Protein AF-0000000065942053 (afdb_homodimer)

Solvent-accessible surface area (backbone atoms only — not comparable to full-atom values): 42257 Å² total; per-residue (Å²): 136,79,79,59,72,51,56,15,20,77,63,32,49,41,48,56,38,55,33,52,47,51,53,52,52,52,45,51,50,53,42,33,27,54,46,30,39,48,44,44,66,42,60,35,28,40,42,72,56,66,18,49,84,64,32,36,57,70,76,40,40,41,34,48,56,60,92,54,95,63,61,39,20,38,34,59,58,59,66,50,55,51,39,39,43,42,53,70,75,45,66,88,56,76,78,59,41,46,35,25,40,72,47,72,27,26,37,44,54,57,90,88,50,83,62,61,62,31,48,46,45,36,38,36,40,39,39,33,62,42,56,63,53,65,46,52,34,49,52,56,53,49,53,51,48,43,43,54,77,70,56,59,89,39,66,37,33,41,38,30,32,44,44,34,34,49,42,70,44,57,83,43,56,71,74,56,31,55,52,48,49,50,23,43,60,66,68,34,60,69,61,52,73,66,51,91,58,93,45,70,66,58,45,51,48,52,55,49,50,69,58,34,51,38,50,53,72,63,36,55,59,56,50,68,75,46,90,60,53,72,66,21,48,53,42,50,53,46,50,52,51,31,54,52,47,48,42,61,33,43,98,52,72,70,55,60,32,30,27,52,45,65,70,69,92,52,68,52,55,50,32,47,32,37,35,35,36,35,50,50,96,91,38,80,41,74,30,27,40,35,34,21,23,42,55,53,35,16,70,47,22,90,82,52,57,56,38,30,26,32,38,38,39,33,32,48,65,47,48,49,61,62,41,64,82,50,85,81,52,69,89,64,54,90,62,36,47,34,41,34,32,41,76,41,82,84,7,41,44,57,28,49,37,51,48,51,49,51,38,68,75,35,77,86,41,17,38,37,67,68,70,74,81,66,53,72,68,56,45,54,51,51,30,60,76,60,58,39,69,31,40,34,42,25,41,73,96,52,76,72,44,78,82,133,78,78,59,72,50,56,16,20,77,62,33,50,41,48,56,37,54,33,52,46,50,53,51,52,52,44,50,48,53,43,33,26,54,46,30,38,48,44,45,67,43,58,33,28,41,41,72,56,65,18,47,83,65,29,36,57,69,74,39,41,41,34,46,56,60,91,54,95,63,59,38,20,37,34,57,57,58,65,50,54,51,41,37,43,43,52,70,74,46,67,89,57,78,76,58,40,46,34,25,41,71,46,72,28,26,37,45,56,58,90,88,50,82,63,59,62,31,50,46,44,36,36,34,40,41,39,34,60,44,55,62,52,65,46,53,35,51,52,53,51,50,55,50,47,44,44,55,76,69,56,58,88,38,66,37,33,41,37,29,31,43,42,33,34,50,42,70,43,58,82,44,56,70,75,56,31,54,53,47,50,50,23,44,61,65,66,34,60,69,60,53,72,66,52,92,58,96,45,70,65,59,45,51,47,52,55,50,50,70,60,33,52,39,51,50,71,63,35,53,61,57,52,69,75,46,91,63,52,72,67,20,48,51,41,50,52,48,51,54,52,31,55,52,48,48,43,63,32,42,97,52,73,69,54,60,32,30,27,51,44,66,70,68,92,52,67,52,54,50,31,47,31,38,35,35,36,35,50,50,98,92,38,80,40,74,31,29,40,35,34,22,23,42,55,54,35,16,69,50,22,91,82,50,55,58,39,31,26,34,35,37,39,32,32,49,65,47,47,48,60,63,41,65,82,48,84,80,52,67,88,64,55,89,63,36,46,34,40,32,32,40,78,42,81,83,7,41,44,58,26,49,35,49,47,53,48,52,40,70,74,36,77,85,41,16,38,37,66,67,69,74,80,66,52,72,68,57,46,52,51,51,31,60,75,61,58,38,71,32,41,36,41,25,42,73,96,53,75,71,44,77,81

Radius of gyration: 30.4 Å; Cα contacts (8 Å, |Δi|>4): 1569; chains: 2; bounding box: 56×98×82 Å

Structure (mmCIF, N/CA/C/O backbone):
data_AF-0000000065942053-model_v1
#
loop_
_entity.id
_entity.type
_entity.pdbx_description
1 polymer 'ATP phosphoribosyltransferase regulatory subunit'
#
loop_
_atom_site.group_PDB
_atom_site.id
_atom_site.type_symbol
_atom_site.label_atom_id
_atom_site.label_alt_id
_atom_site.label_comp_id
_atom_site.label_asym_id
_atom_site.label_entity_id
_atom_site.label_seq_id
_atom_site.pdbx_PDB_ins_code
_atom_site.Cartn_x
_atom_site.Cartn_y
_atom_site.Cartn_z
_atom_site.occupancy
_atom_site.B_iso_or_equiv
_atom_site.auth_seq_id
_atom_site.auth_comp_id
_atom_site.auth_asym_id
_atom_site.auth_atom_id
_atom_site.pdbx_PDB_model_num
ATOM 1 N N . MET A 1 1 ? 12.547 -0.812 -27.938 1 32.62 1 MET A N 1
ATOM 2 C CA . MET A 1 1 ? 12.18 0.479 -27.359 1 32.62 1 MET A CA 1
ATOM 3 C C . MET A 1 1 ? 11.75 0.323 -25.906 1 32.62 1 MET A C 1
ATOM 5 O O . MET A 1 1 ? 11.211 1.258 -25.297 1 32.62 1 MET A O 1
ATOM 9 N N . ILE A 1 2 ? 11.336 -0.907 -25.438 1 41.97 2 ILE A N 1
ATOM 10 C CA . ILE A 1 2 ? 10.508 -1.336 -24.312 1 41.97 2 ILE A CA 1
ATOM 11 C C . ILE A 1 2 ? 11.242 -1.062 -23 1 41.97 2 ILE A C 1
ATOM 13 O O . ILE A 1 2 ? 10.75 -1.402 -21.922 1 41.97 2 ILE A O 1
ATOM 17 N N . HIS A 1 3 ? 12.531 -0.808 -23.047 1 50.03 3 HIS A N 1
ATOM 18 C CA . HIS A 1 3 ? 13.344 -1.018 -21.859 1 50.03 3 HIS A CA 1
ATOM 19 C C . HIS A 1 3 ? 13.188 0.138 -20.875 1 50.03 3 HIS A C 1
ATOM 21 O O . HIS A 1 3 ? 14.023 0.325 -20 1 50.03 3 HIS A O 1
ATOM 27 N N . GLN A 1 4 ? 12.258 0.936 -21.234 1 53.44 4 GLN A N 1
ATOM 28 C CA . GLN A 1 4 ? 12.352 2.17 -20.453 1 53.44 4 GLN A CA 1
ATOM 29 C C . GLN A 1 4 ? 11.727 2.006 -19.078 1 53.44 4 GLN A C 1
ATOM 31 O O . GLN A 1 4 ? 10.805 1.21 -18.906 1 53.44 4 GLN A O 1
ATOM 36 N N . PRO A 1 5 ? 12.445 2.504 -18.156 1 57.78 5 PRO A N 1
ATOM 37 C CA . PRO A 1 5 ? 11.898 2.559 -16.797 1 57.78 5 PRO A CA 1
ATOM 38 C C . PRO A 1 5 ? 10.445 3.025 -16.766 1 57.78 5 PRO A C 1
ATOM 40 O O . PRO A 1 5 ? 10 3.729 -17.672 1 57.78 5 PRO A O 1
ATOM 43 N N . PRO A 1 6 ? 9.727 2.465 -15.883 1 60.28 6 PRO A N 1
ATOM 44 C CA . PRO A 1 6 ? 8.32 2.871 -15.797 1 60.28 6 PRO A CA 1
ATOM 45 C C . PRO A 1 6 ? 8.148 4.387 -15.688 1 60.28 6 PRO A C 1
ATOM 47 O O . PRO A 1 6 ? 9.023 5.074 -15.156 1 60.28 6 PRO A O 1
ATOM 50 N N . ALA A 1 7 ? 7.309 5.031 -16.562 1 57.5 7 ALA A N 1
ATOM 51 C CA . ALA A 1 7 ? 7.02 6.465 -16.531 1 57.5 7 ALA A CA 1
ATOM 52 C C . ALA A 1 7 ? 6.488 6.891 -15.172 1 57.5 7 ALA A C 1
ATOM 54 O O . ALA A 1 7 ? 6.691 8.031 -14.75 1 57.5 7 ALA A O 1
ATOM 55 N N . GLY A 1 8 ? 5.898 6 -14.344 1 61.75 8 GLY A N 1
ATOM 56 C CA . GLY A 1 8 ? 5.277 6.438 -13.102 1 61.75 8 GLY A CA 1
ATOM 57 C C . GLY A 1 8 ? 6.273 6.645 -11.977 1 61.75 8 GLY A C 1
ATOM 58 O O . GLY A 1 8 ? 6.672 7.773 -11.695 1 61.75 8 GLY A O 1
ATOM 59 N N . ALA A 1 9 ? 6.484 5.676 -11.336 1 65.19 9 ALA A N 1
ATOM 60 C CA . ALA A 1 9 ? 7.461 5.699 -10.25 1 65.19 9 ALA A CA 1
ATOM 61 C C . ALA A 1 9 ? 8.531 4.633 -10.453 1 65.19 9 ALA A C 1
ATOM 63 O O . ALA A 1 9 ? 8.367 3.723 -11.266 1 65.19 9 ALA A O 1
ATOM 64 N N . ARG A 1 10 ? 9.641 4.859 -9.883 1 79.56 10 ARG A N 1
ATOM 65 C CA . ARG A 1 10 ? 10.727 3.885 -9.836 1 79.56 10 ARG A CA 1
ATOM 66 C C . ARG A 1 10 ? 10.312 2.639 -9.062 1 79.56 10 ARG A C 1
ATOM 68 O O . ARG A 1 10 ? 9.609 2.732 -8.055 1 79.56 10 ARG A O 1
ATOM 75 N N . ASP A 1 11 ? 10.547 1.527 -9.602 1 90.5 11 ASP A N 1
ATOM 76 C CA . ASP A 1 11 ? 10.375 0.278 -8.867 1 90.5 11 ASP A CA 1
ATOM 77 C C . ASP A 1 11 ? 11.203 0.281 -7.582 1 90.5 11 ASP A C 1
ATOM 79 O O . ASP A 1 11 ? 12.336 0.758 -7.57 1 90.5 11 ASP A O 1
ATOM 83 N N . LEU A 1 12 ? 10.594 -0.21 -6.594 1 93.19 12 LEU A N 1
ATOM 84 C CA . LEU A 1 12 ? 11.352 -0.448 -5.371 1 93.19 12 LEU A CA 1
ATOM 85 C C . LEU A 1 12 ? 11.805 -1.902 -5.285 1 93.19 12 LEU A C 1
ATOM 87 O O . LEU A 1 12 ? 10.977 -2.814 -5.27 1 93.19 12 LEU A O 1
ATOM 91 N N . LEU A 1 13 ? 13.109 -2.068 -5.262 1 93.44 13 LEU A N 1
ATOM 92 C CA . LEU A 1 13 ? 13.688 -3.402 -5.141 1 93.44 13 LEU A CA 1
ATOM 93 C C . LEU A 1 13 ? 13.742 -3.84 -3.68 1 93.44 13 LEU A C 1
ATOM 95 O O . LEU A 1 13 ? 13.477 -3.041 -2.779 1 93.44 13 LEU A O 1
ATOM 99 N N . PRO A 1 14 ? 14.031 -5.055 -3.334 1 93.44 14 PRO A N 1
ATOM 100 C CA . PRO A 1 14 ? 13.828 -5.641 -2.008 1 93.44 14 PRO A CA 1
ATOM 101 C C . PRO A 1 14 ? 14.5 -4.836 -0.897 1 93.44 14 PRO A C 1
ATOM 103 O O . PRO A 1 14 ? 13.891 -4.582 0.143 1 93.44 14 PRO A O 1
ATOM 106 N N . LEU A 1 15 ? 15.742 -4.449 -1.096 1 93.88 15 LEU A N 1
ATOM 107 C CA . LEU A 1 15 ? 16.406 -3.676 -0.054 1 93.88 15 LEU A CA 1
ATOM 108 C C . LEU A 1 15 ? 15.68 -2.359 0.198 1 93.88 15 LEU A C 1
ATOM 110 O O . LEU A 1 15 ? 15.43 -1.995 1.35 1 93.88 15 LEU A O 1
ATOM 114 N N . GLU A 1 16 ? 15.336 -1.646 -0.846 1 94.56 16 GLU A N 1
ATOM 115 C CA . GLU A 1 16 ? 14.609 -0.388 -0.707 1 94.56 16 GLU A CA 1
ATOM 116 C C . GLU A 1 16 ? 13.242 -0.606 -0.066 1 94.56 16 GLU A C 1
ATOM 118 O O . GLU A 1 16 ? 12.758 0.245 0.682 1 94.56 16 GLU A O 1
ATOM 123 N N . VAL A 1 17 ? 12.633 -1.728 -0.413 1 95.81 17 VAL A N 1
ATOM 124 C CA . VAL A 1 17 ? 11.328 -2.041 0.161 1 95.81 17 VAL A CA 1
ATOM 125 C C . VAL A 1 17 ? 11.453 -2.215 1.673 1 95.81 17 VAL A C 1
ATOM 127 O O . VAL A 1 17 ? 10.656 -1.669 2.438 1 95.81 17 VAL A O 1
ATOM 130 N N . VAL A 1 18 ? 12.453 -2.941 2.137 1 96.19 18 VAL A N 1
ATOM 131 C CA . VAL A 1 18 ? 12.641 -3.178 3.562 1 96.19 18 VAL A CA 1
ATOM 132 C C . VAL A 1 18 ? 12.938 -1.857 4.27 1 96.19 18 VAL A C 1
ATOM 134 O O . VAL A 1 18 ? 12.461 -1.622 5.383 1 96.19 18 VAL A O 1
ATOM 137 N N . GLN A 1 19 ? 13.711 -1.013 3.645 1 97.19 19 GLN A N 1
ATOM 138 C CA . GLN A 1 19 ? 14.062 0.28 4.227 1 97.19 19 GLN A CA 1
ATOM 139 C C . GLN A 1 19 ? 12.836 1.182 4.34 1 97.19 19 GLN A C 1
ATOM 141 O O . GLN A 1 19 ? 12.562 1.731 5.41 1 97.19 19 GLN A O 1
ATOM 146 N N . LYS A 1 20 ? 12.078 1.338 3.303 1 96.94 20 LYS A N 1
ATOM 147 C CA . LYS A 1 20 ? 10.906 2.199 3.32 1 96.94 20 LYS A CA 1
ATOM 148 C C . LYS A 1 20 ? 9.805 1.605 4.195 1 96.94 20 LYS A C 1
ATOM 150 O O . LYS A 1 20 ? 9.023 2.34 4.801 1 96.94 20 LYS A O 1
ATOM 155 N N . ALA A 1 21 ? 9.727 0.278 4.223 1 96.25 21 ALA A N 1
ATOM 156 C CA . ALA A 1 21 ? 8.789 -0.366 5.141 1 96.25 21 ALA A CA 1
ATOM 157 C C . ALA A 1 21 ? 9.125 -0.03 6.59 1 96.25 21 ALA A C 1
ATOM 159 O O . ALA A 1 21 ? 8.227 0.198 7.402 1 96.25 21 ALA A O 1
ATOM 160 N N . TRP A 1 22 ? 10.383 -0.026 6.922 1 97.12 22 TRP A N 1
ATOM 161 C CA . TRP A 1 22 ? 10.805 0.336 8.273 1 97.12 22 TRP A CA 1
ATOM 162 C C . TRP A 1 22 ? 10.336 1.745 8.625 1 97.12 22 TRP A C 1
ATOM 164 O O . TRP A 1 22 ? 9.82 1.979 9.719 1 97.12 22 TRP A O 1
ATOM 174 N N . ILE A 1 23 ? 10.516 2.664 7.719 1 98.31 23 ILE A N 1
ATOM 175 C CA . ILE A 1 23 ? 10.102 4.047 7.914 1 98.31 23 ILE A CA 1
ATOM 176 C C . ILE A 1 23 ? 8.594 4.098 8.148 1 98.31 23 ILE A C 1
ATOM 178 O O . ILE A 1 23 ? 8.125 4.684 9.133 1 98.31 23 ILE A O 1
ATOM 182 N N . ASN A 1 24 ? 7.863 3.477 7.25 1 97.56 24 ASN A N 1
ATOM 183 C CA . ASN A 1 24 ? 6.406 3.496 7.328 1 97.56 24 ASN A CA 1
ATOM 184 C C . ASN A 1 24 ? 5.902 2.842 8.609 1 97.56 24 ASN A C 1
ATOM 186 O O . ASN A 1 24 ? 4.965 3.334 9.234 1 97.56 24 ASN A O 1
ATOM 190 N N . ASP A 1 25 ? 6.473 1.743 8.945 1 96.81 25 ASP A N 1
ATOM 191 C CA . ASP A 1 25 ? 6.062 1.036 10.156 1 96.81 25 ASP A CA 1
ATOM 192 C C . ASP A 1 25 ? 6.324 1.883 11.398 1 96.81 25 ASP A C 1
ATOM 194 O O . ASP A 1 25 ? 5.516 1.891 12.336 1 96.81 25 ASP A O 1
ATOM 198 N N . THR A 1 26 ? 7.465 2.547 11.43 1 98 26 THR A N 1
ATOM 199 C CA . THR A 1 26 ? 7.789 3.438 12.539 1 98 26 THR A CA 1
ATOM 200 C C . THR A 1 26 ? 6.754 4.555 12.656 1 98 26 THR A C 1
ATOM 202 O O . THR A 1 26 ? 6.258 4.832 13.742 1 98 26 THR A O 1
ATOM 205 N N . LEU A 1 27 ? 6.402 5.164 11.562 1 98.62 27 LEU A N 1
ATOM 206 C CA . LEU A 1 27 ? 5.418 6.238 11.562 1 98.62 27 LEU A CA 1
ATOM 207 C C . LEU A 1 27 ? 4.059 5.734 12.031 1 98.62 27 LEU A C 1
ATOM 209 O O . LEU A 1 27 ? 3.41 6.371 12.867 1 98.62 27 LEU A O 1
ATOM 213 N N . GLN A 1 28 ? 3.635 4.629 11.5 1 97.69 28 GLN A N 1
ATOM 214 C CA . GLN A 1 28 ? 2.34 4.066 11.875 1 97.69 28 GLN A CA 1
ATOM 215 C C . GLN A 1 28 ? 2.297 3.729 13.367 1 97.69 28 GLN A C 1
ATOM 217 O O . GLN A 1 28 ? 1.25 3.848 14 1 97.69 28 GLN A O 1
ATOM 222 N N . GLN A 1 29 ? 3.408 3.242 13.852 1 97.38 29 GLN A N 1
ATOM 223 C CA . GLN A 1 29 ? 3.486 2.967 15.281 1 97.38 29 GLN A CA 1
ATOM 224 C C . GLN A 1 29 ? 3.275 4.238 16.094 1 97.38 29 GLN A C 1
ATOM 226 O O . GLN A 1 29 ? 2.508 4.242 17.062 1 97.38 29 GLN A O 1
ATOM 231 N N . VAL A 1 30 ? 3.938 5.305 15.719 1 98.38 30 VAL A N 1
ATOM 232 C CA . VAL A 1 30 ? 3.801 6.578 16.422 1 98.38 30 VAL A CA 1
ATOM 233 C C . VAL A 1 30 ? 2.359 7.074 16.312 1 98.38 30 VAL A C 1
ATOM 235 O O . VAL A 1 30 ? 1.761 7.477 17.312 1 98.38 30 VAL A O 1
ATOM 238 N N . PHE A 1 31 ? 1.785 7.043 15.086 1 98.56 31 PHE A N 1
ATOM 239 C CA . PHE A 1 31 ? 0.394 7.441 14.906 1 98.56 31 PHE A CA 1
ATOM 240 C C . PHE A 1 31 ? -0.518 6.668 15.852 1 98.56 31 PHE A C 1
ATOM 242 O O . PHE A 1 31 ? -1.396 7.25 16.484 1 98.56 31 PHE A O 1
ATOM 249 N N . GLY A 1 32 ? -0.279 5.414 15.867 1 97.62 32 GLY A N 1
ATOM 250 C CA . GLY A 1 32 ? -1.081 4.559 16.734 1 97.62 32 GLY A CA 1
ATOM 251 C C . GLY A 1 32 ? -0.981 4.926 18.203 1 97.62 32 GLY A C 1
ATOM 252 O O . GLY A 1 32 ? -1.983 4.914 18.906 1 97.62 32 GLY A O 1
ATOM 253 N N . GLN A 1 33 ? 0.187 5.219 18.641 1 98.06 33 GLN A N 1
ATOM 254 C CA . GLN A 1 33 ? 0.404 5.594 20.031 1 98.06 33 GLN A CA 1
ATOM 255 C C . GLN A 1 33 ? -0.399 6.836 20.406 1 98.06 33 GLN A C 1
ATOM 257 O O . GLN A 1 33 ? -0.76 7.027 21.578 1 98.06 33 GLN A O 1
ATOM 262 N N . TRP A 1 34 ? -0.664 7.672 19.406 1 98.19 34 TRP A N 1
ATOM 263 C CA . TRP A 1 34 ? -1.435 8.891 19.641 1 98.19 34 TRP A CA 1
ATOM 264 C C . TRP A 1 34 ? -2.922 8.641 19.406 1 98.19 34 TRP A C 1
ATOM 266 O O . TRP A 1 34 ? -3.723 9.586 19.406 1 98.19 34 TRP A O 1
ATOM 276 N N . GLY A 1 35 ? -3.291 7.387 19.156 1 96.56 35 GLY A N 1
ATOM 277 C CA . GLY A 1 35 ? -4.691 7.008 19.078 1 96.56 35 GLY A CA 1
ATOM 278 C C . GLY A 1 35 ? -5.25 7.066 17.656 1 96.56 35 GLY A C 1
ATOM 279 O O . GLY A 1 35 ? -6.457 6.938 17.453 1 96.56 35 GLY A O 1
ATOM 280 N N . TYR A 1 36 ? -4.441 7.285 16.688 1 97.69 36 TYR A N 1
ATOM 281 C CA . TYR A 1 36 ? -4.914 7.367 15.312 1 97.69 36 TYR A CA 1
ATOM 282 C C . TYR A 1 36 ? -5.191 5.977 14.75 1 97.69 36 TYR A C 1
ATOM 284 O O . TYR A 1 36 ? -4.453 5.031 15.023 1 97.69 36 TYR A O 1
ATOM 292 N N . GLN A 1 37 ? -6.238 5.906 13.969 1 96.12 37 GLN A N 1
ATOM 293 C CA . GLN A 1 37 ? -6.633 4.672 13.297 1 96.12 37 GLN A CA 1
ATOM 294 C C . GLN A 1 37 ? -6.48 4.797 11.781 1 96.12 37 GLN A C 1
ATOM 296 O O . GLN A 1 37 ? -6.773 5.848 11.203 1 96.12 37 GLN A O 1
ATOM 301 N N . ARG A 1 38 ? -6.086 3.76 11.195 1 96.94 38 ARG A N 1
ATOM 302 C CA . ARG A 1 38 ? -5.762 3.807 9.766 1 96.94 38 ARG A CA 1
ATOM 303 C C . ARG A 1 38 ? -7.027 3.713 8.922 1 96.94 38 ARG A C 1
ATOM 305 O O . ARG A 1 38 ? -7.922 2.922 9.219 1 96.94 38 ARG A O 1
ATOM 312 N N . ILE A 1 39 ? -7.098 4.492 7.898 1 96.56 39 ILE A N 1
ATOM 313 C CA . ILE A 1 39 ? -8.125 4.457 6.867 1 96.56 39 ILE A CA 1
ATOM 314 C C . ILE A 1 39 ? -7.48 4.293 5.496 1 96.56 39 ILE A C 1
ATOM 316 O O . ILE A 1 39 ? -6.332 4.695 5.293 1 96.56 39 ILE A O 1
ATOM 320 N N . VAL A 1 40 ? -8.117 3.613 4.59 1 96.31 40 VAL A N 1
ATOM 321 C CA . VAL A 1 40 ? -7.672 3.488 3.203 1 96.31 40 VAL A CA 1
ATOM 322 C C . VAL A 1 40 ? -8.75 4.023 2.266 1 96.31 40 VAL A C 1
ATOM 324 O O . VAL A 1 40 ? -9.859 3.48 2.211 1 96.31 40 VAL A O 1
ATOM 327 N N . THR A 1 41 ? -8.445 5.09 1.585 1 95.19 41 THR A N 1
ATOM 328 C CA . THR A 1 41 ? -9.398 5.641 0.622 1 95.19 41 THR A CA 1
ATOM 329 C C . THR A 1 41 ? -9.055 5.18 -0.793 1 95.19 41 THR A C 1
ATOM 331 O O . THR A 1 41 ? -7.93 4.762 -1.063 1 95.19 41 THR A O 1
ATOM 334 N N . SER A 1 42 ? -10 5.289 -1.624 1 93.5 42 SER A N 1
ATOM 335 C CA . SER A 1 42 ? -9.836 4.859 -3.008 1 93.5 42 SER A CA 1
ATOM 336 C C . SER A 1 42 ? -8.727 5.645 -3.703 1 93.5 42 SER A C 1
ATOM 338 O O . SER A 1 42 ? -8.578 6.848 -3.477 1 93.5 42 SER A O 1
ATOM 340 N N . THR A 1 43 ? -7.965 4.895 -4.57 1 95.31 43 THR A N 1
ATOM 341 C CA . THR A 1 43 ? -6.93 5.543 -5.367 1 95.31 43 THR A CA 1
ATOM 342 C C . THR A 1 43 ? -7.551 6.363 -6.496 1 95.31 43 THR A C 1
ATOM 344 O O . THR A 1 43 ? -7.02 7.41 -6.871 1 95.31 43 THR A O 1
ATOM 347 N N . ILE A 1 44 ? -8.617 5.848 -7.055 1 93.19 44 ILE A N 1
ATOM 348 C CA . ILE A 1 44 ? -9.375 6.496 -8.125 1 93.19 44 ILE A CA 1
ATOM 349 C C . ILE A 1 44 ? -10.617 7.16 -7.539 1 93.19 44 ILE A C 1
ATOM 351 O O . ILE A 1 44 ? -11.438 6.5 -6.891 1 93.19 44 ILE A O 1
ATOM 355 N N . GLU A 1 45 ? -10.758 8.445 -7.793 1 92.69 45 GLU A N 1
ATOM 356 C CA . GLU A 1 45 ? -11.945 9.164 -7.34 1 92.69 45 GLU A CA 1
ATOM 357 C C . GLU A 1 45 ? -12.414 10.164 -8.391 1 92.69 45 GLU A C 1
ATOM 359 O O . GLU A 1 45 ? -11.742 10.375 -9.398 1 92.69 45 GLU A O 1
ATOM 364 N N . ARG A 1 46 ? -13.594 10.68 -8.125 1 90.94 46 ARG A N 1
ATOM 365 C CA . ARG A 1 46 ? -14.117 11.719 -9.008 1 90.94 46 ARG A CA 1
ATOM 366 C C . ARG A 1 46 ? -13.25 12.969 -8.961 1 90.94 46 ARG A C 1
ATOM 368 O O . ARG A 1 46 ? -12.797 13.375 -7.887 1 90.94 46 ARG A O 1
ATOM 375 N N . LEU A 1 47 ? -13.125 13.602 -10.062 1 89.81 47 LEU A N 1
ATOM 376 C CA . LEU A 1 47 ? -12.289 14.797 -10.164 1 89.81 47 LEU A CA 1
ATOM 377 C C . LEU A 1 47 ? -12.773 15.883 -9.211 1 89.81 47 LEU A C 1
ATOM 379 O O . LEU A 1 47 ? -11.969 16.594 -8.609 1 89.81 47 LEU A O 1
ATOM 383 N N . ASP A 1 48 ? -14.047 16.016 -9.109 1 88.56 48 ASP A N 1
ATOM 384 C CA . ASP A 1 48 ? -14.609 17.031 -8.234 1 88.56 48 ASP A CA 1
ATOM 385 C C . ASP A 1 48 ? -14.164 16.828 -6.789 1 88.56 48 ASP A C 1
ATOM 387 O O . ASP A 1 48 ? -13.953 17.812 -6.059 1 88.56 48 ASP A O 1
ATOM 391 N N . THR A 1 49 ? -14.086 15.625 -6.363 1 90.19 49 THR A N 1
ATOM 392 C CA . THR A 1 49 ? -13.586 15.312 -5.031 1 90.19 49 THR A CA 1
ATOM 393 C C . THR A 1 49 ? -12.117 15.688 -4.902 1 90.19 49 THR A C 1
ATOM 395 O O . THR A 1 49 ? -11.711 16.328 -3.928 1 90.19 49 THR A O 1
ATOM 398 N N . LEU A 1 50 ? -11.414 15.43 -5.906 1 92.75 50 LEU A N 1
ATOM 399 C CA . LEU A 1 50 ? -9.961 15.562 -5.848 1 92.75 50 LEU A CA 1
ATOM 400 C C . LEU A 1 50 ? -9.547 17.031 -5.957 1 92.75 50 LEU A C 1
ATOM 402 O O . LEU A 1 50 ? -8.453 17.406 -5.52 1 92.75 50 LEU A O 1
ATOM 406 N N . LYS A 1 51 ? -10.406 17.844 -6.457 1 92.12 51 LYS A N 1
ATOM 407 C CA . LYS A 1 51 ? -10.102 19.266 -6.621 1 92.12 51 LYS A CA 1
ATOM 408 C C . LYS A 1 51 ? -10.281 20.016 -5.309 1 92.12 51 LYS A C 1
ATOM 410 O O . LYS A 1 51 ? -9.891 21.188 -5.199 1 92.12 51 LYS A O 1
ATOM 415 N N . ALA A 1 52 ? -10.883 19.344 -4.371 1 90.19 52 ALA A N 1
ATOM 416 C CA . ALA A 1 52 ? -11.047 19.906 -3.037 1 90.19 52 ALA A CA 1
ATOM 417 C C . ALA A 1 52 ? -11.648 21.312 -3.107 1 90.19 52 ALA A C 1
ATOM 419 O O . ALA A 1 52 ? -11.086 22.266 -2.576 1 90.19 52 ALA A O 1
ATOM 420 N N . GLY A 1 53 ? -12.789 21.422 -3.682 1 86.06 53 GLY A N 1
ATOM 421 C CA . GLY A 1 53 ? -13.5 22.688 -3.797 1 86.06 53 GLY A CA 1
ATOM 422 C C . GLY A 1 53 ? -12.758 23.719 -4.633 1 86.06 53 GLY A C 1
ATOM 423 O O . GLY A 1 53 ? -12.891 24.922 -4.402 1 86.06 53 GLY A O 1
ATOM 424 N N . GLY A 1 54 ? -11.812 23.328 -5.406 1 87.38 54 GLY A N 1
ATOM 425 C CA . GLY A 1 54 ? -11.062 24.219 -6.273 1 87.38 54 GLY A CA 1
ATOM 426 C C . GLY A 1 54 ? -9.688 24.578 -5.734 1 87.38 54 GLY A C 1
ATOM 427 O O . GLY A 1 54 ? -8.914 25.281 -6.391 1 87.38 54 GLY A O 1
ATOM 428 N N . ALA A 1 55 ? -9.398 24.078 -4.637 1 88.19 55 ALA A N 1
ATOM 429 C CA . ALA A 1 55 ? -8.117 24.375 -4.008 1 88.19 55 ALA A CA 1
ATOM 430 C C . ALA A 1 55 ? -6.973 23.672 -4.742 1 88.19 55 ALA A C 1
ATOM 432 O O . ALA A 1 55 ? -5.812 24.078 -4.625 1 88.19 55 ALA A O 1
ATOM 433 N N . ILE A 1 56 ? -7.285 22.656 -5.434 1 89.31 56 ILE A N 1
ATOM 434 C CA . ILE A 1 56 ? -6.312 21.922 -6.238 1 89.31 56 ILE A CA 1
ATOM 435 C C . ILE A 1 56 ? -6.645 22.094 -7.723 1 89.31 56 ILE A C 1
ATOM 437 O O . ILE A 1 56 ? -7.762 21.797 -8.148 1 89.31 56 ILE A O 1
ATOM 441 N N . GLU A 1 57 ? -5.645 22.469 -8.414 1 87.88 57 GLU A N 1
ATOM 442 C CA . GLU A 1 57 ? -5.848 22.719 -9.836 1 87.88 57 GLU A CA 1
ATOM 443 C C . GLU A 1 57 ? -6.07 21.422 -10.602 1 87.88 57 GLU A C 1
ATOM 445 O O . GLU A 1 57 ? -5.469 20.391 -10.281 1 87.88 57 GLU A O 1
ATOM 450 N N . ASP A 1 58 ? -6.777 21.531 -11.672 1 85.62 58 ASP A N 1
ATOM 451 C CA . ASP A 1 58 ? -7.07 20.375 -12.523 1 85.62 58 ASP A CA 1
ATOM 452 C C . ASP A 1 58 ? -5.789 19.766 -13.086 1 85.62 58 ASP A C 1
ATOM 454 O O . ASP A 1 58 ? -5.672 18.547 -13.18 1 85.62 58 ASP A O 1
ATOM 458 N N . GLU A 1 59 ? -4.918 20.609 -13.398 1 85.75 59 GLU A N 1
ATOM 459 C CA . GLU A 1 59 ? -3.699 20.172 -14.07 1 85.75 59 GLU A CA 1
ATOM 460 C C . GLU A 1 59 ? -2.805 19.359 -13.133 1 85.75 59 GLU A C 1
ATOM 462 O O . GLU A 1 59 ? -1.919 18.641 -13.586 1 85.75 59 GLU A O 1
ATOM 467 N N . THR A 1 60 ? -3.045 19.531 -11.922 1 88.88 60 THR A N 1
ATOM 468 C CA . THR A 1 60 ? -2.26 18.797 -10.938 1 88.88 60 THR A CA 1
ATOM 469 C C . THR A 1 60 ? -2.713 17.344 -10.852 1 88.88 60 THR A C 1
ATOM 471 O O . THR A 1 60 ? -1.905 16.453 -10.594 1 88.88 60 THR A O 1
ATOM 474 N N . VAL A 1 61 ? -3.998 17.125 -11.133 1 92.19 61 VAL A N 1
ATOM 475 C CA . VAL A 1 61 ? -4.602 15.805 -10.977 1 92.19 61 VAL A CA 1
ATOM 476 C C . VAL A 1 61 ? -4.406 14.992 -12.258 1 92.19 61 VAL A C 1
ATOM 478 O O . VAL A 1 61 ? -4.711 15.469 -13.352 1 92.19 61 VAL A O 1
ATOM 481 N N . ILE A 1 62 ? -3.828 13.789 -12.156 1 92.44 62 ILE A N 1
ATOM 482 C CA . ILE A 1 62 ? -3.754 12.875 -13.289 1 92.44 62 ILE A CA 1
ATOM 483 C C . ILE A 1 62 ? -5.137 12.297 -13.57 1 92.44 62 ILE A C 1
ATOM 485 O O . ILE A 1 62 ? -5.711 11.594 -12.734 1 92.44 62 ILE A O 1
ATOM 489 N N . GLN A 1 63 ? -5.637 12.562 -14.711 1 91.5 63 GLN A N 1
ATOM 490 C CA . GLN A 1 63 ? -6.992 12.164 -15.062 1 91.5 63 GLN A CA 1
ATOM 491 C C . GLN A 1 63 ? -6.996 10.859 -15.852 1 91.5 63 GLN A C 1
ATOM 493 O O . GLN A 1 63 ? -6.043 10.562 -16.578 1 91.5 63 GLN A O 1
ATOM 498 N N . LEU A 1 64 ? -8.008 10.125 -15.695 1 90.5 64 LEU A N 1
ATOM 499 C CA . LEU A 1 64 ? -8.156 8.852 -16.391 1 90.5 64 LEU A CA 1
ATOM 500 C C . LEU A 1 64 ? -8.953 9.039 -17.688 1 90.5 64 LEU A C 1
ATOM 502 O O . LEU A 1 64 ? -9.773 9.953 -17.797 1 90.5 64 LEU A O 1
ATOM 506 N N . HIS A 1 65 ? -8.57 8.148 -18.641 1 82.62 65 HIS A N 1
ATOM 507 C CA . HIS A 1 65 ? -9.414 8.023 -19.828 1 82.62 65 HIS A CA 1
ATOM 508 C C . HIS A 1 65 ? -10.602 7.113 -19.562 1 82.62 65 HIS A C 1
ATOM 510 O O . HIS A 1 65 ? -10.43 5.938 -19.234 1 82.62 65 HIS A O 1
ATOM 516 N N . ASN A 1 66 ? -11.727 7.672 -19.406 1 67.56 66 ASN A N 1
ATOM 517 C CA . ASN A 1 66 ? -12.836 6.758 -19.156 1 67.56 66 ASN A CA 1
ATOM 518 C C . ASN A 1 66 ? -14.047 7.105 -20.016 1 67.56 66 ASN A C 1
ATOM 520 O O . ASN A 1 66 ? -14.148 8.219 -20.531 1 67.56 66 ASN A O 1
ATOM 524 N N . ASN A 1 67 ? -14.695 6.055 -20.281 1 62.28 67 ASN A N 1
ATOM 525 C CA . ASN A 1 67 ? -1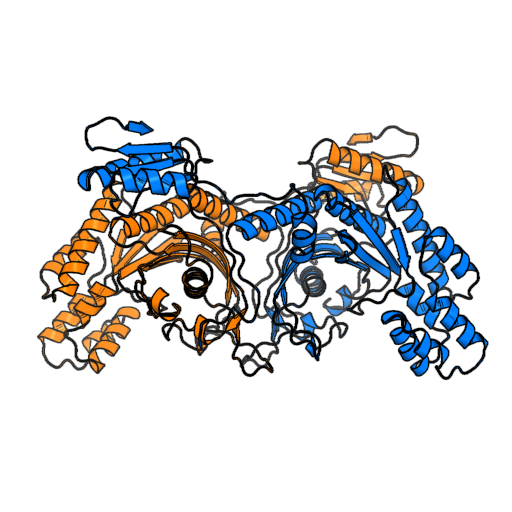5.867 6.172 -21.156 1 62.28 67 ASN A CA 1
ATOM 526 C C . ASN A 1 67 ? -17.078 6.676 -20.391 1 62.28 67 ASN A C 1
ATOM 528 O O . ASN A 1 67 ? -18.156 6.875 -20.969 1 62.28 67 ASN A O 1
ATOM 532 N N . SER A 1 68 ? -16.844 6.75 -19.172 1 63 68 SER A N 1
ATOM 533 C CA . SER A 1 68 ? -18.016 7.137 -18.406 1 63 68 SER A CA 1
ATOM 534 C C . SER A 1 68 ? -18.219 8.648 -18.422 1 63 68 SER A C 1
ATOM 536 O O . SER A 1 68 ? -17.297 9.398 -18.781 1 63 68 SER A O 1
ATOM 538 N N . ARG A 1 69 ? -19.453 9.055 -18.234 1 63.75 69 ARG A N 1
ATOM 539 C CA . ARG A 1 69 ? -19.844 10.453 -18.109 1 63.75 69 ARG A CA 1
ATOM 540 C C . ARG A 1 69 ? -19.141 11.117 -16.922 1 63.75 69 ARG A C 1
ATOM 542 O O . ARG A 1 69 ? -19 12.344 -16.891 1 63.75 69 ARG A O 1
ATOM 549 N N . GLU A 1 70 ? -18.578 10.289 -16.062 1 77.56 70 GLU A N 1
ATOM 550 C CA . GLU A 1 70 ? -17.922 10.883 -14.898 1 77.56 70 GLU A CA 1
ATOM 551 C C . GLU A 1 70 ? -16.422 11.016 -15.117 1 77.56 70 GLU A C 1
ATOM 553 O O . GLU A 1 70 ? -15.789 10.133 -15.703 1 77.56 70 GLU A O 1
ATOM 558 N N . GLN A 1 71 ? -15.883 12.211 -14.742 1 87.25 71 GLN A N 1
ATOM 559 C CA . GLN A 1 71 ? -14.445 12.438 -14.805 1 87.25 71 GLN A CA 1
ATOM 560 C C . GLN A 1 71 ? -13.742 11.867 -13.578 1 87.25 71 GLN A C 1
ATOM 562 O O . GLN A 1 71 ? -14.062 12.234 -12.445 1 87.25 71 GLN A O 1
ATOM 567 N N . LEU A 1 72 ? -12.867 10.891 -13.82 1 90.75 72 LEU A N 1
ATOM 568 C CA . LEU A 1 72 ? -12.133 10.227 -12.75 1 90.75 72 LEU A CA 1
ATOM 569 C C . LEU A 1 72 ? -10.656 10.617 -12.789 1 90.75 72 LEU A C 1
ATOM 571 O O . LEU A 1 72 ? -10.133 11 -13.844 1 90.75 72 LEU A O 1
ATOM 575 N N . GLY A 1 73 ? -10.055 10.609 -11.68 1 93.12 73 GLY A N 1
ATOM 576 C CA . GLY A 1 73 ? -8.633 10.891 -11.562 1 93.12 73 GLY A CA 1
ATOM 577 C C . GLY A 1 73 ? -7.965 10.148 -10.422 1 93.12 73 GLY A C 1
ATOM 578 O O . GLY A 1 73 ? -8.625 9.43 -9.664 1 93.12 73 GLY A O 1
ATOM 579 N N . LEU A 1 74 ? -6.641 10.219 -10.398 1 94.44 74 LEU A N 1
ATOM 580 C CA . LEU A 1 74 ? -5.852 9.648 -9.312 1 94.44 74 LEU A CA 1
ATOM 581 C C . LEU A 1 74 ? -5.629 10.68 -8.203 1 94.44 74 LEU A C 1
ATOM 583 O O . LEU A 1 74 ? -5.391 11.859 -8.484 1 94.44 74 LEU A O 1
ATOM 587 N N . ARG A 1 75 ? -5.699 10.234 -6.953 1 95.5 75 ARG A N 1
ATOM 588 C CA . ARG A 1 75 ? -5.566 11.133 -5.816 1 95.5 75 ARG A CA 1
ATOM 589 C C . ARG A 1 75 ? -4.215 11.844 -5.832 1 95.5 75 ARG A C 1
ATOM 591 O O . ARG A 1 75 ? -3.17 11.188 -5.828 1 95.5 75 ARG A O 1
ATOM 598 N N . PRO A 1 76 ? -4.156 13.172 -5.766 1 95.12 76 PRO A N 1
ATOM 599 C CA . PRO A 1 76 ? -2.883 13.891 -5.688 1 95.12 76 PRO A CA 1
ATOM 600 C C . PRO A 1 76 ? -2.379 14.039 -4.254 1 95.12 76 PRO A C 1
ATOM 602 O O . PRO A 1 76 ? -1.222 14.406 -4.039 1 95.12 76 PRO A O 1
ATOM 605 N N . GLU A 1 77 ? -3.197 13.906 -3.357 1 94.62 77 GLU A N 1
ATOM 606 C CA . GLU A 1 77 ? -3.004 13.93 -1.911 1 94.62 77 GLU A CA 1
ATOM 607 C C . GLU A 1 77 ? -4.145 13.211 -1.192 1 94.62 77 GLU A C 1
ATOM 609 O O . GLU A 1 77 ? -5.094 12.75 -1.829 1 94.62 77 GLU A O 1
ATOM 614 N N . LEU A 1 78 ? -4.051 13.062 0.126 1 96.62 78 LEU A N 1
ATOM 615 C CA . LEU A 1 78 ? -5.02 12.188 0.78 1 96.62 78 LEU A CA 1
ATOM 616 C C . LEU A 1 78 ? -6.008 12.992 1.611 1 96.62 78 LEU A C 1
ATOM 618 O O . LEU A 1 78 ? -7.059 12.484 2.008 1 96.62 78 LEU A O 1
ATOM 622 N N . THR A 1 79 ? -5.719 14.234 1.948 1 96.56 79 THR A N 1
ATOM 623 C CA . THR A 1 79 ? -6.543 15.016 2.865 1 96.56 79 THR A CA 1
ATOM 624 C C . THR A 1 79 ? -7.973 15.133 2.346 1 96.56 79 THR A C 1
ATOM 626 O O . THR A 1 79 ? -8.93 14.906 3.09 1 96.56 79 THR A O 1
ATOM 629 N N . ALA A 1 80 ? -8.133 15.484 1.083 1 95.06 80 ALA A N 1
ATOM 630 C CA . ALA A 1 80 ? -9.461 15.633 0.486 1 95.06 80 ALA A CA 1
ATOM 631 C C . ALA A 1 80 ? -10.25 14.328 0.565 1 95.06 80 ALA A C 1
ATOM 633 O O . ALA A 1 80 ? -11.43 14.336 0.927 1 95.06 80 ALA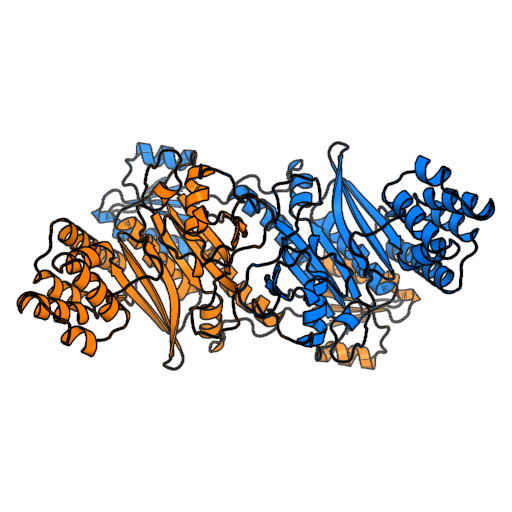 A O 1
ATOM 634 N N . SER A 1 81 ? -9.594 13.258 0.201 1 95.44 81 SER A N 1
ATOM 635 C CA . SER A 1 81 ? -10.242 11.945 0.201 1 95.44 81 SER A CA 1
ATOM 636 C C . SER A 1 81 ? -10.656 11.531 1.61 1 95.44 81 SER A C 1
ATOM 638 O O . SER A 1 81 ? -11.734 10.984 1.811 1 95.44 81 SER A O 1
ATOM 640 N N . VAL A 1 82 ? -9.797 11.75 2.576 1 96.56 82 VAL A N 1
ATOM 641 C CA . VAL A 1 82 ? -10.094 11.398 3.961 1 96.56 82 VAL A CA 1
ATOM 642 C C . VAL A 1 82 ? -11.234 12.273 4.484 1 96.56 82 VAL A C 1
ATOM 644 O O . VAL A 1 82 ? -12.141 11.781 5.16 1 96.56 82 VAL A O 1
ATOM 647 N N . ALA A 1 83 ? -11.164 13.562 4.18 1 95.56 83 ALA A N 1
ATOM 648 C CA . ALA A 1 83 ? -12.234 14.477 4.574 1 95.56 83 ALA A CA 1
ATOM 649 C C . ALA A 1 83 ? -13.578 14.016 4.012 1 95.56 83 ALA A C 1
ATOM 651 O O . ALA A 1 83 ? -14.578 13.977 4.734 1 95.56 83 ALA A O 1
ATOM 652 N N . ARG A 1 84 ? -13.609 13.719 2.729 1 94.44 84 ARG A N 1
ATOM 653 C CA . ARG A 1 84 ? -14.828 13.211 2.1 1 94.44 84 ARG A CA 1
ATOM 654 C C . ARG A 1 84 ? -15.336 11.969 2.82 1 94.44 84 ARG A C 1
ATOM 656 O O . ARG A 1 84 ? -16.531 11.875 3.145 1 94.44 84 ARG A O 1
ATOM 663 N N . ALA A 1 85 ? -14.469 11 3.035 1 94 85 ALA A N 1
ATOM 664 C CA . ALA A 1 85 ? -14.852 9.742 3.682 1 94 85 ALA A CA 1
ATOM 665 C C . ALA A 1 85 ? -15.398 10 5.082 1 94 85 ALA A C 1
ATOM 667 O O . ALA A 1 85 ? -16.375 9.359 5.504 1 94 85 ALA A O 1
ATOM 668 N N . ALA A 1 86 ? -14.797 10.891 5.805 1 93.75 86 ALA A N 1
ATOM 669 C CA . ALA A 1 86 ? -15.18 11.18 7.184 1 93.75 86 ALA A CA 1
ATOM 670 C C . ALA A 1 86 ? -16.625 11.672 7.262 1 93.75 86 ALA A C 1
ATOM 672 O O . ALA A 1 86 ? -17.375 11.242 8.133 1 93.75 86 ALA A O 1
ATOM 673 N N . VAL A 1 87 ? -17.031 12.523 6.367 1 93.19 87 VAL A N 1
ATOM 674 C CA . VAL A 1 87 ? -18.344 13.164 6.5 1 93.19 87 VAL A CA 1
ATOM 675 C C . VAL A 1 87 ? -19.391 12.328 5.789 1 93.19 87 VAL A C 1
ATOM 677 O O . VAL A 1 87 ? -20.594 12.477 6.051 1 93.19 87 VAL A O 1
ATOM 680 N N . THR A 1 88 ? -18.969 11.445 4.859 1 90.06 88 THR A N 1
ATOM 681 C CA . THR A 1 88 ? -19.969 10.703 4.086 1 90.06 88 THR A CA 1
ATOM 682 C C . THR A 1 88 ? -20.109 9.273 4.617 1 90.06 88 THR A C 1
ATOM 684 O O . THR A 1 88 ? -21.172 8.672 4.504 1 90.06 88 THR A O 1
ATOM 687 N N . ARG A 1 89 ? -19.031 8.766 5.191 1 89.19 89 ARG A N 1
ATOM 688 C CA . ARG A 1 89 ? -19.047 7.348 5.523 1 89.19 89 ARG A CA 1
ATOM 689 C C . ARG A 1 89 ? -18.891 7.137 7.027 1 89.19 89 ARG A C 1
ATOM 691 O O . ARG A 1 89 ? -19.172 6.055 7.539 1 89.19 89 ARG A O 1
ATOM 698 N N . MET A 1 90 ? -18.484 8.195 7.703 1 88 90 MET A N 1
ATOM 699 C CA . MET A 1 90 ? -18.203 8.039 9.125 1 88 90 MET A CA 1
ATOM 700 C C . MET A 1 90 ? -18.984 9.055 9.953 1 88 90 MET A C 1
ATOM 702 O O . MET A 1 90 ? -18.531 9.492 11.008 1 88 90 MET A O 1
ATOM 706 N N . ALA A 1 91 ? -20.062 9.562 9.57 1 77.75 91 ALA A N 1
ATOM 707 C CA . ALA A 1 91 ? -20.828 10.641 10.188 1 77.75 91 ALA A CA 1
ATOM 708 C C . ALA A 1 91 ? -21.375 10.211 11.547 1 77.75 91 ALA A C 1
ATOM 710 O O . ALA A 1 91 ? -21.594 11.047 12.43 1 77.75 91 ALA A O 1
ATOM 711 N N . ASN A 1 92 ? -21.391 8.977 11.922 1 73.19 92 ASN A N 1
ATOM 712 C CA . ASN A 1 92 ? -22.047 8.555 13.156 1 73.19 92 ASN A CA 1
ATOM 713 C C . ASN A 1 92 ? -21.031 8.023 14.164 1 73.19 92 ASN A C 1
ATOM 715 O O . ASN A 1 92 ? -21.328 7.094 14.914 1 73.19 92 ASN A O 1
ATOM 719 N N . THR A 1 93 ? -20.016 8.812 14.141 1 77.69 93 THR A N 1
ATOM 720 C CA . THR A 1 93 ? -18.969 8.375 15.07 1 77.69 93 THR A CA 1
ATOM 721 C C . THR A 1 93 ? -18.703 9.438 16.125 1 77.69 93 THR A C 1
ATOM 723 O O . THR A 1 93 ? -19.25 10.547 16.047 1 77.69 93 THR A O 1
ATOM 726 N N . SER A 1 94 ? -18.031 9.008 17.125 1 85.19 94 SER A N 1
ATOM 727 C CA . SER A 1 94 ? -17.609 9.93 18.172 1 85.19 94 SER A CA 1
ATOM 728 C C . SER A 1 94 ? -16.5 10.859 17.672 1 85.19 94 SER A C 1
ATOM 730 O O . SER A 1 94 ? -15.711 10.484 16.812 1 85.19 94 SER A O 1
ATOM 732 N N . TYR A 1 95 ? -16.531 12.109 18.219 1 90.38 95 TYR A N 1
ATOM 733 C CA . TYR A 1 95 ? -15.539 13.117 17.844 1 90.38 95 TYR A CA 1
ATOM 734 C C . TYR A 1 95 ? -14.625 13.438 19.016 1 90.38 95 TYR A C 1
ATOM 736 O O . TYR A 1 95 ? -15.023 13.32 20.172 1 90.38 95 TYR A O 1
ATOM 744 N N . PRO A 1 96 ? -13.383 13.859 18.781 1 94.88 96 PRO A N 1
ATOM 745 C CA . PRO A 1 96 ? -12.734 14.039 17.469 1 94.88 96 PRO A CA 1
ATOM 746 C C . PRO A 1 96 ? -12.375 12.711 16.812 1 94.88 96 PRO A C 1
ATOM 748 O O . PRO A 1 96 ? -12.352 11.672 17.484 1 94.88 96 PRO A O 1
ATOM 751 N N . GLN A 1 97 ? -12.203 12.773 15.508 1 95.12 97 GLN A N 1
ATOM 752 C CA . GLN A 1 97 ? -11.75 11.617 14.742 1 95.12 97 GLN A CA 1
ATOM 753 C C . GLN A 1 97 ? -10.258 11.703 14.445 1 95.12 97 GLN A C 1
ATOM 755 O O . GLN A 1 97 ? -9.781 12.695 13.891 1 95.12 97 GLN A O 1
ATOM 760 N N . ARG A 1 98 ? -9.516 10.734 14.93 1 96.94 98 ARG A N 1
ATOM 761 C CA . ARG A 1 98 ? -8.086 10.602 14.664 1 96.94 98 ARG A CA 1
ATOM 762 C C . ARG A 1 98 ? -7.82 9.523 13.625 1 96.94 98 ARG A C 1
ATOM 764 O O . ARG A 1 98 ? -7.836 8.328 13.938 1 96.94 98 ARG A O 1
ATOM 771 N N . LEU A 1 99 ? -7.496 9.953 12.414 1 97.62 99 LEU A N 1
ATOM 772 C CA . LEU A 1 99 ? -7.277 9.031 11.305 1 97.62 99 LEU A CA 1
ATOM 773 C C . LEU A 1 99 ? -5.859 9.172 10.758 1 97.62 99 LEU A C 1
ATOM 775 O O . LEU A 1 99 ? -5.305 10.273 10.727 1 97.62 99 LEU A O 1
ATOM 779 N N . CYS A 1 100 ? -5.27 8.094 10.391 1 98.44 100 CYS A N 1
ATOM 780 C CA . CYS A 1 100 ? -3.969 8.109 9.734 1 98.44 100 CYS A CA 1
ATOM 781 C C . CYS A 1 100 ? -4 7.277 8.453 1 98.44 100 CYS A C 1
ATOM 783 O O . CYS A 1 100 ? -4.969 6.566 8.195 1 98.44 100 CYS A O 1
ATOM 785 N N . TYR A 1 101 ? -3.045 7.465 7.652 1 98.25 101 TYR A N 1
ATOM 786 C CA . TYR A 1 101 ? -2.963 6.742 6.387 1 98.25 101 TYR A CA 1
ATOM 787 C C . TYR A 1 101 ? -1.512 6.555 5.961 1 98.25 101 TYR A C 1
ATOM 789 O O . TYR A 1 101 ? -0.611 7.211 6.488 1 98.25 101 TYR A O 1
ATOM 797 N N . ARG A 1 102 ? -1.204 5.609 5.18 1 97.38 102 ARG A N 1
ATOM 798 C CA . ARG A 1 102 ? -0.022 5.402 4.348 1 97.38 102 ARG A CA 1
ATOM 799 C C . ARG A 1 102 ? -0.413 4.988 2.934 1 97.38 102 ARG A C 1
ATOM 801 O O . ARG A 1 102 ? -1.173 4.035 2.748 1 97.38 102 ARG A O 1
ATOM 808 N N . ALA A 1 103 ? -0.036 5.699 2.012 1 96.31 103 ALA A N 1
ATOM 809 C CA . ALA A 1 103 ? -0.525 5.438 0.66 1 96.31 103 ALA A CA 1
ATOM 810 C C . ALA A 1 103 ? 0.335 6.148 -0.382 1 96.31 103 ALA A C 1
ATOM 812 O O . ALA A 1 103 ? 1.14 7.02 -0.042 1 96.31 103 ALA A O 1
ATOM 813 N N . ASN A 1 104 ? 0.227 5.727 -1.624 1 95.38 104 ASN A N 1
ATOM 814 C CA . ASN A 1 104 ? 0.818 6.453 -2.742 1 95.38 104 ASN A CA 1
ATOM 815 C C . ASN A 1 104 ? -0.088 7.586 -3.217 1 95.38 104 ASN A C 1
ATOM 817 O O . ASN A 1 104 ? -1.3 7.551 -2.992 1 95.38 104 ASN A O 1
ATOM 821 N N . VAL A 1 105 ? 0.452 8.578 -3.779 1 95.94 105 VAL A N 1
ATOM 822 C CA . VAL A 1 105 ? -0.24 9.703 -4.402 1 95.94 105 VAL A CA 1
ATOM 823 C C . VAL A 1 105 ? 0.364 9.984 -5.777 1 95.94 105 VAL A C 1
ATOM 825 O O . VAL A 1 105 ? 1.475 9.539 -6.074 1 95.94 105 VAL A O 1
ATOM 828 N N . PHE A 1 106 ? -0.375 10.711 -6.59 1 94.31 106 PHE A N 1
ATOM 829 C CA . PHE A 1 106 ? -0.012 10.898 -7.992 1 94.31 106 PHE A CA 1
ATOM 830 C C . PHE A 1 106 ? -0.169 12.352 -8.398 1 94.31 106 PHE A C 1
ATOM 832 O O . PHE A 1 106 ? -1.207 12.969 -8.148 1 94.31 106 PHE A O 1
ATOM 839 N N . ARG A 1 107 ? 0.808 12.898 -9.023 1 91.25 107 ARG A N 1
ATOM 840 C CA . ARG A 1 107 ? 0.734 14.281 -9.477 1 91.25 107 ARG A CA 1
ATOM 841 C C . ARG A 1 107 ? 1.418 14.453 -10.828 1 91.25 107 ARG A C 1
ATOM 843 O O . ARG A 1 107 ? 2.461 13.852 -11.078 1 91.25 107 ARG A O 1
ATOM 850 N N . ASN A 1 108 ? 0.783 15.234 -11.609 1 87.19 108 ASN A N 1
ATOM 851 C CA . ASN A 1 108 ? 1.478 15.719 -12.797 1 87.19 108 ASN A CA 1
ATOM 852 C C . ASN A 1 108 ? 2.611 16.672 -12.438 1 87.19 108 ASN A C 1
ATOM 854 O O . ASN A 1 108 ? 2.479 17.484 -11.516 1 87.19 108 ASN A O 1
ATOM 858 N N . PRO A 1 109 ? 3.707 16.438 -13.156 1 77.44 109 PRO A N 1
ATOM 859 C CA . PRO A 1 109 ? 4.754 17.438 -12.914 1 77.44 109 PRO A CA 1
ATOM 860 C C . PRO A 1 109 ? 4.328 18.844 -13.32 1 77.44 109 PRO A C 1
ATOM 862 O O . PRO A 1 109 ? 3.459 19 -14.18 1 77.44 109 PRO A O 1
ATOM 865 N N . PRO A 1 110 ? 4.895 19.812 -12.508 1 69.06 110 PRO A N 1
ATOM 866 C CA . PRO A 1 110 ? 4.578 21.172 -12.938 1 69.06 110 PRO A CA 1
ATOM 867 C C . PRO A 1 110 ? 4.973 21.438 -14.391 1 69.06 110 PRO A C 1
ATOM 869 O O . PRO A 1 110 ? 5.828 20.734 -14.945 1 69.06 110 PRO A O 1
ATOM 872 N N . SER A 1 111 ? 4.203 22.344 -14.922 1 59.62 111 SER A N 1
ATOM 873 C CA . SER A 1 111 ? 4.473 22.734 -16.312 1 59.62 111 SER A CA 1
ATOM 874 C C . SER A 1 111 ? 5.941 23.094 -16.5 1 59.62 111 SER A C 1
ATOM 876 O O . SER A 1 111 ? 6.523 23.828 -15.695 1 59.62 111 SER A O 1
ATOM 878 N N . GLY A 1 112 ? 6.555 22.5 -17.438 1 55.75 112 GLY A N 1
ATOM 879 C CA . GLY A 1 112 ? 7.949 22.781 -17.75 1 55.75 112 GLY A CA 1
ATOM 880 C C . GLY A 1 112 ? 8.906 21.781 -17.141 1 55.75 112 GLY A C 1
ATOM 881 O O . GLY A 1 112 ? 10.086 21.734 -17.5 1 55.75 112 GLY A O 1
ATOM 882 N N . HIS A 1 113 ? 8.5 21.203 -16.078 1 56.72 113 HIS A N 1
ATOM 883 C CA . HIS A 1 113 ? 9.375 20.219 -15.461 1 56.72 113 HIS A CA 1
ATOM 884 C C . HIS A 1 113 ? 9.227 18.859 -16.125 1 56.72 113 HIS A C 1
ATOM 886 O O . HIS A 1 113 ? 8.109 18.406 -16.375 1 56.72 113 HIS A O 1
ATOM 892 N N . HIS A 1 114 ? 10.234 18.484 -16.75 1 52.34 114 HIS A N 1
ATOM 893 C CA . HIS A 1 114 ? 10.25 17.203 -17.438 1 52.34 114 HIS A CA 1
ATOM 894 C C . HIS A 1 114 ? 10.523 16.062 -16.469 1 52.34 114 HIS A C 1
ATOM 896 O O . HIS A 1 114 ? 11.164 15.078 -16.844 1 52.34 114 HIS A O 1
ATOM 902 N N . GLY A 1 115 ? 10.062 16.328 -15.188 1 59.34 115 GLY A N 1
ATOM 903 C CA . GLY A 1 115 ? 10.328 15.211 -14.297 1 59.34 115 GLY A CA 1
ATOM 904 C C . GLY A 1 115 ? 9.469 14 -14.586 1 59.34 115 GLY A C 1
ATOM 905 O O . GLY A 1 115 ? 8.367 14.125 -15.117 1 59.34 115 GLY A O 1
ATOM 906 N N . ARG A 1 116 ? 10.07 12.812 -14.57 1 67.56 116 ARG A N 1
ATOM 907 C CA . ARG A 1 116 ? 9.445 11.586 -15.055 1 67.56 116 ARG A CA 1
ATOM 908 C C . ARG A 1 116 ? 8.719 10.859 -13.93 1 67.56 116 ARG A C 1
ATOM 910 O O . ARG A 1 116 ? 7.961 9.922 -14.18 1 67.56 116 ARG A O 1
ATOM 917 N N . GLN A 1 117 ? 8.789 11.5 -12.641 1 84.12 117 GLN A N 1
ATOM 918 C CA . GLN A 1 117 ? 8.148 10.727 -11.578 1 84.12 117 GLN A CA 1
ATOM 919 C C . GLN A 1 117 ? 6.742 11.234 -11.297 1 84.12 117 GLN A C 1
ATOM 921 O O . GLN A 1 117 ? 6.551 12.422 -11.016 1 84.12 117 GLN A O 1
ATOM 926 N N . LEU A 1 118 ? 5.746 10.414 -11.344 1 90.44 118 LEU A N 1
ATOM 927 C CA . LEU A 1 118 ? 4.336 10.758 -11.195 1 90.44 118 LEU A CA 1
ATOM 928 C C . LEU A 1 118 ? 3.783 10.227 -9.875 1 90.44 118 LEU A C 1
ATOM 930 O O . LEU A 1 118 ? 2.717 10.656 -9.43 1 90.44 118 LEU A O 1
ATOM 934 N N . GLU A 1 119 ? 4.465 9.312 -9.289 1 93.88 119 GLU A N 1
ATOM 935 C CA . GLU A 1 119 ? 3.971 8.586 -8.125 1 93.88 119 GLU A CA 1
ATOM 936 C C . GLU A 1 119 ? 4.891 8.766 -6.922 1 93.88 119 GLU A C 1
ATOM 938 O O . GLU A 1 119 ? 6.113 8.688 -7.055 1 93.88 119 GLU A O 1
ATOM 943 N N . PHE A 1 120 ? 4.293 9.086 -5.781 1 93.19 120 PHE A N 1
ATOM 944 C CA . PHE A 1 120 ? 4.996 9.273 -4.516 1 93.19 120 PHE A CA 1
ATOM 945 C C . PHE A 1 120 ? 4.297 8.523 -3.391 1 93.19 120 PHE A C 1
ATOM 947 O O . PHE A 1 120 ? 3.141 8.117 -3.535 1 93.19 120 PHE A O 1
ATOM 954 N N . TYR A 1 121 ? 5.031 8.344 -2.303 1 95.19 121 TYR A N 1
ATOM 955 C CA . TYR A 1 121 ? 4.453 7.68 -1.139 1 95.19 121 TYR A CA 1
ATOM 956 C C . TYR A 1 121 ? 4.438 8.609 0.068 1 95.19 121 TYR A C 1
ATOM 958 O O . TYR A 1 121 ? 5.422 9.305 0.338 1 95.19 121 TYR A O 1
ATOM 966 N N . GLN A 1 122 ? 3.291 8.594 0.705 1 96.81 122 GLN A N 1
ATOM 967 C CA . GLN A 1 122 ? 3.109 9.477 1.853 1 96.81 122 GLN A CA 1
ATOM 968 C C . GLN A 1 122 ? 2.502 8.727 3.033 1 96.81 122 GLN A C 1
ATOM 970 O O . GLN A 1 122 ? 1.827 7.711 2.848 1 96.81 122 GLN A O 1
ATOM 975 N N . ALA A 1 123 ? 2.814 9.18 4.172 1 98.5 123 ALA A N 1
ATOM 976 C CA . ALA A 1 123 ? 2.137 8.828 5.418 1 98.5 123 ALA A CA 1
ATOM 977 C C . ALA A 1 123 ? 1.696 10.078 6.176 1 98.5 123 ALA A C 1
ATOM 979 O O . ALA A 1 123 ? 2.424 11.07 6.219 1 98.5 123 ALA A O 1
ATOM 980 N N . GLY A 1 124 ? 0.496 10.016 6.695 1 98.56 124 GLY A N 1
ATOM 981 C CA . GLY A 1 124 ? 0.02 11.219 7.363 1 98.56 124 GLY A CA 1
ATOM 982 C C . GLY A 1 124 ? -1.144 10.961 8.305 1 98.56 124 GLY A C 1
ATOM 983 O O . GLY A 1 124 ? -1.517 9.812 8.531 1 98.56 124 GLY A O 1
ATOM 984 N N . VAL A 1 125 ? -1.631 12.039 8.93 1 98.75 125 VAL A N 1
ATOM 985 C CA . VAL A 1 125 ? -2.732 11.969 9.883 1 98.75 125 VAL A CA 1
ATOM 986 C C . VAL A 1 125 ? -3.727 13.094 9.602 1 98.75 125 VAL A C 1
ATOM 988 O O . VAL A 1 125 ? -3.373 14.109 9 1 98.75 125 VAL A O 1
ATOM 991 N N . GLU A 1 126 ? -4.906 12.867 9.93 1 98.69 126 GLU A N 1
ATOM 992 C CA . GLU A 1 126 ? -5.977 13.859 9.938 1 98.69 126 GLU A CA 1
ATOM 993 C C . GLU A 1 126 ? -6.727 13.852 11.266 1 98.69 126 GLU A C 1
ATOM 995 O O . GLU A 1 126 ? -7.305 12.836 11.648 1 98.69 126 GLU A O 1
ATOM 1000 N N . LEU A 1 127 ? -6.625 14.93 11.938 1 98.56 127 LEU A N 1
ATOM 1001 C CA . LEU A 1 127 ? -7.445 15.172 13.117 1 98.56 127 LEU A CA 1
ATOM 1002 C C . LEU A 1 127 ? -8.688 15.984 12.766 1 98.56 127 LEU A C 1
ATOM 1004 O O . LEU A 1 127 ? -8.594 17.188 12.516 1 98.56 127 LEU A O 1
ATOM 1008 N N . LEU A 1 128 ? -9.836 15.328 12.797 1 97.75 128 LEU A N 1
ATOM 1009 C CA . LEU A 1 128 ? -11.055 15.938 12.281 1 97.75 128 LEU A CA 1
ATOM 1010 C C . LEU A 1 128 ? -12.039 16.234 13.414 1 97.75 128 LEU A C 1
ATOM 1012 O O . LEU A 1 128 ? -12.055 15.523 14.43 1 97.75 128 LEU A O 1
ATOM 1016 N N . PHE A 1 129 ? -12.852 17.297 13.281 1 96.44 129 PHE A N 1
ATOM 1017 C CA . PHE A 1 129 ? -13.945 17.703 14.156 1 96.44 129 PHE A CA 1
ATOM 1018 C C . PHE A 1 129 ? -13.406 18.219 15.492 1 96.44 129 PHE A C 1
ATOM 1020 O O . PHE A 1 129 ? -14.055 18.062 16.531 1 96.44 129 PHE A O 1
ATOM 1027 N N . SER A 1 130 ? -12.219 18.641 15.5 1 94.94 130 SER A N 1
ATOM 1028 C CA . SER A 1 130 ? -11.625 19.281 16.672 1 94.94 130 SER A CA 1
ATOM 1029 C C . SER A 1 130 ? -10.844 20.531 16.266 1 94.94 130 SER A C 1
ATOM 1031 O O . SER A 1 130 ? -10.008 20.484 15.359 1 94.94 130 SER A O 1
ATOM 1033 N N . GLY A 1 131 ? -11.141 21.609 16.969 1 93.06 131 GLY A N 1
ATOM 1034 C CA . GLY A 1 131 ? -10.438 22.875 16.734 1 93.06 131 GLY A CA 1
ATOM 1035 C C . GLY A 1 131 ? -9.648 23.344 17.938 1 93.06 131 GLY A C 1
ATOM 1036 O O . GLY A 1 131 ? -9.453 22.594 18.891 1 93.06 131 GLY A O 1
ATOM 1037 N N . GLY A 1 132 ? -9.008 24.469 17.703 1 92.38 132 GLY A N 1
ATOM 1038 C CA . GLY A 1 132 ? -8.359 25.141 18.828 1 92.38 132 GLY A CA 1
ATOM 1039 C C . GLY A 1 132 ? -6.867 24.891 18.891 1 92.38 132 GLY A C 1
ATOM 1040 O O . GLY A 1 132 ? -6.328 24.109 18.109 1 92.38 132 GLY A O 1
ATOM 1041 N N . THR A 1 133 ? -6.242 25.5 19.828 1 94.75 133 THR A N 1
ATOM 1042 C CA . THR A 1 133 ? -4.789 25.516 19.969 1 94.75 133 THR A CA 1
ATOM 1043 C C . THR A 1 133 ? -4.273 24.156 20.422 1 94.75 133 THR A C 1
ATOM 1045 O O . THR A 1 133 ? -3.184 23.734 20.031 1 94.75 133 THR A O 1
ATOM 1048 N N . LEU A 1 134 ? -5.047 23.453 21.25 1 95.94 134 LEU A N 1
ATOM 1049 C CA . LEU A 1 134 ? -4.625 22.156 21.75 1 95.94 134 LEU A CA 1
ATOM 1050 C C . LEU A 1 134 ? -4.539 21.141 20.609 1 95.94 134 LEU A C 1
ATOM 1052 O O . LEU A 1 134 ? -3.625 20.312 20.578 1 95.94 134 LEU A O 1
ATOM 1056 N N . ALA A 1 135 ? -5.52 21.172 19.703 1 97.62 135 ALA A N 1
ATOM 1057 C CA . ALA A 1 135 ? -5.484 20.312 18.516 1 97.62 135 ALA A CA 1
ATOM 1058 C C . ALA A 1 135 ? -4.27 20.625 17.656 1 97.62 135 ALA A C 1
ATOM 1060 O O . ALA A 1 135 ? -3.613 19.719 17.141 1 97.62 135 ALA A O 1
ATOM 1061 N N . ASP A 1 136 ? -3.996 21.922 17.5 1 98.31 136 ASP A N 1
ATOM 1062 C CA . ASP A 1 136 ? -2.816 22.344 16.734 1 98.31 136 ASP A CA 1
ATOM 1063 C C . ASP A 1 136 ? -1.536 21.828 17.391 1 98.31 136 ASP A C 1
ATOM 1065 O O . ASP A 1 136 ? -0.624 21.359 16.703 1 98.31 136 ASP A O 1
ATOM 1069 N N . ALA A 1 137 ? -1.508 21.922 18.703 1 97.5 137 ALA A N 1
ATOM 1070 C CA . ALA A 1 137 ? -0.341 21.469 19.438 1 97.5 137 ALA A CA 1
ATOM 1071 C C . ALA A 1 137 ? -0.143 19.953 19.266 1 97.5 137 ALA A C 1
ATOM 1073 O O . ALA A 1 137 ? 0.986 19.484 19.109 1 97.5 137 ALA A O 1
ATOM 1074 N N . GLU A 1 138 ? -1.23 19.219 19.344 1 97.94 138 GLU A N 1
ATOM 1075 C CA . GLU A 1 138 ? -1.15 17.766 19.141 1 97.94 138 GLU A CA 1
ATOM 1076 C C . GLU A 1 138 ? -0.459 17.438 17.812 1 97.94 138 GLU A C 1
ATOM 1078 O O . GLU A 1 138 ? 0.433 16.594 17.781 1 97.94 138 GLU A O 1
ATOM 1083 N N . ILE A 1 139 ? -0.826 18.125 16.797 1 98.56 139 ILE A N 1
ATOM 1084 C CA . ILE A 1 139 ? -0.325 17.828 15.453 1 98.56 139 ILE A CA 1
ATOM 1085 C C . ILE A 1 139 ? 1.154 18.203 15.359 1 98.56 139 ILE A C 1
ATOM 1087 O O . ILE A 1 139 ? 1.958 17.438 14.812 1 98.56 139 ILE A O 1
ATOM 1091 N N . LEU A 1 140 ? 1.535 19.312 15.898 1 98.25 140 LEU A N 1
ATOM 1092 C CA . LEU A 1 140 ? 2.934 19.734 15.859 1 98.25 140 LEU A CA 1
ATOM 1093 C C . LEU A 1 140 ? 3.803 18.797 16.688 1 98.25 140 LEU A C 1
ATOM 1095 O O . LEU A 1 140 ? 4.902 18.422 16.25 1 98.25 140 LEU A O 1
ATOM 1099 N N . LEU A 1 141 ? 3.299 18.422 17.844 1 97.88 141 LEU A N 1
ATOM 1100 C CA . LEU A 1 141 ? 4.055 17.5 18.703 1 97.88 141 LEU A CA 1
ATOM 1101 C C . LEU A 1 141 ? 4.148 16.125 18.062 1 97.88 141 LEU A C 1
ATOM 1103 O O . LEU A 1 141 ? 5.18 15.453 18.172 1 97.88 141 LEU A O 1
ATOM 1107 N N . LEU A 1 142 ? 3.094 15.719 17.453 1 98.25 142 LEU A N 1
ATOM 1108 C CA . LEU A 1 142 ? 3.064 14.422 16.781 1 98.25 142 LEU A CA 1
ATOM 1109 C C . LEU A 1 142 ? 4.082 14.375 15.656 1 98.25 142 LEU A C 1
ATOM 1111 O O . LEU A 1 142 ? 4.828 13.398 15.523 1 98.25 142 LEU A O 1
ATOM 1115 N N . VAL A 1 143 ? 4.109 15.391 14.789 1 98.38 143 VAL A N 1
ATOM 1116 C CA . VAL A 1 143 ? 5.066 15.398 13.688 1 98.38 143 VAL A CA 1
ATOM 1117 C C . VAL A 1 143 ? 6.488 15.43 14.234 1 98.38 143 VAL A C 1
ATOM 1119 O O . VAL A 1 143 ? 7.383 14.766 13.703 1 98.38 143 VAL A O 1
ATOM 1122 N N . ALA A 1 144 ? 6.727 16.188 15.289 1 97.25 144 ALA A N 1
ATOM 1123 C CA . ALA A 1 144 ? 8.039 16.219 15.922 1 97.25 144 ALA A CA 1
ATOM 1124 C C . ALA A 1 144 ? 8.445 14.844 16.422 1 97.25 144 ALA A C 1
ATOM 1126 O O . ALA A 1 144 ? 9.586 14.414 16.234 1 97.25 144 ALA A O 1
ATOM 1127 N N . GLU A 1 145 ? 7.527 14.172 17.062 1 97.06 145 GLU A N 1
ATOM 1128 C CA . GLU A 1 145 ? 7.816 12.836 17.578 1 97.06 145 GLU A CA 1
ATOM 1129 C C . GLU A 1 145 ? 8.148 11.867 16.453 1 97.06 145 GLU A C 1
ATOM 1131 O O . GLU A 1 145 ? 9.016 11 16.609 1 97.06 145 GLU A O 1
ATOM 1136 N N . CYS A 1 146 ? 7.426 11.977 15.32 1 98.38 146 CYS A N 1
ATOM 1137 C CA . CYS A 1 146 ? 7.73 11.141 14.164 1 98.38 146 CYS A CA 1
ATOM 1138 C C . CYS A 1 146 ? 9.188 11.312 13.742 1 98.38 146 CYS A C 1
ATOM 1140 O O . CYS A 1 146 ? 9.898 10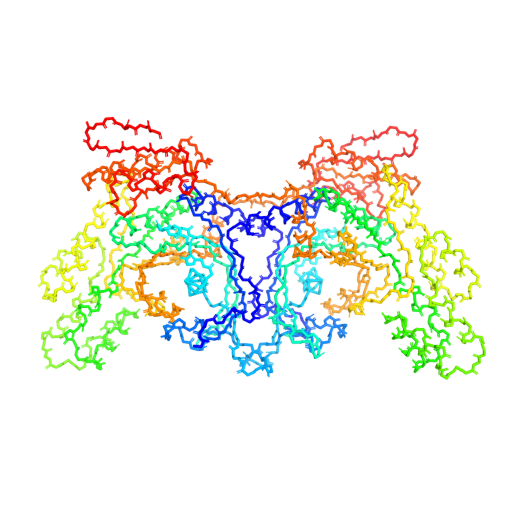.32 13.555 1 98.38 146 CYS A O 1
ATOM 1142 N N . LEU A 1 147 ? 9.625 12.531 13.625 1 98 147 LEU A N 1
ATOM 1143 C CA . LEU A 1 147 ? 10.977 12.828 13.148 1 98 147 LEU A CA 1
ATOM 1144 C C . LEU A 1 147 ? 12.016 12.359 14.164 1 98 147 LEU A C 1
ATOM 1146 O O . LEU A 1 147 ? 13.086 11.883 13.781 1 98 147 LEU A O 1
ATOM 1150 N N . GLN A 1 148 ? 11.68 12.484 15.414 1 96.06 148 GLN A N 1
ATOM 1151 C CA . GLN A 1 148 ? 12.578 12.023 16.469 1 96.06 148 GLN A CA 1
ATOM 1152 C C . GLN A 1 148 ? 12.703 10.5 16.469 1 96.06 148 GLN A C 1
ATOM 1154 O O . GLN A 1 148 ? 13.805 9.961 16.562 1 96.06 148 GLN A O 1
ATOM 1159 N N . LYS A 1 149 ? 11.562 9.812 16.406 1 97.12 149 LYS A N 1
ATOM 1160 C CA . LYS A 1 149 ? 11.555 8.352 16.422 1 97.12 149 LYS A CA 1
ATOM 1161 C C . LYS A 1 149 ? 12.289 7.793 15.203 1 97.12 149 LYS A C 1
ATOM 1163 O O . LYS A 1 149 ? 12.922 6.738 15.289 1 97.12 149 LYS A O 1
ATOM 1168 N N . LEU A 1 150 ? 12.227 8.484 14.094 1 97.81 150 LEU A N 1
ATOM 1169 C CA . LEU A 1 150 ? 12.938 8.094 12.883 1 97.81 150 LEU A CA 1
ATOM 1170 C C . LEU A 1 150 ? 14.422 8.43 13 1 97.81 150 LEU A C 1
ATOM 1172 O O . LEU A 1 150 ? 15.227 8 12.164 1 97.81 150 LEU A O 1
ATOM 1176 N N . GLN A 1 151 ? 14.75 9.227 14 1 96.69 151 GLN A N 1
ATOM 1177 C CA . GLN A 1 151 ? 16.125 9.656 14.25 1 96.69 151 GLN A CA 1
ATOM 1178 C C . GLN A 1 151 ? 16.656 10.484 13.086 1 96.69 151 GLN A C 1
ATOM 1180 O O . GLN A 1 151 ? 17.797 10.266 12.633 1 96.69 151 GLN A O 1
ATOM 1185 N N . ILE A 1 152 ? 15.844 11.289 12.531 1 96.25 152 ILE A N 1
ATOM 1186 C CA . ILE A 1 152 ? 16.312 12.234 11.531 1 96.25 152 ILE A CA 1
ATOM 1187 C C . ILE A 1 152 ? 17.422 13.109 12.125 1 96.25 152 ILE A C 1
ATOM 1189 O O . ILE A 1 152 ? 17.234 13.734 13.172 1 96.25 152 ILE A O 1
ATOM 1193 N N . PRO A 1 153 ? 18.547 13.188 11.523 1 92.56 153 PRO A N 1
ATOM 1194 C CA . PRO A 1 153 ? 19.703 13.828 12.156 1 92.56 153 PRO A CA 1
ATOM 1195 C C . PRO A 1 153 ? 19.469 15.305 12.461 1 92.56 153 PRO A C 1
ATOM 1197 O O . PRO A 1 153 ? 19.828 15.773 13.539 1 92.56 153 PRO A O 1
ATOM 1200 N N . SER A 1 154 ? 19.047 16.094 11.523 1 94.5 154 SER A N 1
ATOM 1201 C CA . SER A 1 154 ? 18.797 17.516 11.68 1 94.5 154 SER A CA 1
ATOM 1202 C C . SER A 1 154 ? 17.5 17.922 10.992 1 94.5 154 SER A C 1
ATOM 1204 O O . SER A 1 154 ? 17.328 17.688 9.797 1 94.5 154 SER A O 1
ATOM 1206 N N . TRP A 1 155 ? 16.656 18.531 11.797 1 96.62 155 TRP A N 1
ATOM 1207 C CA . TRP A 1 155 ? 15.375 18.953 11.234 1 96.62 155 TRP A CA 1
ATOM 1208 C C . TRP A 1 155 ? 14.82 20.156 11.992 1 96.62 155 TRP A C 1
ATOM 1210 O O . TRP A 1 155 ? 15.266 20.453 13.102 1 96.62 155 TRP A O 1
ATOM 1220 N N . TYR A 1 156 ? 13.992 20.938 11.406 1 97 156 TYR A N 1
ATOM 1221 C CA . TYR A 1 156 ? 13.227 22 12.031 1 97 156 TYR A CA 1
ATOM 1222 C C . TYR A 1 156 ? 11.867 22.172 11.367 1 97 156 TYR A C 1
ATOM 1224 O O . TYR A 1 156 ? 11.625 21.625 10.289 1 97 156 TYR A O 1
ATOM 1232 N N . LEU A 1 157 ? 10.938 22.844 12 1 97.62 157 LEU A N 1
ATOM 1233 C CA . LEU A 1 157 ? 9.609 23.125 11.461 1 97.62 157 LEU A CA 1
ATOM 1234 C C . LEU A 1 157 ? 9.492 24.609 11.078 1 97.62 157 LEU A C 1
ATOM 1236 O O . LEU A 1 157 ? 9.852 25.484 11.867 1 97.62 157 LEU A O 1
ATOM 1240 N N . ILE A 1 158 ? 9.117 24.844 9.867 1 96.75 158 ILE A N 1
ATOM 1241 C CA . ILE A 1 158 ? 8.695 26.188 9.469 1 96.75 158 ILE A CA 1
ATOM 1242 C C . ILE A 1 158 ? 7.195 26.359 9.727 1 96.75 158 ILE A C 1
ATOM 1244 O O . ILE A 1 158 ? 6.379 25.594 9.188 1 96.75 158 ILE A O 1
ATOM 1248 N N . LEU A 1 159 ? 6.895 27.281 10.57 1 97.31 159 LEU A N 1
ATOM 1249 C CA . LEU A 1 159 ? 5.508 27.484 10.984 1 97.31 159 LEU A CA 1
ATOM 1250 C C . LEU A 1 159 ? 4.965 28.797 10.461 1 97.31 159 LEU A C 1
ATOM 1252 O O . LEU A 1 159 ? 5.637 29.828 10.539 1 97.31 159 LEU A O 1
ATOM 1256 N N . GLY A 1 160 ? 3.824 28.797 9.805 1 95.25 160 GLY A N 1
ATOM 1257 C CA . GLY A 1 160 ? 3.066 29.969 9.391 1 95.25 160 GLY A CA 1
ATOM 1258 C C . GLY A 1 160 ? 1.604 29.906 9.789 1 95.25 160 GLY A C 1
ATOM 1259 O O . GLY A 1 160 ? 1.225 29.109 10.648 1 95.25 160 GLY A O 1
ATOM 1260 N N . ASP A 1 161 ? 0.874 30.828 9.344 1 94.94 161 ASP A N 1
ATOM 1261 C CA . ASP A 1 161 ? -0.567 30.875 9.57 1 94.94 161 ASP A CA 1
ATOM 1262 C C . ASP A 1 161 ? -1.296 31.516 8.391 1 94.94 161 ASP A C 1
ATOM 1264 O O . ASP A 1 161 ? -1.152 32.719 8.141 1 94.94 161 ASP A O 1
ATOM 1268 N N . ALA A 1 162 ? -2.107 30.688 7.77 1 92.75 162 ALA A N 1
ATOM 1269 C CA . ALA A 1 162 ? -2.805 31.156 6.57 1 92.75 162 ALA A CA 1
ATOM 1270 C C . ALA A 1 162 ? -3.764 32.281 6.895 1 92.75 162 ALA A C 1
ATOM 1272 O O . ALA A 1 162 ? -3.918 33.219 6.105 1 92.75 162 ALA A O 1
ATOM 1273 N N . GLY A 1 163 ? -4.508 32.188 7.996 1 91.75 163 GLY A N 1
ATOM 1274 C CA . GLY A 1 163 ? -5.418 33.25 8.391 1 91.75 163 GLY A CA 1
ATOM 1275 C C . GLY A 1 163 ? -4.711 34.562 8.68 1 91.75 163 GLY A C 1
ATOM 1276 O O . GLY A 1 163 ? -5.152 35.625 8.227 1 91.75 163 GLY A O 1
ATOM 1277 N N . LEU A 1 164 ? -3.623 34.531 9.367 1 92.75 164 LEU A N 1
ATOM 1278 C CA . LEU A 1 164 ? -2.844 35.719 9.688 1 92.75 164 LEU A CA 1
ATOM 1279 C C . LEU A 1 164 ? -2.27 36.344 8.414 1 92.75 164 LEU A C 1
ATOM 1281 O O . LEU A 1 164 ? -2.293 37.562 8.258 1 92.75 164 LEU A O 1
ATOM 1285 N N . THR A 1 165 ? -1.742 35.5 7.555 1 91 165 THR A N 1
ATOM 1286 C CA . THR A 1 165 ? -1.183 35.969 6.297 1 91 165 THR A CA 1
ATOM 1287 C C . THR A 1 165 ? -2.248 36.688 5.469 1 91 165 THR A C 1
ATOM 1289 O O . THR A 1 165 ? -1.986 37.75 4.887 1 91 165 THR A O 1
ATOM 1292 N N . ARG A 1 166 ? -3.357 36.125 5.41 1 89.69 166 ARG A N 1
ATOM 1293 C CA . ARG A 1 166 ? -4.457 36.75 4.691 1 89.69 166 ARG A CA 1
ATOM 1294 C C . ARG A 1 166 ? -4.777 38.125 5.285 1 89.69 166 ARG A C 1
ATOM 1296 O O . ARG A 1 166 ? -5.012 39.094 4.547 1 89.69 166 ARG A O 1
ATOM 1303 N N . SER A 1 167 ? -4.844 38.188 6.535 1 91.31 167 SER A N 1
ATOM 1304 C CA . SER A 1 167 ? -5.109 39.469 7.215 1 91.31 167 SER A CA 1
ATOM 1305 C C . SER A 1 167 ? -4.016 40.469 6.93 1 91.31 167 SER A C 1
ATOM 1307 O O . SER A 1 167 ? -4.297 41.656 6.746 1 91.31 167 SER A O 1
ATOM 1309 N N . LEU A 1 168 ? -2.805 40.031 6.934 1 90.62 168 LEU A N 1
ATOM 1310 C CA . LEU A 1 168 ? -1.66 40.906 6.691 1 90.62 168 LEU A CA 1
ATOM 1311 C C . LEU A 1 168 ? -1.687 41.438 5.266 1 90.62 168 LEU A C 1
ATOM 1313 O O . LEU A 1 168 ? -1.232 42.562 5.02 1 90.62 168 LEU A O 1
ATOM 1317 N N . LEU A 1 169 ? -2.273 40.688 4.352 1 91 169 LEU A N 1
ATOM 1318 C CA . LEU A 1 169 ? -2.301 41.062 2.939 1 91 169 LEU A CA 1
ATOM 1319 C C . LEU A 1 169 ? -3.576 41.844 2.602 1 91 169 LEU A C 1
ATOM 1321 O O . LEU A 1 169 ? -3.668 42.469 1.547 1 91 169 LEU A O 1
ATOM 1325 N N . SER A 1 170 ? -4.508 41.844 3.504 1 90.88 170 SER A N 1
ATOM 1326 C CA . SER A 1 170 ? -5.855 42.344 3.242 1 90.88 170 SER A CA 1
ATOM 1327 C C . SER A 1 170 ? -5.832 43.812 2.863 1 90.88 170 SER A C 1
ATOM 1329 O O . SER A 1 170 ? -6.688 44.281 2.105 1 90.88 170 SER A O 1
ATOM 1331 N N . PRO A 1 171 ? -4.863 44.625 3.346 1 90.62 171 PRO A N 1
ATOM 1332 C CA . PRO A 1 171 ? -4.867 46.031 2.99 1 90.62 171 PRO A CA 1
ATOM 1333 C C . PRO A 1 171 ? -4.531 46.281 1.521 1 90.62 171 PRO A C 1
ATOM 1335 O O . PRO A 1 171 ? -4.82 47.344 0.986 1 90.62 171 PRO A O 1
ATOM 1338 N N . PHE A 1 172 ? -3.889 45.375 0.896 1 93.5 172 PHE A N 1
ATOM 1339 C CA . PHE A 1 172 ? -3.537 45.5 -0.511 1 93.5 172 PHE A CA 1
ATOM 1340 C C . PHE A 1 172 ? -4.762 45.312 -1.397 1 93.5 172 PHE A C 1
ATOM 1342 O O . PHE A 1 172 ? -5.598 44.469 -1.135 1 93.5 172 PHE A O 1
ATOM 1349 N N . PRO A 1 173 ? -4.891 46.219 -2.439 1 93.19 173 PRO A N 1
ATOM 1350 C CA . PRO A 1 173 ? -5.934 45.938 -3.434 1 93.19 173 PRO A CA 1
ATOM 1351 C C . PRO A 1 173 ? -5.785 44.562 -4.074 1 93.19 173 PRO A C 1
ATOM 1353 O O . PRO A 1 173 ? -4.672 44.062 -4.18 1 93.19 173 PRO A O 1
ATOM 1356 N N . GLU A 1 174 ? -6.844 44.031 -4.508 1 90 174 GLU A N 1
ATOM 1357 C CA . GLU A 1 174 ? -6.941 42.625 -4.934 1 90 174 GLU A CA 1
ATOM 1358 C C . GLU A 1 174 ? -5.848 42.281 -5.941 1 90 174 GLU A C 1
ATOM 1360 O O . GLU A 1 174 ? -5.117 41.312 -5.762 1 90 174 GLU A O 1
ATOM 1365 N N . ALA A 1 175 ? -5.73 43.062 -7.004 1 89 175 ALA A N 1
ATOM 1366 C CA . ALA A 1 175 ? -4.746 42.781 -8.047 1 89 175 ALA A CA 1
ATOM 1367 C C . ALA A 1 175 ? -3.326 42.812 -7.48 1 89 175 ALA A C 1
ATOM 1369 O O . ALA A 1 175 ? -2.502 41.938 -7.797 1 89 175 ALA A O 1
ATOM 1370 N N . LEU A 1 176 ? -3.094 43.844 -6.68 1 92.06 176 LEU A N 1
ATOM 1371 C CA . LEU A 1 176 ? -1.771 43.969 -6.078 1 92.06 176 LEU A CA 1
ATOM 1372 C C . LEU A 1 176 ? -1.513 42.875 -5.059 1 92.06 176 LEU A C 1
ATOM 1374 O O . LEU A 1 176 ? -0.38 42.406 -4.918 1 92.06 176 LEU A O 1
ATOM 1378 N N . ARG A 1 177 ? -2.543 42.469 -4.398 1 90.56 177 ARG A N 1
ATOM 1379 C CA . ARG A 1 177 ? -2.447 41.406 -3.383 1 90.56 177 ARG A CA 1
ATOM 1380 C C . ARG A 1 177 ? -1.911 40.125 -3.98 1 90.56 177 ARG A C 1
ATOM 1382 O O . ARG A 1 177 ? -1.044 39.469 -3.393 1 90.56 177 ARG A O 1
ATOM 1389 N N . GLN A 1 178 ? -2.395 39.75 -5.086 1 87.75 178 GLN A N 1
ATOM 1390 C CA . GLN A 1 178 ? -1.954 38.531 -5.762 1 87.75 178 GLN A CA 1
ATOM 1391 C C . GLN A 1 178 ? -0.488 38.625 -6.172 1 87.75 178 GLN A C 1
ATOM 1393 O O . GLN A 1 178 ? 0.262 37.656 -6.055 1 87.75 178 GLN A O 1
ATOM 1398 N N . GLU A 1 179 ? -0.147 39.75 -6.645 1 90.81 179 GLU A N 1
ATOM 1399 C CA . GLU A 1 179 ? 1.238 39.969 -7.047 1 90.81 179 GLU A CA 1
ATOM 1400 C C . GLU A 1 179 ? 2.18 39.906 -5.848 1 90.81 179 GLU A C 1
ATOM 1402 O O . GLU A 1 179 ? 3.24 39.281 -5.91 1 90.81 179 GLU A O 1
ATOM 1407 N N . VAL A 1 180 ? 1.749 40.562 -4.812 1 91.06 180 VAL A N 1
ATOM 1408 C CA . VAL A 1 180 ? 2.549 40.562 -3.592 1 91.06 180 VAL A CA 1
ATOM 1409 C C . VAL A 1 180 ? 2.699 39.156 -3.061 1 91.06 180 VAL A C 1
ATOM 1411 O O . VAL A 1 180 ? 3.805 38.719 -2.723 1 91.06 180 VAL A O 1
ATOM 1414 N N . ARG A 1 181 ? 1.607 38.469 -3.014 1 86.75 181 ARG A N 1
ATOM 1415 C CA . ARG A 1 181 ? 1.616 37.094 -2.551 1 86.75 181 ARG A CA 1
ATOM 1416 C C . ARG A 1 181 ? 2.578 36.25 -3.377 1 86.75 181 ARG A C 1
ATOM 1418 O O . ARG A 1 181 ? 3.322 35.438 -2.828 1 86.75 181 ARG A O 1
ATOM 1425 N N . HIS A 1 182 ? 2.494 36.375 -4.566 1 84.25 182 HIS A N 1
ATOM 1426 C CA . HIS A 1 182 ? 3.373 35.625 -5.461 1 84.25 182 HIS A CA 1
ATOM 1427 C C . HIS A 1 182 ? 4.84 35.938 -5.184 1 84.25 182 HIS A C 1
ATOM 1429 O O . HIS A 1 182 ? 5.68 35.062 -5.156 1 84.25 182 HIS A O 1
ATOM 1435 N N . CYS A 1 183 ? 5.133 37.188 -5.039 1 87.25 183 CYS A N 1
ATOM 1436 C CA . CYS A 1 183 ? 6.5 37.594 -4.75 1 87.25 183 CYS A CA 1
ATOM 1437 C C . CYS A 1 183 ? 6.984 37 -3.432 1 87.25 183 CYS A C 1
ATOM 1439 O O . CYS A 1 183 ? 8.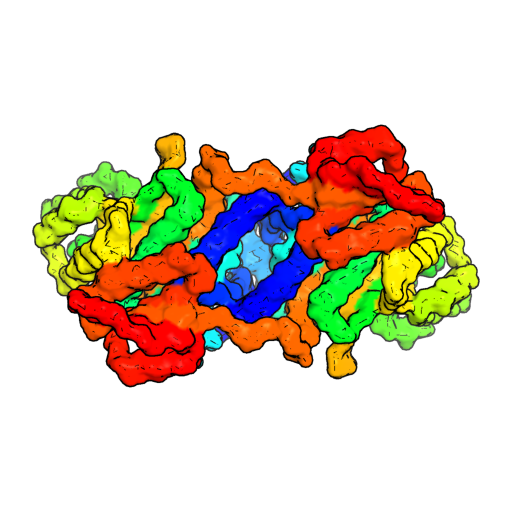141 36.625 -3.316 1 87.25 183 CYS A O 1
ATOM 1441 N N . LEU A 1 184 ? 6.117 36.969 -2.498 1 85 184 LEU A N 1
ATOM 1442 C CA . LEU A 1 184 ? 6.457 36.375 -1.204 1 85 184 LEU A CA 1
ATOM 1443 C C . LEU A 1 184 ? 6.711 34.875 -1.331 1 85 184 LEU A C 1
ATOM 1445 O O . LEU A 1 184 ? 7.688 34.375 -0.782 1 85 184 LEU A O 1
ATOM 1449 N N . ALA A 1 185 ? 5.879 34.219 -2.076 1 76.62 185 ALA A N 1
ATOM 1450 C CA . ALA A 1 185 ? 5.965 32.781 -2.26 1 76.62 185 ALA A CA 1
ATOM 1451 C C . ALA A 1 185 ? 7.258 32.406 -2.971 1 76.62 185 ALA A C 1
ATOM 1453 O O . ALA A 1 185 ? 7.844 31.344 -2.688 1 76.62 185 ALA A O 1
ATOM 1454 N N . THR A 1 186 ? 7.688 33.25 -3.814 1 78.06 186 THR A N 1
ATOM 1455 C CA . THR A 1 186 ? 8.859 32.938 -4.625 1 78.06 186 THR A CA 1
ATOM 1456 C C . THR A 1 186 ? 10.094 33.656 -4.07 1 78.06 186 THR A C 1
ATOM 1458 O O . THR A 1 186 ? 11.172 33.594 -4.664 1 78.06 186 THR A O 1
ATOM 1461 N N . LEU A 1 187 ? 9.945 34.375 -3.061 1 81.88 187 LEU A N 1
ATOM 1462 C CA . LEU A 1 187 ? 11.008 35.156 -2.422 1 81.88 187 LEU A CA 1
ATOM 1463 C C . LEU A 1 187 ? 11.664 36.094 -3.418 1 81.88 187 LEU A C 1
ATOM 1465 O O . LEU A 1 187 ? 12.891 36.188 -3.465 1 81.88 187 LEU A O 1
ATOM 1469 N N . ASP A 1 188 ? 10.844 36.688 -4.188 1 88.75 188 ASP A N 1
ATOM 1470 C CA . ASP A 1 188 ? 11.305 37.656 -5.184 1 88.75 188 ASP A CA 1
ATOM 1471 C C . ASP A 1 188 ? 11.203 39.094 -4.66 1 88.75 188 ASP A C 1
ATOM 1473 O O . ASP A 1 188 ? 10.289 39.812 -5.027 1 88.75 188 ASP A O 1
ATOM 1477 N N . TYR A 1 189 ? 12.258 39.531 -4.066 1 89.38 189 TYR A N 1
ATOM 1478 C CA . TYR A 1 189 ? 12.234 40.875 -3.453 1 89.38 189 TYR A CA 1
ATOM 1479 C C . TYR A 1 189 ? 12.312 41.969 -4.512 1 89.38 189 TYR A C 1
ATOM 1481 O O . TYR A 1 189 ? 11.703 43.031 -4.359 1 89.38 189 TYR A O 1
ATOM 1489 N N . VAL A 1 190 ? 13.086 41.688 -5.527 1 91.25 190 VAL A N 1
ATOM 1490 C CA . VAL A 1 190 ? 13.273 42.688 -6.578 1 91.25 190 VAL A CA 1
ATOM 1491 C C . VAL A 1 190 ? 11.93 43.031 -7.227 1 91.25 190 VAL A C 1
ATOM 1493 O O . VAL A 1 190 ? 11.578 44.188 -7.391 1 91.25 190 VAL A O 1
ATOM 1496 N N . LYS A 1 191 ? 11.258 42.031 -7.559 1 91.69 191 LYS A N 1
ATOM 1497 C CA . LYS A 1 191 ? 9.938 42.25 -8.141 1 91.69 191 LYS A CA 1
ATOM 1498 C C . LYS A 1 191 ? 9 42.906 -7.137 1 91.69 191 LYS A C 1
ATOM 1500 O O . LYS A 1 191 ? 8.219 43.781 -7.496 1 91.69 191 LYS A O 1
ATOM 1505 N N . LEU A 1 192 ? 9.109 42.469 -5.938 1 93.12 192 LEU A N 1
ATOM 1506 C CA . LEU A 1 192 ? 8.258 43.031 -4.883 1 93.12 192 LEU A CA 1
ATOM 1507 C C . LEU A 1 192 ? 8.477 44.531 -4.73 1 93.12 192 LEU A C 1
ATOM 1509 O O . LEU A 1 192 ? 7.516 45.281 -4.605 1 93.12 192 LEU A O 1
ATOM 1513 N N . ASP A 1 193 ? 9.695 44.938 -4.789 1 93.19 193 ASP A N 1
ATOM 1514 C CA . ASP A 1 193 ? 10.078 46.344 -4.586 1 93.19 193 ASP A CA 1
ATOM 1515 C C . ASP A 1 193 ? 9.648 47.188 -5.77 1 93.19 193 ASP A C 1
ATOM 1517 O O . ASP A 1 193 ? 9.469 48.406 -5.625 1 93.19 193 ASP A O 1
ATOM 1521 N N . ASN A 1 194 ? 9.461 46.594 -6.895 1 93.75 194 ASN A N 1
ATOM 1522 C CA . ASN A 1 194 ? 9.188 47.344 -8.117 1 93.75 194 ASN A CA 1
ATOM 1523 C C . ASN A 1 194 ? 7.715 47.281 -8.5 1 93.75 194 ASN A C 1
ATOM 1525 O O . ASN A 1 194 ? 7.32 47.781 -9.555 1 93.75 194 ASN A O 1
ATOM 1529 N N . LEU A 1 195 ? 6.973 46.656 -7.633 1 94.75 195 LEU A N 1
ATOM 1530 C CA . LEU A 1 195 ? 5.539 46.656 -7.906 1 94.75 195 LEU A CA 1
ATOM 1531 C C . LEU A 1 195 ? 4.957 48.062 -7.809 1 94.75 195 LEU A C 1
ATOM 1533 O O . LEU A 1 195 ? 5.562 48.938 -7.191 1 94.75 195 LEU A O 1
ATOM 1537 N N . SER A 1 196 ? 3.812 48.281 -8.555 1 93.12 196 SER A N 1
ATOM 1538 C CA . SER A 1 196 ? 3.131 49.594 -8.5 1 93.12 196 SER A CA 1
ATOM 1539 C C . SER A 1 196 ? 2.248 49.688 -7.258 1 93.12 196 SER A C 1
ATOM 1541 O O . SER A 1 196 ? 1.094 49.25 -7.273 1 93.12 196 SER A O 1
ATOM 1543 N N . TYR A 1 197 ? 2.77 50.375 -6.242 1 95.12 197 TYR A N 1
ATOM 1544 C CA . TYR A 1 197 ? 2.029 50.531 -5 1 95.12 197 TYR A CA 1
ATOM 1545 C C . TYR A 1 197 ? 1.22 51.844 -5.016 1 95.12 197 TYR A C 1
ATOM 1547 O O . TYR A 1 197 ? 1.689 52.875 -5.512 1 95.12 197 TYR A O 1
ATOM 1555 N N . PRO A 1 198 ? 0.011 51.812 -4.566 1 93.88 198 PRO A N 1
ATOM 1556 C CA . PRO A 1 198 ? -0.814 53 -4.496 1 93.88 198 PRO A CA 1
ATOM 1557 C C . PRO A 1 198 ? -0.233 54.062 -3.557 1 93.88 198 PRO A C 1
ATOM 1559 O O . PRO A 1 198 ? -0.54 55.25 -3.693 1 93.88 198 PRO A O 1
ATOM 1562 N N . ASN A 1 199 ? 0.427 53.719 -2.498 1 93.25 199 ASN A N 1
ATOM 1563 C CA . ASN A 1 199 ? 1.07 54.625 -1.557 1 93.25 199 ASN A CA 1
ATOM 1564 C C . ASN A 1 199 ? 2.301 54 -0.915 1 93.25 199 ASN A C 1
ATOM 1566 O O . ASN A 1 199 ? 2.527 52.812 -1.053 1 93.25 199 ASN A O 1
ATOM 1570 N N . GLU A 1 200 ? 3.076 54.844 -0.225 1 93 200 GLU A N 1
ATOM 1571 C CA . GLU A 1 200 ? 4.34 54.406 0.373 1 93 200 GLU A CA 1
ATOM 1572 C C . GLU A 1 200 ? 4.105 53.469 1.547 1 93 200 GLU A C 1
ATOM 1574 O O . GLU A 1 200 ? 4.949 52.625 1.845 1 93 200 GLU A O 1
ATOM 1579 N N . GLU A 1 201 ? 3.006 53.656 2.117 1 91.19 201 GLU A N 1
ATOM 1580 C CA . GLU A 1 201 ? 2.672 52.812 3.258 1 91.19 201 GLU A CA 1
ATOM 1581 C C . GLU A 1 201 ? 2.555 51.344 2.842 1 91.19 201 GLU A C 1
ATOM 1583 O O . GLU A 1 201 ? 3.059 50.438 3.531 1 91.19 201 GLU A O 1
ATOM 1588 N N . LEU A 1 202 ? 1.886 51.125 1.769 1 93.12 202 LEU A N 1
ATOM 1589 C CA . LEU A 1 202 ? 1.701 49.781 1.271 1 93.12 202 LEU A CA 1
ATOM 1590 C C . LEU A 1 202 ? 3.02 49.188 0.767 1 93.12 202 LEU A C 1
ATOM 1592 O O . LEU A 1 202 ? 3.262 48 0.889 1 93.12 202 LEU A O 1
ATOM 1596 N N . LYS A 1 203 ? 3.82 50.031 0.227 1 93.94 203 LYS A N 1
ATOM 1597 C CA . LYS A 1 203 ? 5.145 49.562 -0.188 1 93.94 203 LYS A CA 1
ATOM 1598 C C . LYS A 1 203 ? 5.973 49.125 1.012 1 93.94 203 LYS A C 1
ATOM 1600 O O . LYS A 1 203 ? 6.617 48.062 0.969 1 93.94 203 LYS A O 1
ATOM 1605 N N . HIS A 1 204 ? 5.934 49.969 1.985 1 91.31 204 HIS A N 1
ATOM 1606 C CA . HIS A 1 204 ? 6.645 49.625 3.213 1 91.31 204 HIS A CA 1
ATOM 1607 C C . HIS A 1 204 ? 6.105 48.344 3.828 1 91.31 204 HIS A C 1
ATOM 1609 O O . HIS A 1 204 ? 6.871 47.531 4.336 1 91.31 204 HIS A O 1
ATOM 1615 N N . ARG A 1 205 ? 4.824 48.188 3.824 1 90.06 205 ARG A N 1
ATOM 1616 C CA . ARG A 1 205 ? 4.176 47 4.352 1 90.06 205 ARG A CA 1
ATOM 1617 C C . ARG A 1 205 ? 4.617 45.75 3.59 1 90.06 205 ARG A C 1
ATOM 1619 O O . ARG A 1 205 ? 4.906 44.719 4.191 1 90.06 205 ARG A O 1
ATOM 1626 N N . ALA A 1 206 ? 4.672 45.875 2.336 1 91.31 206 ALA A N 1
ATOM 1627 C CA . ALA A 1 206 ? 5.117 44.75 1.514 1 91.31 206 ALA A CA 1
ATOM 1628 C C . ALA A 1 206 ? 6.547 44.344 1.87 1 91.31 206 ALA A C 1
ATOM 1630 O O . ALA A 1 206 ? 6.855 43.156 1.955 1 91.31 206 ALA A O 1
ATOM 1631 N N . SER A 1 207 ? 7.336 45.312 2.059 1 89.81 207 SER A N 1
ATOM 1632 C CA . SER A 1 207 ? 8.719 45.062 2.445 1 89.81 207 SER A CA 1
ATOM 1633 C C . SER A 1 207 ? 8.797 44.375 3.805 1 89.81 207 SER A C 1
ATOM 1635 O O . SER A 1 207 ? 9.648 43.5 4.016 1 89.81 207 SER A O 1
ATOM 1637 N N . LEU A 1 208 ? 8.016 44.812 4.68 1 87.81 208 LEU A N 1
ATOM 1638 C CA . LEU A 1 208 ? 7.98 44.219 6.012 1 87.81 208 LEU A CA 1
ATOM 1639 C C . LEU A 1 208 ? 7.535 42.75 5.941 1 87.81 208 LEU A C 1
ATOM 1641 O O . LEU A 1 208 ? 8.102 41.906 6.625 1 87.81 208 LEU A O 1
ATOM 1645 N N . LEU A 1 209 ? 6.504 42.562 5.145 1 88.31 209 LEU A N 1
ATOM 1646 C CA . LEU A 1 209 ? 5.973 41.188 5.004 1 88.31 209 LEU A CA 1
ATOM 1647 C C . LEU A 1 209 ? 7.047 40.25 4.484 1 88.31 209 LEU A C 1
ATOM 1649 O O . LEU A 1 209 ? 7.086 39.094 4.875 1 88.31 209 LEU A O 1
ATOM 1653 N N . PHE A 1 210 ? 7.867 40.688 3.691 1 87.56 210 PHE A N 1
ATOM 1654 C CA . PHE A 1 210 ? 8.953 39.906 3.111 1 87.56 210 PHE A CA 1
ATOM 1655 C C . PHE A 1 210 ? 9.922 39.469 4.191 1 87.56 210 PHE A C 1
ATOM 1657 O O . PHE A 1 210 ? 10.555 38.406 4.059 1 87.56 210 PHE A O 1
ATOM 1664 N N . ASN A 1 211 ? 9.938 40.188 5.289 1 86.38 211 ASN A N 1
ATOM 1665 C CA . ASN A 1 211 ? 10.938 39.938 6.316 1 86.38 211 ASN A CA 1
ATOM 1666 C C . ASN A 1 211 ? 10.32 39.312 7.555 1 86.38 211 ASN A C 1
ATOM 1668 O O . ASN A 1 211 ? 10.953 39.25 8.617 1 86.38 211 ASN A O 1
ATOM 1672 N N . LEU A 1 212 ? 9.141 38.906 7.461 1 90.19 212 LEU A N 1
ATOM 1673 C CA . LEU A 1 212 ? 8.492 38.281 8.609 1 90.19 212 LEU A CA 1
ATOM 1674 C C . LEU A 1 212 ? 8.82 36.781 8.672 1 90.19 212 LEU A C 1
ATOM 1676 O O . LEU A 1 212 ? 7.914 35.969 8.703 1 90.19 212 LEU A O 1
ATOM 1680 N N . ARG A 1 213 ? 10.07 36.531 8.742 1 91.88 213 ARG A N 1
ATOM 1681 C CA . ARG A 1 213 ? 10.609 35.156 8.859 1 91.88 213 ARG A CA 1
ATOM 1682 C C . ARG A 1 213 ? 11.781 35.125 9.844 1 91.88 213 ARG A C 1
ATOM 1684 O O . ARG A 1 213 ? 12.602 36.062 9.875 1 91.88 213 ARG A O 1
ATOM 1691 N N . GLY A 1 214 ? 11.828 34.094 10.641 1 94 214 GLY A N 1
ATOM 1692 C CA . GLY A 1 214 ? 12.906 33.938 11.609 1 94 214 GLY A CA 1
ATOM 1693 C C . GLY A 1 214 ? 12.453 33.312 12.922 1 94 214 GLY A C 1
ATOM 1694 O O . GLY A 1 214 ? 11.523 32.5 12.938 1 94 214 GLY A O 1
ATOM 1695 N N . LYS A 1 215 ? 13.172 33.656 13.961 1 94.75 215 LYS A N 1
ATOM 1696 C CA . LYS A 1 215 ? 12.797 33.156 15.289 1 94.75 215 LYS A CA 1
ATOM 1697 C C . LYS A 1 215 ? 11.422 33.688 15.695 1 94.75 215 LYS A C 1
ATOM 1699 O O . LYS A 1 215 ? 11.078 34.844 15.43 1 94.75 215 LYS A O 1
ATOM 1704 N N . PRO A 1 216 ? 10.656 32.75 16.312 1 94.38 216 PRO A N 1
ATOM 1705 C CA . PRO A 1 216 ? 9.289 33.125 16.672 1 94.38 216 PRO A CA 1
ATOM 1706 C C . PRO A 1 216 ? 9.211 34.438 17.453 1 94.38 216 PRO A C 1
ATOM 1708 O O . PRO A 1 216 ? 8.406 35.312 17.141 1 94.38 216 PRO A O 1
ATOM 1711 N N . GLU A 1 217 ? 10.07 34.625 18.438 1 91.94 217 GLU A N 1
ATOM 1712 C CA . GLU A 1 217 ? 10.047 35.812 19.281 1 91.94 217 GLU A CA 1
ATOM 1713 C C . GLU A 1 217 ? 10.297 37.094 18.453 1 91.94 217 GLU A C 1
ATOM 1715 O O . GLU A 1 217 ? 9.648 38.094 18.656 1 91.94 217 GLU A O 1
ATOM 1720 N N . ASP A 1 218 ? 11.203 37 17.531 1 93.56 218 ASP A N 1
ATOM 1721 C CA . ASP A 1 218 ? 11.562 38.156 16.688 1 93.56 218 ASP A CA 1
ATOM 1722 C C . ASP A 1 218 ? 10.422 38.5 15.742 1 93.56 218 ASP A C 1
ATOM 1724 O O . ASP A 1 218 ? 10.086 39.688 15.594 1 93.56 218 ASP A O 1
ATOM 1728 N N . VAL A 1 219 ? 9.836 37.562 15.102 1 94.31 219 VAL A N 1
ATOM 1729 C CA . VAL A 1 219 ? 8.789 37.781 14.117 1 94.31 219 VAL A CA 1
ATOM 1730 C C . VAL A 1 219 ? 7.531 38.281 14.805 1 94.31 219 VAL A C 1
ATOM 1732 O O . VAL A 1 219 ? 6.902 39.25 14.336 1 94.31 219 VAL A O 1
ATOM 1735 N N . LEU A 1 220 ? 7.156 37.719 15.93 1 92.56 220 LEU A N 1
ATOM 1736 C CA . LEU A 1 220 ? 5.949 38.094 16.656 1 92.56 220 LEU A CA 1
ATOM 1737 C C . LEU A 1 220 ? 6.055 39.531 17.156 1 92.56 220 LEU A C 1
ATOM 1739 O O . LEU A 1 220 ? 5.066 40.281 17.156 1 92.56 220 LEU A O 1
ATOM 1743 N N . SER A 1 221 ? 7.25 39.969 17.531 1 90.56 221 SER A N 1
ATOM 1744 C CA . SER A 1 221 ? 7.465 41.312 17.984 1 90.56 221 SER A CA 1
ATOM 1745 C C . SER A 1 221 ? 7.246 42.312 16.844 1 90.56 221 SER A C 1
ATOM 1747 O O . SER A 1 221 ? 6.777 43.438 17.078 1 90.56 221 SER A O 1
ATOM 1749 N N . LYS A 1 222 ? 7.594 41.938 15.672 1 89.56 222 LYS A N 1
ATOM 1750 C CA . LYS A 1 222 ? 7.426 42.781 14.5 1 89.56 222 LYS A CA 1
ATOM 1751 C C . LYS A 1 222 ? 5.957 42.875 14.102 1 89.56 222 LYS A C 1
ATOM 1753 O O . LYS A 1 222 ? 5.5 43.938 13.672 1 89.56 222 LYS A O 1
ATOM 1758 N N . VAL A 1 223 ? 5.246 41.875 14.258 1 90.62 223 VAL A N 1
ATOM 1759 C CA . VAL A 1 223 ? 3.861 41.812 13.797 1 90.62 223 VAL A CA 1
ATOM 1760 C C . VAL A 1 223 ? 2.979 42.656 14.711 1 90.62 223 VAL A C 1
ATOM 1762 O O . VAL A 1 223 ? 1.998 43.25 14.258 1 90.62 223 VAL A O 1
ATOM 1765 N N . VAL A 1 224 ? 3.369 42.688 15.961 1 83.38 224 VAL A N 1
ATOM 1766 C CA . VAL A 1 224 ? 2.584 43.438 16.938 1 83.38 224 VAL A CA 1
ATOM 1767 C C . VAL A 1 224 ? 2.516 44.906 16.547 1 83.38 224 VAL A C 1
ATOM 1769 O O . VAL A 1 224 ? 1.523 45.594 16.812 1 83.38 224 VAL A O 1
ATOM 1772 N N . ASP A 1 225 ? 3.49 45.312 15.812 1 80.88 225 ASP A N 1
ATOM 1773 C CA . ASP A 1 225 ? 3.582 46.719 15.43 1 80.88 225 ASP A CA 1
ATOM 1774 C C . ASP A 1 225 ? 2.764 47 14.172 1 80.88 225 ASP A C 1
ATOM 1776 O O . ASP A 1 225 ? 2.604 48.156 13.773 1 80.88 225 ASP A O 1
ATOM 1780 N N . LEU A 1 226 ? 2.24 46 13.625 1 84.94 226 LEU A N 1
ATOM 1781 C CA . LEU A 1 226 ? 1.465 46.156 12.398 1 84.94 226 LEU A CA 1
ATOM 1782 C C . LEU A 1 226 ? -0.026 46.25 12.703 1 84.94 226 LEU A C 1
ATOM 1784 O O . LEU A 1 226 ? -0.496 45.688 13.695 1 84.94 226 LEU A O 1
ATOM 1788 N N . THR A 1 227 ? -0.696 47.094 11.898 1 85 227 THR A N 1
ATOM 1789 C CA . THR A 1 227 ? -2.146 47.156 12.039 1 85 227 THR A CA 1
ATOM 1790 C C . THR A 1 227 ? -2.809 45.875 11.547 1 85 227 THR A C 1
ATOM 1792 O O . THR A 1 227 ? -2.627 45.5 10.391 1 85 227 THR A O 1
ATOM 1795 N N . LEU A 1 228 ? -3.537 45.219 12.461 1 90.19 228 LEU A N 1
ATOM 1796 C CA . LEU A 1 228 ? -4.258 44 12.141 1 90.19 228 LEU A CA 1
ATOM 1797 C C . LEU A 1 228 ? -5.754 44.156 12.383 1 90.19 228 LEU A C 1
ATOM 1799 O O . LEU A 1 228 ? -6.16 44.875 13.289 1 90.19 228 LEU A O 1
ATOM 1803 N N . ASP A 1 229 ? -6.566 43.594 11.562 1 90.81 229 ASP A N 1
ATOM 1804 C CA . ASP A 1 229 ? -8 43.5 11.836 1 90.81 229 ASP A CA 1
ATOM 1805 C C . ASP A 1 229 ? -8.289 42.5 12.945 1 90.81 229 ASP A C 1
ATOM 1807 O O . ASP A 1 229 ? -7.367 41.938 13.523 1 90.81 229 ASP A O 1
ATOM 1811 N N . GLN A 1 230 ? -9.531 42.375 13.289 1 92.25 230 GLN A N 1
ATOM 1812 C CA . GLN A 1 230 ? -9.93 41.5 14.398 1 92.25 230 GLN A CA 1
ATOM 1813 C C . GLN A 1 230 ? -9.516 40.062 14.148 1 92.25 230 GLN A C 1
ATOM 1815 O O . GLN A 1 230 ? -9.047 39.375 15.062 1 92.25 230 GLN A O 1
ATOM 1820 N N . THR A 1 231 ? -9.688 39.625 12.969 1 91.19 231 THR A N 1
ATOM 1821 C CA . THR A 1 231 ? -9.297 38.281 12.602 1 91.19 231 THR A CA 1
ATOM 1822 C C . THR A 1 231 ? -7.789 38.094 12.758 1 91.19 231 THR A C 1
ATOM 1824 O O . THR A 1 231 ? -7.34 37.062 13.281 1 91.19 231 THR A O 1
ATOM 1827 N N . GLY A 1 232 ? -7.07 39 12.281 1 92.75 232 GLY A N 1
ATOM 1828 C CA . GLY A 1 232 ? -5.625 38.938 12.398 1 92.75 232 GLY A CA 1
ATOM 1829 C C . GLY A 1 232 ? -5.145 38.906 13.836 1 92.75 232 GLY A C 1
ATOM 1830 O O . GLY A 1 232 ? -4.211 38.156 14.164 1 92.75 232 GLY A O 1
ATOM 1831 N N . LYS A 1 233 ? -5.773 39.688 14.672 1 94.12 233 LYS A N 1
ATOM 1832 C CA . LYS A 1 233 ? -5.41 39.688 16.094 1 94.12 233 LYS A CA 1
ATOM 1833 C C . LYS A 1 233 ? -5.688 38.344 16.734 1 94.12 233 LYS A C 1
ATOM 1835 O O . LYS A 1 233 ? -4.891 37.844 17.547 1 94.12 233 LYS A O 1
ATOM 1840 N N . HIS A 1 234 ? -6.812 37.844 16.375 1 94.38 234 HIS A N 1
ATOM 1841 C CA . HIS A 1 234 ? -7.168 36.531 16.891 1 94.38 234 HIS A CA 1
ATOM 1842 C C . HIS A 1 234 ? -6.148 35.469 16.453 1 94.38 234 HIS A C 1
ATOM 1844 O O . HIS A 1 234 ? -5.715 34.656 17.266 1 94.38 234 HIS A O 1
ATOM 1850 N N . CYS A 1 235 ? -5.773 35.469 15.195 1 94.5 235 CYS A N 1
ATOM 1851 C CA . CYS A 1 235 ? -4.793 34.531 14.664 1 94.5 235 CYS A CA 1
ATOM 1852 C C . CYS A 1 235 ? -3.443 34.719 15.352 1 94.5 235 CYS A C 1
ATOM 1854 O O . CYS A 1 235 ? -2.775 33.719 15.664 1 94.5 235 CYS A O 1
ATOM 1856 N N . LEU A 1 236 ? -3.07 35.938 15.547 1 94.62 236 LEU A N 1
ATOM 1857 C CA . LEU A 1 236 ? -1.798 36.25 16.203 1 94.62 236 LEU A CA 1
ATOM 1858 C C . LEU A 1 236 ? -1.775 35.688 17.625 1 94.62 236 LEU A C 1
ATOM 1860 O O . LEU A 1 236 ? -0.787 35.094 18.047 1 94.62 236 LEU A O 1
ATOM 1864 N N . ASN A 1 237 ? -2.814 35.938 18.375 1 94.88 237 ASN A N 1
ATOM 1865 C CA . ASN A 1 237 ? -2.902 35.469 19.75 1 94.88 237 ASN A CA 1
ATOM 1866 C C . ASN A 1 237 ? -2.873 33.938 19.797 1 94.88 237 ASN A C 1
ATOM 1868 O O . ASN A 1 237 ? -2.23 33.344 20.688 1 94.88 237 ASN A O 1
ATOM 1872 N N . ASN A 1 238 ? -3.613 33.344 18.906 1 95.44 238 ASN A N 1
ATOM 1873 C CA . ASN A 1 238 ? -3.611 31.875 18.844 1 95.44 238 ASN A CA 1
ATOM 1874 C C . ASN A 1 238 ? -2.219 31.328 18.547 1 95.44 238 ASN A C 1
ATOM 1876 O O . ASN A 1 238 ? -1.802 30.328 19.125 1 95.44 238 ASN A O 1
ATOM 1880 N N . LEU A 1 239 ? -1.545 31.969 17.625 1 96.12 239 LEU A N 1
ATOM 1881 C CA . LEU A 1 239 ? -0.204 31.547 17.234 1 96.12 239 LEU A CA 1
ATOM 1882 C C . LEU A 1 239 ? 0.76 31.656 18.406 1 96.12 239 LEU A C 1
ATOM 1884 O O . LEU A 1 239 ? 1.562 30.75 18.641 1 96.12 239 LEU A O 1
ATOM 1888 N N . LYS A 1 240 ? 0.673 32.75 19.156 1 95.19 240 LYS A N 1
ATOM 1889 C CA . LYS A 1 240 ? 1.493 32.938 20.344 1 95.19 240 LYS A CA 1
ATOM 1890 C C . LYS A 1 240 ? 1.22 31.859 21.375 1 95.19 240 LYS A C 1
ATOM 1892 O O . LYS A 1 240 ? 2.152 31.266 21.922 1 95.19 240 LYS A O 1
ATOM 1897 N N . SER A 1 241 ? -0.033 31.656 21.625 1 95.19 241 SER A N 1
ATOM 1898 C CA . SER A 1 241 ? -0.446 30.641 22.594 1 95.19 241 SER A CA 1
ATOM 1899 C C . SER A 1 241 ? 0.034 29.25 22.188 1 95.19 241 SER A C 1
ATOM 1901 O O . SER A 1 241 ? 0.459 28.469 23.031 1 95.19 241 SER A O 1
ATOM 1903 N N . LEU A 1 242 ? -0.066 28.953 20.922 1 96.75 242 LEU A N 1
ATOM 1904 C CA . LEU A 1 242 ? 0.362 27.656 20.391 1 96.75 242 LEU A CA 1
ATOM 1905 C C . LEU A 1 242 ? 1.856 27.453 20.625 1 96.75 242 LEU A C 1
ATOM 1907 O O . LEU A 1 242 ? 2.275 26.391 21.094 1 96.75 242 LEU A O 1
ATOM 1911 N N . ILE A 1 243 ? 2.65 28.438 20.266 1 95.69 243 ILE A N 1
ATOM 1912 C CA . ILE A 1 243 ? 4.102 28.344 20.391 1 95.69 243 ILE A CA 1
ATOM 1913 C C . ILE A 1 243 ? 4.477 28.141 21.859 1 95.69 243 ILE A C 1
ATOM 1915 O O . ILE A 1 243 ? 5.332 27.312 22.172 1 95.69 243 ILE A O 1
ATOM 1919 N N . GLU A 1 244 ? 3.805 28.844 22.734 1 93.62 244 GLU A N 1
ATOM 1920 C CA . GLU A 1 244 ? 4.047 28.688 24.172 1 93.62 244 GLU A CA 1
ATOM 1921 C C . GLU A 1 244 ? 3.688 27.297 24.641 1 93.62 244 GLU A C 1
ATOM 1923 O O . GLU A 1 244 ? 4.457 26.656 25.375 1 93.62 244 GLU A O 1
ATOM 1928 N N . LEU A 1 245 ? 2.535 26.875 24.25 1 94.5 245 LEU A N 1
ATOM 1929 C CA . LEU A 1 245 ? 2.047 25.547 24.641 1 94.5 245 LEU A CA 1
ATOM 1930 C C . LEU A 1 245 ? 3.018 24.453 24.203 1 94.5 245 LEU A C 1
ATOM 1932 O O . LEU A 1 245 ? 3.387 23.594 25.016 1 94.5 245 LEU A O 1
ATOM 1936 N N . VAL A 1 246 ? 3.463 24.453 22.969 1 95.06 246 VAL A N 1
ATOM 1937 C CA . VAL A 1 246 ? 4.32 23.406 22.406 1 95.06 246 VAL A CA 1
ATOM 1938 C C . VAL A 1 246 ? 5.699 23.469 23.062 1 95.06 246 VAL A C 1
ATOM 1940 O O . VAL A 1 246 ? 6.281 22.422 23.375 1 95.06 246 VAL A O 1
ATOM 1943 N N . ASN A 1 247 ? 6.223 24.656 23.312 1 92.06 247 ASN A N 1
ATOM 1944 C CA . ASN A 1 247 ? 7.547 24.828 23.891 1 92.06 247 ASN A CA 1
ATOM 1945 C C . ASN A 1 247 ? 7.594 24.328 25.328 1 92.06 247 ASN A C 1
ATOM 1947 O O . ASN A 1 247 ? 8.641 23.875 25.797 1 92.06 247 ASN A O 1
ATOM 1951 N N . HIS A 1 248 ? 6.496 24.344 25.984 1 92.56 248 HIS A N 1
ATOM 1952 C CA . HIS A 1 248 ? 6.48 23.969 27.391 1 92.56 248 HIS A CA 1
ATOM 1953 C C . HIS A 1 248 ? 6.016 22.516 27.578 1 92.56 248 HIS A C 1
ATOM 1955 O O . HIS A 1 248 ? 6.012 22 28.688 1 92.56 248 HIS A O 1
ATOM 1961 N N . SER A 1 249 ? 5.57 21.922 26.562 1 91.19 249 SER A N 1
ATOM 1962 C CA . SER A 1 249 ? 5.008 20.578 26.672 1 91.19 249 SER A CA 1
ATOM 1963 C C . SER A 1 249 ? 6.062 19.516 26.375 1 91.19 249 SER A C 1
ATOM 1965 O O . SER A 1 249 ? 5.797 18.312 26.516 1 91.19 249 SER A O 1
ATOM 1967 N N . THR A 1 250 ? 7.18 19.875 25.953 1 86.38 250 THR A N 1
ATOM 1968 C CA . THR A 1 250 ? 8.25 18.938 25.641 1 86.38 250 THR A CA 1
ATOM 1969 C C . THR A 1 250 ? 9.477 19.203 26.516 1 86.38 250 THR A C 1
ATOM 1971 O O . THR A 1 250 ? 9.578 20.266 27.141 1 86.38 250 THR A O 1
ATOM 1974 N N . SER A 1 251 ? 10.297 18.172 26.594 1 81.75 251 SER A N 1
ATOM 1975 C CA . SER A 1 251 ? 11.523 18.297 27.359 1 81.75 251 SER A CA 1
ATOM 1976 C C . SER A 1 251 ? 12.562 19.141 26.625 1 81.75 251 SER A C 1
ATOM 1978 O O . SER A 1 251 ? 13.586 19.516 27.188 1 81.75 251 SER A O 1
ATOM 1980 N N . TYR A 1 252 ? 12.336 19.391 25.422 1 81.44 252 TYR A N 1
ATOM 1981 C CA . TYR A 1 252 ? 13.227 20.219 24.609 1 81.44 252 TYR A CA 1
ATOM 1982 C C . TYR A 1 252 ? 12.43 21.234 23.797 1 81.44 252 TYR A C 1
ATOM 1984 O O . TYR A 1 252 ? 11.242 21.031 23.531 1 81.44 252 TYR A O 1
ATOM 1992 N N . LYS A 1 253 ? 13.133 22.297 23.5 1 87.25 253 LYS A N 1
ATOM 1993 C CA . LYS A 1 253 ? 12.492 23.297 22.656 1 87.25 253 LYS A CA 1
ATOM 1994 C C . LYS A 1 253 ? 12.383 22.812 21.219 1 87.25 253 LYS A C 1
ATOM 1996 O O . LYS A 1 253 ? 13.383 22.422 20.609 1 87.25 253 LYS A O 1
ATOM 2001 N N . LEU A 1 254 ? 11.18 22.828 20.703 1 91.75 254 LEU A N 1
ATOM 2002 C CA . LEU A 1 254 ? 10.984 22.438 19.312 1 91.75 254 LEU A CA 1
ATOM 2003 C C . LEU A 1 254 ? 11.695 23.406 18.375 1 91.75 254 LEU A C 1
ATOM 2005 O O . LEU A 1 254 ? 11.656 24.625 18.578 1 91.75 254 LEU A O 1
ATOM 2009 N N . PRO A 1 255 ? 12.492 22.875 17.484 1 94.81 255 PRO A N 1
ATOM 2010 C CA . PRO A 1 255 ? 13.125 23.766 16.5 1 94.81 255 PRO A CA 1
ATOM 2011 C C . PRO A 1 255 ? 12.125 24.375 15.531 1 94.81 255 PRO A C 1
ATOM 2013 O O . PRO A 1 255 ? 11.836 23.797 14.484 1 94.81 255 PRO A O 1
ATOM 2016 N N . LEU A 1 256 ? 11.688 25.562 15.859 1 96 256 LEU A N 1
ATOM 2017 C CA . LEU A 1 256 ? 10.648 26.25 15.094 1 96 256 LEU A CA 1
ATOM 2018 C C . LEU A 1 256 ? 11.203 27.516 14.43 1 96 256 LEU A C 1
ATOM 2020 O O . LEU A 1 256 ? 11.953 28.266 15.055 1 96 256 LEU A O 1
ATOM 2024 N N . THR A 1 257 ? 10.969 27.672 13.211 1 95.94 257 THR A N 1
ATOM 2025 C CA . THR A 1 257 ? 11.133 28.922 12.484 1 95.94 257 THR A CA 1
ATOM 2026 C C . THR A 1 257 ? 9.781 29.469 12.023 1 95.94 257 THR A C 1
ATOM 2028 O O . THR A 1 257 ? 8.977 28.734 11.453 1 95.94 257 THR A O 1
ATOM 2031 N N . LEU A 1 258 ? 9.508 30.688 12.383 1 96.19 258 LEU A N 1
ATOM 2032 C CA . LEU A 1 258 ? 8.266 31.312 11.945 1 96.19 258 LEU A CA 1
ATOM 2033 C C . LEU A 1 258 ? 8.43 31.969 10.586 1 96.19 258 LEU A C 1
ATOM 2035 O O . LEU A 1 258 ? 9.438 32.625 10.336 1 96.19 258 LEU A O 1
ATOM 2039 N N . ASP A 1 259 ? 7.504 31.719 9.656 1 94.12 259 ASP A N 1
ATOM 2040 C CA . ASP A 1 259 ? 7.457 32.344 8.336 1 94.12 259 ASP A CA 1
ATOM 2041 C C . ASP A 1 259 ? 6.027 32.719 7.961 1 94.12 259 ASP A C 1
ATOM 2043 O O . ASP A 1 259 ? 5.289 31.891 7.41 1 94.12 259 ASP A O 1
ATOM 2047 N N . LEU A 1 260 ? 5.68 33.969 8.148 1 91.62 260 LEU A N 1
ATOM 2048 C CA . LEU A 1 260 ? 4.312 34.406 7.914 1 91.62 260 LEU A CA 1
ATOM 2049 C C . LEU A 1 260 ? 4.094 34.719 6.441 1 91.62 260 LEU A C 1
ATOM 2051 O O . LEU A 1 260 ? 3.012 35.188 6.055 1 91.62 260 LEU A O 1
ATOM 2055 N N . SER A 1 261 ? 5.082 34.469 5.621 1 84.75 261 SER A N 1
ATOM 2056 C CA . SER A 1 261 ? 4.941 34.594 4.176 1 84.75 261 SER A CA 1
ATOM 2057 C C . SER A 1 261 ? 4.777 33.219 3.529 1 84.75 261 SER A C 1
ATOM 2059 O O . SER A 1 261 ? 4.695 33.094 2.305 1 84.75 261 SER A O 1
ATOM 2061 N N . LEU A 1 262 ? 4.699 32.25 4.367 1 82.44 262 LEU A N 1
ATOM 2062 C CA . LEU A 1 262 ? 4.625 30.859 3.896 1 82.44 262 LEU A CA 1
ATOM 2063 C C . LEU A 1 262 ? 3.322 30.609 3.139 1 82.44 262 LEU A C 1
ATOM 2065 O O . LEU A 1 262 ? 2.242 30.953 3.623 1 82.44 262 LEU A O 1
ATOM 2069 N N . ILE A 1 263 ? 3.438 30.172 1.942 1 76.5 263 ILE A N 1
ATOM 2070 C CA . ILE A 1 263 ? 2.279 29.797 1.14 1 76.5 263 ILE A CA 1
ATOM 2071 C C . ILE A 1 263 ? 2.312 28.297 0.859 1 76.5 263 ILE A C 1
ATOM 2073 O O . ILE A 1 263 ? 3.383 27.719 0.64 1 76.5 263 ILE A O 1
ATOM 2077 N N . GLN A 1 264 ? 1.062 27.734 0.9 1 75.75 264 GLN A N 1
ATOM 2078 C CA . GLN A 1 264 ? 0.962 26.297 0.615 1 75.75 264 GLN A CA 1
ATOM 2079 C C . GLN A 1 264 ? 0.527 26.062 -0.827 1 75.75 264 GLN A C 1
ATOM 2081 O O . GLN A 1 264 ? -0.058 26.938 -1.462 1 75.75 264 GLN A O 1
ATOM 2086 N N . THR A 1 265 ? 0.879 24.828 -1.201 1 69.44 265 THR A N 1
ATOM 2087 C CA . THR A 1 265 ? 0.544 24.406 -2.557 1 69.44 265 THR A CA 1
ATOM 2088 C C . THR A 1 265 ? -0.968 24.359 -2.752 1 69.44 265 THR A C 1
ATOM 2090 O O . THR A 1 265 ? -1.478 24.781 -3.793 1 69.44 265 THR A O 1
ATOM 2093 N N . PHE A 1 266 ? -1.604 23.922 -1.764 1 77.31 266 PHE A N 1
ATOM 2094 C CA . PHE A 1 266 ? -3.057 23.812 -1.851 1 77.31 266 PHE A CA 1
ATOM 2095 C C . PHE A 1 266 ? -3.721 24.875 -0.972 1 77.31 266 PHE A C 1
ATOM 2097 O O . PHE A 1 266 ? -3.34 25.047 0.187 1 77.31 266 PHE A O 1
ATOM 2104 N N . ASP A 1 267 ? -4.73 25.469 -1.463 1 81.31 267 ASP A N 1
ATOM 2105 C CA . ASP A 1 267 ? -5.273 26.688 -0.853 1 81.31 267 ASP A CA 1
ATOM 2106 C C . ASP A 1 267 ? -6.531 26.375 -0.042 1 81.31 267 ASP A C 1
ATOM 2108 O O . ASP A 1 267 ? -7.508 27.125 -0.094 1 81.31 267 ASP A O 1
ATOM 2112 N N . TYR A 1 268 ? -6.5 25.281 0.711 1 90.44 268 TYR A N 1
ATOM 2113 C CA . TYR A 1 268 ? -7.676 25.031 1.538 1 90.44 268 TYR A CA 1
ATOM 2114 C C . TYR A 1 268 ? -7.363 25.25 3.014 1 90.44 268 TYR A C 1
ATOM 2116 O O . TYR A 1 268 ? -8.219 25.031 3.875 1 90.44 268 TYR A O 1
ATOM 2124 N N . TYR A 1 269 ? -6.199 25.75 3.279 1 93.25 269 TYR A N 1
ATOM 2125 C CA . TYR A 1 269 ? -5.801 25.938 4.668 1 93.25 269 TYR A CA 1
ATOM 2126 C C . TYR A 1 269 ? -6.414 27.219 5.246 1 93.25 269 TYR A C 1
ATOM 2128 O O . TYR A 1 269 ? -6.5 28.234 4.559 1 93.25 269 TYR A O 1
ATOM 2136 N N . THR A 1 270 ? -6.785 27.203 6.523 1 94.06 270 THR A N 1
ATOM 2137 C CA . THR A 1 270 ? -7.5 28.312 7.148 1 94.06 270 THR A CA 1
ATOM 2138 C C . THR A 1 270 ? -6.777 28.781 8.406 1 94.06 270 THR A C 1
ATOM 2140 O O . THR A 1 270 ? -7.07 29.859 8.93 1 94.06 270 THR A O 1
ATOM 2143 N N . GLY A 1 271 ? -5.859 28.031 8.938 1 95.62 271 GLY A N 1
ATOM 2144 C CA . GLY A 1 271 ? -5.113 28.359 10.148 1 95.62 271 GLY A CA 1
ATOM 2145 C C . GLY A 1 271 ? -3.619 28.141 10 1 95.62 271 GLY A C 1
ATOM 2146 O O . GLY A 1 271 ? -3.014 28.609 9.031 1 95.62 271 GLY A O 1
ATOM 2147 N N . ILE A 1 272 ? -3.035 27.5 11.039 1 96.81 272 ILE A N 1
ATOM 2148 C CA . ILE A 1 272 ? -1.593 27.297 10.969 1 96.81 272 ILE A CA 1
ATOM 2149 C C . ILE A 1 272 ? -1.257 26.391 9.781 1 96.81 272 ILE A C 1
ATOM 2151 O O . ILE A 1 272 ? -2.057 25.547 9.398 1 96.81 272 ILE A O 1
ATOM 2155 N N . ILE A 1 273 ? -0.148 26.609 9.219 1 96.69 273 ILE A N 1
ATOM 2156 C CA . ILE A 1 273 ? 0.492 25.781 8.203 1 96.69 273 ILE A CA 1
ATOM 2157 C C . ILE A 1 273 ? 1.952 25.547 8.586 1 96.69 273 ILE A C 1
ATOM 2159 O O . ILE A 1 273 ? 2.559 26.359 9.289 1 96.69 273 ILE A O 1
ATOM 2163 N N . PHE A 1 274 ? 2.469 24.438 8.156 1 97.25 274 PHE A N 1
ATOM 2164 C CA . PHE A 1 274 ? 3.863 24.203 8.508 1 97.25 274 PHE A CA 1
ATOM 2165 C C . PHE A 1 274 ? 4.516 23.234 7.523 1 97.25 274 PHE A C 1
ATOM 2167 O O . PHE A 1 274 ? 3.824 22.516 6.809 1 97.25 274 PHE A O 1
ATOM 2174 N N . LYS A 1 275 ? 5.801 23.281 7.469 1 97.12 275 LYS A N 1
ATOM 2175 C CA . LYS A 1 275 ? 6.668 22.359 6.738 1 97.12 275 LYS A CA 1
ATOM 2176 C C . LYS A 1 275 ? 7.73 21.766 7.656 1 97.12 275 LYS A C 1
ATOM 2178 O O . LYS A 1 275 ? 8.266 22.453 8.531 1 97.12 275 LYS A O 1
ATOM 2183 N N . ALA A 1 276 ? 7.914 20.516 7.551 1 97.94 276 ALA A N 1
ATOM 2184 C CA . ALA A 1 276 ? 9.047 19.859 8.195 1 97.94 276 ALA A CA 1
ATOM 2185 C C . ALA A 1 276 ? 10.25 19.797 7.262 1 97.94 276 ALA A C 1
ATOM 2187 O O . ALA A 1 276 ? 10.188 19.172 6.203 1 97.94 276 ALA A O 1
ATOM 2188 N N . ILE A 1 277 ? 11.352 20.406 7.703 1 97.19 277 ILE A N 1
ATOM 2189 C CA . ILE A 1 277 ? 12.539 20.516 6.855 1 97.19 277 ILE A CA 1
ATOM 2190 C C . ILE A 1 277 ? 13.672 19.688 7.457 1 97.19 277 ILE A C 1
ATOM 2192 O O . ILE A 1 277 ? 13.969 19.812 8.648 1 97.19 277 ILE A O 1
ATOM 2196 N N . GLY A 1 278 ? 14.18 18.766 6.629 1 96 278 GLY A N 1
ATOM 2197 C CA . GLY A 1 278 ? 15.391 18.047 7 1 96 278 GLY A CA 1
ATOM 2198 C C . GLY A 1 278 ? 16.641 18.641 6.383 1 96 278 GLY A C 1
ATOM 2199 O O . GLY A 1 278 ? 16.609 19.156 5.266 1 96 278 GLY A O 1
ATOM 2200 N N . GLN A 1 279 ? 17.688 18.609 7.184 1 91.69 279 GLN A N 1
ATOM 2201 C CA . GLN A 1 279 ? 18.984 19.094 6.695 1 91.69 279 GLN A CA 1
ATOM 2202 C C . GLN A 1 279 ? 20.016 17.969 6.672 1 91.69 279 GLN A C 1
ATOM 2204 O O . GLN A 1 279 ? 20.312 17.359 7.703 1 91.69 279 GLN A O 1
ATOM 2209 N N . THR A 1 280 ? 20.422 17.594 5.531 1 87.38 280 THR A N 1
ATOM 2210 C CA . THR A 1 280 ? 21.484 16.609 5.355 1 87.38 280 THR A CA 1
ATOM 2211 C C . THR A 1 280 ? 22.578 17.156 4.438 1 87.38 280 THR A C 1
ATOM 2213 O O . THR A 1 280 ? 22.281 17.594 3.32 1 87.38 280 THR A O 1
ATOM 2216 N N . ASN A 1 281 ? 23.875 17.047 4.816 1 84.69 281 ASN A N 1
ATOM 2217 C CA . ASN A 1 281 ? 25.016 17.5 4.035 1 84.69 281 ASN A CA 1
ATOM 2218 C C . ASN A 1 281 ? 24.781 18.891 3.449 1 84.69 281 ASN A C 1
ATOM 2220 O O . ASN A 1 281 ? 24.953 19.109 2.248 1 84.69 281 ASN A O 1
ATOM 2224 N N . HIS A 1 282 ? 24.188 19.828 4.121 1 82.12 282 HIS A N 1
ATOM 2225 C CA . HIS A 1 282 ? 23.922 21.234 3.803 1 82.12 282 HIS A CA 1
ATOM 2226 C C . HIS A 1 282 ? 22.812 21.359 2.77 1 82.12 282 HIS A C 1
ATOM 2228 O O . HIS A 1 282 ? 22.672 22.422 2.139 1 82.12 282 HIS A O 1
ATOM 2234 N N . LYS A 1 283 ? 22.234 20.281 2.549 1 89.12 283 LYS A N 1
ATOM 2235 C CA . LYS A 1 283 ? 21.078 20.344 1.655 1 89.12 283 LYS A CA 1
ATOM 2236 C C . LYS A 1 283 ? 19.766 20.266 2.439 1 89.12 283 LYS A C 1
ATOM 2238 O O . LYS A 1 283 ? 19.656 19.469 3.371 1 89.12 283 LYS A O 1
ATOM 2243 N N . LEU A 1 284 ? 18.859 21.188 2.092 1 92.69 284 LEU A N 1
ATOM 2244 C CA . LEU A 1 284 ? 17.547 21.219 2.721 1 92.69 284 LEU A CA 1
ATOM 2245 C C . LEU A 1 284 ? 16.547 20.391 1.922 1 92.69 284 LEU A C 1
ATOM 2247 O O . LEU A 1 284 ? 16.578 20.406 0.689 1 92.69 284 LEU A O 1
ATOM 2251 N N . GLN A 1 285 ? 15.789 19.688 2.637 1 93.5 285 GLN A N 1
ATOM 2252 C CA . GLN A 1 285 ? 14.75 18.875 1.997 1 93.5 285 GLN A CA 1
ATOM 2253 C C . GLN A 1 285 ? 13.422 19 2.74 1 93.5 285 GLN A C 1
ATOM 2255 O O . GLN A 1 285 ? 13.391 18.969 3.973 1 93.5 285 GLN A O 1
ATOM 2260 N N . ASN A 1 286 ? 12.359 19.172 1.967 1 95.12 286 ASN A N 1
ATOM 2261 C CA . ASN A 1 286 ? 11.016 19.125 2.549 1 95.12 286 ASN A CA 1
ATOM 2262 C C . ASN A 1 286 ? 10.602 17.688 2.869 1 95.12 286 ASN A C 1
ATOM 2264 O O . ASN A 1 286 ? 10.422 16.875 1.963 1 95.12 286 ASN A O 1
ATOM 2268 N N . LEU A 1 287 ? 10.438 17.375 4.113 1 97.88 287 LEU A N 1
ATOM 2269 C CA . LEU A 1 287 ? 10.109 16.031 4.551 1 97.88 287 LEU A CA 1
ATOM 2270 C C . LEU A 1 287 ? 8.602 15.844 4.664 1 97.88 287 LEU A C 1
ATOM 2272 O O . LEU A 1 287 ? 8.109 14.719 4.711 1 97.88 287 LEU A O 1
ATOM 2276 N N . GLY A 1 288 ? 7.91 16.891 4.793 1 97 288 GLY A N 1
ATOM 2277 C CA . GLY A 1 288 ? 6.465 16.859 4.961 1 97 288 GLY A CA 1
ATOM 2278 C C . GLY A 1 288 ? 5.859 18.219 5.211 1 97 288 GLY A C 1
ATOM 2279 O O . GLY A 1 288 ? 6.582 19.219 5.328 1 97 288 GLY A O 1
ATOM 2280 N N . GLN A 1 289 ? 4.531 18.297 5.238 1 97.19 289 GLN A N 1
ATOM 2281 C CA . GLN A 1 289 ? 3.805 19.547 5.461 1 97.19 289 GLN A CA 1
ATOM 2282 C C . GLN A 1 289 ? 2.4 19.281 5.992 1 97.19 289 GLN A C 1
ATOM 2284 O O . GLN A 1 289 ? 1.901 18.156 5.906 1 97.19 289 GLN A O 1
ATOM 2289 N N . GLY A 1 290 ? 1.819 20.266 6.539 1 97.25 290 GLY A N 1
ATOM 2290 C CA . GLY A 1 290 ? 0.481 20.156 7.098 1 97.25 290 GLY A CA 1
ATOM 2291 C C . GLY A 1 290 ? -0.117 21.5 7.469 1 97.25 290 GLY A C 1
ATOM 2292 O O . GLY A 1 290 ? 0.468 22.547 7.184 1 97.25 290 GLY A O 1
ATOM 2293 N N . GLY A 1 291 ? -1.309 21.422 7.996 1 97.38 291 GLY A N 1
ATOM 2294 C CA . GLY A 1 291 ? -1.987 22.641 8.406 1 97.38 291 GLY A CA 1
ATOM 2295 C C . GLY A 1 291 ? -3.457 22.422 8.711 1 97.38 291 GLY A C 1
ATOM 2296 O O . GLY A 1 291 ? -3.961 21.297 8.633 1 97.38 291 GLY A O 1
ATOM 2297 N N . ARG A 1 292 ? -4.016 23.516 9.164 1 97.62 292 ARG A N 1
ATOM 2298 C CA . ARG A 1 292 ? -5.422 23.516 9.547 1 97.62 292 ARG A CA 1
ATOM 2299 C C . ARG A 1 292 ? -6.309 23.938 8.375 1 97.62 292 ARG A C 1
ATOM 2301 O O . ARG A 1 292 ? -5.988 24.891 7.652 1 97.62 292 ARG A O 1
ATOM 2308 N N . TYR A 1 293 ? -7.449 23.203 8.156 1 96.81 293 TYR A N 1
ATOM 2309 C CA . TYR A 1 293 ? -8.375 23.453 7.055 1 96.81 293 TYR A CA 1
ATOM 2310 C C . TYR A 1 293 ? -9.82 23.328 7.527 1 96.81 293 TYR A C 1
ATOM 2312 O O . TYR A 1 293 ? -10.516 22.375 7.191 1 96.81 293 TYR A O 1
ATOM 2320 N N . ASP A 1 294 ? -10.367 24.359 8.062 1 96.69 294 ASP A N 1
ATOM 2321 C CA . ASP A 1 294 ? -11.633 24.312 8.797 1 96.69 294 ASP A CA 1
ATOM 2322 C C . ASP A 1 294 ? -12.82 24.391 7.844 1 96.69 294 ASP A C 1
ATOM 2324 O O . ASP A 1 294 ? -13.977 24.25 8.266 1 96.69 294 ASP A O 1
ATOM 2328 N N . GLN A 1 295 ? -12.578 24.531 6.59 1 95.62 295 GLN A N 1
ATOM 2329 C CA . GLN A 1 295 ? -13.703 24.688 5.672 1 95.62 295 GLN A CA 1
ATOM 2330 C C . GLN A 1 295 ? -13.797 23.5 4.711 1 95.62 295 GLN A C 1
ATOM 2332 O O . GLN A 1 295 ? -14.789 23.344 3.994 1 95.62 295 GLN A O 1
ATOM 2337 N N . LEU A 1 296 ? -12.82 22.656 4.707 1 95.62 296 LEU A N 1
ATOM 2338 C CA . LEU A 1 296 ? -12.719 21.609 3.701 1 95.62 296 LEU A CA 1
ATOM 2339 C C . LEU A 1 296 ? -13.836 20.578 3.877 1 95.62 296 LEU A C 1
ATOM 2341 O O . LEU A 1 296 ? -14.398 20.109 2.893 1 95.62 296 LEU A O 1
ATOM 2345 N N . LEU A 1 297 ? -14.133 20.172 5.086 1 95.31 297 LEU A N 1
ATOM 2346 C CA . LEU A 1 297 ? -15.164 19.172 5.344 1 95.31 297 LEU A CA 1
ATOM 2347 C C . LEU A 1 297 ? -16.5 19.625 4.777 1 95.31 297 LEU A C 1
ATOM 2349 O O . LEU A 1 297 ? -17.297 18.797 4.328 1 95.31 297 LEU A O 1
ATOM 2353 N N . GLY A 1 298 ? -16.766 20.906 4.805 1 95.38 298 GLY A N 1
ATOM 2354 C CA . GLY A 1 298 ? -18.016 21.453 4.293 1 95.38 298 GLY A CA 1
ATOM 2355 C C . GLY A 1 298 ? -18.172 21.25 2.799 1 95.38 298 GLY A C 1
ATOM 2356 O O . GLY A 1 298 ? -19.297 21.188 2.301 1 95.38 298 GLY A O 1
ATOM 2357 N N . VAL A 1 299 ? -17.062 21.188 2.131 1 93.62 299 VAL A N 1
ATOM 2358 C CA . VAL A 1 299 ? -17.078 20.984 0.687 1 93.62 299 VAL A CA 1
ATOM 2359 C C . VAL A 1 299 ? -17.719 19.641 0.362 1 93.62 299 VAL A C 1
ATOM 2361 O O . VAL A 1 299 ? -18.391 19.484 -0.667 1 93.62 299 VAL A O 1
ATOM 2364 N N . TYR A 1 300 ? -17.609 18.688 1.242 1 93.19 300 TYR A N 1
ATOM 2365 C CA . TYR A 1 300 ? -18.031 17.312 0.948 1 93.19 300 TYR A CA 1
ATOM 2366 C C . TYR A 1 300 ? -19.281 16.953 1.729 1 93.19 300 TYR A C 1
ATOM 2368 O O . TYR A 1 300 ? -19.969 15.969 1.405 1 93.19 300 TYR A O 1
ATOM 2376 N N . HIS A 1 301 ? -19.531 17.656 2.727 1 92.44 301 HIS A N 1
ATOM 2377 C CA . HIS A 1 301 ? -20.672 17.344 3.584 1 92.44 301 HIS A CA 1
ATOM 2378 C C . HIS A 1 301 ? -21.984 17.5 2.828 1 92.44 301 HIS A C 1
ATOM 2380 O O . HIS A 1 301 ? -22.188 18.484 2.119 1 92.44 301 HIS A O 1
ATOM 2386 N N . PRO A 1 302 ? -22.906 16.578 3.045 1 88.31 302 PRO A N 1
ATOM 2387 C CA . PRO A 1 302 ? -24.172 16.625 2.32 1 88.31 302 PRO A CA 1
ATOM 2388 C C . PRO A 1 302 ? -24.969 17.891 2.594 1 88.31 302 PRO A C 1
ATOM 2390 O O . PRO A 1 302 ? -25.641 18.406 1.698 1 88.31 302 PRO A O 1
ATOM 2393 N N . GLN A 1 303 ? -24.906 18.422 3.764 1 91.81 303 GLN A N 1
ATOM 2394 C CA . GLN A 1 303 ? -25.625 19.641 4.133 1 91.81 303 GLN A CA 1
ATOM 2395 C C . GLN A 1 303 ? -24.688 20.844 4.168 1 91.81 303 GLN A C 1
ATOM 2397 O O . GLN A 1 303 ? -25.016 21.875 4.742 1 91.81 303 GLN A O 1
ATOM 2402 N N . LYS A 1 304 ? -23.438 20.656 3.736 1 92.5 304 LYS A N 1
ATOM 2403 C CA . LYS A 1 304 ? -22.438 21.703 3.623 1 92.5 304 LYS A CA 1
ATOM 2404 C C . LYS A 1 304 ? -22.062 22.25 4.996 1 92.5 304 LYS A C 1
ATOM 2406 O O . LYS A 1 304 ? -21.844 23.469 5.148 1 92.5 304 LYS A O 1
ATOM 2411 N N . LYS A 1 305 ? -22.172 21.391 5.98 1 93.06 305 LYS A N 1
ATOM 2412 C CA . LYS A 1 305 ? -21.734 21.766 7.316 1 93.06 305 LYS A CA 1
ATOM 2413 C C . LYS A 1 305 ? -20.219 21.609 7.461 1 93.06 305 LYS A C 1
ATOM 2415 O O . LYS A 1 305 ? -19.688 20.516 7.23 1 93.06 305 LYS A O 1
ATOM 2420 N N . SER A 1 306 ? -19.609 22.688 7.855 1 93.81 306 SER A N 1
ATOM 2421 C CA . SER A 1 306 ? -18.156 22.625 8.016 1 93.81 306 SER A CA 1
ATOM 2422 C C . SER A 1 306 ? -17.781 22.219 9.438 1 93.81 306 SER A C 1
ATOM 2424 O O . SER A 1 306 ? -18.578 22.359 10.359 1 93.81 306 SER A O 1
ATOM 2426 N N . ALA A 1 307 ? -16.656 21.672 9.594 1 95.62 307 ALA A N 1
ATOM 2427 C CA . ALA A 1 307 ? -16.047 21.297 10.859 1 95.62 307 ALA A CA 1
ATOM 2428 C C . ALA A 1 307 ? -14.523 21.438 10.789 1 95.62 307 ALA A C 1
ATOM 2430 O O . ALA A 1 307 ? -13.938 21.375 9.711 1 95.62 307 ALA A O 1
ATOM 2431 N N . PRO A 1 308 ? -13.93 21.688 11.906 1 97.19 308 PRO A N 1
ATOM 2432 C CA . PRO A 1 308 ? -12.477 21.891 11.898 1 97.19 308 PRO A CA 1
ATOM 2433 C C . PRO A 1 308 ? -11.711 20.609 11.547 1 97.19 308 PRO A C 1
ATOM 2435 O O . PRO A 1 308 ? -12.18 19.5 11.844 1 97.19 308 PRO A O 1
ATOM 2438 N N . GLY A 1 309 ? -10.594 20.766 10.875 1 97.88 309 GLY A N 1
ATOM 2439 C CA . GLY A 1 309 ? -9.648 19.719 10.555 1 97.88 309 GLY A CA 1
ATOM 2440 C C . GLY A 1 309 ? -8.211 20.203 10.508 1 97.88 309 GLY A C 1
ATOM 2441 O O . GLY A 1 309 ? -7.949 21.344 10.117 1 97.88 309 GLY A O 1
ATOM 2442 N N . ILE A 1 310 ? -7.312 19.406 10.922 1 98.5 310 ILE A N 1
ATOM 2443 C CA . ILE A 1 310 ? -5.883 19.672 10.844 1 98.5 310 ILE A CA 1
ATOM 2444 C C . ILE A 1 310 ? -5.113 18.375 10.641 1 98.5 310 ILE A C 1
ATOM 2446 O O . ILE A 1 310 ? -5.555 17.312 11.094 1 98.5 310 ILE A O 1
ATOM 2450 N N . GLY A 1 311 ? -4.055 18.406 9.938 1 98.44 311 GLY A N 1
ATOM 2451 C CA . GLY A 1 311 ? -3.256 17.203 9.695 1 98.44 311 GLY A CA 1
ATOM 2452 C C . GLY A 1 311 ? -1.931 17.5 9.023 1 98.44 311 GLY A C 1
ATOM 2453 O O . GLY A 1 311 ? -1.53 18.656 8.906 1 98.44 311 GLY A O 1
ATOM 2454 N N . PHE A 1 312 ? -1.234 16.438 8.773 1 98.5 312 PHE A N 1
ATOM 2455 C CA . PHE A 1 312 ? 0.013 16.578 8.023 1 98.5 312 PHE A CA 1
ATOM 2456 C C . PHE A 1 312 ? 0.307 15.305 7.238 1 98.5 312 PHE A C 1
ATOM 2458 O O . PHE A 1 312 ? -0.329 14.266 7.457 1 98.5 312 PHE A O 1
ATOM 2465 N N . SER A 1 313 ? 1.128 15.391 6.281 1 98.19 313 SER A N 1
ATOM 2466 C CA . SER A 1 313 ? 1.666 14.266 5.523 1 98.19 313 SER A CA 1
ATOM 2467 C C . SER A 1 313 ? 3.188 14.328 5.449 1 98.19 313 SER A C 1
ATOM 2469 O O . SER A 1 313 ? 3.766 15.406 5.32 1 98.19 313 SER A O 1
ATOM 2471 N N . LEU A 1 314 ? 3.799 13.234 5.594 1 98.69 314 LEU A N 1
ATOM 2472 C CA . LEU A 1 314 ? 5.242 13.086 5.418 1 98.69 314 LEU A CA 1
ATOM 2473 C C . LEU A 1 314 ? 5.555 12.336 4.129 1 98.69 314 LEU A C 1
ATOM 2475 O O . LEU A 1 314 ? 4.855 11.383 3.771 1 98.69 314 LEU A O 1
ATOM 2479 N N . ASN A 1 315 ? 6.578 12.797 3.488 1 97.56 315 ASN A N 1
ATOM 2480 C CA . ASN A 1 315 ? 7.043 12.172 2.256 1 97.56 315 ASN A CA 1
ATOM 2481 C C . ASN A 1 315 ? 8.031 11.039 2.541 1 97.56 315 ASN A C 1
ATOM 2483 O O . ASN A 1 315 ? 9.18 11.297 2.918 1 97.56 315 ASN A O 1
ATOM 2487 N N . VAL A 1 316 ? 7.66 9.844 2.215 1 97.38 316 VAL A N 1
ATOM 2488 C CA . VAL A 1 316 ? 8.461 8.672 2.568 1 97.38 316 VAL A CA 1
ATOM 2489 C C . VAL A 1 316 ? 9.766 8.68 1.772 1 97.38 316 VAL A C 1
ATOM 2491 O O . VAL A 1 316 ? 10.812 8.297 2.289 1 97.38 316 VAL A O 1
ATOM 2494 N N . GLY A 1 317 ? 9.695 9.031 0.517 1 95.25 317 GLY A N 1
ATOM 2495 C CA . GLY A 1 317 ? 10.898 9.133 -0.292 1 95.25 317 GLY A CA 1
ATOM 2496 C C . GLY A 1 317 ? 11.906 10.117 0.266 1 95.25 317 GLY A C 1
ATOM 2497 O O . GLY A 1 317 ? 13.109 9.836 0.298 1 95.25 317 GLY A O 1
ATOM 2498 N N . ALA A 1 318 ? 11.414 11.266 0.65 1 95.81 318 ALA A N 1
ATOM 2499 C CA . ALA A 1 318 ? 12.289 12.289 1.224 1 95.81 318 ALA A CA 1
ATOM 2500 C C . ALA A 1 318 ? 12.906 11.805 2.533 1 95.81 318 ALA A C 1
ATOM 2502 O O . ALA A 1 318 ? 14.102 12.008 2.775 1 95.81 318 ALA A O 1
ATOM 2503 N N . LEU A 1 319 ? 12.094 11.203 3.381 1 97.69 319 LEU A N 1
ATOM 2504 C CA . LEU A 1 319 ? 12.602 10.648 4.633 1 97.69 319 LEU A CA 1
ATOM 2505 C C . LEU A 1 319 ? 13.68 9.602 4.371 1 97.69 319 LEU A C 1
ATOM 2507 O O . LEU A 1 319 ? 14.711 9.586 5.043 1 97.69 319 LEU A O 1
ATOM 2511 N N . HIS A 1 320 ? 13.438 8.742 3.41 1 96.88 320 HIS A N 1
ATOM 2512 C CA . HIS A 1 320 ? 14.398 7.707 3.029 1 96.88 320 HIS A CA 1
ATOM 2513 C C . HIS A 1 320 ? 15.734 8.312 2.633 1 96.88 320 HIS A C 1
ATOM 2515 O O . HIS A 1 320 ? 16.781 7.867 3.105 1 96.88 320 HIS A O 1
ATOM 2521 N N . ARG A 1 321 ? 15.703 9.328 1.804 1 94.5 321 ARG A N 1
ATOM 2522 C CA . ARG A 1 321 ? 16.922 9.992 1.345 1 94.5 321 ARG A CA 1
ATOM 2523 C C . ARG A 1 321 ? 17.688 10.586 2.516 1 94.5 321 ARG A C 1
ATOM 2525 O O . ARG A 1 321 ? 18.922 10.492 2.57 1 94.5 321 ARG A O 1
ATOM 2532 N N . CYS A 1 322 ? 16.953 11.148 3.42 1 94.69 322 CYS A N 1
ATOM 2533 C CA . CYS A 1 322 ? 17.578 11.758 4.59 1 94.69 322 CYS A CA 1
ATOM 2534 C C . CYS A 1 322 ? 18.281 10.703 5.445 1 94.69 322 CYS A C 1
ATOM 2536 O O . CYS A 1 322 ? 19.328 10.977 6.035 1 94.69 322 CYS A O 1
ATOM 2538 N N . LEU A 1 323 ? 17.719 9.547 5.48 1 96.12 323 LEU A N 1
ATOM 2539 C CA . LEU A 1 323 ? 18.203 8.523 6.398 1 96.12 323 LEU A CA 1
ATOM 2540 C C . LEU A 1 323 ? 19.281 7.672 5.75 1 96.12 323 LEU A C 1
ATOM 2542 O O . LEU A 1 323 ? 19.984 6.93 6.434 1 96.12 323 LEU A O 1
ATOM 2546 N N . LEU A 1 324 ? 19.422 7.758 4.422 1 92.25 324 LEU A N 1
ATOM 2547 C CA . LEU A 1 324 ? 20.422 6.973 3.711 1 92.25 324 LEU A CA 1
ATOM 2548 C C . LEU A 1 324 ? 21.812 7.277 4.234 1 92.25 324 LEU A C 1
ATOM 2550 O O . LEU A 1 324 ? 22.703 6.426 4.164 1 92.25 324 LEU A O 1
ATOM 2554 N N . SER A 1 325 ? 22 8.469 4.777 1 86.62 325 SER A N 1
ATOM 2555 C CA . SER A 1 325 ? 23.312 8.891 5.266 1 86.62 325 SER A CA 1
ATOM 2556 C C . SER A 1 325 ? 23.562 8.367 6.676 1 86.62 325 SER A C 1
ATOM 2558 O O . SER A 1 325 ? 24.656 8.547 7.223 1 86.62 325 SER A O 1
ATOM 2560 N N . THR A 1 326 ? 22.594 7.754 7.223 1 91 326 THR A N 1
ATOM 2561 C CA . THR A 1 326 ? 22.703 7.227 8.578 1 91 326 THR A CA 1
ATOM 2562 C C . THR A 1 326 ? 22.766 5.699 8.562 1 91 326 THR A C 1
ATOM 2564 O O . THR A 1 326 ? 22.641 5.082 7.504 1 91 326 THR A O 1
ATOM 2567 N N . ASP A 1 327 ? 23 5.074 9.75 1 91.88 327 ASP A N 1
ATOM 2568 C CA . ASP A 1 327 ? 23.062 3.621 9.852 1 91.88 327 ASP A CA 1
ATOM 2569 C C . ASP A 1 327 ? 21.797 3.061 10.484 1 91.88 327 ASP A C 1
ATOM 2571 O O . ASP A 1 327 ? 21.797 1.941 11 1 91.88 327 ASP A O 1
ATOM 2575 N N . ILE A 1 328 ? 20.781 3.85 10.398 1 93.69 328 ILE A N 1
ATOM 2576 C CA . ILE A 1 328 ? 19.562 3.486 11.094 1 93.69 328 ILE A CA 1
ATOM 2577 C C . ILE A 1 328 ? 18.75 2.518 10.234 1 93.69 328 ILE A C 1
ATOM 2579 O O . ILE A 1 328 ? 18.078 1.62 10.758 1 93.69 328 ILE A O 1
ATOM 2583 N N . LEU A 1 329 ? 18.812 2.619 8.93 1 95.12 329 LEU A N 1
ATOM 2584 C CA . LEU A 1 329 ? 18.016 1.793 8.016 1 95.12 329 LEU A CA 1
ATOM 2585 C C . LEU A 1 329 ? 18.641 0.41 7.863 1 95.12 329 LEU A C 1
ATOM 2587 O O . LEU A 1 329 ? 19.859 0.26 7.957 1 95.12 329 LEU A O 1
ATOM 2591 N N . PRO A 1 330 ? 17.75 -0.585 7.609 1 93.56 330 PRO A N 1
ATOM 2592 C CA . PRO A 1 330 ? 18.297 -1.91 7.293 1 93.56 330 PRO A CA 1
ATOM 2593 C C . PRO A 1 330 ? 19.297 -1.879 6.145 1 93.56 330 PRO A C 1
ATOM 2595 O O . PRO A 1 330 ? 19.094 -1.178 5.152 1 93.56 330 PRO A O 1
ATOM 2598 N N . GLN A 1 331 ? 20.406 -2.631 6.293 1 91.94 331 GLN A N 1
ATOM 2599 C CA . GLN A 1 331 ? 21.484 -2.566 5.309 1 91.94 331 GLN A CA 1
ATOM 2600 C C . GLN A 1 331 ? 21.391 -3.723 4.32 1 91.94 331 GLN A C 1
ATOM 2602 O O . GLN A 1 331 ? 22.031 -3.701 3.271 1 91.94 331 GLN A O 1
ATOM 2607 N N . LYS A 1 332 ? 20.688 -4.785 4.695 1 88.88 332 LYS A N 1
ATOM 2608 C CA . LYS A 1 332 ? 20.484 -5.941 3.828 1 88.88 332 LYS A CA 1
ATOM 2609 C C . LYS A 1 332 ? 19.031 -6.371 3.811 1 88.88 332 LYS A C 1
ATOM 2611 O O . LYS A 1 332 ? 18.281 -6.113 4.766 1 88.88 332 LYS A O 1
ATOM 2616 N N . PRO A 1 333 ? 18.656 -6.969 2.641 1 87.19 333 PRO A N 1
ATOM 2617 C CA . PRO A 1 333 ? 17.344 -7.594 2.68 1 87.19 333 PRO A CA 1
ATOM 2618 C C . PRO A 1 333 ? 17.266 -8.766 3.658 1 87.19 333 PRO A C 1
ATOM 2620 O O . PRO A 1 333 ? 18.281 -9.141 4.25 1 87.19 333 PRO A O 1
ATOM 2623 N N . LEU A 1 334 ? 16.094 -9.266 3.816 1 85.38 334 LEU A N 1
ATOM 2624 C CA . LEU A 1 334 ? 15.922 -10.383 4.734 1 85.38 334 LEU A CA 1
ATOM 2625 C C . LEU A 1 334 ? 16.641 -11.625 4.223 1 85.38 334 LEU A C 1
ATOM 2627 O O . LEU A 1 334 ? 16.438 -12.047 3.08 1 85.38 334 LEU A O 1
ATOM 2631 N N . LEU A 1 335 ? 17.422 -12.195 5.039 1 87.75 335 LEU A N 1
ATOM 2632 C CA . LEU A 1 335 ? 18.266 -13.305 4.633 1 87.75 335 LEU A CA 1
ATOM 2633 C C . LEU A 1 335 ? 17.547 -14.641 4.809 1 87.75 335 LEU A C 1
ATOM 2635 O O . LEU A 1 335 ? 16.594 -14.734 5.586 1 87.75 335 LEU A O 1
ATOM 2639 N N . ILE A 1 336 ? 18 -15.602 4.055 1 95.06 336 ILE A N 1
ATOM 2640 C CA . ILE A 1 336 ? 17.516 -16.969 4.16 1 95.06 336 ILE A CA 1
ATOM 2641 C C . ILE A 1 336 ? 18.281 -17.719 5.258 1 95.06 336 ILE A C 1
ATOM 2643 O O . ILE A 1 336 ? 19.516 -17.672 5.305 1 95.06 336 ILE A O 1
ATOM 2647 N N . ASP A 1 337 ? 17.578 -18.406 6.133 1 96.94 337 ASP A N 1
ATOM 2648 C CA . ASP A 1 337 ? 18.203 -19.109 7.254 1 96.94 337 ASP A CA 1
ATOM 2649 C C . ASP A 1 337 ? 18.688 -20.484 6.84 1 96.94 337 ASP A C 1
ATOM 2651 O O . ASP A 1 337 ? 19.766 -20.922 7.238 1 96.94 337 ASP A O 1
ATOM 2655 N N . TYR A 1 338 ? 17.844 -21.203 6.066 1 97.62 338 TYR A N 1
ATOM 2656 C CA . TYR A 1 338 ? 18.156 -22.578 5.699 1 97.62 338 TYR A CA 1
ATOM 2657 C C . TYR A 1 338 ? 17.938 -22.812 4.207 1 97.62 338 TYR A C 1
ATOM 2659 O O . TYR A 1 338 ? 16.906 -22.422 3.656 1 97.62 338 TYR A O 1
ATOM 2667 N N . LEU A 1 339 ? 18.922 -23.375 3.586 1 97.81 339 LEU A N 1
ATOM 2668 C CA . LEU A 1 339 ? 18.781 -23.953 2.252 1 97.81 339 LEU A CA 1
ATOM 2669 C C . LEU A 1 339 ? 18.734 -25.469 2.322 1 97.81 339 LEU A C 1
ATOM 2671 O O . LEU A 1 339 ? 19.719 -26.125 2.67 1 97.81 339 LEU A O 1
ATOM 2675 N N . VAL A 1 340 ? 17.578 -26.031 2.016 1 98 340 VAL A N 1
ATOM 2676 C CA . VAL A 1 340 ? 17.406 -27.484 2.02 1 98 340 VAL A CA 1
ATOM 2677 C C . VAL A 1 340 ? 17.703 -28.047 0.627 1 98 340 VAL A C 1
ATOM 2679 O O . VAL A 1 340 ? 17.141 -27.562 -0.365 1 98 340 VAL A O 1
ATOM 2682 N N . VAL A 1 341 ? 18.531 -29.062 0.566 1 97.75 341 VAL A N 1
ATOM 2683 C CA . VAL A 1 341 ? 19 -29.609 -0.704 1 97.75 341 VAL A CA 1
ATOM 2684 C C . VAL A 1 341 ? 18.719 -31.109 -0.749 1 97.75 341 VAL A C 1
ATOM 2686 O O . VAL A 1 341 ? 19.156 -31.859 0.126 1 97.75 341 VAL A O 1
ATOM 2689 N N . ALA A 1 342 ? 17.922 -31.516 -1.748 1 96.56 342 ALA A N 1
ATOM 2690 C CA . ALA A 1 342 ? 17.797 -32.938 -2.031 1 96.56 342 ALA A CA 1
ATOM 2691 C C . ALA A 1 342 ? 19.031 -33.438 -2.779 1 96.56 342 ALA A C 1
ATOM 2693 O O . ALA A 1 342 ? 19.297 -33.031 -3.91 1 96.56 342 ALA A O 1
ATOM 2694 N N . LYS A 1 343 ? 19.688 -34.344 -2.24 1 94.12 343 LYS A N 1
ATOM 2695 C CA . LYS A 1 343 ? 20.891 -34.875 -2.875 1 94.12 343 LYS A CA 1
ATOM 2696 C C . LYS A 1 343 ? 20.578 -35.594 -4.176 1 94.12 343 LYS A C 1
ATOM 2698 O O . LYS A 1 343 ? 21.391 -35.625 -5.094 1 94.12 343 LYS A O 1
ATOM 2703 N N . THR A 1 344 ? 19.359 -36.219 -4.191 1 91.88 344 THR A N 1
ATOM 2704 C CA . THR A 1 344 ? 18.891 -36.875 -5.391 1 91.88 344 THR A CA 1
ATOM 2705 C C . THR A 1 344 ? 17.422 -36.562 -5.648 1 91.88 344 THR A C 1
ATOM 2707 O O . THR A 1 344 ? 16.734 -36.031 -4.762 1 91.88 344 THR A O 1
ATOM 2710 N N . SER A 1 345 ? 16.969 -36.844 -6.824 1 90.06 345 SER A N 1
ATOM 2711 C CA . SER A 1 345 ? 15.578 -36.594 -7.184 1 90.06 345 SER A CA 1
ATOM 2712 C C . SER A 1 345 ? 14.633 -37.406 -6.301 1 90.06 345 SER A C 1
ATOM 2714 O O . SER A 1 345 ? 13.523 -36.969 -6 1 90.06 345 SER A O 1
ATOM 2716 N N . GLU A 1 346 ? 15.125 -38.531 -5.859 1 91.06 346 GLU A N 1
ATOM 2717 C CA . GLU A 1 346 ? 14.312 -39.406 -5.027 1 91.06 346 GLU A CA 1
ATOM 2718 C C . GLU A 1 346 ? 14.125 -38.844 -3.631 1 91.06 346 GLU A C 1
ATOM 2720 O O . GLU A 1 346 ? 13.219 -39.25 -2.9 1 91.06 346 GLU A O 1
ATOM 2725 N N . SER A 1 347 ? 14.953 -37.844 -3.301 1 95.25 347 SER A N 1
ATOM 2726 C CA . SER A 1 347 ? 14.93 -37.281 -1.951 1 95.25 347 SER A CA 1
ATOM 2727 C C . SER A 1 347 ? 14.109 -36 -1.898 1 95.25 347 SER A C 1
ATOM 2729 O O . SER A 1 347 ? 14.062 -35.312 -0.863 1 95.25 347 SER A O 1
ATOM 2731 N N . GLN A 1 348 ? 13.484 -35.688 -3.002 1 95 348 GLN A N 1
ATOM 2732 C CA . GLN A 1 348 ? 12.789 -34.406 -3.098 1 95 348 GLN A CA 1
ATOM 2733 C C . GLN A 1 348 ? 11.609 -34.344 -2.133 1 95 348 GLN A C 1
ATOM 2735 O O . GLN A 1 348 ? 11.375 -33.312 -1.495 1 95 348 GLN A O 1
ATOM 2740 N N . ILE A 1 349 ? 10.891 -35.438 -2.02 1 95.44 349 ILE A N 1
ATOM 2741 C CA . ILE A 1 349 ? 9.742 -35.5 -1.118 1 95.44 349 ILE A CA 1
ATOM 2742 C C . ILE A 1 349 ? 10.203 -35.281 0.32 1 95.44 349 ILE A C 1
ATOM 2744 O O . ILE A 1 349 ? 9.625 -34.469 1.043 1 95.44 349 ILE A O 1
ATOM 2748 N N . GLU A 1 350 ? 11.305 -35.906 0.694 1 95.62 350 GLU A N 1
ATOM 2749 C CA . GLU A 1 350 ? 11.852 -35.75 2.039 1 95.62 350 GLU A CA 1
ATOM 2750 C C . GLU A 1 350 ? 12.359 -34.344 2.271 1 95.62 350 GLU A C 1
ATOM 2752 O O . GLU A 1 350 ? 12.234 -33.812 3.377 1 95.62 350 GLU A O 1
ATOM 2757 N N . ALA A 1 351 ? 12.953 -33.781 1.273 1 96.56 351 ALA A N 1
ATOM 2758 C CA . ALA A 1 351 ? 13.445 -32.406 1.379 1 96.56 351 ALA A CA 1
ATOM 2759 C C . ALA A 1 351 ? 12.289 -31.438 1.606 1 96.56 351 ALA A C 1
ATOM 2761 O O . ALA A 1 351 ? 12.383 -30.547 2.459 1 96.56 351 ALA A O 1
ATOM 2762 N N . LEU A 1 352 ? 11.172 -31.594 0.834 1 96.44 352 LEU A N 1
ATOM 2763 C CA . LEU A 1 352 ? 10 -30.734 0.983 1 96.44 352 LEU A CA 1
ATOM 2764 C C . LEU A 1 352 ? 9.391 -30.891 2.375 1 96.44 352 LEU A C 1
ATOM 2766 O O . LEU A 1 352 ? 9.039 -29.891 3.014 1 96.44 352 LEU A O 1
ATOM 2770 N N . LYS A 1 353 ? 9.352 -32.125 2.859 1 95.38 353 LYS A N 1
ATOM 2771 C CA . LYS A 1 353 ? 8.812 -32.375 4.191 1 95.38 353 LYS A CA 1
ATOM 2772 C C . LYS A 1 353 ? 9.688 -31.75 5.273 1 95.38 353 LYS A C 1
ATOM 2774 O O . LYS A 1 353 ? 9.172 -31.172 6.238 1 95.38 353 LYS A O 1
ATOM 2779 N N . TYR A 1 354 ? 11.008 -31.875 5.105 1 96.31 354 TYR A N 1
ATOM 2780 C CA . TYR A 1 354 ? 11.938 -31.312 6.078 1 96.31 354 TYR A CA 1
ATOM 2781 C C . TYR A 1 354 ? 11.812 -29.797 6.145 1 96.31 354 TYR A C 1
ATOM 2783 O O . TYR A 1 354 ? 11.805 -29.219 7.23 1 96.31 354 TYR A O 1
ATOM 2791 N N . ALA A 1 355 ? 11.781 -29.188 4.98 1 97 355 ALA A N 1
ATOM 2792 C CA . ALA A 1 355 ? 11.625 -27.734 4.926 1 97 355 ALA A CA 1
ATOM 2793 C C . ALA A 1 355 ? 10.336 -27.281 5.617 1 97 355 ALA A C 1
ATOM 2795 O O . ALA A 1 355 ? 10.328 -26.297 6.359 1 97 355 ALA A O 1
ATOM 2796 N N . GLN A 1 356 ? 9.242 -27.984 5.363 1 95.44 356 GLN A N 1
ATOM 2797 C CA . GLN A 1 356 ? 7.965 -27.688 5.992 1 95.44 356 GLN A CA 1
ATOM 2798 C C . GLN A 1 356 ? 8.055 -27.812 7.512 1 95.44 356 GLN A C 1
ATOM 2800 O O . GLN A 1 356 ? 7.504 -26.984 8.242 1 95.44 356 GLN A O 1
ATOM 2805 N N . GLN A 1 357 ? 8.711 -28.812 7.977 1 95.38 357 GLN A N 1
ATOM 2806 C CA . GLN A 1 357 ? 8.883 -29.031 9.406 1 95.38 357 GLN A CA 1
ATOM 2807 C C . GLN A 1 357 ? 9.656 -27.891 10.055 1 95.38 357 GLN A C 1
ATOM 2809 O O . GLN A 1 357 ? 9.312 -27.438 11.148 1 95.38 357 GLN A O 1
ATOM 2814 N N . LEU A 1 358 ? 10.727 -27.438 9.383 1 96.38 358 LEU A N 1
ATOM 2815 C CA . LEU A 1 358 ? 11.508 -26.312 9.891 1 96.38 358 LEU A CA 1
ATOM 2816 C C . LEU A 1 358 ? 10.633 -25.078 10.062 1 96.38 358 LEU A C 1
ATOM 2818 O O . LEU A 1 358 ? 10.703 -24.406 11.086 1 96.38 358 LEU A O 1
ATOM 2822 N N . ARG A 1 359 ? 9.781 -24.828 9.086 1 95.94 359 ARG A N 1
ATOM 2823 C CA . ARG A 1 359 ? 8.906 -23.656 9.109 1 95.94 359 ARG A CA 1
ATOM 2824 C C . ARG A 1 359 ? 7.867 -23.766 10.219 1 95.94 359 ARG A C 1
ATOM 2826 O O . ARG A 1 359 ? 7.484 -22.766 10.82 1 95.94 359 ARG A O 1
ATOM 2833 N N . LYS A 1 360 ? 7.402 -24.969 10.445 1 93.75 360 LYS A N 1
ATOM 2834 C CA . LYS A 1 360 ? 6.402 -25.203 11.484 1 93.75 360 LYS A CA 1
ATOM 2835 C C . LYS A 1 360 ? 7.012 -25.062 12.875 1 93.75 360 LYS A C 1
ATOM 2837 O O . LYS A 1 360 ? 6.363 -24.547 13.789 1 93.75 360 LYS A O 1
ATOM 2842 N N . ASP A 1 361 ? 8.211 -25.469 13 1 94.81 361 ASP A N 1
ATOM 2843 C CA . ASP A 1 361 ? 8.891 -25.453 14.289 1 94.81 361 ASP A CA 1
ATOM 2844 C C . ASP A 1 361 ? 9.172 -24.016 14.742 1 94.81 361 ASP A C 1
ATOM 2846 O O . ASP A 1 361 ? 9.109 -23.719 15.938 1 94.81 361 ASP A O 1
ATOM 2850 N N . ASP A 1 362 ? 9.539 -23.188 13.867 1 95.62 362 ASP A N 1
ATOM 2851 C CA . ASP A 1 362 ? 9.82 -21.781 14.156 1 95.62 362 ASP A CA 1
ATOM 2852 C C . ASP A 1 362 ? 9.328 -20.875 13.031 1 95.62 362 ASP A C 1
ATOM 2854 O O . ASP A 1 362 ? 9.938 -20.812 11.961 1 95.62 362 ASP A O 1
ATOM 2858 N N . ASN A 1 363 ? 8.336 -20.125 13.352 1 92 363 ASN A N 1
ATOM 2859 C CA . ASN A 1 363 ? 7.66 -19.297 12.352 1 92 363 ASN A CA 1
ATOM 2860 C C . ASN A 1 363 ? 8.539 -18.141 11.891 1 92 363 ASN A C 1
ATOM 2862 O O . ASN A 1 363 ? 8.227 -17.469 10.906 1 92 363 ASN A O 1
ATOM 2866 N N . SER A 1 364 ? 9.578 -17.906 12.508 1 93.31 364 SER A N 1
ATOM 2867 C CA . SER A 1 364 ? 10.445 -16.781 12.148 1 93.31 364 SER A CA 1
ATOM 2868 C C . SER A 1 364 ? 11.508 -17.219 11.133 1 93.31 364 SER A C 1
ATOM 2870 O O . SER A 1 364 ? 12.18 -16.375 10.531 1 93.31 364 SER A O 1
ATOM 2872 N N . LEU A 1 365 ? 11.578 -18.5 10.883 1 95.88 365 LEU A N 1
ATOM 2873 C CA . LEU A 1 365 ? 12.625 -19.016 10.016 1 95.88 365 LEU A CA 1
ATOM 2874 C C . LEU A 1 365 ? 12.25 -18.844 8.547 1 95.88 365 LEU A C 1
ATOM 2876 O O . LEU A 1 365 ? 11.094 -19.031 8.172 1 95.88 365 LEU A O 1
ATOM 2880 N N . ARG A 1 366 ? 13.195 -18.484 7.77 1 97.31 366 ARG A N 1
ATOM 2881 C CA . ARG A 1 366 ? 13.102 -18.453 6.312 1 97.31 366 ARG A CA 1
ATOM 2882 C C . ARG A 1 366 ? 13.836 -19.641 5.691 1 97.31 366 ARG A C 1
ATOM 2884 O O . ARG A 1 366 ? 15.062 -19.75 5.801 1 97.31 366 ARG A O 1
ATOM 2891 N N . VAL A 1 367 ? 13.062 -20.531 5.031 1 98.06 367 VAL A N 1
ATOM 2892 C CA . VAL A 1 367 ? 13.586 -21.812 4.551 1 98.06 367 VAL A CA 1
ATOM 2893 C C . VAL A 1 367 ? 13.297 -21.953 3.059 1 98.06 367 VAL A C 1
ATOM 2895 O O . VAL A 1 367 ? 12.148 -21.875 2.631 1 98.06 367 VAL A O 1
ATOM 2898 N N . THR A 1 368 ? 14.352 -22.141 2.244 1 97 368 THR A N 1
ATOM 2899 C CA . THR A 1 368 ? 14.18 -22.391 0.816 1 97 368 THR A CA 1
ATOM 2900 C C . THR A 1 368 ? 14.711 -23.766 0.434 1 97 368 THR A C 1
ATOM 2902 O O . THR A 1 368 ? 15.469 -24.375 1.187 1 97 368 THR A O 1
ATOM 2905 N N . ILE A 1 369 ? 14.234 -24.266 -0.661 1 96.62 369 ILE A N 1
ATOM 2906 C CA . ILE A 1 369 ? 14.695 -25.516 -1.244 1 96.62 369 ILE A CA 1
ATOM 2907 C C . ILE A 1 369 ? 15.438 -25.234 -2.547 1 96.62 369 ILE A C 1
ATOM 2909 O O . ILE A 1 369 ? 15.039 -24.375 -3.322 1 96.62 369 ILE A O 1
ATOM 2913 N N . ASP A 1 370 ? 16.531 -25.938 -2.77 1 96.19 370 ASP A N 1
ATOM 2914 C CA . ASP A 1 370 ? 17.203 -25.828 -4.059 1 96.19 370 ASP A CA 1
ATOM 2915 C C . ASP A 1 370 ? 16.344 -26.422 -5.18 1 96.19 370 ASP A C 1
ATOM 2917 O O . ASP A 1 370 ? 15.906 -27.562 -5.098 1 96.19 370 ASP A O 1
ATOM 2921 N N . LEU A 1 371 ? 16.188 -25.641 -6.207 1 95.38 371 LEU A N 1
ATOM 2922 C CA . LEU A 1 371 ? 15.297 -26.047 -7.289 1 95.38 371 LEU A CA 1
ATOM 2923 C C . LEU A 1 371 ? 16.078 -26.391 -8.547 1 95.38 371 LEU A C 1
ATOM 2925 O O . LEU A 1 371 ? 15.508 -26.844 -9.539 1 95.38 371 LEU A O 1
ATOM 2929 N N . GLU A 1 372 ? 17.406 -26.203 -8.57 1 89.56 372 GLU A N 1
ATOM 2930 C CA . GLU A 1 372 ? 18.188 -26.266 -9.805 1 89.56 372 GLU A CA 1
ATOM 2931 C C . GLU A 1 372 ? 19.016 -27.547 -9.867 1 89.56 372 GLU A C 1
ATOM 2933 O O . GLU A 1 372 ? 19.797 -27.734 -10.805 1 89.56 372 GLU A O 1
ATOM 2938 N N . ASN A 1 373 ? 18.797 -28.469 -8.977 1 85.38 373 ASN A N 1
ATOM 2939 C CA . ASN A 1 373 ? 19.578 -29.703 -8.945 1 85.38 373 ASN A CA 1
ATOM 2940 C C . ASN A 1 373 ? 21.078 -29.406 -9.102 1 85.38 373 ASN A C 1
ATOM 2942 O O . ASN A 1 373 ? 21.75 -30 -9.945 1 85.38 373 ASN A O 1
ATOM 2946 N N . ARG A 1 374 ? 21.609 -28.469 -8.375 1 89.12 374 ARG A N 1
ATOM 2947 C CA . ARG A 1 374 ? 23 -28.047 -8.375 1 89.12 374 ARG A CA 1
ATOM 2948 C C . ARG A 1 374 ? 23.891 -29.109 -7.715 1 89.12 374 ARG A C 1
ATOM 2950 O O . ARG A 1 374 ? 23.406 -29.891 -6.898 1 89.12 374 ARG A O 1
ATOM 2957 N N . ASN A 1 375 ? 25.125 -29.062 -8.172 1 93 375 ASN A N 1
ATOM 2958 C CA . ASN A 1 375 ? 26.062 -29.906 -7.441 1 93 375 ASN A CA 1
ATOM 2959 C C . ASN A 1 375 ? 26.516 -29.25 -6.141 1 93 375 ASN A C 1
ATOM 2961 O O . ASN A 1 375 ? 26.156 -28.109 -5.863 1 93 375 ASN A O 1
ATOM 2965 N N . GLU A 1 376 ? 27.297 -30 -5.379 1 94.19 376 GLU A N 1
ATOM 2966 C CA . GLU A 1 376 ? 27.656 -29.562 -4.031 1 94.19 376 GLU A CA 1
ATOM 2967 C C . GLU A 1 376 ? 28.438 -28.25 -4.066 1 94.19 376 GLU A C 1
ATOM 2969 O O . GLU A 1 376 ? 28.172 -27.344 -3.262 1 94.19 376 GLU A O 1
ATOM 2974 N N . GLU A 1 377 ? 29.328 -28.156 -4.973 1 95.19 377 GLU A N 1
ATOM 2975 C CA . GLU A 1 377 ? 30.141 -26.953 -5.074 1 95.19 377 GLU A CA 1
ATOM 2976 C C . GLU A 1 377 ? 29.297 -25.75 -5.445 1 95.19 377 GLU A C 1
ATOM 2978 O O . GLU A 1 377 ? 29.469 -24.656 -4.891 1 95.19 377 GLU A O 1
ATOM 2983 N N . GLU A 1 378 ? 28.469 -25.969 -6.383 1 95.06 378 GLU A N 1
ATOM 2984 C CA . GLU A 1 378 ? 27.578 -24.906 -6.82 1 95.06 378 GLU A CA 1
ATOM 2985 C C . GLU A 1 378 ? 26.656 -24.453 -5.691 1 95.06 378 GLU A C 1
ATOM 2987 O O . GLU A 1 378 ? 26.344 -23.281 -5.562 1 95.06 378 GLU A O 1
ATOM 2992 N N . ILE A 1 379 ? 26.219 -25.391 -4.898 1 95.94 379 ILE A N 1
ATOM 2993 C CA . ILE A 1 379 ? 25.328 -25.109 -3.775 1 95.94 379 ILE A CA 1
ATOM 2994 C C . ILE A 1 379 ? 26.062 -24.25 -2.746 1 95.94 379 ILE A C 1
ATOM 2996 O O . ILE A 1 379 ? 25.5 -23.266 -2.26 1 95.94 379 ILE A O 1
ATOM 3000 N N . LYS A 1 380 ? 27.25 -24.594 -2.412 1 95.44 380 LYS A N 1
ATOM 3001 C CA . LYS A 1 380 ? 28.031 -23.844 -1.437 1 95.44 380 LYS A CA 1
ATOM 3002 C C . LYS A 1 380 ? 28.297 -22.422 -1.923 1 95.44 380 LYS A C 1
ATOM 3004 O O . LYS A 1 380 ? 28.203 -21.469 -1.146 1 95.44 380 LYS A O 1
ATOM 3009 N N . LYS A 1 381 ? 28.609 -22.328 -3.199 1 94.62 381 LYS A N 1
ATOM 3010 C CA . LYS A 1 381 ? 28.828 -21.016 -3.791 1 94.62 381 LYS A CA 1
ATOM 3011 C C . LYS A 1 381 ? 27.562 -20.156 -3.744 1 94.62 381 LYS A C 1
ATOM 3013 O O . LYS A 1 381 ? 27.625 -18.984 -3.391 1 94.62 381 LYS A O 1
ATOM 3018 N N . TYR A 1 382 ? 26.469 -20.797 -4.113 1 94.19 382 TYR A N 1
ATOM 3019 C CA . TYR A 1 382 ? 25.172 -20.109 -4.078 1 94.19 382 TYR A CA 1
ATOM 3020 C C . TYR A 1 382 ? 24.844 -19.625 -2.67 1 94.19 382 TYR A C 1
ATOM 3022 O O . TYR A 1 382 ? 24.422 -18.484 -2.484 1 94.19 382 TYR A O 1
ATOM 3030 N N . ALA A 1 383 ? 24.984 -20.469 -1.741 1 94.5 383 ALA A N 1
ATOM 3031 C CA . ALA A 1 383 ? 24.719 -20.125 -0.347 1 94.5 383 ALA A CA 1
ATOM 3032 C C . ALA A 1 383 ? 25.594 -18.969 0.123 1 94.5 383 ALA A C 1
ATOM 3034 O O . ALA A 1 383 ? 25.109 -18.062 0.796 1 94.5 383 ALA A O 1
ATOM 3035 N N . GLN A 1 384 ? 26.844 -19 -0.202 1 93 384 GLN A N 1
ATOM 3036 C CA . GLN A 1 384 ? 27.781 -17.953 0.188 1 93 384 GLN A CA 1
ATOM 3037 C C . GLN A 1 384 ? 27.406 -16.625 -0.452 1 93 384 GLN A C 1
ATOM 3039 O O . GLN A 1 384 ? 27.359 -15.594 0.226 1 93 384 GLN A O 1
ATOM 3044 N N . GLU A 1 385 ? 27.078 -16.672 -1.683 1 89.62 385 GLU A N 1
ATOM 3045 C CA . GLU A 1 385 ? 26.766 -15.469 -2.441 1 89.62 385 GLU A CA 1
ATOM 3046 C C . GLU A 1 385 ? 25.484 -14.82 -1.937 1 89.62 385 GLU A C 1
ATOM 3048 O O . GLU A 1 385 ? 25.328 -13.602 -2.01 1 89.62 385 GLU A O 1
ATOM 3053 N N . ASN A 1 386 ? 24.594 -15.602 -1.396 1 90.62 386 ASN A N 1
ATOM 3054 C CA . ASN A 1 386 ? 23.281 -15.086 -0.979 1 90.62 386 ASN A CA 1
ATOM 3055 C C . ASN A 1 386 ? 23.188 -14.953 0.539 1 90.62 386 ASN A C 1
ATOM 3057 O O . ASN A 1 386 ? 22.125 -14.672 1.078 1 90.62 386 ASN A O 1
ATOM 3061 N N . GLY A 1 387 ? 24.281 -15.203 1.173 1 90.19 387 GLY A N 1
ATOM 3062 C CA . GLY A 1 387 ? 24.344 -15.016 2.613 1 90.19 387 GLY A CA 1
ATOM 3063 C C . GLY A 1 387 ? 23.484 -16 3.383 1 90.19 387 GLY A C 1
ATOM 3064 O O . GLY A 1 387 ? 22.906 -15.664 4.414 1 90.19 387 GLY A O 1
ATOM 3065 N N . ILE A 1 388 ? 23.297 -17.219 2.814 1 93.94 388 ILE A N 1
ATOM 3066 C CA . ILE A 1 388 ? 22.5 -18.25 3.484 1 93.94 388 ILE A CA 1
ATOM 3067 C C . ILE A 1 388 ? 23.312 -18.859 4.637 1 93.94 388 ILE A C 1
ATOM 3069 O O . ILE A 1 388 ? 24.453 -19.281 4.449 1 93.94 388 ILE A O 1
ATOM 3073 N N . LYS A 1 389 ? 22.734 -19 5.723 1 90.19 389 LYS A N 1
ATOM 3074 C CA . LYS A 1 389 ? 23.422 -19.328 6.965 1 90.19 389 LYS A CA 1
ATOM 3075 C C . LYS A 1 389 ? 23.719 -20.828 7.039 1 90.19 389 LYS A C 1
ATOM 3077 O O . LYS A 1 389 ? 24.797 -21.234 7.465 1 90.19 389 LYS A O 1
ATOM 3082 N N . THR A 1 390 ? 22.734 -21.688 6.738 1 96.94 390 THR A N 1
ATOM 3083 C CA . THR A 1 390 ? 22.812 -23.125 6.961 1 96.94 390 THR A CA 1
ATOM 3084 C C . THR A 1 390 ? 22.328 -23.891 5.734 1 96.94 390 THR A C 1
ATOM 3086 O O . THR A 1 390 ? 21.297 -23.562 5.152 1 96.94 390 THR A O 1
ATOM 3089 N N . ILE A 1 391 ? 23.094 -24.891 5.355 1 97.81 391 ILE A N 1
ATOM 3090 C CA . ILE A 1 391 ? 22.672 -25.812 4.297 1 97.81 391 ILE A CA 1
ATOM 3091 C C . ILE A 1 391 ? 22.281 -27.156 4.902 1 97.81 391 ILE A C 1
ATOM 3093 O O . ILE A 1 391 ? 23 -27.703 5.746 1 97.81 391 ILE A O 1
ATOM 3097 N N . VAL A 1 392 ? 21.172 -27.672 4.562 1 98.12 392 VAL A N 1
ATOM 3098 C CA . VAL A 1 392 ? 20.719 -28.984 5.012 1 98.12 392 VAL A CA 1
ATOM 3099 C C . VAL A 1 392 ? 20.656 -29.938 3.828 1 98.12 392 VAL A C 1
ATOM 3101 O O . VAL A 1 392 ? 19.891 -29.734 2.885 1 98.12 392 VAL A O 1
ATOM 3104 N N . TRP A 1 393 ? 21.422 -31 3.922 1 97.5 393 TRP A N 1
ATOM 3105 C CA . TRP A 1 393 ? 21.453 -32.031 2.875 1 97.5 393 TRP A CA 1
ATOM 3106 C C . TRP A 1 393 ? 20.547 -33.188 3.234 1 97.5 393 TRP A C 1
ATOM 3108 O O . TRP A 1 393 ? 20.719 -33.812 4.289 1 97.5 393 TRP A O 1
ATOM 3118 N N . ILE A 1 394 ? 19.641 -33.5 2.314 1 97.5 394 ILE A N 1
ATOM 3119 C CA . ILE A 1 394 ? 18.656 -34.562 2.561 1 97.5 394 ILE A CA 1
ATOM 3120 C C . ILE A 1 394 ? 18.906 -35.719 1.595 1 97.5 394 ILE A C 1
ATOM 3122 O O . ILE A 1 394 ? 18.984 -35.5 0.381 1 97.5 394 ILE A O 1
ATOM 3126 N N . GLU A 1 395 ? 19.062 -36.844 2.109 1 94.88 395 GLU A N 1
ATOM 3127 C CA . GLU A 1 395 ? 19.109 -38.094 1.36 1 94.88 395 GLU A CA 1
ATOM 3128 C C . GLU A 1 395 ? 18.109 -39.125 1.902 1 94.88 395 GLU A C 1
ATOM 3130 O O . GLU A 1 395 ? 18.062 -39.375 3.105 1 94.88 395 GLU A O 1
ATOM 3135 N N . LYS A 1 396 ? 17.328 -39.625 0.938 1 93.38 396 LYS A N 1
ATOM 3136 C CA . LYS A 1 396 ? 16.297 -40.562 1.337 1 93.38 396 LYS A CA 1
ATOM 3137 C C . LYS A 1 396 ? 16.875 -41.688 2.178 1 93.38 396 LYS A C 1
ATOM 3139 O O . LYS A 1 396 ? 17.875 -42.312 1.79 1 93.38 396 LYS A O 1
ATOM 3144 N N . GLY A 1 397 ? 16.312 -42 3.246 1 91.69 397 GLY A N 1
ATOM 3145 C CA . GLY A 1 397 ? 16.703 -43.094 4.102 1 91.69 397 GLY A CA 1
ATOM 3146 C C . GLY A 1 397 ? 17.875 -42.75 5.004 1 91.69 397 GLY A C 1
ATOM 3147 O O . GLY A 1 397 ? 18.344 -43.625 5.762 1 91.69 397 GLY A O 1
ATOM 3148 N N . LYS A 1 398 ? 18.438 -41.531 5.004 1 93.75 398 LYS A N 1
ATOM 3149 C CA . LYS A 1 398 ? 19.562 -41.125 5.828 1 93.75 398 LYS A CA 1
ATOM 3150 C C . LYS A 1 398 ? 19.203 -39.906 6.676 1 93.75 398 LYS A C 1
ATOM 3152 O O . LYS A 1 398 ? 18.203 -39.25 6.414 1 93.75 398 LYS A O 1
ATOM 3157 N N . GLU A 1 399 ? 19.922 -39.719 7.691 1 93.44 399 GLU A N 1
ATOM 3158 C CA . GLU A 1 399 ? 19.734 -38.531 8.508 1 93.44 399 GLU A CA 1
ATOM 3159 C C . GLU A 1 399 ? 20.203 -37.281 7.766 1 93.44 399 GLU A C 1
ATOM 3161 O O . GLU A 1 399 ? 21.141 -37.344 6.969 1 93.44 399 GLU A O 1
ATOM 3166 N N . ALA A 1 400 ? 19.5 -36.219 8.086 1 95.31 400 ALA A N 1
ATOM 3167 C CA . ALA A 1 400 ? 19.859 -34.938 7.453 1 95.31 400 ALA A CA 1
ATOM 3168 C C . ALA A 1 400 ? 21.25 -34.5 7.855 1 95.31 400 ALA A C 1
ATOM 3170 O O . ALA A 1 400 ? 21.656 -34.656 9.016 1 95.31 400 ALA A O 1
ATOM 3171 N N . ILE A 1 401 ? 22.031 -33.969 6.98 1 95.12 401 ILE A N 1
ATOM 3172 C CA . ILE A 1 401 ? 23.359 -33.406 7.246 1 95.12 401 ILE A CA 1
ATOM 3173 C C . ILE A 1 401 ? 23.266 -31.891 7.234 1 95.12 401 ILE A C 1
ATOM 3175 O O . ILE A 1 401 ? 22.828 -31.297 6.25 1 95.12 401 ILE A O 1
ATOM 3179 N N . ILE A 1 402 ? 23.719 -31.312 8.258 1 94.75 402 ILE A N 1
ATOM 3180 C CA . ILE A 1 402 ? 23.594 -29.875 8.438 1 94.75 402 ILE A CA 1
ATOM 3181 C C . ILE A 1 402 ? 24.969 -29.234 8.406 1 94.75 402 ILE A C 1
ATOM 3183 O O . ILE A 1 402 ? 25.875 -29.656 9.125 1 94.75 402 ILE A O 1
ATOM 3187 N N . ASN A 1 403 ? 25.094 -28.359 7.504 1 89.38 403 ASN A N 1
ATOM 3188 C CA . ASN A 1 403 ? 26.344 -27.609 7.387 1 89.38 403 ASN A CA 1
ATOM 3189 C C . ASN A 1 403 ? 26.109 -26.109 7.547 1 89.38 403 ASN A C 1
ATOM 3191 O O . ASN A 1 403 ? 25.188 -25.547 6.961 1 89.38 403 ASN A O 1
ATOM 3195 N N . MET B 1 1 ? -24.578 16.734 -5.539 1 33.28 1 MET B N 1
ATOM 3196 C CA . MET B 1 1 ? -24.312 15.578 -6.391 1 33.28 1 MET B CA 1
ATOM 3197 C C . MET B 1 1 ? -23.125 14.789 -5.875 1 33.28 1 MET B C 1
ATOM 3199 O O . MET B 1 1 ? -22.625 13.898 -6.566 1 33.28 1 MET B O 1
ATOM 3203 N N . ILE B 1 2 ? -22.266 15.383 -5 1 42.78 2 ILE B N 1
ATOM 3204 C CA . ILE B 1 2 ? -20.891 15.055 -4.586 1 42.78 2 ILE B CA 1
ATOM 3205 C C . ILE B 1 2 ? -20.906 13.766 -3.764 1 42.78 2 ILE B C 1
ATOM 3207 O O . ILE B 1 2 ? -19.859 13.352 -3.244 1 42.78 2 ILE B O 1
ATOM 3211 N N . HIS B 1 3 ? -22.078 13.312 -3.416 1 50.03 3 HIS B N 1
ATOM 3212 C CA . HIS B 1 3 ? -22.125 12.359 -2.314 1 50.03 3 HIS B CA 1
ATOM 3213 C C . HIS B 1 3 ? -21.766 10.953 -2.783 1 50.03 3 HIS B C 1
ATOM 3215 O O . HIS B 1 3 ? -22.016 9.969 -2.084 1 50.03 3 HIS B O 1
ATOM 3221 N N . GLN B 1 4 ? -21.375 10.938 -3.984 1 53.56 4 GLN B N 1
ATOM 3222 C CA . GLN B 1 4 ? -21.344 9.562 -4.469 1 53.56 4 GLN B CA 1
ATOM 3223 C C . GLN B 1 4 ? -20.062 8.859 -4.062 1 53.56 4 GLN B C 1
ATOM 3225 O O . GLN B 1 4 ? -19.016 9.508 -3.914 1 53.56 4 GLN B O 1
ATOM 3230 N N . PRO B 1 5 ? -20.281 7.691 -3.607 1 57.59 5 PRO B N 1
ATOM 3231 C CA . PRO B 1 5 ? -19.109 6.844 -3.328 1 57.59 5 PRO B CA 1
ATOM 3232 C C . PRO B 1 5 ? -18.062 6.895 -4.438 1 57.59 5 PRO B C 1
ATOM 3234 O O . PRO B 1 5 ? -18.391 7.18 -5.59 1 57.59 5 PRO B O 1
ATOM 3237 N N . PRO B 1 6 ? -16.859 6.855 -4.027 1 59.88 6 PRO B N 1
ATOM 3238 C CA . PRO B 1 6 ? -15.812 6.906 -5.051 1 59.88 6 PRO B CA 1
ATOM 3239 C C . PRO B 1 6 ? -16 5.859 -6.145 1 59.88 6 PRO B C 1
ATOM 3241 O O . PRO B 1 6 ? -16.578 4.793 -5.891 1 59.88 6 PRO B O 1
ATOM 3244 N N . ALA B 1 7 ? -16.031 6.266 -7.477 1 57.09 7 ALA B N 1
ATOM 3245 C CA . ALA B 1 7 ? -16.141 5.359 -8.617 1 57.09 7 ALA B CA 1
ATOM 3246 C C . ALA B 1 7 ? -15.078 4.27 -8.562 1 57.09 7 ALA B C 1
ATOM 3248 O O . ALA B 1 7 ? -15.289 3.156 -9.047 1 57.09 7 ALA B O 1
ATOM 3249 N N . GLY B 1 8 ? -13.938 4.453 -7.852 1 61.47 8 GLY B N 1
ATOM 3250 C CA . GLY B 1 8 ? -12.883 3.459 -7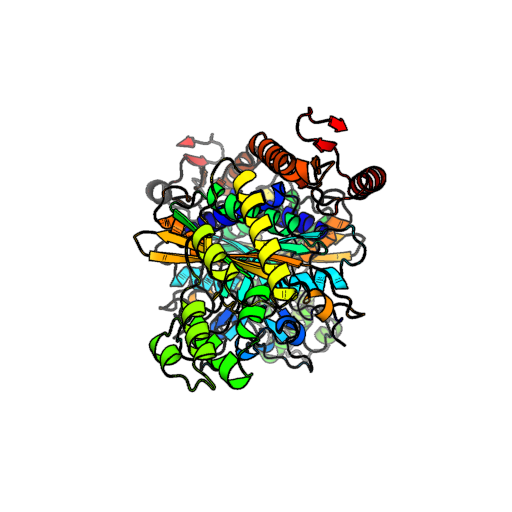.902 1 61.47 8 GLY B CA 1
ATOM 3251 C C . GLY B 1 8 ? -13.125 2.277 -6.988 1 61.47 8 GLY B C 1
ATOM 3252 O O . GLY B 1 8 ? -13.562 1.213 -7.438 1 61.47 8 GLY B O 1
ATOM 3253 N N . ALA B 1 9 ? -12.672 2.377 -5.883 1 65.06 9 ALA B N 1
ATOM 3254 C CA . ALA B 1 9 ? -12.883 1.344 -4.871 1 65.06 9 ALA B CA 1
ATOM 3255 C C . ALA B 1 9 ? -13.57 1.918 -3.637 1 65.06 9 ALA B C 1
ATOM 3257 O O . ALA B 1 9 ? -13.664 3.139 -3.48 1 65.06 9 ALA B O 1
ATOM 3258 N N . ARG B 1 10 ? -14.211 1.081 -2.92 1 79.56 10 ARG B N 1
ATOM 3259 C CA . ARG B 1 10 ? -14.797 1.413 -1.627 1 79.56 10 ARG B CA 1
ATOM 3260 C C . ARG B 1 10 ? -13.719 1.8 -0.619 1 79.56 10 ARG B C 1
ATOM 3262 O O . ARG B 1 10 ? -12.641 1.214 -0.605 1 79.56 10 ARG B O 1
ATOM 3269 N N . ASP B 1 11 ? -13.914 2.854 0.033 1 90.56 11 ASP B N 1
ATOM 3270 C CA . ASP B 1 11 ? -13.062 3.201 1.163 1 90.56 11 ASP B CA 1
ATOM 3271 C C . ASP B 1 11 ? -13.031 2.078 2.197 1 90.56 11 ASP B C 1
ATOM 3273 O O . ASP B 1 11 ? -14.062 1.461 2.479 1 90.56 11 ASP B O 1
ATOM 3277 N N . LEU B 1 12 ? -11.883 1.867 2.68 1 93.12 12 LEU B N 1
ATOM 3278 C CA . LEU B 1 12 ? -11.773 0.966 3.822 1 93.12 12 LEU B CA 1
ATOM 3279 C C . LEU B 1 12 ? -11.719 1.75 5.129 1 93.12 12 LEU B C 1
ATOM 3281 O O . LEU B 1 12 ? -10.805 2.553 5.336 1 93.12 12 LEU B O 1
ATOM 3285 N N . LEU B 1 13 ? -12.703 1.52 5.961 1 93.38 13 LEU B N 1
ATOM 3286 C CA . LEU B 1 13 ? -12.758 2.164 7.27 1 93.38 13 LEU B CA 1
ATOM 3287 C C . LEU B 1 13 ? -11.898 1.412 8.281 1 93.38 13 LEU B C 1
ATOM 3289 O O . LEU B 1 13 ? -11.406 0.318 7.988 1 93.38 13 LEU B O 1
ATOM 3293 N N . PRO B 1 14 ? -11.633 1.89 9.445 1 93.44 14 PRO B N 1
ATOM 3294 C CA . PRO B 1 14 ? -10.602 1.392 10.359 1 93.44 14 PRO B CA 1
ATOM 3295 C C . PRO B 1 14 ? -10.75 -0.096 10.672 1 93.44 14 PRO B C 1
ATOM 3297 O O . PRO B 1 14 ? -9.773 -0.841 10.641 1 93.44 14 PRO B O 1
ATOM 3300 N N . LEU B 1 15 ? -11.961 -0.538 10.969 1 93.88 15 LEU B N 1
ATOM 3301 C CA . LEU B 1 15 ? -12.133 -1.956 11.266 1 93.88 15 LEU B CA 1
ATOM 3302 C C . LEU B 1 15 ? -11.758 -2.812 10.062 1 93.88 15 LEU B C 1
ATOM 3304 O O . LEU B 1 15 ? -11.031 -3.801 10.203 1 93.88 15 LEU B O 1
ATOM 3308 N N . GLU B 1 16 ? -12.219 -2.465 8.898 1 94.56 16 GLU B N 1
ATOM 3309 C CA . GLU B 1 16 ? -11.891 -3.205 7.684 1 94.56 16 GLU B CA 1
ATOM 3310 C C . GLU B 1 16 ? -10.391 -3.158 7.398 1 94.56 16 GLU B C 1
ATOM 3312 O O . GLU B 1 16 ? -9.82 -4.121 6.883 1 94.56 16 GLU B O 1
ATOM 3317 N N . VAL B 1 17 ? -9.797 -2.012 7.699 1 95.75 17 VAL B N 1
ATOM 3318 C CA . VAL B 1 17 ? -8.359 -1.872 7.484 1 95.75 17 VAL B CA 1
ATOM 3319 C C . VAL B 1 17 ? -7.605 -2.857 8.375 1 95.75 17 VAL B C 1
ATOM 3321 O O . VAL B 1 17 ? -6.699 -3.553 7.91 1 95.75 17 VAL B O 1
ATOM 3324 N N . VAL B 1 18 ? -7.969 -2.963 9.633 1 96.19 18 VAL B N 1
ATOM 3325 C CA . VAL B 1 18 ? -7.293 -3.863 10.562 1 96.19 18 VAL B CA 1
ATOM 3326 C C . VAL B 1 18 ? -7.492 -5.312 10.117 1 96.19 18 VAL B C 1
ATOM 3328 O O . VAL B 1 18 ? -6.574 -6.129 10.211 1 96.19 18 VAL B O 1
ATOM 3331 N N . GLN B 1 19 ? -8.664 -5.625 9.648 1 97.19 19 GLN B N 1
ATOM 3332 C CA . GLN B 1 19 ? -8.969 -6.977 9.195 1 97.19 19 GLN B CA 1
ATOM 3333 C C . GLN B 1 19 ? -8.164 -7.336 7.953 1 97.19 19 GLN B C 1
ATOM 3335 O O . GLN B 1 19 ? -7.512 -8.383 7.91 1 97.19 19 GLN B O 1
ATOM 3340 N N . LYS B 1 20 ? -8.156 -6.508 6.957 1 96.94 20 LYS B N 1
ATOM 3341 C CA . LYS B 1 20 ? -7.426 -6.785 5.723 1 96.94 20 LYS B CA 1
ATOM 3342 C C . LYS B 1 20 ? -5.918 -6.723 5.953 1 96.94 20 LYS B C 1
ATOM 3344 O O . LYS B 1 20 ? -5.156 -7.434 5.297 1 96.94 20 LYS B O 1
ATOM 3349 N N . ALA B 1 21 ? -5.496 -5.855 6.859 1 96.25 21 ALA B N 1
ATOM 3350 C CA . ALA B 1 21 ? -4.082 -5.832 7.234 1 96.25 21 ALA B CA 1
ATOM 3351 C C . ALA B 1 21 ? -3.656 -7.164 7.844 1 96.25 21 ALA B C 1
ATOM 3353 O O . ALA B 1 21 ? -2.559 -7.656 7.574 1 96.25 21 ALA B O 1
ATOM 3354 N N . TRP B 1 22 ? -4.488 -7.723 8.672 1 97.19 22 TRP B N 1
ATOM 3355 C CA . TRP B 1 22 ? -4.195 -9.023 9.266 1 97.19 22 TRP B CA 1
ATOM 3356 C C . TRP B 1 22 ? -4 -10.086 8.188 1 97.19 22 TRP B C 1
ATOM 3358 O O . TRP B 1 22 ? -3.059 -10.875 8.25 1 97.19 22 TRP B O 1
ATOM 3368 N N . ILE B 1 23 ? -4.875 -10.094 7.219 1 98.31 23 ILE B N 1
ATOM 3369 C CA . ILE B 1 23 ? -4.793 -11.039 6.105 1 98.31 23 ILE B CA 1
ATOM 3370 C C . ILE B 1 23 ? -3.471 -10.844 5.363 1 98.31 23 ILE B C 1
ATOM 3372 O O . ILE B 1 23 ? -2.723 -11.805 5.16 1 98.31 23 ILE B O 1
ATOM 3376 N N . ASN B 1 24 ? -3.207 -9.609 4.996 1 97.56 24 ASN B N 1
ATOM 3377 C CA . ASN B 1 24 ? -2.002 -9.297 4.234 1 97.56 24 ASN B CA 1
ATOM 3378 C C . ASN B 1 24 ? -0.739 -9.641 5.02 1 97.56 24 ASN B C 1
ATOM 3380 O O . ASN B 1 24 ? 0.223 -10.172 4.453 1 97.56 24 ASN B O 1
ATOM 3384 N N . ASP B 1 25 ? -0.732 -9.305 6.25 1 96.88 25 ASP B N 1
ATOM 3385 C CA . ASP B 1 25 ? 0.43 -9.586 7.086 1 96.88 25 ASP B CA 1
ATOM 3386 C C . ASP B 1 25 ? 0.669 -11.094 7.207 1 96.88 25 ASP B C 1
ATOM 3388 O O . ASP B 1 25 ? 1.815 -11.547 7.203 1 96.88 25 ASP B O 1
ATOM 3392 N N . THR B 1 26 ? -0.402 -11.844 7.367 1 98.06 26 THR B N 1
ATOM 3393 C CA . THR B 1 26 ? -0.294 -13.297 7.426 1 98.06 26 THR B CA 1
ATOM 3394 C C . THR B 1 26 ? 0.307 -13.852 6.137 1 98.06 26 THR B C 1
ATOM 3396 O O . THR B 1 26 ? 1.223 -14.672 6.176 1 98.06 26 THR B O 1
ATOM 3399 N N . LEU B 1 27 ? -0.148 -13.391 5.016 1 98.62 27 LEU B N 1
ATOM 3400 C CA . LEU B 1 27 ? 0.36 -13.836 3.725 1 98.62 27 LEU B CA 1
ATOM 3401 C C . LEU B 1 27 ? 1.836 -13.484 3.568 1 98.62 27 LEU B C 1
ATOM 3403 O O . LEU B 1 27 ? 2.639 -14.328 3.158 1 98.62 27 LEU B O 1
ATOM 3407 N N . GLN B 1 28 ? 2.172 -12.273 3.879 1 97.75 28 GLN B N 1
ATOM 3408 C CA . GLN B 1 28 ? 3.557 -11.828 3.752 1 97.75 28 GLN B CA 1
ATOM 3409 C C . GLN B 1 28 ? 4.48 -12.648 4.652 1 97.75 28 GLN B C 1
ATOM 3411 O O . GLN B 1 28 ? 5.633 -12.898 4.301 1 97.75 28 GLN B O 1
ATOM 3416 N N . GLN B 1 29 ? 3.975 -12.961 5.816 1 97.44 29 GLN B N 1
ATOM 3417 C CA . GLN B 1 29 ? 4.75 -13.805 6.715 1 97.44 29 GLN B CA 1
ATOM 3418 C C . GLN B 1 29 ? 5.031 -15.164 6.082 1 97.44 29 GLN B C 1
ATOM 3420 O O . GLN B 1 29 ? 6.164 -15.648 6.109 1 97.44 29 GLN B O 1
ATOM 3425 N N . VAL B 1 30 ? 4.02 -15.773 5.512 1 98.38 30 VAL B N 1
ATOM 3426 C CA . VAL B 1 30 ? 4.172 -17.078 4.863 1 98.38 30 VAL B CA 1
ATOM 3427 C C . VAL B 1 30 ? 5.145 -16.953 3.688 1 98.38 30 VAL B C 1
ATOM 3429 O O . VAL B 1 30 ? 6.059 -17.766 3.545 1 98.38 30 VAL B O 1
ATOM 3432 N N . PHE B 1 31 ? 4.957 -15.914 2.834 1 98.56 31 PHE B N 1
ATOM 3433 C CA . PHE B 1 31 ? 5.871 -15.688 1.722 1 98.56 31 PHE B CA 1
ATOM 3434 C C . PHE B 1 31 ? 7.312 -15.609 2.213 1 98.56 31 PHE B C 1
ATOM 3436 O O . PHE B 1 31 ? 8.211 -16.219 1.629 1 98.56 31 PHE B O 1
ATOM 3443 N N . GLY B 1 32 ? 7.457 -14.852 3.236 1 97.62 32 GLY B N 1
ATOM 3444 C CA . GLY B 1 32 ? 8.781 -14.688 3.805 1 97.62 32 GLY B CA 1
ATOM 3445 C C . GLY B 1 32 ? 9.398 -15.992 4.277 1 97.62 32 GLY B C 1
ATOM 3446 O O . GLY B 1 32 ? 10.586 -16.234 4.074 1 97.62 32 GLY B O 1
ATOM 3447 N N . GLN B 1 33 ? 8.625 -16.812 4.902 1 98.06 33 GLN B N 1
ATOM 3448 C CA . GLN B 1 33 ? 9.102 -18.094 5.398 1 98.06 33 GLN B CA 1
ATOM 3449 C C . GLN B 1 33 ? 9.625 -18.969 4.258 1 98.06 33 GLN B C 1
ATOM 3451 O O . GLN B 1 33 ? 10.484 -19.812 4.469 1 98.06 33 GLN B O 1
ATOM 3456 N N . TRP B 1 34 ? 9.086 -18.75 3.072 1 98.19 34 TRP B N 1
ATOM 3457 C CA . TRP B 1 34 ? 9.508 -19.516 1.902 1 98.19 34 TRP B CA 1
ATOM 3458 C C . TRP B 1 34 ? 10.641 -18.797 1.172 1 98.19 34 TRP B C 1
ATOM 3460 O O . TRP B 1 34 ? 11.039 -19.219 0.079 1 98.19 34 TRP B O 1
ATOM 3470 N N . GLY B 1 35 ? 11.133 -17.688 1.737 1 96.56 35 GLY B N 1
ATOM 3471 C CA . GLY B 1 35 ? 12.312 -17.016 1.216 1 96.56 35 GLY B CA 1
ATOM 3472 C C . GLY B 1 35 ? 11.984 -15.922 0.228 1 96.56 35 GLY B C 1
ATOM 3473 O O . GLY B 1 35 ? 12.883 -15.375 -0.419 1 96.56 35 GLY B O 1
ATOM 3474 N N . TYR B 1 36 ? 10.75 -15.594 0.056 1 97.69 36 TYR B N 1
ATOM 3475 C CA . TYR B 1 36 ? 10.367 -14.555 -0.891 1 97.69 36 TYR B CA 1
ATOM 3476 C C . TYR B 1 36 ? 10.648 -13.164 -0.32 1 97.69 36 TYR B C 1
ATOM 3478 O O . TYR B 1 36 ? 10.453 -12.93 0.874 1 97.69 36 TYR B O 1
ATOM 3486 N N . GLN B 1 37 ? 11.094 -12.297 -1.195 1 96.12 37 GLN B N 1
ATOM 3487 C CA . GLN B 1 37 ? 11.367 -10.898 -0.851 1 96.12 37 GLN B CA 1
ATOM 3488 C C . GLN B 1 37 ? 10.398 -9.961 -1.554 1 96.12 37 GLN B C 1
ATOM 3490 O O . GLN B 1 37 ? 10.047 -10.172 -2.719 1 96.12 37 GLN B O 1
ATOM 3495 N N . ARG B 1 38 ? 10.023 -8.969 -0.881 1 96.94 38 ARG B N 1
ATOM 3496 C CA . ARG B 1 38 ? 8.984 -8.078 -1.399 1 96.94 38 ARG B CA 1
ATOM 3497 C C . ARG B 1 38 ? 9.57 -7.09 -2.404 1 96.94 38 ARG B C 1
ATOM 3499 O O . ARG B 1 38 ? 10.656 -6.547 -2.193 1 96.94 38 ARG B O 1
ATOM 3506 N N . ILE B 1 39 ? 8.875 -6.859 -3.463 1 96.62 39 ILE B N 1
ATOM 3507 C CA . ILE B 1 39 ? 9.156 -5.84 -4.465 1 96.62 39 ILE B CA 1
ATOM 3508 C C . ILE B 1 39 ? 7.945 -4.934 -4.637 1 96.62 39 ILE B C 1
ATOM 3510 O O . ILE B 1 39 ? 6.809 -5.352 -4.398 1 96.62 39 ILE B O 1
ATOM 3514 N N . VAL B 1 40 ? 8.148 -3.686 -4.906 1 96.31 40 VAL B N 1
ATOM 3515 C CA . VAL B 1 40 ? 7.078 -2.74 -5.223 1 96.31 40 VAL B CA 1
ATOM 3516 C C . VAL B 1 40 ? 7.301 -2.154 -6.613 1 96.31 40 VAL B C 1
ATOM 3518 O O . VAL B 1 40 ? 8.305 -1.478 -6.855 1 96.31 40 VAL B O 1
ATOM 3521 N N . THR B 1 41 ? 6.414 -2.445 -7.516 1 95.25 41 THR B N 1
ATOM 3522 C CA . THR B 1 41 ? 6.512 -1.888 -8.859 1 95.25 41 THR B CA 1
ATOM 3523 C C . THR B 1 41 ? 5.598 -0.675 -9.008 1 95.25 41 THR B C 1
ATOM 3525 O O . THR B 1 41 ? 4.652 -0.501 -8.234 1 95.25 41 THR B O 1
ATOM 3528 N N . SER B 1 42 ? 5.875 0.081 -9.984 1 93.56 42 SER B N 1
ATOM 3529 C CA . SER B 1 42 ? 5.109 1.299 -10.227 1 93.56 42 SER B CA 1
ATOM 3530 C C . SER B 1 42 ? 3.645 0.982 -10.508 1 93.56 42 SER B C 1
ATOM 3532 O O . SER B 1 42 ? 3.336 -0.008 -11.172 1 93.56 42 SER B O 1
ATOM 3534 N N . THR B 1 43 ? 2.758 1.881 -9.977 1 95.38 43 THR B N 1
ATOM 3535 C CA . THR B 1 43 ? 1.33 1.75 -10.25 1 95.38 43 THR B CA 1
ATOM 3536 C C . THR B 1 43 ? 1.012 2.162 -11.68 1 95.38 43 THR B C 1
ATOM 3538 O O . THR B 1 43 ? 0.117 1.596 -12.312 1 95.38 43 THR B O 1
ATOM 3541 N N . ILE B 1 44 ? 1.705 3.174 -12.156 1 93.19 44 ILE B N 1
ATOM 3542 C CA . ILE B 1 44 ? 1.572 3.697 -13.508 1 93.19 44 ILE B CA 1
ATOM 3543 C C . ILE B 1 44 ? 2.713 3.172 -14.375 1 93.19 44 ILE B C 1
ATOM 3545 O O . ILE B 1 44 ? 3.887 3.359 -14.055 1 93.19 44 ILE B O 1
ATOM 3549 N N . GLU B 1 45 ? 2.357 2.529 -15.469 1 92.75 45 GLU B N 1
ATOM 3550 C CA . GLU B 1 45 ? 3.367 2.043 -16.406 1 92.75 45 GLU B CA 1
ATOM 3551 C C . GLU B 1 45 ? 2.924 2.244 -17.844 1 92.75 45 GLU B C 1
ATOM 3553 O O . GLU B 1 45 ? 1.787 2.643 -18.109 1 92.75 45 GLU B O 1
ATOM 3558 N N . ARG B 1 46 ? 3.877 2.014 -18.734 1 90.88 46 ARG B N 1
ATOM 3559 C CA . ARG B 1 46 ? 3.557 2.092 -20.156 1 90.88 46 ARG B CA 1
ATOM 3560 C C . ARG B 1 46 ? 2.561 1.006 -20.547 1 90.88 46 ARG B C 1
ATOM 3562 O O . ARG B 1 46 ? 2.666 -0.135 -20.094 1 90.88 46 ARG B O 1
ATOM 3569 N N . LEU B 1 47 ? 1.708 1.331 -21.422 1 89.75 47 LEU B N 1
ATOM 3570 C CA . LEU B 1 47 ? 0.674 0.403 -21.875 1 89.75 47 LEU B CA 1
ATOM 3571 C C . LEU B 1 47 ? 1.294 -0.86 -22.453 1 89.75 47 LEU B C 1
ATOM 3573 O O . LEU B 1 47 ? 0.784 -1.963 -22.25 1 89.75 47 LEU B O 1
ATOM 3577 N N . ASP B 1 48 ? 2.338 -0.686 -23.172 1 88.44 48 ASP B N 1
ATOM 3578 C CA . ASP B 1 48 ? 2.998 -1.832 -23.797 1 88.44 48 ASP B CA 1
ATOM 3579 C C . ASP B 1 48 ? 3.459 -2.834 -22.734 1 88.44 48 ASP B C 1
ATOM 3581 O O . ASP B 1 48 ? 3.428 -4.047 -22.969 1 88.44 48 ASP B O 1
ATOM 3585 N N . THR B 1 49 ? 3.936 -2.357 -21.641 1 90.06 49 THR B N 1
ATOM 3586 C CA . THR B 1 49 ? 4.324 -3.223 -20.531 1 90.06 49 THR B CA 1
ATOM 3587 C C . THR B 1 49 ? 3.111 -3.941 -19.953 1 90.06 49 THR B C 1
ATOM 3589 O O . THR B 1 49 ? 3.145 -5.156 -19.734 1 90.06 49 THR B O 1
ATOM 3592 N N . LEU B 1 50 ? 2.074 -3.244 -19.875 1 92.62 50 LEU B N 1
ATOM 3593 C CA . LEU B 1 50 ? 0.903 -3.746 -19.156 1 92.62 50 LEU B CA 1
ATOM 3594 C C . LEU B 1 50 ? 0.134 -4.746 -20.016 1 92.62 50 LEU B C 1
ATOM 3596 O O . LEU B 1 50 ? -0.612 -5.574 -19.5 1 92.62 50 LEU B O 1
ATOM 3600 N N . LYS B 1 51 ? 0.347 -4.715 -21.281 1 91.88 51 LYS B N 1
ATOM 3601 C CA . LYS B 1 51 ? -0.35 -5.609 -22.203 1 91.88 51 LYS B CA 1
ATOM 3602 C C . LYS B 1 51 ? 0.301 -6.992 -22.219 1 91.88 51 LYS B C 1
ATOM 3604 O O . LYS B 1 51 ? -0.25 -7.938 -22.797 1 91.88 51 LYS B O 1
ATOM 3609 N N . ALA B 1 52 ? 1.46 -7.051 -21.641 1 90 52 ALA B N 1
ATOM 3610 C CA . ALA B 1 52 ? 2.164 -8.328 -21.516 1 90 52 ALA B CA 1
ATOM 3611 C C . ALA B 1 52 ? 2.25 -9.039 -22.859 1 90 52 ALA B C 1
ATOM 3613 O O . ALA B 1 52 ? 1.829 -10.195 -22.984 1 90 52 ALA B O 1
ATOM 3614 N N . GLY B 1 53 ? 2.826 -8.422 -23.812 1 85.75 53 GLY B N 1
ATOM 3615 C CA . GLY B 1 53 ? 3.008 -8.992 -25.141 1 85.75 53 GLY B CA 1
ATOM 3616 C C . GLY B 1 53 ? 1.698 -9.273 -25.844 1 85.75 53 GLY B C 1
ATOM 3617 O O . GLY B 1 53 ? 1.612 -10.195 -26.656 1 85.75 53 GLY B O 1
ATOM 3618 N N . GLY B 1 54 ? 0.619 -8.711 -25.422 1 86.88 54 GLY B N 1
ATOM 3619 C CA . GLY B 1 54 ? -0.68 -8.883 -26.062 1 86.88 54 GLY B CA 1
ATOM 3620 C C . GLY B 1 54 ? -1.583 -9.852 -25.312 1 86.88 54 GLY B C 1
ATOM 3621 O O . GLY B 1 54 ? -2.738 -10.039 -25.688 1 86.88 54 GLY B O 1
ATOM 3622 N N . ALA B 1 55 ? -1.096 -10.367 -24.312 1 87.88 55 ALA B N 1
ATOM 3623 C CA . ALA B 1 55 ? -1.867 -11.336 -23.531 1 87.88 55 ALA B CA 1
ATOM 3624 C C . ALA B 1 55 ? -2.998 -10.656 -22.766 1 87.88 55 ALA B C 1
ATOM 3626 O O . ALA B 1 55 ? -3.975 -11.305 -22.391 1 87.88 55 ALA B O 1
ATOM 3627 N N . ILE B 1 56 ? -2.855 -9.422 -22.547 1 89 56 ILE B N 1
ATOM 3628 C CA . ILE B 1 56 ? -3.877 -8.625 -21.875 1 89 56 ILE B CA 1
ATOM 3629 C C . ILE B 1 56 ? -4.453 -7.602 -22.859 1 89 56 ILE B C 1
ATOM 3631 O O . ILE B 1 56 ? -3.709 -6.816 -23.453 1 89 56 ILE B O 1
ATOM 3635 N N . GLU B 1 57 ? -5.723 -7.598 -22.891 1 87.69 57 GLU B N 1
ATOM 3636 C CA . GLU B 1 57 ? -6.395 -6.711 -23.828 1 87.69 57 GLU B CA 1
ATOM 3637 C C . GLU B 1 57 ? -6.297 -5.258 -23.391 1 87.69 57 GLU B C 1
ATOM 3639 O O . GLU B 1 57 ? -6.344 -4.961 -22.188 1 87.69 57 GLU B O 1
ATOM 3644 N N . ASP B 1 58 ? -6.336 -4.398 -24.344 1 85.38 58 ASP B N 1
ATOM 3645 C CA . ASP B 1 58 ? -6.258 -2.963 -24.078 1 85.38 58 ASP B CA 1
ATOM 3646 C C . ASP B 1 58 ? -7.434 -2.496 -23.219 1 85.38 58 ASP B C 1
ATOM 3648 O O . ASP B 1 58 ? -7.266 -1.652 -22.328 1 85.38 58 ASP B O 1
ATOM 3652 N N . GLU B 1 59 ? -8.516 -3.061 -23.484 1 85.69 59 GLU B N 1
ATOM 3653 C CA . GLU B 1 59 ? -9.742 -2.611 -22.844 1 85.69 59 GLU B CA 1
ATOM 3654 C C . GLU B 1 59 ? -9.75 -2.971 -21.359 1 85.69 59 GLU B C 1
ATOM 3656 O O . GLU B 1 59 ? -10.516 -2.402 -20.578 1 85.69 59 GLU B O 1
ATOM 3661 N N . THR B 1 60 ? -8.945 -3.865 -21.047 1 88.75 60 THR B N 1
ATOM 3662 C CA . THR B 1 60 ? -8.852 -4.285 -19.641 1 88.75 60 THR B CA 1
ATOM 3663 C C . THR B 1 60 ? -8.062 -3.266 -18.828 1 88.75 60 THR B C 1
ATOM 3665 O O . THR B 1 60 ? -8.336 -3.072 -17.641 1 88.75 60 THR B O 1
ATOM 3668 N N . VAL B 1 61 ? -7.129 -2.59 -19.5 1 92.19 61 VAL B N 1
ATOM 3669 C CA . VAL B 1 61 ? -6.215 -1.672 -18.828 1 92.19 61 VAL B CA 1
ATOM 3670 C C . VAL B 1 61 ? -6.848 -0.285 -18.734 1 92.19 61 VAL B C 1
ATOM 3672 O O . VAL B 1 61 ? -7.312 0.257 -19.75 1 92.19 61 VAL B O 1
ATOM 3675 N N . ILE B 1 62 ? -6.941 0.286 -17.531 1 92.38 62 ILE B N 1
ATOM 3676 C CA . ILE B 1 62 ? -7.371 1.671 -17.375 1 92.38 62 ILE B CA 1
ATOM 3677 C C . ILE B 1 62 ? -6.262 2.613 -17.844 1 92.38 62 ILE B C 1
ATOM 3679 O O . ILE B 1 62 ? -5.168 2.629 -17.266 1 92.38 62 ILE B O 1
ATOM 3683 N N . GLN B 1 63 ? -6.543 3.359 -18.812 1 91.5 63 GLN B N 1
ATOM 3684 C CA . GLN B 1 63 ? -5.539 4.227 -19.422 1 91.5 63 GLN B CA 1
ATOM 3685 C C . GLN B 1 63 ? -5.625 5.641 -18.875 1 91.5 63 GLN B C 1
ATOM 3687 O O . GLN B 1 63 ? -6.699 6.094 -18.469 1 91.5 63 GLN B O 1
ATOM 3692 N N . LEU B 1 64 ? -4.535 6.285 -18.844 1 90.5 64 LEU B N 1
ATOM 3693 C CA . LEU B 1 64 ? -4.461 7.652 -18.344 1 90.5 64 LEU B CA 1
ATOM 3694 C C . LEU B 1 64 ? -4.555 8.656 -19.484 1 90.5 64 LEU B C 1
ATOM 3696 O O . LEU B 1 64 ? -4.18 8.344 -20.625 1 90.5 64 LEU B O 1
ATOM 3700 N N . HIS B 1 65 ? -5.141 9.82 -19.094 1 82.56 65 HIS B N 1
ATOM 3701 C CA . HIS B 1 65 ? -5.059 10.961 -20 1 82.56 65 HIS B CA 1
ATOM 3702 C C . HIS B 1 65 ? -3.721 11.68 -19.859 1 82.56 65 HIS B C 1
ATOM 3704 O O . HIS B 1 65 ? -3.381 12.164 -18.781 1 82.56 65 HIS B O 1
ATOM 3710 N N . ASN B 1 66 ? -2.881 11.5 -20.781 1 68.06 66 ASN B N 1
ATOM 3711 C CA . ASN B 1 66 ? -1.621 12.211 -20.609 1 68.06 66 ASN B CA 1
ATOM 3712 C C . ASN B 1 66 ? -1.193 12.922 -21.891 1 68.06 66 ASN B C 1
ATOM 3714 O O . ASN B 1 66 ? -1.679 12.602 -22.969 1 68.06 66 ASN B O 1
ATOM 3718 N N . ASN B 1 67 ? -0.548 13.969 -21.609 1 62.56 67 ASN B N 1
ATOM 3719 C CA . ASN B 1 67 ? -0.104 14.82 -22.703 1 62.56 67 ASN B CA 1
ATOM 3720 C C . ASN B 1 67 ? 1.144 14.258 -23.375 1 62.56 67 ASN B C 1
ATOM 3722 O O . ASN B 1 67 ? 1.617 14.805 -24.375 1 62.56 67 ASN B O 1
ATOM 3726 N N . SER B 1 68 ? 1.59 13.289 -22.766 1 63.06 68 SER B N 1
ATOM 3727 C CA . SER B 1 68 ? 2.84 12.797 -23.328 1 63.06 68 SER B CA 1
ATOM 3728 C C . SER B 1 68 ? 2.578 11.859 -24.5 1 63.06 68 SER B C 1
ATOM 3730 O O . SER B 1 68 ? 1.455 11.383 -24.688 1 63.06 68 SER B O 1
ATOM 3732 N N . ARG B 1 69 ? 3.551 11.766 -25.375 1 63.75 69 ARG B N 1
ATOM 3733 C CA . ARG B 1 69 ? 3.555 10.859 -26.516 1 63.75 69 ARG B CA 1
ATOM 3734 C C . ARG B 1 69 ? 3.449 9.406 -26.062 1 63.75 69 ARG B C 1
ATOM 3736 O O . ARG B 1 69 ? 3.018 8.539 -26.828 1 63.75 69 ARG B O 1
ATOM 3743 N N . GLU B 1 70 ? 3.699 9.188 -24.766 1 77.56 70 GLU B N 1
ATOM 3744 C CA . GLU B 1 70 ? 3.652 7.805 -24.312 1 77.56 70 GLU B CA 1
ATOM 3745 C C . GLU B 1 70 ? 2.293 7.473 -23.703 1 77.56 70 GLU B C 1
ATOM 3747 O O . GLU B 1 70 ? 1.698 8.305 -23 1 77.56 70 GLU B O 1
ATOM 3752 N N . GLN B 1 71 ? 1.762 6.273 -24.094 1 87.19 71 GLN B N 1
ATOM 3753 C CA . GLN B 1 71 ? 0.511 5.789 -23.516 1 87.19 71 GLN B CA 1
ATOM 3754 C C . GLN B 1 71 ? 0.75 5.117 -22.172 1 87.19 71 GLN B C 1
ATOM 3756 O O . GLN B 1 71 ? 1.522 4.16 -22.078 1 87.19 71 GLN B O 1
ATOM 3761 N N . LEU B 1 72 ? 0.17 5.707 -21.125 1 90.69 72 LEU B N 1
ATOM 3762 C CA . LEU B 1 72 ? 0.321 5.199 -19.766 1 90.69 72 LEU B CA 1
ATOM 3763 C C . LEU B 1 72 ? -0.984 4.586 -19.266 1 90.69 72 LEU B C 1
ATOM 3765 O O . LEU B 1 72 ? -2.064 4.945 -19.734 1 90.69 72 LEU B O 1
ATOM 3769 N N . GLY B 1 73 ? -0.863 3.656 -18.422 1 93.06 73 GLY B N 1
ATOM 3770 C CA . GLY B 1 73 ? -2.018 3.023 -17.797 1 93.06 73 GLY B CA 1
ATOM 3771 C C . GLY B 1 73 ? -1.744 2.535 -16.391 1 93.06 73 GLY B C 1
ATOM 3772 O O . GLY B 1 73 ? -0.622 2.65 -15.891 1 93.06 73 GLY B O 1
ATOM 3773 N N . LEU B 1 74 ? -2.818 2.125 -15.719 1 94.44 74 LEU B N 1
ATOM 3774 C CA . LEU B 1 74 ? -2.723 1.531 -14.391 1 94.44 74 LEU B CA 1
ATOM 3775 C C . LEU B 1 74 ? -2.57 0.017 -14.477 1 94.44 74 LEU B C 1
ATOM 3777 O O . LEU B 1 74 ? -3.217 -0.627 -15.312 1 94.44 74 LEU B O 1
ATOM 3781 N N . ARG B 1 75 ? -1.714 -0.546 -13.625 1 95.44 75 ARG B N 1
ATOM 3782 C CA . ARG B 1 75 ? -1.443 -1.979 -13.664 1 95.44 75 ARG B CA 1
ATOM 3783 C C . ARG B 1 75 ? -2.719 -2.783 -13.445 1 95.44 75 ARG B C 1
ATOM 3785 O O . ARG B 1 75 ? -3.387 -2.627 -12.414 1 95.44 75 ARG B O 1
ATOM 3792 N N . PRO B 1 76 ? -3.078 -3.725 -14.32 1 95.06 76 PRO B N 1
ATOM 3793 C CA . PRO B 1 76 ? -4.242 -4.59 -14.102 1 95.06 76 PRO B CA 1
ATOM 3794 C C . PRO B 1 76 ? -3.914 -5.828 -13.273 1 95.06 76 PRO B C 1
ATOM 3796 O O . PRO B 1 76 ? -4.82 -6.52 -12.805 1 95.06 76 PRO B O 1
ATOM 3799 N N . GLU B 1 77 ? -2.738 -6.152 -13.203 1 94.56 77 GLU B N 1
ATOM 3800 C CA . GLU B 1 77 ? -2.121 -7.234 -12.438 1 94.56 77 GLU B CA 1
ATOM 3801 C C . GLU B 1 77 ? -0.635 -6.969 -12.211 1 94.56 77 GLU B C 1
ATOM 3803 O O . GLU B 1 77 ? -0.099 -5.965 -12.688 1 94.56 77 G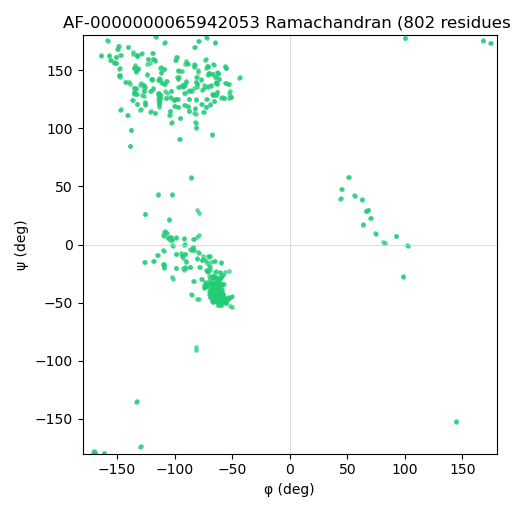LU B O 1
ATOM 3808 N N . LEU B 1 78 ? 0.038 -7.832 -11.453 1 96.62 78 LEU B N 1
ATOM 3809 C CA . LEU B 1 78 ? 1.393 -7.461 -11.062 1 96.62 78 LEU B CA 1
ATOM 3810 C C . LEU B 1 78 ? 2.422 -8.328 -11.773 1 96.62 78 LEU B C 1
ATOM 3812 O O . LEU B 1 78 ? 3.611 -8 -11.797 1 96.62 78 LEU B O 1
ATOM 3816 N N . THR B 1 79 ? 2.043 -9.453 -12.344 1 96.44 79 THR B N 1
ATOM 3817 C CA . THR B 1 79 ? 2.99 -10.406 -12.914 1 96.44 79 THR B CA 1
ATOM 3818 C C . THR B 1 79 ? 3.834 -9.742 -14 1 96.44 79 THR B C 1
ATOM 3820 O O . THR B 1 79 ? 5.062 -9.875 -14.008 1 96.44 79 THR B O 1
ATOM 3823 N N . ALA B 1 80 ? 3.199 -9.047 -14.914 1 95 80 ALA B N 1
ATOM 3824 C CA . ALA B 1 80 ? 3.904 -8.383 -16.016 1 95 80 ALA B CA 1
ATOM 3825 C C . ALA B 1 80 ? 4.918 -7.371 -15.477 1 95 80 ALA B C 1
ATOM 3827 O O . ALA B 1 80 ? 6.059 -7.32 -15.945 1 95 80 ALA B O 1
ATOM 3828 N N . SER B 1 81 ? 4.477 -6.57 -14.539 1 95.38 81 SER B N 1
ATOM 3829 C CA . SER B 1 81 ? 5.336 -5.543 -13.961 1 95.38 81 SER B CA 1
ATOM 3830 C C . SER B 1 81 ? 6.527 -6.156 -13.234 1 95.38 81 SER B C 1
ATOM 3832 O O . SER B 1 81 ? 7.648 -5.656 -13.336 1 95.38 81 SER B O 1
ATOM 3834 N N . VAL B 1 82 ? 6.305 -7.203 -12.484 1 96.56 82 VAL B N 1
ATOM 3835 C CA . VAL B 1 82 ? 7.375 -7.875 -11.758 1 96.56 82 VAL B CA 1
ATOM 3836 C C . VAL B 1 82 ? 8.344 -8.531 -12.742 1 96.56 82 VAL B C 1
ATOM 3838 O O . VAL B 1 82 ? 9.562 -8.445 -12.57 1 96.56 82 VAL B O 1
ATOM 3841 N N . ALA B 1 83 ? 7.797 -9.18 -13.758 1 95.5 83 ALA B N 1
ATOM 3842 C CA . ALA B 1 83 ? 8.633 -9.781 -14.797 1 95.5 83 ALA B CA 1
ATOM 3843 C C . ALA B 1 83 ? 9.531 -8.734 -15.453 1 95.5 83 ALA B C 1
ATOM 3845 O O . ALA B 1 83 ? 10.727 -8.961 -15.625 1 95.5 83 ALA B O 1
ATOM 3846 N N . ARG B 1 84 ? 8.945 -7.633 -15.852 1 94.38 84 ARG B N 1
ATOM 3847 C CA . ARG B 1 84 ? 9.719 -6.543 -16.438 1 94.38 84 ARG B CA 1
ATOM 3848 C C . ARG B 1 84 ? 10.836 -6.094 -15.508 1 94.38 84 ARG B C 1
ATOM 3850 O O . ARG B 1 84 ? 11.984 -5.953 -15.93 1 94.38 84 ARG B O 1
ATOM 3857 N N . ALA B 1 85 ? 10.5 -5.824 -14.258 1 94 85 ALA B N 1
ATOM 3858 C CA . ALA B 1 85 ? 11.484 -5.355 -13.281 1 94 85 ALA B CA 1
ATOM 3859 C C . ALA B 1 85 ? 12.609 -6.367 -13.102 1 94 85 ALA B C 1
ATOM 3861 O O . ALA B 1 85 ? 13.781 -5.992 -12.977 1 94 85 ALA B O 1
ATOM 3862 N N . ALA B 1 86 ? 12.273 -7.621 -13.078 1 93.75 86 ALA B N 1
ATOM 3863 C CA . ALA B 1 86 ? 13.25 -8.688 -12.844 1 93.75 86 ALA B CA 1
ATOM 3864 C C . ALA B 1 86 ? 14.32 -8.688 -13.93 1 93.75 86 ALA B C 1
ATOM 3866 O O . ALA B 1 86 ? 15.508 -8.82 -13.633 1 93.75 86 ALA B O 1
ATOM 3867 N N . VAL B 1 87 ? 13.953 -8.516 -15.164 1 93.19 87 VAL B N 1
ATOM 3868 C CA . VAL B 1 87 ? 14.906 -8.695 -16.266 1 93.19 87 VAL B CA 1
ATOM 3869 C C . VAL B 1 87 ? 15.594 -7.367 -16.562 1 93.19 87 VAL B C 1
ATOM 3871 O O . VAL B 1 87 ? 16.656 -7.344 -17.188 1 93.19 87 VAL B O 1
ATOM 3874 N N . THR B 1 88 ? 14.977 -6.234 -16.141 1 89.94 88 THR B N 1
ATOM 3875 C CA . THR B 1 88 ? 15.547 -4.941 -16.516 1 89.94 88 THR B CA 1
ATOM 3876 C C . THR B 1 88 ? 16.328 -4.344 -15.344 1 89.94 88 THR B C 1
ATOM 3878 O O . THR B 1 88 ? 17.281 -3.594 -15.547 1 89.94 88 THR B O 1
ATOM 3881 N N . ARG B 1 89 ? 15.891 -4.68 -14.141 1 89.19 89 ARG B N 1
ATOM 3882 C CA . ARG B 1 89 ? 16.453 -3.971 -12.992 1 89.19 89 ARG B CA 1
ATOM 3883 C C . ARG B 1 89 ? 17.188 -4.93 -12.062 1 89.19 89 ARG B C 1
ATOM 3885 O O . ARG B 1 89 ? 17.984 -4.504 -11.219 1 89.19 89 ARG B O 1
ATOM 3892 N N . MET B 1 90 ? 16.938 -6.211 -12.281 1 88.25 90 MET B N 1
ATOM 3893 C CA . MET B 1 90 ? 17.531 -7.184 -11.359 1 88.25 90 MET B CA 1
ATOM 3894 C C . MET B 1 90 ? 18.328 -8.234 -12.125 1 88.25 90 MET B C 1
ATOM 3896 O O . MET B 1 90 ? 18.406 -9.391 -11.695 1 88.25 90 MET B O 1
ATOM 3900 N N . ALA B 1 91 ? 18.844 -8.031 -13.234 1 77.94 91 ALA B N 1
ATOM 3901 C CA . ALA B 1 91 ? 19.516 -8.977 -14.125 1 77.94 91 ALA B CA 1
ATOM 3902 C C . ALA B 1 91 ? 20.797 -9.516 -13.492 1 77.94 91 ALA B C 1
ATOM 3904 O O . ALA B 1 91 ? 21.219 -10.633 -13.789 1 77.94 91 ALA B O 1
ATOM 3905 N N . ASN B 1 92 ? 21.328 -8.961 -12.461 1 73.19 92 ASN B N 1
ATOM 3906 C CA . ASN B 1 92 ? 22.625 -9.391 -11.945 1 73.19 92 ASN B CA 1
ATOM 3907 C C . ASN B 1 92 ? 22.5 -10.008 -10.555 1 73.19 92 ASN B C 1
ATOM 3909 O O . ASN B 1 92 ? 23.375 -9.836 -9.711 1 73.19 92 ASN B O 1
ATOM 3913 N N . THR B 1 93 ? 21.469 -10.789 -10.586 1 77.75 93 THR B N 1
ATOM 3914 C CA . THR B 1 93 ? 21.25 -11.414 -9.289 1 77.75 93 THR B CA 1
ATOM 3915 C C . THR B 1 93 ? 21.328 -12.93 -9.398 1 77.75 93 THR B C 1
ATOM 3917 O O . THR B 1 93 ? 21.422 -13.477 -10.508 1 77.75 93 THR B O 1
ATOM 3920 N N . SER B 1 94 ? 21.453 -13.516 -8.281 1 85.25 94 SER B N 1
ATOM 3921 C CA . SER B 1 94 ? 21.438 -14.969 -8.211 1 85.25 94 SER B CA 1
ATOM 3922 C C . SER B 1 94 ? 20.031 -15.523 -8.492 1 85.25 94 SER B C 1
ATOM 3924 O O . SER B 1 94 ? 19.031 -14.867 -8.195 1 85.25 94 SER B O 1
ATOM 3926 N N . TYR B 1 95 ? 20.031 -16.734 -9.148 1 90.38 95 TYR B N 1
ATOM 3927 C CA . TYR B 1 95 ? 18.766 -17.391 -9.492 1 90.38 95 TYR B CA 1
ATOM 3928 C C . TYR B 1 95 ? 18.578 -18.656 -8.68 1 90.38 95 TYR B C 1
ATOM 3930 O O . TYR B 1 95 ? 19.562 -19.297 -8.273 1 90.38 95 TYR B O 1
ATOM 3938 N N . PRO B 1 96 ? 17.344 -19.078 -8.43 1 94.94 96 PRO B N 1
ATOM 3939 C CA . PRO B 1 96 ? 16.094 -18.453 -8.805 1 94.94 96 PRO B CA 1
ATOM 3940 C C . PRO B 1 96 ? 15.789 -17.188 -7.984 1 94.94 96 PRO B C 1
ATOM 3942 O O . PRO B 1 96 ? 16.406 -16.984 -6.938 1 94.94 96 PRO B O 1
ATOM 3945 N N . GLN B 1 97 ? 14.922 -16.375 -8.531 1 95.12 97 GLN B N 1
ATOM 3946 C CA . GLN B 1 97 ? 14.445 -15.18 -7.824 1 95.12 97 GLN B CA 1
ATOM 3947 C C . GLN B 1 97 ? 13.07 -15.414 -7.219 1 95.12 97 GLN B C 1
ATOM 3949 O O . GLN B 1 97 ? 12.133 -15.805 -7.922 1 95.12 97 GLN B O 1
ATOM 3954 N N . ARG B 1 98 ? 12.984 -15.305 -5.918 1 97 98 ARG B N 1
ATOM 3955 C CA . ARG B 1 98 ? 11.734 -15.406 -5.176 1 97 98 ARG B CA 1
ATOM 3956 C C . ARG B 1 98 ? 11.234 -14.023 -4.754 1 97 98 ARG B C 1
ATOM 3958 O O . ARG B 1 98 ? 11.727 -13.453 -3.777 1 97 98 ARG B O 1
ATOM 3965 N N . LEU B 1 99 ? 10.211 -13.539 -5.453 1 97.62 99 LEU B N 1
ATOM 3966 C CA . LEU B 1 99 ? 9.68 -12.203 -5.199 1 97.62 99 LEU B CA 1
ATOM 3967 C C . LEU B 1 99 ? 8.211 -12.273 -4.785 1 97.62 99 LEU B C 1
ATOM 3969 O O . LEU B 1 99 ? 7.461 -13.125 -5.277 1 97.62 99 LEU B O 1
ATOM 3973 N N . CYS B 1 100 ? 7.82 -11.461 -3.873 1 98.44 100 CYS B N 1
ATOM 3974 C CA . CYS B 1 100 ? 6.418 -11.344 -3.488 1 98.44 100 CYS B CA 1
ATOM 3975 C C . CYS B 1 100 ? 5.969 -9.891 -3.51 1 98.44 100 CYS B C 1
ATOM 3977 O O . CYS B 1 100 ? 6.793 -8.984 -3.652 1 98.44 100 CYS B O 1
ATOM 3979 N N . TYR B 1 101 ? 4.723 -9.695 -3.496 1 98.25 101 TYR B N 1
ATOM 3980 C CA . TYR B 1 101 ? 4.164 -8.344 -3.527 1 98.25 101 TYR B CA 1
ATOM 3981 C C . TYR B 1 101 ? 2.82 -8.297 -2.809 1 98.25 101 TYR B C 1
ATOM 3983 O O . TYR B 1 101 ? 2.211 -9.336 -2.545 1 98.25 101 TYR B O 1
ATOM 3991 N N . ARG B 1 102 ? 2.4 -7.199 -2.338 1 97.38 102 ARG B N 1
ATOM 3992 C CA . ARG B 1 102 ? 1.06 -6.781 -1.938 1 97.38 102 ARG B CA 1
ATOM 3993 C C . ARG B 1 102 ? 0.721 -5.406 -2.51 1 97.38 102 ARG B C 1
ATOM 3995 O O . ARG B 1 102 ? 1.478 -4.449 -2.33 1 97.38 102 ARG B O 1
ATOM 4002 N N . ALA B 1 103 ? -0.257 -5.332 -3.236 1 96.31 103 ALA B N 1
ATOM 4003 C CA . ALA B 1 103 ? -0.525 -4.078 -3.936 1 96.31 103 ALA B CA 1
ATOM 4004 C C . ALA B 1 103 ? -1.958 -4.035 -4.457 1 96.31 103 ALA B C 1
ATOM 4006 O O . ALA B 1 103 ? -2.645 -5.059 -4.488 1 96.31 103 ALA B O 1
ATOM 4007 N N . ASN B 1 104 ? -2.43 -2.85 -4.785 1 95.38 104 ASN B N 1
ATOM 4008 C CA . ASN B 1 104 ? -3.693 -2.695 -5.5 1 95.38 104 ASN B CA 1
ATOM 4009 C C . ASN B 1 104 ? -3.516 -2.873 -7.004 1 95.38 104 ASN B C 1
ATOM 4011 O O . ASN B 1 104 ? -2.416 -2.693 -7.527 1 95.38 104 ASN B O 1
ATOM 4015 N N . VAL B 1 105 ? -4.512 -3.279 -7.676 1 95.88 105 VAL B N 1
ATOM 4016 C CA . VAL B 1 105 ? -4.582 -3.406 -9.125 1 95.88 105 VAL B CA 1
ATOM 4017 C C . VAL B 1 105 ? -5.879 -2.785 -9.641 1 95.88 105 VAL B C 1
ATOM 4019 O O . VAL B 1 105 ? -6.816 -2.568 -8.867 1 95.88 105 VAL B O 1
ATOM 4022 N N . PHE B 1 106 ? -5.91 -2.502 -10.922 1 94.25 106 PHE B N 1
ATOM 4023 C CA . PHE B 1 106 ? -7.008 -1.734 -11.508 1 94.25 106 PHE B CA 1
ATOM 4024 C C . PHE B 1 106 ? -7.48 -2.369 -12.805 1 94.25 106 PHE B C 1
ATOM 4026 O O . PHE B 1 106 ? -6.668 -2.686 -13.68 1 94.25 106 PHE B O 1
ATOM 4033 N N . ARG B 1 107 ? -8.734 -2.547 -12.953 1 91.31 107 ARG B N 1
ATOM 4034 C CA . ARG B 1 107 ? -9.281 -3.127 -14.18 1 91.31 107 ARG B CA 1
ATOM 4035 C C . ARG B 1 107 ? -10.602 -2.463 -14.562 1 91.31 107 ARG B C 1
ATOM 4037 O O . ARG B 1 107 ? -11.422 -2.154 -13.695 1 91.31 107 ARG B O 1
ATOM 4044 N N . ASN B 1 108 ? -10.711 -2.262 -15.805 1 86.94 108 ASN B N 1
ATOM 4045 C CA . ASN B 1 108 ? -12.023 -1.913 -16.328 1 86.94 108 ASN B CA 1
ATOM 4046 C C . ASN B 1 108 ? -13 -3.086 -16.234 1 86.94 108 ASN B C 1
ATOM 4048 O O . ASN B 1 108 ? -12.609 -4.238 -16.453 1 86.94 108 ASN B O 1
ATOM 4052 N N . PRO B 1 109 ? -14.195 -2.713 -15.805 1 77.31 109 PRO B N 1
ATOM 4053 C CA . PRO B 1 109 ? -15.172 -3.805 -15.828 1 77.31 109 PRO B CA 1
ATOM 4054 C C . PRO B 1 109 ? -15.43 -4.34 -17.234 1 77.31 109 PRO B C 1
ATOM 4056 O O . PRO B 1 109 ? -15.234 -3.617 -18.219 1 77.31 109 PRO B O 1
ATOM 4059 N N . PRO B 1 110 ? -15.695 -5.691 -17.234 1 69 110 PRO B N 1
ATOM 4060 C CA . PRO B 1 110 ? -16.047 -6.203 -18.578 1 69 110 PRO B CA 1
ATOM 4061 C C . PRO B 1 110 ? -17.203 -5.461 -19.203 1 69 110 PRO B C 1
ATOM 4063 O O . PRO B 1 110 ? -18 -4.832 -18.5 1 69 110 PRO B O 1
ATOM 4066 N N . SER B 1 111 ? -17.125 -5.484 -20.516 1 59.81 111 SER B N 1
ATOM 4067 C CA . SER B 1 111 ? -18.188 -4.836 -21.266 1 59.81 111 SER B CA 1
ATOM 4068 C C . SER B 1 111 ? -19.562 -5.316 -20.812 1 59.81 111 SER B C 1
ATOM 4070 O O . SER B 1 111 ? -19.781 -6.52 -20.625 1 59.81 111 SER B O 1
ATOM 4072 N N . GLY B 1 112 ? -20.422 -4.434 -20.484 1 55.81 112 GLY B N 1
ATOM 4073 C CA . GLY B 1 112 ? -21.781 -4.762 -20.062 1 55.81 112 GLY B CA 1
ATOM 4074 C C . GLY B 1 112 ? -21.953 -4.762 -18.547 1 55.81 112 GLY B C 1
ATOM 4075 O O . GLY B 1 112 ? -23.078 -4.781 -18.047 1 55.81 112 GLY B O 1
ATOM 4076 N N . HIS B 1 113 ? -20.891 -5.039 -17.875 1 56.81 113 HIS B N 1
ATOM 4077 C CA . HIS B 1 113 ? -21 -5.051 -16.422 1 56.81 113 HIS B CA 1
ATOM 4078 C C . HIS B 1 113 ? -20.922 -3.641 -15.852 1 56.81 113 HIS B C 1
ATOM 4080 O O . HIS B 1 113 ? -20.047 -2.859 -16.25 1 56.81 113 HIS B O 1
ATOM 4086 N N . HIS B 1 114 ? -21.969 -3.238 -15.336 1 52.25 114 HIS B N 1
ATOM 4087 C CA . HIS B 1 114 ? -22.047 -1.911 -14.734 1 52.25 114 HIS B CA 1
ATOM 4088 C C . HIS B 1 114 ? -21.422 -1.896 -13.344 1 52.25 114 HIS B C 1
ATOM 4090 O O . HIS B 1 114 ? -21.859 -1.141 -12.477 1 52.25 114 HIS B O 1
ATOM 4096 N N . GLY B 1 115 ? -20.438 -2.857 -13.203 1 59.16 115 GLY B N 1
ATOM 4097 C CA . GLY B 1 115 ? -19.859 -2.822 -11.867 1 59.16 115 GLY B CA 1
ATOM 4098 C C . GLY B 1 115 ? -19 -1.602 -11.617 1 59.16 115 GLY B C 1
ATOM 4099 O O . GLY B 1 115 ? -18.422 -1.046 -12.555 1 59.16 115 GLY B O 1
ATOM 4100 N N . ARG B 1 116 ? -19.156 -0.953 -10.453 1 67.62 116 ARG B N 1
ATOM 4101 C CA . ARG B 1 116 ? -18.594 0.361 -10.156 1 67.62 116 ARG B CA 1
ATOM 4102 C C . ARG B 1 116 ? -17.219 0.236 -9.523 1 67.62 116 ARG B C 1
ATOM 4104 O O . ARG B 1 116 ? -16.5 1.231 -9.367 1 67.62 116 ARG B O 1
ATOM 4111 N N . GLN B 1 117 ? -16.719 -1.133 -9.344 1 83.94 117 GLN B N 1
ATOM 4112 C CA . GLN B 1 117 ? -15.438 -1.197 -8.648 1 83.94 117 GLN B CA 1
ATOM 4113 C C . GLN B 1 117 ? -14.289 -1.374 -9.633 1 83.94 117 GLN B C 1
ATOM 4115 O O . GLN B 1 117 ? -14.297 -2.307 -10.445 1 83.94 117 GLN B O 1
ATOM 4120 N N . LEU B 1 118 ? -13.312 -0.533 -9.617 1 90.44 118 LEU B N 1
ATOM 4121 C CA . LEU B 1 118 ? -12.188 -0.498 -10.555 1 90.44 118 LEU B CA 1
ATOM 4122 C C . LEU B 1 118 ? -10.898 -0.936 -9.867 1 90.44 118 LEU B C 1
ATOM 4124 O O . LEU B 1 118 ? -9.914 -1.258 -10.539 1 90.44 118 LEU B O 1
ATOM 4128 N N . GLU B 1 119 ? -10.883 -0.934 -8.586 1 93.81 119 GLU B N 1
ATOM 4129 C CA . GLU B 1 119 ? -9.672 -1.144 -7.801 1 93.81 119 GLU B CA 1
ATOM 4130 C C . GLU B 1 119 ? -9.812 -2.352 -6.879 1 93.81 119 GLU B C 1
ATOM 4132 O O . GLU B 1 119 ? -10.844 -2.521 -6.223 1 93.81 119 GLU B O 1
ATOM 4137 N N . PHE B 1 120 ? -8.805 -3.209 -6.898 1 93.19 120 PHE B N 1
ATOM 4138 C CA . PHE B 1 120 ? -8.734 -4.402 -6.066 1 93.19 120 PHE B CA 1
ATOM 4139 C C . PHE B 1 120 ? -7.371 -4.52 -5.395 1 93.19 120 PHE B C 1
ATOM 4141 O O . PHE B 1 120 ? -6.414 -3.857 -5.805 1 93.19 120 PHE B O 1
ATOM 4148 N N . TYR B 1 121 ? -7.328 -5.355 -4.379 1 95.12 121 TYR B N 1
ATOM 4149 C CA . TYR B 1 121 ? -6.066 -5.586 -3.686 1 95.12 121 TYR B CA 1
ATOM 4150 C C . TYR B 1 121 ? -5.645 -7.047 -3.793 1 95.12 121 TYR B C 1
ATOM 4152 O O . TYR B 1 121 ? -6.469 -7.949 -3.623 1 95.12 121 TYR B O 1
ATOM 4160 N N . GLN B 1 122 ? -4.379 -7.184 -4.102 1 96.88 122 GLN B N 1
ATOM 4161 C CA . GLN B 1 122 ? -3.844 -8.531 -4.289 1 96.88 122 GLN B CA 1
ATOM 4162 C C . GLN B 1 122 ? -2.527 -8.711 -3.537 1 96.88 122 GLN B C 1
ATOM 4164 O O . GLN B 1 122 ? -1.82 -7.734 -3.273 1 96.88 122 GLN B O 1
ATOM 4169 N N . ALA B 1 123 ? -2.291 -9.898 -3.158 1 98.5 123 ALA B N 1
ATOM 4170 C CA . ALA B 1 123 ? -0.986 -10.367 -2.699 1 98.5 123 ALA B CA 1
ATOM 4171 C C . ALA B 1 123 ? -0.55 -11.609 -3.469 1 98.5 123 ALA B C 1
ATOM 4173 O O . ALA B 1 123 ? -1.366 -12.492 -3.756 1 98.5 123 ALA B O 1
ATOM 4174 N N . GLY B 1 124 ? 0.706 -11.625 -3.838 1 98.56 124 GLY B N 1
ATOM 4175 C CA . GLY B 1 124 ? 1.135 -12.766 -4.633 1 98.56 124 GLY B CA 1
ATOM 4176 C C . GLY B 1 124 ? 2.639 -12.953 -4.637 1 98.56 124 GLY B C 1
ATOM 4177 O O . GLY B 1 124 ? 3.361 -12.258 -3.922 1 98.56 124 GLY B O 1
ATOM 4178 N N . VAL B 1 125 ? 3.09 -13.984 -5.375 1 98.75 125 VAL B N 1
ATOM 4179 C CA . VAL B 1 125 ? 4.504 -14.32 -5.48 1 98.75 125 VAL B CA 1
ATOM 4180 C C . VAL B 1 125 ? 4.863 -14.617 -6.934 1 98.75 125 VAL B C 1
ATOM 4182 O O . VAL B 1 125 ? 3.99 -14.953 -7.738 1 98.75 125 VAL B O 1
ATOM 4185 N N . GLU B 1 126 ? 6.039 -14.383 -7.258 1 98.69 126 GLU B N 1
ATOM 4186 C CA . GLU B 1 126 ? 6.641 -14.773 -8.531 1 98.69 126 GLU B CA 1
ATOM 4187 C C . GLU B 1 126 ? 7.957 -15.508 -8.312 1 98.69 126 GLU B C 1
ATOM 4189 O O . GLU B 1 126 ? 8.898 -14.953 -7.73 1 98.69 126 GLU B O 1
ATOM 4194 N N . LEU B 1 127 ? 7.969 -16.719 -8.703 1 98.56 127 LEU B N 1
ATOM 4195 C CA . LEU B 1 127 ? 9.195 -17.5 -8.766 1 98.56 127 LEU B CA 1
ATOM 4196 C C . LEU B 1 127 ? 9.789 -17.469 -10.172 1 98.56 127 LEU B C 1
ATOM 4198 O O . LEU B 1 127 ? 9.266 -18.109 -11.086 1 98.56 127 LEU B O 1
ATOM 4202 N N . LEU B 1 128 ? 10.898 -16.766 -10.305 1 97.75 128 LEU B N 1
ATOM 4203 C CA . LEU B 1 128 ? 11.445 -16.484 -11.633 1 97.75 128 LEU B CA 1
ATOM 4204 C C . LEU B 1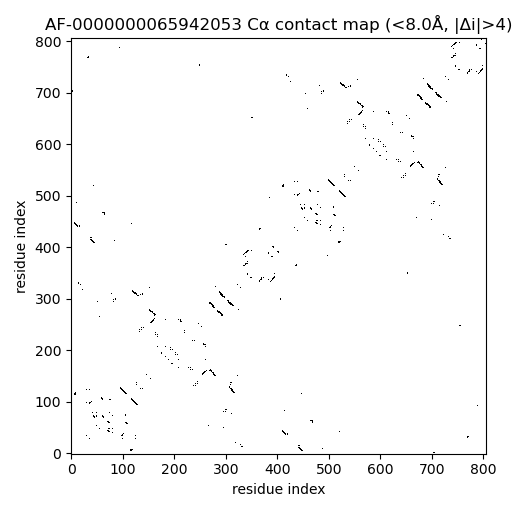 128 ? 12.766 -17.219 -11.844 1 97.75 128 LEU B C 1
ATOM 4206 O O . LEU B 1 128 ? 13.508 -17.453 -10.891 1 97.75 128 LEU B O 1
ATOM 4210 N N . PHE B 1 129 ? 13.062 -17.625 -13.094 1 96.44 129 PHE B N 1
ATOM 4211 C CA . PHE B 1 129 ? 14.297 -18.234 -13.562 1 96.44 129 PHE B CA 1
ATOM 4212 C C . PHE B 1 129 ? 14.453 -19.641 -13.016 1 96.44 129 PHE B C 1
ATOM 4214 O O . PHE B 1 129 ? 15.57 -20.109 -12.781 1 96.44 129 PHE B O 1
ATOM 4221 N N . SER B 1 130 ? 13.398 -20.234 -12.664 1 94.94 130 SER B N 1
ATOM 4222 C CA . SER B 1 130 ? 13.383 -21.625 -12.266 1 94.94 130 SER B CA 1
ATOM 4223 C C . SER B 1 130 ? 12.219 -22.375 -12.906 1 94.94 130 SER B C 1
ATOM 4225 O O . SER B 1 130 ? 11.07 -21.922 -12.852 1 94.94 130 SER B O 1
ATOM 4227 N N . GLY B 1 131 ? 12.547 -23.5 -13.508 1 93.12 131 GLY B N 1
ATOM 4228 C CA . GLY B 1 131 ? 11.539 -24.359 -14.125 1 93.12 131 GLY B CA 1
ATOM 4229 C C . GLY B 1 131 ? 11.43 -25.719 -13.477 1 93.12 131 GLY B C 1
ATOM 4230 O O . GLY B 1 131 ? 11.984 -25.953 -12.398 1 93.12 131 GLY B O 1
ATOM 4231 N N . GLY B 1 132 ? 10.5 -26.453 -14.031 1 92.5 132 GLY B N 1
ATOM 4232 C CA . GLY B 1 132 ? 10.406 -27.859 -13.641 1 92.5 132 GLY B CA 1
ATOM 4233 C C . GLY B 1 132 ? 9.305 -28.125 -12.633 1 92.5 132 GLY B C 1
ATOM 4234 O O . GLY B 1 132 ? 8.656 -27.188 -12.156 1 92.5 132 GLY B O 1
ATOM 4235 N N . THR B 1 133 ? 9.164 -29.359 -12.297 1 94.88 133 THR B N 1
ATOM 4236 C CA . THR B 1 133 ? 8.062 -29.844 -11.469 1 94.88 133 THR B CA 1
ATOM 4237 C C . THR B 1 133 ? 8.25 -29.406 -10.016 1 94.88 133 THR B C 1
ATOM 4239 O O . THR B 1 133 ? 7.273 -29.141 -9.32 1 94.88 133 THR B O 1
ATOM 4242 N N . LEU B 1 134 ? 9.5 -29.328 -9.555 1 96 134 LEU B N 1
ATOM 4243 C CA . LEU B 1 134 ? 9.766 -28.922 -8.172 1 96 134 LEU B CA 1
ATOM 4244 C C . LEU B 1 134 ? 9.344 -27.469 -7.945 1 96 134 LEU B C 1
ATOM 4246 O O . LEU B 1 134 ? 8.805 -27.141 -6.887 1 96 134 LEU B O 1
ATOM 4250 N N . ALA B 1 135 ? 9.633 -26.609 -8.914 1 97.62 135 ALA B N 1
ATOM 4251 C CA . ALA B 1 135 ? 9.188 -25.219 -8.836 1 97.62 135 ALA B CA 1
ATOM 4252 C C . ALA B 1 135 ? 7.668 -25.125 -8.805 1 97.62 135 ALA B C 1
ATOM 4254 O O . ALA B 1 135 ? 7.102 -24.328 -8.047 1 97.62 135 ALA B O 1
ATOM 4255 N N . ASP B 1 136 ? 7.023 -25.938 -9.648 1 98.31 136 ASP B N 1
ATOM 4256 C CA . ASP B 1 136 ? 5.566 -25.984 -9.656 1 98.31 136 ASP B CA 1
ATOM 4257 C C . ASP B 1 136 ? 5.027 -26.453 -8.297 1 98.31 136 ASP B C 1
ATOM 4259 O O . ASP B 1 136 ? 4.047 -25.891 -7.797 1 98.31 136 ASP B O 1
ATOM 4263 N N . ALA B 1 137 ? 5.676 -27.438 -7.758 1 97.5 137 ALA B N 1
ATOM 4264 C CA . ALA B 1 137 ? 5.266 -27.953 -6.457 1 97.5 137 ALA B CA 1
ATOM 4265 C C . ALA B 1 137 ? 5.402 -26.891 -5.371 1 97.5 137 ALA B C 1
ATOM 4267 O O . ALA B 1 137 ? 4.531 -26.75 -4.508 1 97.5 137 ALA B O 1
ATOM 4268 N N . GLU B 1 138 ? 6.5 -26.172 -5.398 1 97.94 138 GLU B N 1
ATOM 4269 C CA . GLU B 1 138 ? 6.699 -25.094 -4.438 1 97.94 138 GLU B CA 1
ATOM 4270 C C . GLU B 1 138 ? 5.523 -24.125 -4.441 1 97.94 138 GLU B C 1
ATOM 4272 O O . GLU B 1 138 ? 5.004 -23.766 -3.383 1 97.94 138 GLU B O 1
ATOM 4277 N N . ILE B 1 139 ? 5.09 -23.75 -5.586 1 98.56 139 ILE B N 1
ATOM 4278 C CA . ILE B 1 139 ? 4.039 -22.75 -5.73 1 98.56 139 ILE B CA 1
ATOM 4279 C C . ILE B 1 139 ? 2.711 -23.312 -5.234 1 98.56 139 ILE B C 1
ATOM 4281 O O . ILE B 1 139 ? 1.968 -22.625 -4.523 1 98.56 139 ILE B O 1
ATOM 4285 N N . LEU B 1 140 ? 2.408 -24.531 -5.57 1 98.25 140 LEU B N 1
ATOM 4286 C CA . LEU B 1 140 ? 1.159 -25.141 -5.129 1 98.25 140 LEU B CA 1
ATOM 4287 C C . LEU B 1 140 ? 1.147 -25.312 -3.615 1 98.25 140 LEU B C 1
ATOM 4289 O O . LEU B 1 140 ? 0.133 -25.062 -2.963 1 98.25 140 LEU B O 1
ATOM 4293 N N . LEU B 1 141 ? 2.27 -25.766 -3.084 1 97.88 141 LEU B N 1
ATOM 4294 C CA . LEU B 1 141 ? 2.361 -25.953 -1.641 1 97.88 141 LEU B CA 1
ATOM 4295 C C . LEU B 1 141 ? 2.299 -24.625 -0.91 1 97.88 141 LEU B C 1
ATOM 4297 O O . LEU B 1 141 ? 1.708 -24.531 0.168 1 97.88 141 LEU B O 1
ATOM 4301 N N . LEU B 1 142 ? 2.916 -23.656 -1.482 1 98.25 142 LEU B N 1
ATOM 4302 C CA . LEU B 1 142 ? 2.918 -22.312 -0.893 1 98.25 142 LEU B CA 1
ATOM 4303 C C . LEU B 1 142 ? 1.505 -21.75 -0.833 1 98.25 142 LEU B C 1
ATOM 4305 O O . LEU B 1 142 ? 1.092 -21.203 0.196 1 98.25 142 LEU B O 1
ATOM 4309 N N . VAL B 1 143 ? 0.756 -21.812 -1.93 1 98.38 143 VAL B N 1
ATOM 4310 C CA . VAL B 1 143 ? -0.606 -21.297 -1.931 1 98.38 143 VAL B CA 1
ATOM 4311 C C . VAL B 1 143 ? -1.458 -22.062 -0.93 1 98.38 143 VAL B C 1
ATOM 4313 O O . VAL B 1 143 ? -2.287 -21.484 -0.226 1 98.38 143 VAL B O 1
ATOM 4316 N N . ALA B 1 144 ? -1.281 -23.359 -0.855 1 97.25 144 ALA B N 1
ATOM 4317 C CA . ALA B 1 144 ? -2.006 -24.172 0.12 1 97.25 144 ALA B CA 1
ATOM 4318 C C . ALA B 1 144 ? -1.699 -23.719 1.545 1 97.25 144 ALA B C 1
ATOM 4320 O O . ALA B 1 144 ? -2.605 -23.609 2.373 1 97.25 144 ALA B O 1
ATOM 4321 N N . GLU B 1 145 ? -0.445 -23.5 1.812 1 97.06 145 GLU B N 1
ATOM 4322 C CA . GLU B 1 145 ? -0.051 -23.047 3.146 1 97.06 145 GLU B CA 1
ATOM 4323 C C . GLU B 1 145 ? -0.676 -21.703 3.486 1 97.06 145 GLU B C 1
ATOM 4325 O O . GLU B 1 145 ? -1.062 -21.469 4.633 1 97.06 145 GLU B O 1
ATOM 4330 N N . CYS B 1 146 ? -0.725 -20.797 2.504 1 98.38 146 CYS B N 1
ATOM 4331 C CA . CYS B 1 146 ? -1.377 -19.5 2.719 1 98.38 146 CYS B CA 1
ATOM 4332 C C . CYS B 1 146 ? -2.814 -19.688 3.189 1 98.38 146 CYS B C 1
ATOM 4334 O O . CYS B 1 146 ? -3.232 -19.094 4.18 1 98.38 146 CYS B O 1
ATOM 4336 N N . LEU B 1 147 ? -3.545 -20.531 2.512 1 98 147 LEU B N 1
ATOM 4337 C CA . LEU B 1 147 ? -4.957 -20.75 2.812 1 98 147 LEU B CA 1
ATOM 4338 C C . LEU B 1 147 ? -5.129 -21.422 4.172 1 98 147 LEU B C 1
ATOM 4340 O O . LEU B 1 147 ? -6.066 -21.109 4.906 1 98 147 LEU B O 1
ATOM 4344 N N . GLN B 1 148 ? -4.223 -22.297 4.477 1 96.06 148 GLN B N 1
ATOM 4345 C CA . GLN B 1 148 ? -4.258 -22.969 5.77 1 96.06 148 GLN B CA 1
ATOM 4346 C C . GLN B 1 148 ? -3.961 -21.984 6.906 1 96.06 148 GLN B C 1
ATOM 4348 O O . GLN B 1 148 ? -4.652 -21.984 7.926 1 96.06 148 GLN B O 1
ATOM 4353 N N . LYS B 1 149 ? -2.9 -21.203 6.746 1 97.12 149 LYS B N 1
ATOM 4354 C CA . LYS B 1 149 ? -2.51 -20.25 7.777 1 97.12 149 LYS B CA 1
ATOM 4355 C C . LYS B 1 149 ? -3.605 -19.219 8.008 1 97.12 149 LYS B C 1
ATOM 4357 O O . LYS B 1 149 ? -3.795 -18.734 9.133 1 97.12 149 LYS B O 1
ATOM 4362 N N . LEU B 1 150 ? -4.332 -18.875 6.973 1 97.81 150 LEU B N 1
ATOM 4363 C CA . LEU B 1 150 ? -5.453 -17.953 7.082 1 97.81 150 LEU B CA 1
ATOM 4364 C C . LEU B 1 150 ? -6.668 -18.641 7.695 1 97.81 150 LEU B C 1
ATOM 4366 O O . LEU B 1 150 ? -7.648 -17.969 8.047 1 97.81 150 LEU B O 1
ATOM 4370 N N . GLN B 1 151 ? -6.605 -19.953 7.766 1 96.69 151 GLN B N 1
ATOM 4371 C CA . GLN B 1 151 ? -7.68 -20.766 8.312 1 96.69 151 GLN B CA 1
ATOM 4372 C C . GLN B 1 151 ? -8.953 -20.625 7.488 1 96.69 151 GLN B C 1
ATOM 4374 O O . GLN B 1 151 ? -10.047 -20.469 8.039 1 96.69 151 GLN B O 1
ATOM 4379 N N . ILE B 1 152 ? -8.797 -20.562 6.223 1 96.25 152 ILE B N 1
ATOM 4380 C CA . ILE B 1 152 ? -9.961 -20.609 5.348 1 96.25 152 ILE B CA 1
ATOM 4381 C C . ILE B 1 152 ? -10.75 -21.891 5.602 1 96.25 152 ILE B C 1
ATOM 4383 O O . ILE B 1 152 ? -10.195 -22.984 5.543 1 96.25 152 ILE B O 1
ATOM 4387 N N . PRO B 1 153 ? -12.008 -21.797 5.871 1 92.62 153 PRO B N 1
ATOM 4388 C CA . PRO B 1 153 ? -12.758 -22.969 6.34 1 92.62 153 PRO B CA 1
ATOM 4389 C C . PRO B 1 153 ? -12.789 -24.094 5.312 1 92.62 153 PRO B C 1
ATOM 4391 O O . PRO B 1 153 ? -12.617 -25.266 5.668 1 92.62 153 PRO B O 1
ATOM 4394 N N . SER B 1 154 ? -13.164 -23.844 4.105 1 94.5 154 SER B N 1
ATOM 4395 C CA . SER B 1 154 ? -13.258 -24.828 3.031 1 94.5 154 SER B CA 1
ATOM 4396 C C . SER B 1 154 ? -12.688 -24.281 1.728 1 94.5 154 SER B C 1
ATOM 4398 O O . SER B 1 154 ? -13.117 -23.219 1.252 1 94.5 154 SER B O 1
ATOM 4400 N N . TRP B 1 155 ? -11.734 -25.031 1.218 1 96.56 155 TRP B N 1
ATOM 4401 C CA . TRP B 1 155 ? -11.125 -24.578 -0.03 1 96.56 155 TRP B CA 1
ATOM 4402 C C . TRP B 1 155 ? -10.586 -25.766 -0.826 1 96.56 155 TRP B C 1
ATOM 4404 O O . TRP B 1 155 ? -10.422 -26.859 -0.284 1 96.56 155 TRP B O 1
ATOM 4414 N N . TYR B 1 156 ? -10.43 -25.641 -2.096 1 97 156 TYR B N 1
ATOM 4415 C CA . TYR B 1 156 ? -9.758 -26.594 -2.973 1 97 156 TYR B CA 1
ATOM 4416 C C . TYR B 1 156 ? -9.07 -25.875 -4.129 1 97 156 TYR B C 1
ATOM 4418 O O . TYR B 1 156 ? -9.312 -24.688 -4.367 1 97 156 TYR B O 1
ATOM 4426 N N . LEU B 1 157 ? -8.156 -26.531 -4.805 1 97.56 157 LEU B N 1
ATOM 4427 C CA . LEU B 1 157 ? -7.457 -26 -5.973 1 97.56 157 LEU B CA 1
ATOM 4428 C C . LEU B 1 157 ? -7.945 -26.672 -7.25 1 97.56 157 LEU B C 1
ATOM 4430 O O . LEU B 1 157 ? -8.047 -27.906 -7.312 1 97.56 157 LEU B O 1
ATOM 4434 N N . ILE B 1 158 ? -8.359 -25.875 -8.18 1 96.75 158 ILE B N 1
ATOM 4435 C CA . ILE B 1 158 ? -8.578 -26.375 -9.531 1 96.75 158 ILE B CA 1
ATOM 4436 C C . ILE B 1 158 ? -7.285 -26.281 -10.336 1 96.75 158 ILE B C 1
ATOM 4438 O O . ILE B 1 158 ? -6.727 -25.188 -10.5 1 96.75 158 ILE B O 1
ATOM 4442 N N . LEU B 1 159 ? -6.84 -27.406 -10.773 1 97.25 159 LEU B N 1
ATOM 4443 C CA . LEU B 1 159 ? -5.555 -27.469 -11.461 1 97.25 159 LEU B CA 1
ATOM 4444 C C . LEU B 1 159 ? -5.738 -27.844 -12.93 1 97.25 159 LEU B C 1
ATOM 4446 O O . LEU B 1 159 ? -6.508 -28.75 -13.258 1 97.25 159 LEU B O 1
ATOM 4450 N N . GLY B 1 160 ? -5.168 -27.078 -13.836 1 95.19 160 GLY B N 1
ATOM 4451 C CA . GLY B 1 160 ? -5.086 -27.359 -15.266 1 95.19 160 GLY B CA 1
ATOM 4452 C C . GLY B 1 160 ? -3.682 -27.219 -15.82 1 95.19 160 GLY B C 1
ATOM 4453 O O . GLY B 1 160 ? -2.707 -27.203 -15.062 1 95.19 160 GLY B O 1
ATOM 4454 N N . ASP B 1 161 ? -3.582 -27.344 -17.078 1 94.81 161 ASP B N 1
ATOM 4455 C CA . ASP B 1 161 ? -2.311 -27.156 -17.766 1 94.81 161 ASP B CA 1
ATOM 4456 C C . ASP B 1 161 ? -2.525 -26.562 -19.156 1 94.81 161 ASP B C 1
ATOM 4458 O O . ASP B 1 161 ? -3.09 -27.219 -20.031 1 94.81 161 ASP B O 1
ATOM 4462 N N . ALA B 1 162 ? -1.994 -25.375 -19.312 1 92.62 162 ALA B N 1
ATOM 4463 C CA . ALA B 1 162 ? -2.195 -24.641 -20.562 1 92.62 162 ALA B CA 1
ATOM 4464 C C . ALA B 1 162 ? -1.545 -25.391 -21.734 1 92.62 162 ALA B C 1
ATOM 4466 O O . ALA B 1 162 ? -2.09 -25.406 -22.844 1 92.62 162 ALA B O 1
ATOM 4467 N N . GLY B 1 163 ? -0.329 -25.891 -21.547 1 91.62 163 GLY B N 1
ATOM 4468 C CA . GLY B 1 163 ? 0.34 -26.641 -22.594 1 91.62 163 GLY B CA 1
ATOM 4469 C C . GLY B 1 163 ? -0.412 -27.891 -23.016 1 91.62 163 GLY B C 1
ATOM 4470 O O . GLY B 1 163 ? -0.566 -28.172 -24.203 1 91.62 163 GLY B O 1
ATOM 4471 N N . LEU B 1 164 ? -0.906 -28.625 -22.078 1 92.62 164 LEU B N 1
ATOM 4472 C CA . LEU B 1 164 ? -1.672 -29.828 -22.359 1 92.62 164 LEU B CA 1
ATOM 4473 C C . LEU B 1 164 ? -2.977 -29.5 -23.078 1 92.62 164 LEU B C 1
ATOM 4475 O O . LEU B 1 164 ? -3.359 -30.188 -24.016 1 92.62 164 LEU B O 1
ATOM 4479 N N . THR B 1 165 ? -3.646 -28.484 -22.594 1 90.88 165 THR B N 1
ATOM 4480 C CA . THR B 1 165 ? -4.895 -28.062 -23.219 1 90.88 165 THR B CA 1
ATOM 4481 C C . THR B 1 165 ? -4.672 -27.672 -24.672 1 90.88 165 THR B C 1
ATOM 4483 O O . THR B 1 165 ? -5.461 -28.031 -25.547 1 90.88 165 THR B O 1
ATOM 4486 N N . ARG B 1 166 ? -3.658 -26.953 -24.891 1 89.56 166 ARG B N 1
ATOM 4487 C CA . ARG B 1 166 ? -3.324 -26.578 -26.266 1 89.56 166 ARG B CA 1
ATOM 4488 C C . ARG B 1 166 ? -3.105 -27.828 -27.125 1 89.56 166 ARG B C 1
ATOM 4490 O O . ARG B 1 166 ? -3.562 -27.875 -28.266 1 89.56 166 ARG B O 1
ATOM 4497 N N . SER B 1 167 ? -2.398 -28.734 -26.641 1 91.19 167 SER B N 1
ATOM 4498 C CA . SER B 1 167 ? -2.146 -29.984 -27.344 1 91.19 167 SER B CA 1
ATOM 4499 C C . SER B 1 167 ? -3.443 -30.75 -27.609 1 91.19 167 SER B C 1
ATOM 4501 O O . SER B 1 167 ? -3.633 -31.312 -28.688 1 91.19 167 SER B O 1
ATOM 4503 N N . LEU B 1 168 ? -4.297 -30.75 -26.641 1 90.56 168 LEU B N 1
ATOM 4504 C CA . LEU B 1 168 ? -5.57 -31.453 -26.75 1 90.56 168 LEU B CA 1
ATOM 4505 C C . LEU B 1 168 ? -6.457 -30.812 -27.812 1 90.56 168 LEU B C 1
ATOM 4507 O O . LEU B 1 168 ? -7.242 -31.5 -28.469 1 90.56 168 LEU B O 1
ATOM 4511 N N . LEU B 1 169 ? -6.285 -29.531 -28.031 1 90.94 169 LEU B N 1
ATOM 4512 C CA . LEU B 1 169 ? -7.117 -28.766 -28.969 1 90.94 169 LEU B CA 1
ATOM 4513 C C . LEU B 1 169 ? -6.473 -28.703 -30.344 1 90.94 169 LEU B C 1
ATOM 4515 O O . LEU B 1 169 ? -7.133 -28.359 -31.328 1 90.94 169 LEU B O 1
ATOM 4519 N N . SER B 1 170 ? -5.242 -29.125 -30.438 1 90.88 170 SER B N 1
ATOM 4520 C CA . SER B 1 170 ? -4.434 -28.922 -31.625 1 90.88 170 SER B CA 1
ATOM 4521 C C . SER B 1 170 ? -5.035 -29.641 -32.844 1 90.88 170 SER B C 1
ATOM 4523 O O . SER B 1 170 ? -4.879 -29.188 -33.969 1 90.88 170 SER B O 1
ATOM 4525 N N . PRO B 1 171 ? -5.762 -30.734 -32.656 1 90.5 171 PRO B N 1
ATOM 4526 C CA . PRO B 1 171 ? -6.316 -31.438 -33.812 1 90.5 171 PRO B CA 1
ATOM 4527 C C . PRO B 1 171 ? -7.441 -30.641 -34.469 1 90.5 171 PRO B C 1
ATOM 4529 O O . PRO B 1 171 ? -7.777 -30.906 -35.625 1 90.5 171 PRO B O 1
ATOM 4532 N N . PHE B 1 172 ? -8.055 -29.766 -33.781 1 93.44 172 PHE B N 1
ATOM 4533 C CA . PHE B 1 172 ? -9.133 -28.969 -34.344 1 93.44 172 PHE B CA 1
ATOM 4534 C C . PHE B 1 172 ? -8.586 -27.906 -35.281 1 93.44 172 PHE B C 1
ATOM 4536 O O . PHE B 1 172 ? -7.551 -27.297 -35 1 93.44 172 PHE B O 1
ATOM 4543 N N . PRO B 1 173 ? -9.281 -27.719 -36.469 1 93.12 173 PRO B N 1
ATOM 4544 C CA . PRO B 1 173 ? -8.914 -26.562 -37.281 1 93.12 173 PRO B CA 1
ATOM 4545 C C . PRO B 1 173 ? -9.023 -25.25 -36.531 1 93.12 173 PRO B C 1
ATOM 4547 O O . PRO B 1 173 ? -9.828 -25.125 -35.625 1 93.12 173 PRO B O 1
ATOM 4550 N N . GLU B 1 174 ? -8.258 -24.297 -36.906 1 89.75 174 GLU B N 1
ATOM 4551 C CA . GLU B 1 174 ? -8.055 -23.047 -36.188 1 89.75 174 GLU B CA 1
ATOM 4552 C C . GLU B 1 174 ? -9.391 -22.406 -35.812 1 89.75 174 GLU B C 1
ATOM 4554 O O . GLU B 1 174 ? -9.625 -22.062 -34.656 1 89.75 174 GLU B O 1
ATOM 4559 N N . ALA B 1 175 ? -10.266 -22.203 -36.781 1 88.81 175 ALA B N 1
ATOM 4560 C CA . ALA B 1 175 ? -11.539 -21.547 -36.531 1 88.81 175 ALA B CA 1
ATOM 4561 C C . ALA B 1 175 ? -12.383 -22.328 -35.531 1 88.81 175 ALA B C 1
ATOM 4563 O O . ALA B 1 175 ? -12.992 -21.766 -34.625 1 88.81 175 ALA B O 1
ATOM 4564 N N . LEU B 1 176 ? -12.398 -23.641 -35.75 1 91.88 176 LEU B N 1
ATOM 4565 C CA . LEU B 1 176 ? -13.164 -24.5 -34.875 1 91.88 176 LEU B CA 1
ATOM 4566 C C . LEU B 1 176 ? -12.539 -24.547 -33.5 1 91.88 176 LEU B C 1
ATOM 4568 O O . LEU B 1 176 ? -13.25 -24.641 -32.469 1 91.88 176 LEU B O 1
ATOM 4572 N N . ARG B 1 177 ? -11.25 -24.469 -33.438 1 90.31 177 ARG B N 1
ATOM 4573 C CA . ARG B 1 177 ? -10.508 -24.516 -32.188 1 90.31 177 ARG B CA 1
ATOM 4574 C C . ARG B 1 177 ? -10.93 -23.375 -31.266 1 90.31 177 ARG B C 1
ATOM 4576 O O . ARG B 1 177 ? -11.141 -23.594 -30.078 1 90.31 177 ARG B O 1
ATOM 4583 N N . GLN B 1 178 ? -11.047 -22.234 -31.781 1 87.44 178 GLN B N 1
ATOM 4584 C CA . GLN B 1 178 ? -11.453 -21.062 -31 1 87.44 178 GLN B CA 1
ATOM 4585 C C . GLN B 1 178 ? -12.875 -21.234 -30.469 1 87.44 178 GLN B C 1
ATOM 4587 O O . GLN B 1 178 ? -13.164 -20.875 -29.328 1 87.44 178 GLN B O 1
ATOM 4592 N N . GLU B 1 179 ? -13.68 -21.719 -31.281 1 90.56 179 GLU B N 1
ATOM 4593 C CA . GLU B 1 179 ? -15.07 -21.953 -30.875 1 90.56 179 GLU B CA 1
ATOM 4594 C C . GLU B 1 179 ? -15.156 -23 -29.781 1 90.56 179 GLU B C 1
ATOM 4596 O O . GLU B 1 179 ? -15.883 -22.828 -28.797 1 90.56 179 GLU B O 1
ATOM 4601 N N . VAL B 1 180 ? -14.422 -24.047 -30 1 90.88 180 VAL B N 1
ATOM 4602 C CA . VAL B 1 180 ? -14.406 -25.125 -29.016 1 90.88 180 VAL B CA 1
ATOM 4603 C C . VAL B 1 180 ? -13.875 -24.594 -27.688 1 90.88 180 VAL B C 1
ATOM 4605 O O . VAL B 1 180 ? -14.469 -24.828 -26.625 1 90.88 180 VAL B O 1
ATOM 4608 N N . ARG B 1 181 ? -12.805 -23.891 -27.766 1 86.56 181 ARG B N 1
ATOM 4609 C CA . ARG B 1 181 ? -12.211 -23.297 -26.578 1 86.56 181 ARG B CA 1
ATOM 4610 C C . ARG B 1 181 ? -13.211 -22.422 -25.844 1 86.56 181 ARG B C 1
ATOM 4612 O O . ARG B 1 181 ? -13.305 -22.453 -24.609 1 86.56 181 ARG B O 1
ATOM 4619 N N . HIS B 1 182 ? -13.828 -21.641 -26.531 1 84 182 HIS B N 1
ATOM 4620 C CA . HIS B 1 182 ? -14.828 -20.75 -25.953 1 84 182 HIS B CA 1
ATOM 4621 C C . HIS B 1 182 ? -15.93 -21.547 -25.25 1 84 182 HIS B C 1
ATOM 4623 O O . HIS B 1 182 ? -16.359 -21.203 -24.156 1 84 182 HIS B O 1
ATOM 4629 N N . CYS B 1 183 ? -16.391 -22.547 -25.906 1 87.12 183 CYS B N 1
ATOM 4630 C CA . CYS B 1 183 ? -17.438 -23.391 -25.344 1 87.12 183 CYS B CA 1
ATOM 4631 C C . CYS B 1 183 ? -16.969 -24.047 -24.047 1 87.12 183 CYS B C 1
ATOM 4633 O O . CYS B 1 183 ? -17.719 -24.172 -23.094 1 87.12 183 CYS B O 1
ATOM 4635 N N . LEU B 1 184 ? -15.758 -24.453 -24.047 1 84.94 184 LEU B N 1
ATOM 4636 C CA . LEU B 1 184 ? -15.18 -25.062 -22.859 1 84.94 184 LEU B CA 1
ATOM 4637 C C . LEU B 1 184 ? -15.07 -24.062 -21.719 1 84.94 184 LEU B C 1
ATOM 4639 O O . LEU B 1 184 ? -15.43 -24.359 -20.578 1 84.94 184 LEU B O 1
ATOM 4643 N N . ALA B 1 185 ? -14.633 -22.875 -22.047 1 76.44 185 ALA B N 1
ATOM 4644 C CA . ALA B 1 185 ? -14.438 -21.812 -21.062 1 76.44 185 ALA B CA 1
ATOM 4645 C C . ALA B 1 185 ? -15.766 -21.406 -20.422 1 76.44 185 ALA B C 1
ATOM 4647 O O . ALA B 1 185 ? -15.812 -21.078 -19.234 1 76.44 185 ALA B O 1
ATOM 4648 N N . THR B 1 186 ? -16.781 -21.484 -21.188 1 77.94 186 THR B N 1
ATOM 4649 C CA . THR B 1 186 ? -18.078 -21.031 -20.719 1 77.94 186 THR B CA 1
ATOM 4650 C C . THR B 1 186 ? -18.953 -22.203 -20.297 1 77.94 186 THR B C 1
ATOM 4652 O O . THR B 1 186 ? -20.109 -22.031 -19.938 1 77.94 186 THR B O 1
ATOM 4655 N N . LEU B 1 187 ? -18.469 -23.359 -20.422 1 81.69 187 LEU B N 1
ATOM 4656 C CA . LEU B 1 187 ? -19.172 -24.594 -20.109 1 81.69 187 LEU B CA 1
ATOM 4657 C C . LEU B 1 187 ? -20.469 -24.703 -20.875 1 81.69 187 LEU B C 1
ATOM 4659 O O . LEU B 1 187 ? -21.5 -25.062 -20.328 1 81.69 187 LEU B O 1
ATOM 4663 N N . ASP B 1 188 ? -20.375 -24.328 -22.109 1 88.62 188 ASP B N 1
ATOM 4664 C CA . ASP B 1 188 ? -21.531 -24.391 -23 1 88.62 188 ASP B CA 1
ATOM 4665 C C . ASP B 1 188 ? -21.547 -25.672 -23.812 1 88.62 188 ASP B C 1
ATOM 4667 O O . ASP B 1 188 ? -21.172 -25.672 -24.984 1 88.62 188 ASP B O 1
ATOM 4671 N N . TYR B 1 189 ? -22.172 -26.672 -23.297 1 89.38 189 TYR B N 1
ATOM 4672 C CA . TYR B 1 189 ? -22.172 -27.969 -23.953 1 89.38 189 TYR B CA 1
ATOM 4673 C C . TYR B 1 189 ? -23.078 -27.969 -25.172 1 89.38 189 TYR B C 1
ATOM 4675 O O . TYR B 1 189 ? -22.797 -28.625 -26.188 1 89.38 189 TYR B O 1
ATOM 4683 N N . VAL B 1 190 ? -24.188 -27.281 -25.047 1 91.06 190 VAL B N 1
ATOM 4684 C CA . VAL B 1 190 ? -25.156 -27.25 -26.125 1 91.06 190 VAL B CA 1
ATOM 4685 C C . VAL B 1 190 ? -24.516 -26.656 -27.375 1 91.06 190 VAL B C 1
ATOM 4687 O O . VAL B 1 190 ? -24.625 -27.234 -28.469 1 91.06 190 VAL B O 1
ATOM 4690 N N . LYS B 1 191 ? -23.906 -25.578 -27.172 1 91.5 191 LYS B N 1
ATOM 4691 C CA . LYS B 1 191 ? -23.219 -24.969 -28.312 1 91.5 191 LYS B CA 1
ATOM 4692 C C . LYS B 1 191 ? -22.094 -25.875 -28.828 1 91.5 191 LYS B C 1
ATOM 4694 O O . LYS B 1 191 ? -21.891 -26 -30.031 1 91.5 191 LYS B O 1
ATOM 4699 N N . LEU B 1 192 ? -21.422 -26.469 -27.922 1 93 192 LEU B N 1
ATOM 4700 C CA . LEU B 1 192 ? -20.312 -27.344 -28.266 1 93 192 LEU B CA 1
ATOM 4701 C C . LEU B 1 192 ? -20.781 -28.5 -29.141 1 93 192 LEU B C 1
ATOM 4703 O O . LEU B 1 192 ? -20.141 -28.828 -30.141 1 93 192 LEU B O 1
ATOM 4707 N N . ASP B 1 193 ? -21.891 -29.047 -28.797 1 93.06 193 ASP B N 1
ATOM 4708 C CA . ASP B 1 193 ? -22.453 -30.203 -29.484 1 93.06 193 ASP B CA 1
ATOM 4709 C C . ASP B 1 193 ? -22.969 -29.828 -30.875 1 93.06 193 ASP B C 1
ATOM 4711 O O . ASP B 1 193 ? -23.047 -30.688 -31.766 1 93.06 193 ASP B O 1
ATOM 4715 N N . ASN B 1 194 ? -23.281 -28.594 -31.078 1 93.69 194 ASN B N 1
ATOM 4716 C CA . ASN B 1 194 ? -23.906 -28.156 -32.312 1 93.69 194 ASN B CA 1
ATOM 4717 C C . ASN B 1 194 ? -22.922 -27.469 -33.25 1 93.69 194 ASN B C 1
ATOM 4719 O O . ASN B 1 194 ? -23.297 -26.953 -34.281 1 93.69 194 ASN B O 1
ATOM 4723 N N . LEU B 1 195 ? -21.703 -27.469 -32.812 1 94.56 195 LEU B N 1
ATOM 4724 C CA . LEU B 1 195 ? -20.703 -26.891 -33.719 1 94.56 195 LEU B CA 1
ATOM 4725 C C . LEU B 1 195 ? -20.547 -27.75 -34.969 1 94.56 195 LEU B C 1
ATOM 4727 O O . LEU B 1 195 ? -20.922 -28.922 -34.969 1 94.56 195 LEU B O 1
ATOM 4731 N N . SER B 1 196 ? -20.078 -27.078 -36.094 1 93.12 196 SER B N 1
ATOM 4732 C CA . SER B 1 196 ? -19.844 -27.797 -37.344 1 93.12 196 SER B CA 1
ATOM 4733 C C . SER B 1 196 ? -18.484 -28.5 -37.312 1 93.12 196 SER B C 1
ATOM 4735 O O . SER B 1 196 ? -17.453 -27.906 -37.625 1 93.12 196 SER B O 1
ATOM 4737 N N . TYR B 1 197 ? -18.531 -29.812 -37.062 1 95.12 197 TYR B N 1
ATOM 4738 C CA . TYR B 1 197 ? -17.312 -30.609 -37 1 95.12 197 TYR B CA 1
ATOM 4739 C C . TYR B 1 197 ? -17 -31.234 -38.344 1 95.12 197 TYR B C 1
ATOM 4741 O O . TYR B 1 197 ? -17.906 -31.703 -39.031 1 95.12 197 TYR B O 1
ATOM 4749 N N . PRO B 1 198 ? -15.773 -31.203 -38.75 1 93.81 198 PRO B N 1
ATOM 4750 C CA . PRO B 1 198 ? -15.383 -31.828 -40.031 1 93.81 198 PRO B CA 1
ATOM 4751 C C . PRO B 1 198 ? -15.609 -33.344 -40 1 93.81 198 PRO B C 1
ATOM 4753 O O . PRO B 1 198 ? -15.758 -33.938 -41.062 1 93.81 198 PRO B O 1
ATOM 4756 N N . ASN B 1 199 ? -15.492 -34.031 -38.938 1 93.25 199 ASN B N 1
ATOM 4757 C CA . ASN B 1 199 ? -15.727 -35.469 -38.781 1 93.25 199 ASN B CA 1
ATOM 4758 C C . ASN B 1 199 ? -16.203 -35.844 -37.375 1 93.25 199 ASN B C 1
ATOM 4760 O O . ASN B 1 199 ? -16.156 -35 -36.469 1 93.25 199 ASN B O 1
ATOM 4764 N N . GLU B 1 200 ? -16.656 -37.062 -37.25 1 93.06 200 GLU B N 1
ATOM 4765 C CA . GLU B 1 200 ? -17.234 -37.531 -35.969 1 93.06 200 GLU B CA 1
ATOM 4766 C C . GLU B 1 200 ? -16.172 -37.656 -34.906 1 93.06 200 GLU B C 1
ATOM 4768 O O . GLU B 1 200 ? -16.484 -37.531 -33.719 1 93.06 200 GLU B O 1
ATOM 4773 N N . GLU B 1 201 ? -15.039 -37.906 -35.344 1 91.12 201 GLU B N 1
ATOM 4774 C CA . GLU B 1 201 ? -13.938 -38.062 -34.406 1 91.12 201 GLU B CA 1
ATOM 4775 C C . GLU B 1 201 ? -13.695 -36.781 -33.625 1 91.12 201 GLU B C 1
ATOM 4777 O O . GLU B 1 201 ? -13.508 -36.781 -32.406 1 91.12 201 GLU B O 1
ATOM 4782 N N . LEU B 1 202 ? -13.695 -35.688 -34.344 1 93.06 202 LEU B N 1
ATOM 4783 C CA . LEU B 1 202 ? -13.461 -34.406 -33.719 1 93.06 202 LEU B CA 1
ATOM 4784 C C . LEU B 1 202 ? -14.641 -34 -32.844 1 93.06 202 LEU B C 1
ATOM 4786 O O . LEU B 1 202 ? -14.461 -33.344 -31.797 1 93.06 202 LEU B O 1
ATOM 4790 N N . LYS B 1 203 ? -15.789 -34.406 -33.219 1 93.88 203 LYS B N 1
ATOM 4791 C CA . LYS B 1 203 ? -16.953 -34.156 -32.406 1 93.88 203 LYS B CA 1
ATOM 4792 C C . LYS B 1 203 ? -16.859 -34.906 -31.078 1 93.88 203 LYS B C 1
ATOM 4794 O O . LYS B 1 203 ? -17.125 -34.344 -30.016 1 93.88 203 LYS B O 1
ATOM 4799 N N . HIS B 1 204 ? -16.516 -36.125 -31.234 1 91.38 204 HIS B N 1
ATOM 4800 C CA . HIS B 1 204 ? -16.328 -36.969 -30.047 1 91.38 204 HIS B CA 1
ATOM 4801 C C . HIS B 1 204 ? -15.234 -36.406 -29.156 1 91.38 204 HIS B C 1
ATOM 4803 O O . HIS B 1 204 ? -15.367 -36.406 -27.922 1 91.38 204 HIS B O 1
ATOM 4809 N N . ARG B 1 205 ? -14.18 -35.969 -29.734 1 90.12 205 ARG B N 1
ATOM 4810 C CA . ARG B 1 205 ? -13.07 -35.375 -29 1 90.12 205 ARG B CA 1
ATOM 4811 C C . ARG B 1 205 ? -13.516 -34.125 -28.234 1 90.12 205 ARG B C 1
ATOM 4813 O O . ARG B 1 205 ? -13.156 -33.969 -27.078 1 90.12 205 ARG B O 1
ATOM 4820 N N . ALA B 1 206 ? -14.266 -33.344 -28.875 1 91.25 206 ALA B N 1
ATOM 4821 C CA . ALA B 1 206 ? -14.781 -32.156 -28.219 1 91.25 206 ALA B CA 1
ATOM 4822 C C . ALA B 1 206 ? -15.625 -32.5 -27 1 91.25 206 ALA B C 1
ATOM 4824 O O . ALA B 1 206 ? -15.523 -31.875 -25.953 1 91.25 206 ALA B O 1
ATOM 4825 N N . SER B 1 207 ? -16.406 -33.5 -27.172 1 89.81 207 SER B N 1
ATOM 4826 C CA . SER B 1 207 ? -17.234 -33.969 -26.078 1 89.81 207 SER B CA 1
ATOM 4827 C C . SER B 1 207 ? -16.391 -34.5 -24.922 1 89.81 207 SER B C 1
ATOM 4829 O O . SER B 1 207 ? -16.734 -34.281 -23.75 1 89.81 207 SER B O 1
ATOM 4831 N N . LEU B 1 208 ? -15.406 -35.188 -25.234 1 87.94 208 LEU B N 1
ATOM 4832 C CA . LEU B 1 208 ? -14.5 -35.719 -24.219 1 87.94 208 LEU B CA 1
ATOM 4833 C C . LEU B 1 208 ? -13.805 -34.594 -23.469 1 87.94 208 LEU B C 1
ATOM 4835 O O . LEU B 1 208 ? -13.672 -34.656 -22.25 1 87.94 208 LEU B O 1
ATOM 4839 N N . LEU B 1 209 ? -13.367 -33.625 -24.25 1 88.25 209 LEU B N 1
ATOM 4840 C CA . LEU B 1 209 ? -12.672 -32.469 -23.641 1 88.25 209 LEU B CA 1
ATOM 4841 C C . LEU B 1 209 ? -13.562 -31.766 -22.641 1 88.25 209 LEU B C 1
ATOM 4843 O O . LEU B 1 209 ? -13.086 -31.281 -21.609 1 88.25 209 LEU B O 1
ATOM 4847 N N . PHE B 1 210 ? -14.766 -31.734 -22.891 1 87.5 210 PHE B N 1
ATOM 4848 C CA . PHE B 1 210 ? -15.742 -31.078 -22.016 1 87.5 210 PHE B CA 1
ATOM 4849 C C . PHE B 1 210 ? -15.82 -31.797 -20.672 1 87.5 210 PHE B C 1
ATOM 4851 O O . PHE B 1 210 ? -16.125 -31.188 -19.656 1 87.5 210 PHE B O 1
ATOM 4858 N N . ASN B 1 211 ? -15.43 -33.062 -20.688 1 86.5 211 ASN B N 1
ATOM 4859 C CA . ASN B 1 211 ? -15.617 -33.875 -19.484 1 86.5 211 ASN B CA 1
ATOM 4860 C C . ASN B 1 211 ? -14.289 -34.156 -18.797 1 86.5 211 ASN B C 1
ATOM 4862 O O . ASN B 1 211 ? -14.203 -35.031 -17.938 1 86.5 211 ASN B O 1
ATOM 4866 N N . LEU B 1 212 ? -13.297 -33.5 -19.188 1 90.06 212 LEU B N 1
ATOM 4867 C CA . LEU B 1 212 ? -11.992 -33.719 -18.562 1 90.06 212 LEU B CA 1
ATOM 4868 C C . LEU B 1 212 ? -11.836 -32.875 -17.312 1 90.06 212 LEU B C 1
ATOM 4870 O O . LEU B 1 212 ? -10.883 -32.094 -17.203 1 90.06 212 LEU B O 1
ATOM 4874 N N . ARG B 1 213 ? -12.742 -33.062 -16.422 1 91.75 213 ARG B N 1
ATOM 4875 C CA . ARG B 1 213 ? -12.773 -32.375 -15.125 1 91.75 213 ARG B CA 1
ATOM 4876 C C . ARG B 1 213 ? -13.164 -33.344 -14.016 1 91.75 213 ARG B C 1
ATOM 4878 O O . ARG B 1 213 ? -14.039 -34.219 -14.203 1 91.75 213 ARG B O 1
ATOM 4885 N N . GLY B 1 214 ? -12.5 -33.25 -12.883 1 93.88 214 GLY B N 1
ATOM 4886 C CA . GLY B 1 214 ? -12.805 -34.094 -11.75 1 93.88 214 GLY B CA 1
ATOM 4887 C C . GLY B 1 214 ? -11.578 -34.5 -10.945 1 93.88 214 GLY B C 1
ATOM 4888 O O . GLY B 1 214 ? -10.617 -33.75 -10.867 1 93.88 214 GLY B O 1
ATOM 4889 N N . LYS B 1 215 ? -11.672 -35.656 -10.305 1 94.75 215 LYS B N 1
ATOM 4890 C CA . LYS B 1 215 ? -10.539 -36.156 -9.555 1 94.75 215 LYS B CA 1
ATOM 4891 C C . LYS B 1 215 ? -9.344 -36.438 -10.469 1 94.75 215 LYS B C 1
ATOM 4893 O O . LYS B 1 215 ? -9.516 -36.906 -11.586 1 94.75 215 LYS B O 1
ATOM 4898 N N . PRO B 1 216 ? -8.172 -36.031 -9.945 1 94.31 216 PRO B N 1
ATOM 4899 C CA . PRO B 1 216 ? -6.98 -36.188 -10.789 1 94.31 216 PRO B CA 1
ATOM 4900 C C . PRO B 1 216 ? -6.832 -37.594 -11.375 1 94.31 216 PRO B C 1
ATOM 4902 O O . PRO B 1 216 ? -6.582 -37.719 -12.578 1 94.31 216 PRO B O 1
ATOM 4905 N N . GLU B 1 217 ? -7.039 -38.625 -10.594 1 91.94 217 GLU B N 1
ATOM 4906 C CA . GLU B 1 217 ? -6.875 -40 -11.055 1 91.94 217 GLU B CA 1
ATOM 4907 C C . GLU B 1 217 ? -7.848 -40.312 -12.188 1 91.94 217 GLU B C 1
ATOM 4909 O O . GLU B 1 217 ? -7.473 -40.969 -13.164 1 91.94 217 GLU B O 1
ATOM 4914 N N . ASP B 1 218 ? -9.055 -39.844 -12.078 1 93.5 218 ASP B N 1
ATOM 4915 C CA . ASP B 1 218 ? -10.086 -40.125 -13.07 1 93.5 218 ASP B CA 1
ATOM 4916 C C . ASP B 1 218 ? -9.773 -39.406 -14.383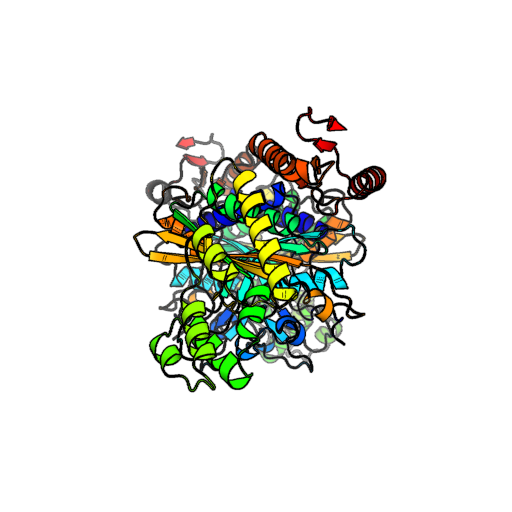 1 93.5 218 ASP B C 1
ATOM 4918 O O . ASP B 1 218 ? -9.883 -40 -15.461 1 93.5 218 ASP B O 1
ATOM 4922 N N . VAL B 1 219 ? -9.398 -38.156 -14.32 1 94.31 219 VAL B N 1
ATOM 4923 C CA . VAL B 1 219 ? -9.141 -37.344 -15.492 1 94.31 219 VAL B CA 1
ATOM 4924 C C . VAL B 1 219 ? -7.895 -37.844 -16.219 1 94.31 219 VAL B C 1
ATOM 4926 O O . VAL B 1 219 ? -7.898 -38 -17.438 1 94.31 219 VAL B O 1
ATOM 4929 N N . LEU B 1 220 ? -6.852 -38.156 -15.492 1 92.62 220 LEU B N 1
ATOM 4930 C CA . LEU B 1 220 ? -5.598 -38.594 -16.078 1 92.62 220 LEU B CA 1
ATOM 4931 C C . LEU B 1 220 ? -5.781 -39.938 -16.797 1 92.62 220 LEU B C 1
ATOM 4933 O O . LEU B 1 220 ? -5.172 -40.188 -17.844 1 92.62 220 LEU B O 1
ATOM 4937 N N . SER B 1 221 ? -6.637 -40.781 -16.281 1 90.56 221 SER B N 1
ATOM 4938 C CA . SER B 1 221 ? -6.922 -42.062 -16.906 1 90.56 221 SER B CA 1
ATOM 4939 C C . SER B 1 221 ? -7.609 -41.875 -18.25 1 90.56 221 SER B C 1
ATOM 4941 O O . SER B 1 221 ? -7.391 -42.656 -19.188 1 90.56 221 SER B O 1
ATOM 4943 N N . LYS B 1 222 ? -8.414 -40.875 -18.344 1 89.56 222 LYS B N 1
ATOM 4944 C CA . LYS B 1 222 ? -9.133 -40.594 -19.578 1 89.56 222 LYS B CA 1
ATOM 4945 C C . LYS B 1 222 ? -8.195 -40 -20.625 1 89.56 222 LYS B C 1
ATOM 4947 O O . LYS B 1 222 ? -8.328 -40.281 -21.812 1 89.56 222 LYS B O 1
ATOM 4952 N N . VAL B 1 223 ? -7.285 -39.25 -20.219 1 90.56 223 VAL B N 1
ATOM 4953 C CA . VAL B 1 223 ? -6.402 -38.531 -21.125 1 90.56 223 VAL B CA 1
ATOM 4954 C C . VAL B 1 223 ? -5.418 -39.5 -21.781 1 90.56 223 VAL B C 1
ATOM 4956 O O . VAL B 1 223 ? -5.027 -39.312 -22.938 1 90.56 223 VAL B O 1
ATOM 4959 N N . VAL B 1 224 ? -5.07 -40.5 -21.016 1 83.5 224 VAL B N 1
ATOM 4960 C CA . VAL B 1 224 ? -4.105 -41.469 -21.516 1 83.5 224 VAL B CA 1
ATOM 4961 C C . VAL B 1 224 ? -4.645 -42.156 -22.766 1 83.5 224 VAL B C 1
ATOM 4963 O O . VAL B 1 224 ? -3.877 -42.531 -23.656 1 83.5 224 VAL B O 1
ATOM 4966 N N . ASP B 1 225 ? -5.926 -42.156 -22.875 1 80.88 225 ASP B N 1
ATOM 4967 C CA . ASP B 1 225 ? -6.566 -42.844 -24 1 80.88 225 ASP B CA 1
ATOM 4968 C C . ASP B 1 225 ? -6.66 -41.938 -25.219 1 80.88 225 ASP B C 1
ATOM 4970 O O . ASP B 1 225 ? -7.043 -42.375 -26.297 1 80.88 225 ASP B O 1
ATOM 4974 N N . LEU B 1 226 ? -6.273 -40.781 -25.047 1 85 226 LEU B N 1
ATOM 4975 C CA . LEU B 1 226 ? -6.355 -39.812 -26.141 1 85 226 LEU B CA 1
ATOM 4976 C C . LEU B 1 226 ? -5.016 -39.688 -26.859 1 85 226 LEU B C 1
ATOM 4978 O O . LEU B 1 226 ? -3.961 -39.906 -26.266 1 85 226 LEU B O 1
ATOM 4982 N N . THR B 1 227 ? -5.129 -39.5 -28.172 1 85.12 227 THR B N 1
ATOM 4983 C CA . THR B 1 227 ? -3.912 -39.25 -28.938 1 85.12 227 THR B CA 1
ATOM 4984 C C . THR B 1 227 ? -3.318 -37.906 -28.625 1 85.12 227 THR B C 1
ATOM 4986 O O . THR B 1 227 ? -3.986 -36.875 -28.797 1 85.12 227 THR B O 1
ATOM 4989 N N . LEU B 1 228 ? -2.07 -37.906 -28.125 1 90.06 228 LEU B N 1
ATOM 4990 C CA . LEU B 1 228 ? -1.351 -36.688 -27.797 1 90.06 228 LEU B CA 1
ATOM 4991 C C . LEU B 1 228 ? -0.062 -36.562 -28.609 1 90.06 228 LEU B C 1
ATOM 4993 O O . LEU B 1 228 ? 0.569 -37.594 -28.922 1 90.06 228 LEU B O 1
ATOM 4997 N N . ASP B 1 229 ? 0.302 -35.406 -29.031 1 90.62 229 ASP B N 1
ATOM 4998 C CA . ASP B 1 229 ? 1.618 -35.188 -29.609 1 90.62 229 ASP B CA 1
ATOM 4999 C C . ASP B 1 229 ? 2.711 -35.219 -28.547 1 90.62 229 ASP B C 1
ATOM 5001 O O . ASP B 1 229 ? 2.432 -35.5 -27.375 1 90.62 229 ASP B O 1
ATOM 5005 N N . GLN B 1 230 ? 3.918 -35.062 -28.969 1 92.12 230 GLN B N 1
ATOM 5006 C CA . GLN B 1 230 ? 5.055 -35.156 -28.062 1 92.12 230 GLN B CA 1
ATOM 5007 C C . GLN B 1 230 ? 4.961 -34.125 -26.938 1 92.12 230 GLN B C 1
ATOM 5009 O O . GLN B 1 230 ? 5.254 -34.438 -25.781 1 92.12 230 GLN B O 1
ATOM 5014 N N . THR B 1 231 ? 4.566 -32.969 -27.281 1 91.12 231 THR B N 1
ATOM 5015 C CA . THR B 1 231 ? 4.406 -31.922 -26.297 1 91.12 231 THR B CA 1
ATOM 5016 C C . THR B 1 231 ? 3.33 -32.281 -25.266 1 91.12 231 THR B C 1
ATOM 5018 O O . THR B 1 231 ? 3.52 -32.125 -24.062 1 91.12 231 THR B O 1
ATOM 5021 N N . GLY B 1 232 ? 2.271 -32.75 -25.75 1 92.75 232 GLY B N 1
ATOM 5022 C CA . GLY B 1 232 ? 1.188 -33.188 -24.875 1 92.75 232 GLY B CA 1
ATOM 5023 C C . GLY B 1 232 ? 1.591 -34.281 -23.922 1 92.75 232 GLY B C 1
ATOM 5024 O O . GLY B 1 232 ? 1.208 -34.281 -22.75 1 92.75 232 GLY B O 1
ATOM 5025 N N . LYS B 1 233 ? 2.336 -35.219 -24.422 1 94.12 233 LYS B N 1
ATOM 5026 C CA . LYS B 1 233 ? 2.809 -36.312 -23.578 1 94.12 233 LYS B CA 1
ATOM 5027 C C . LYS B 1 233 ? 3.727 -35.812 -22.469 1 94.12 233 LYS B C 1
ATOM 5029 O O . LYS B 1 233 ? 3.643 -36.25 -21.328 1 94.12 233 LYS B O 1
ATOM 5034 N N . HIS B 1 234 ? 4.566 -34.938 -22.891 1 94.38 234 HIS B N 1
ATOM 5035 C CA . HIS B 1 234 ? 5.465 -34.312 -21.922 1 94.38 234 HIS B CA 1
ATOM 5036 C C . HIS B 1 234 ? 4.688 -33.594 -20.828 1 94.38 234 HIS B C 1
ATOM 5038 O O . HIS B 1 234 ? 4.988 -33.719 -19.641 1 94.38 234 HIS B O 1
ATOM 5044 N N . CYS B 1 235 ? 3.707 -32.812 -21.219 1 94.5 235 CYS B N 1
ATOM 5045 C CA . CYS B 1 235 ? 2.879 -32.062 -20.281 1 94.5 235 CYS B CA 1
ATOM 5046 C C . CYS B 1 235 ? 2.121 -33.031 -19.359 1 94.5 235 CYS B C 1
ATOM 5048 O O . CYS B 1 235 ? 2.006 -32.75 -18.156 1 94.5 235 CYS B O 1
ATOM 5050 N N . LEU B 1 236 ? 1.614 -34.062 -19.922 1 94.62 236 LEU B N 1
ATOM 5051 C CA . LEU B 1 236 ? 0.864 -35.062 -19.156 1 94.62 236 LEU B CA 1
ATOM 5052 C C . LEU B 1 236 ? 1.751 -35.719 -18.109 1 94.62 236 LEU B C 1
ATOM 5054 O O . LEU B 1 236 ? 1.342 -35.875 -16.953 1 94.62 236 LEU B O 1
ATOM 5058 N N . ASN B 1 237 ? 2.92 -36.125 -18.484 1 94.94 237 ASN B N 1
ATOM 5059 C CA . ASN B 1 237 ? 3.855 -36.75 -17.547 1 94.94 237 ASN B CA 1
ATOM 5060 C C . ASN B 1 237 ? 4.258 -35.781 -16.438 1 94.94 237 ASN B C 1
ATOM 5062 O O . ASN B 1 237 ? 4.359 -36.188 -15.273 1 94.94 237 ASN B O 1
ATOM 5066 N N . ASN B 1 238 ? 4.52 -34.562 -16.828 1 95.44 238 ASN B N 1
ATOM 5067 C CA . ASN B 1 238 ? 4.859 -33.562 -15.828 1 95.44 238 ASN B CA 1
ATOM 5068 C C . ASN B 1 238 ? 3.725 -33.344 -14.836 1 95.44 238 ASN B C 1
ATOM 5070 O O . ASN B 1 238 ? 3.965 -33.219 -13.633 1 95.44 238 ASN B O 1
ATOM 5074 N N . LEU B 1 239 ? 2.523 -33.281 -15.359 1 96.19 239 LEU B N 1
ATOM 5075 C CA . LEU B 1 239 ? 1.349 -33.094 -14.516 1 96.19 239 LEU B CA 1
ATOM 5076 C C . LEU B 1 239 ? 1.181 -34.25 -13.531 1 96.19 239 LEU B C 1
ATOM 5078 O O . LEU B 1 239 ? 0.901 -34.031 -12.352 1 96.19 239 LEU B O 1
ATOM 5082 N N . LYS B 1 240 ? 1.366 -35.469 -14.008 1 95.25 240 LYS B N 1
ATOM 5083 C CA . LYS B 1 240 ? 1.301 -36.656 -13.148 1 95.25 240 LYS B CA 1
ATOM 5084 C C . LYS B 1 240 ? 2.359 -36.594 -12.047 1 95.25 240 LYS B C 1
ATOM 5086 O O . LYS B 1 240 ? 2.059 -36.812 -10.875 1 95.25 240 LYS B O 1
ATOM 5091 N N . SER B 1 241 ? 3.549 -36.312 -12.453 1 95.19 241 SER B N 1
ATOM 5092 C CA . SER B 1 241 ? 4.664 -36.219 -11.516 1 95.19 241 SER B CA 1
ATOM 5093 C C . SER B 1 241 ? 4.414 -35.125 -10.469 1 95.19 241 SER B C 1
ATOM 5095 O O . SER B 1 241 ? 4.73 -35.312 -9.289 1 95.19 241 SER B O 1
ATOM 5097 N N . LEU B 1 242 ? 3.889 -34 -10.898 1 96.75 242 LEU B N 1
ATOM 5098 C CA . LEU B 1 242 ? 3.596 -32.875 -10 1 96.75 242 LEU B CA 1
ATOM 5099 C C . LEU B 1 242 ? 2.572 -33.312 -8.945 1 96.75 242 LEU B C 1
ATOM 5101 O O . LEU B 1 242 ? 2.764 -33.031 -7.758 1 96.75 242 LEU B O 1
ATOM 5105 N N . ILE B 1 243 ? 1.491 -33.906 -9.375 1 95.69 243 ILE B N 1
ATOM 5106 C CA . ILE B 1 243 ? 0.421 -34.312 -8.477 1 95.69 243 ILE B CA 1
ATOM 5107 C C . ILE B 1 243 ? 0.96 -35.312 -7.453 1 95.69 243 ILE B C 1
ATOM 5109 O O . ILE B 1 243 ? 0.662 -35.219 -6.262 1 95.69 243 ILE B O 1
ATOM 5113 N N . GLU B 1 244 ? 1.789 -36.219 -7.898 1 93.69 244 GLU B N 1
ATOM 5114 C CA . GLU B 1 244 ? 2.404 -37.188 -7.004 1 93.69 244 GLU B CA 1
ATOM 5115 C C . GLU B 1 244 ? 3.314 -36.5 -5.988 1 93.69 244 GLU B C 1
ATOM 5117 O O . GLU B 1 244 ? 3.252 -36.812 -4.793 1 93.69 244 GLU B O 1
ATOM 5122 N N . LEU B 1 245 ? 4.133 -35.656 -6.488 1 94.5 245 LEU B N 1
ATOM 5123 C CA . LEU B 1 245 ? 5.078 -34.938 -5.641 1 94.5 245 LEU B CA 1
ATOM 5124 C C . LEU B 1 245 ? 4.348 -34.156 -4.551 1 94.5 245 LEU B C 1
ATOM 5126 O O . LEU B 1 245 ? 4.703 -34.25 -3.375 1 94.5 245 LEU B O 1
ATOM 5130 N N . VAL B 1 246 ? 3.324 -33.375 -4.883 1 95.12 246 VAL B N 1
ATOM 5131 C CA . VAL B 1 246 ? 2.598 -32.531 -3.955 1 95.12 246 VAL B CA 1
ATOM 5132 C C . VAL B 1 246 ? 1.838 -33.375 -2.945 1 95.12 246 VAL B C 1
ATOM 5134 O O . VAL B 1 246 ? 1.817 -33.062 -1.751 1 95.12 246 VAL B O 1
ATOM 5137 N N . ASN B 1 247 ? 1.243 -34.469 -3.379 1 92.06 247 ASN B N 1
ATOM 5138 C CA . ASN B 1 247 ? 0.449 -35.344 -2.514 1 92.06 247 ASN B CA 1
ATOM 5139 C C . ASN B 1 247 ? 1.316 -36.031 -1.47 1 92.06 247 ASN B C 1
ATOM 5141 O O . ASN B 1 247 ? 0.852 -36.344 -0.367 1 92.06 247 ASN B O 1
ATOM 5145 N N . HIS B 1 248 ? 2.543 -36.219 -1.774 1 92.56 248 HIS B N 1
ATOM 5146 C CA . HIS B 1 248 ? 3.41 -36.969 -0.863 1 92.56 248 HIS B CA 1
ATOM 5147 C C . HIS B 1 248 ? 4.25 -36.031 -0.014 1 92.56 248 HIS B C 1
ATOM 5149 O O . HIS B 1 248 ? 4.992 -36.469 0.869 1 92.56 248 HIS B O 1
ATOM 5155 N N . SER B 1 249 ? 4.219 -34.812 -0.293 1 91.19 249 SER B N 1
ATOM 5156 C CA . SER B 1 249 ? 5.07 -33.844 0.399 1 91.19 249 SER B CA 1
ATOM 5157 C C . SER B 1 249 ? 4.344 -33.219 1.579 1 91.19 249 SER B C 1
ATOM 5159 O O . SER B 1 249 ? 4.934 -32.438 2.338 1 91.19 249 SER B O 1
ATOM 5161 N N . THR B 1 250 ? 3.125 -33.438 1.728 1 86.5 250 THR B N 1
ATOM 5162 C CA . THR B 1 250 ? 2.338 -32.875 2.818 1 86.5 250 THR B CA 1
ATOM 5163 C C . THR B 1 250 ? 1.748 -33.969 3.689 1 86.5 250 THR B C 1
ATOM 5165 O O . THR B 1 250 ? 1.724 -35.125 3.287 1 86.5 250 THR B O 1
ATOM 5168 N N . SER B 1 251 ? 1.41 -33.531 4.898 1 81.88 251 SER B N 1
ATOM 5169 C CA . SER B 1 251 ? 0.811 -34.5 5.828 1 81.88 251 SER B CA 1
ATOM 5170 C C . SER B 1 251 ? -0.638 -34.781 5.457 1 81.88 251 SER B C 1
ATOM 5172 O O . SER B 1 251 ? -1.251 -35.688 6.008 1 81.88 251 SER B O 1
ATOM 5174 N N . TYR B 1 252 ? -1.174 -34.062 4.594 1 81.31 252 TYR B N 1
ATOM 5175 C CA . TYR B 1 252 ? -2.537 -34.25 4.117 1 81.31 252 TYR B CA 1
ATOM 5176 C C . TYR B 1 252 ? -2.604 -34.156 2.6 1 81.31 252 TYR B C 1
ATOM 5178 O O . TYR B 1 252 ? -1.745 -33.531 1.978 1 81.31 252 TYR B O 1
ATOM 5186 N N . LYS B 1 253 ? -3.6 -34.844 2.098 1 87.25 253 LYS B N 1
ATOM 5187 C CA . LYS B 1 253 ? -3.797 -34.75 0.655 1 87.25 253 LYS B CA 1
ATOM 5188 C C . LYS B 1 253 ? -4.359 -33.375 0.267 1 87.25 253 LYS B C 1
ATOM 5190 O O . LYS B 1 253 ? -5.379 -32.938 0.809 1 87.25 253 LYS B O 1
ATOM 5195 N N . LEU B 1 254 ? -3.672 -32.719 -0.636 1 91.69 254 LEU B N 1
ATOM 5196 C CA . LEU B 1 254 ? -4.16 -31.438 -1.112 1 91.69 254 LEU B CA 1
ATOM 5197 C C . LEU B 1 254 ? -5.492 -31.594 -1.84 1 91.69 254 LEU B C 1
ATOM 5199 O O . LEU B 1 254 ? -5.668 -32.531 -2.625 1 91.69 254 LEU B O 1
ATOM 5203 N N . PRO B 1 255 ? -6.465 -30.828 -1.463 1 94.81 255 PRO B N 1
ATOM 5204 C CA . PRO B 1 255 ? -7.734 -30.875 -2.191 1 94.81 255 PRO B CA 1
ATOM 5205 C C . PRO B 1 255 ? -7.617 -30.344 -3.617 1 94.81 255 PRO B C 1
ATOM 5207 O O . PRO B 1 255 ? -7.797 -29.141 -3.848 1 94.81 255 PRO B O 1
ATOM 5210 N N . LEU B 1 256 ? -7.395 -31.25 -4.535 1 95.94 256 LEU B N 1
ATOM 5211 C CA . LEU B 1 256 ? -7.145 -30.906 -5.926 1 95.94 256 LEU B CA 1
ATOM 5212 C C . LEU B 1 256 ? -8.273 -31.406 -6.824 1 95.94 256 LEU B C 1
ATOM 5214 O O . LEU B 1 256 ? -8.734 -32.531 -6.668 1 95.94 256 LEU B O 1
ATOM 5218 N N . THR B 1 257 ? -8.781 -30.578 -7.629 1 95.88 257 THR B N 1
ATOM 5219 C CA . THR B 1 257 ? -9.633 -30.938 -8.766 1 95.88 257 THR B CA 1
ATOM 5220 C C . THR B 1 257 ? -8.93 -30.625 -10.078 1 95.88 257 THR B C 1
ATOM 5222 O O . THR B 1 257 ? -8.398 -29.516 -10.266 1 95.88 257 THR B O 1
ATOM 5225 N N . LEU B 1 258 ? -8.844 -31.609 -10.93 1 96.19 258 LEU B N 1
ATOM 5226 C CA . LEU B 1 258 ? -8.227 -31.391 -12.234 1 96.19 258 LEU B CA 1
ATOM 5227 C C . LEU B 1 258 ? -9.266 -30.922 -13.242 1 96.19 258 LEU B C 1
ATOM 5229 O O . LEU B 1 258 ? -10.383 -31.438 -13.289 1 96.19 258 LEU B O 1
ATOM 5233 N N . ASP B 1 259 ? -8.953 -29.859 -13.992 1 94 259 ASP B N 1
ATOM 5234 C CA . ASP B 1 259 ? -9.781 -29.328 -15.07 1 94 259 ASP B CA 1
ATOM 5235 C C . ASP B 1 259 ? -8.938 -28.938 -16.281 1 94 259 ASP B C 1
ATOM 5237 O O . ASP B 1 259 ? -8.43 -27.812 -16.359 1 94 259 ASP B O 1
ATOM 5241 N N . LEU B 1 260 ? -8.883 -29.797 -17.25 1 91.5 260 LEU B N 1
ATOM 5242 C CA . LEU B 1 260 ? -8.023 -29.578 -18.422 1 91.5 260 LEU B CA 1
ATOM 5243 C C . LEU B 1 260 ? -8.719 -28.688 -19.438 1 91.5 260 LEU B C 1
ATOM 5245 O O . LEU B 1 260 ? -8.172 -28.422 -20.516 1 91.5 260 LEU B O 1
ATOM 5249 N N . SER B 1 261 ? -9.883 -28.188 -19.094 1 84.38 261 SER B N 1
ATOM 5250 C CA . SER B 1 261 ? -10.578 -27.203 -19.922 1 84.38 261 SER B CA 1
ATOM 5251 C C . SER B 1 261 ? -10.445 -25.797 -19.344 1 84.38 261 SER B C 1
ATOM 5253 O O . SER B 1 261 ? -11.016 -24.844 -19.875 1 84.38 261 SER B O 1
ATOM 5255 N N . LEU B 1 262 ? -9.672 -25.734 -18.312 1 82.19 262 LEU B N 1
ATOM 5256 C CA . LEU B 1 262 ? -9.516 -24.469 -17.594 1 82.19 262 LEU B CA 1
ATOM 5257 C C . LEU B 1 262 ? -8.828 -23.422 -18.469 1 82.19 262 LEU B C 1
ATOM 5259 O O . LEU B 1 262 ? -7.785 -23.703 -19.078 1 82.19 262 LEU B O 1
ATOM 5263 N N . ILE B 1 263 ? -9.453 -22.328 -18.656 1 76.06 263 ILE B N 1
ATOM 5264 C CA . ILE B 1 263 ? -8.867 -21.203 -19.391 1 76.06 263 ILE B CA 1
ATOM 5265 C C . ILE B 1 263 ? -8.656 -20.031 -18.438 1 76.06 263 ILE B C 1
ATOM 5267 O O . ILE B 1 263 ? -9.477 -19.781 -17.547 1 76.06 263 ILE B O 1
ATOM 5271 N N . GLN B 1 264 ? -7.488 -19.359 -18.703 1 75.19 264 GLN B N 1
ATOM 5272 C CA . GLN B 1 264 ? -7.191 -18.188 -17.875 1 75.19 264 GLN B CA 1
ATOM 5273 C C . GLN B 1 264 ? -7.551 -16.891 -18.609 1 75.19 264 GLN B C 1
ATOM 5275 O O . GLN B 1 264 ? -7.652 -16.875 -19.828 1 75.19 264 GLN B O 1
ATOM 5280 N N . THR B 1 265 ? -7.707 -15.914 -17.719 1 68.94 265 THR B N 1
ATOM 5281 C CA . THR B 1 265 ? -8.055 -14.594 -18.219 1 68.94 265 THR B CA 1
ATOM 5282 C C . THR B 1 265 ? -6.93 -14.031 -19.078 1 68.94 265 THR B C 1
ATOM 5284 O O . THR B 1 265 ? -7.188 -13.43 -20.125 1 68.94 265 THR B O 1
ATOM 5287 N N . PHE B 1 266 ? -5.785 -14.281 -18.656 1 76.62 266 PHE B N 1
ATOM 5288 C CA . PHE B 1 266 ? -4.637 -13.781 -19.406 1 76.62 266 PHE B CA 1
ATOM 5289 C C . PHE B 1 266 ? -3.908 -14.922 -20.094 1 76.62 266 PHE B C 1
ATOM 5291 O O . PHE B 1 266 ? -3.631 -15.961 -19.484 1 76.62 266 PHE B O 1
ATOM 5298 N N . ASP B 1 267 ? -3.512 -14.727 -21.297 1 80.69 267 ASP B N 1
ATOM 5299 C CA . ASP B 1 267 ? -3.068 -15.82 -22.156 1 80.69 267 ASP B CA 1
ATOM 5300 C C . ASP B 1 267 ? -1.545 -15.859 -22.25 1 80.69 267 ASP B C 1
ATOM 5302 O O . ASP B 1 267 ? -0.99 -16.062 -23.328 1 80.69 267 ASP B O 1
ATOM 5306 N N . TYR B 1 268 ? -0.869 -15.695 -21.125 1 90.25 268 TYR B N 1
ATOM 5307 C CA . TYR B 1 268 ? 0.584 -15.805 -21.203 1 90.25 268 TYR B CA 1
ATOM 5308 C C . TYR B 1 268 ? 1.072 -17.062 -20.516 1 90.25 268 TYR B C 1
ATOM 5310 O O . TYR B 1 268 ? 2.277 -17.312 -20.438 1 90.25 268 TYR B O 1
ATOM 5318 N N . TYR B 1 269 ? 0.154 -17.891 -20.125 1 92.88 269 TYR B N 1
ATOM 5319 C CA . TYR B 1 269 ? 0.535 -19.094 -19.391 1 92.88 269 TYR B CA 1
ATOM 5320 C C . TYR B 1 269 ? 1.008 -20.188 -20.344 1 92.88 269 TYR B C 1
ATOM 5322 O O . TYR B 1 269 ? 0.445 -20.344 -21.438 1 92.88 269 TYR B O 1
ATOM 5330 N N . THR B 1 270 ? 2 -20.969 -19.938 1 93.94 270 THR B N 1
ATOM 5331 C CA . THR B 1 270 ? 2.627 -21.953 -20.812 1 93.94 270 THR B CA 1
ATOM 5332 C C . THR B 1 270 ? 2.6 -23.344 -20.172 1 93.94 270 THR B C 1
ATOM 5334 O O . THR B 1 270 ? 2.834 -24.344 -20.844 1 93.94 270 THR B O 1
ATOM 5337 N N . GLY B 1 271 ? 2.34 -23.469 -18.906 1 95.5 271 GLY B N 1
ATOM 5338 C CA . GLY B 1 271 ? 2.309 -24.719 -18.172 1 95.5 271 GLY B CA 1
ATOM 5339 C C . GLY B 1 271 ? 1.083 -24.859 -17.281 1 95.5 271 GLY B C 1
ATOM 5340 O O . GLY B 1 271 ? -0.042 -24.641 -17.734 1 95.5 271 GLY B O 1
ATOM 5341 N N . ILE B 1 272 ? 1.34 -25.328 -16.047 1 96.81 272 ILE B N 1
ATOM 5342 C CA . ILE B 1 272 ? 0.199 -25.516 -15.148 1 96.81 272 ILE B CA 1
ATOM 5343 C C . ILE B 1 272 ? -0.475 -24.156 -14.891 1 96.81 272 ILE B C 1
ATOM 5345 O O . ILE B 1 272 ? 0.183 -23.125 -14.898 1 96.81 272 ILE B O 1
ATOM 5349 N N . ILE B 1 273 ? -1.734 -24.203 -14.711 1 96.69 273 ILE B N 1
ATOM 5350 C CA . ILE B 1 273 ? -2.574 -23.109 -14.25 1 96.69 273 ILE B CA 1
ATOM 5351 C C . ILE B 1 273 ? -3.484 -23.594 -13.125 1 96.69 273 ILE B C 1
ATOM 5353 O O . ILE B 1 273 ? -3.807 -24.781 -13.047 1 96.69 273 ILE B O 1
ATOM 5357 N N . PHE B 1 274 ? -3.834 -22.688 -12.25 1 97.25 274 PHE B N 1
ATOM 5358 C CA . PHE B 1 274 ? -4.703 -23.141 -11.172 1 97.25 274 PHE B CA 1
ATOM 5359 C C . PHE B 1 274 ? -5.508 -21.984 -10.602 1 97.25 274 PHE B C 1
ATOM 5361 O O . PHE B 1 274 ? -5.152 -20.812 -10.797 1 97.25 274 PHE B O 1
ATOM 5368 N N . LYS B 1 275 ? -6.582 -22.312 -9.977 1 97.06 275 LYS B N 1
ATOM 5369 C CA . LYS B 1 275 ? -7.43 -21.406 -9.195 1 97.06 275 LYS B CA 1
ATOM 5370 C C . LYS B 1 275 ? -7.633 -21.938 -7.777 1 97.06 275 LYS B C 1
ATOM 5372 O O . LYS B 1 275 ? -7.762 -23.141 -7.57 1 97.06 275 LYS B O 1
ATOM 5377 N N . ALA B 1 276 ? -7.52 -21.078 -6.852 1 97.88 276 ALA B N 1
ATOM 5378 C CA . ALA B 1 276 ? -7.906 -21.391 -5.48 1 97.88 276 ALA B CA 1
ATOM 5379 C C . ALA B 1 276 ? -9.359 -21.016 -5.215 1 97.88 276 ALA B C 1
ATOM 5381 O O . ALA B 1 276 ? -9.719 -19.828 -5.297 1 97.88 276 ALA B O 1
ATOM 5382 N N . ILE B 1 277 ? -10.164 -22 -4.848 1 97.19 277 ILE B N 1
ATOM 5383 C CA . ILE B 1 277 ? -11.594 -21.781 -4.672 1 97.19 277 ILE B CA 1
ATOM 5384 C C . ILE B 1 277 ? -11.969 -21.953 -3.199 1 97.19 277 ILE B C 1
ATOM 5386 O O . ILE B 1 277 ? -11.602 -22.938 -2.572 1 97.19 277 ILE B O 1
ATOM 5390 N N . GLY B 1 278 ? -12.578 -20.891 -2.664 1 96 278 GLY B N 1
ATOM 5391 C CA . GLY B 1 278 ? -13.164 -21 -1.34 1 96 278 GLY B CA 1
ATOM 5392 C C . GLY B 1 278 ? -14.656 -21.281 -1.372 1 96 278 GLY B C 1
ATOM 5393 O O . GLY B 1 278 ? -15.359 -20.812 -2.275 1 96 278 GLY B O 1
ATOM 5394 N N . GLN B 1 279 ? -15.062 -22.094 -0.413 1 91.62 279 GLN B N 1
ATOM 5395 C CA . GLN B 1 279 ? -16.484 -22.391 -0.289 1 91.62 279 GLN B CA 1
ATOM 5396 C C . GLN B 1 279 ? -17.047 -21.906 1.046 1 91.62 279 GLN B C 1
ATOM 5398 O O . GLN B 1 279 ? -16.562 -22.312 2.107 1 91.62 279 GLN B O 1
ATOM 5403 N N . THR B 1 280 ? -17.875 -20.969 1.001 1 87.25 280 THR B N 1
ATOM 5404 C CA . THR B 1 280 ? -18.562 -20.469 2.184 1 87.25 280 THR B CA 1
ATOM 5405 C C . THR B 1 280 ? -20.078 -20.469 1.96 1 87.25 280 THR B C 1
ATOM 5407 O O . THR B 1 280 ? -20.562 -19.906 0.977 1 87.25 280 THR B O 1
ATOM 5410 N N . ASN B 1 281 ? -20.891 -21 2.924 1 84.5 281 ASN B N 1
ATOM 5411 C CA . ASN B 1 281 ? -22.344 -21.047 2.85 1 84.5 281 ASN B CA 1
ATOM 5412 C C . ASN B 1 281 ? -22.828 -21.484 1.47 1 84.5 281 ASN B C 1
ATOM 5414 O O . ASN B 1 281 ? -23.656 -20.828 0.856 1 84.5 281 ASN B O 1
ATOM 5418 N N . HIS B 1 282 ? -22.219 -22.422 0.799 1 81.94 282 HIS B N 1
ATOM 5419 C CA . HIS B 1 282 ? -22.547 -23.062 -0.474 1 81.94 282 HIS B CA 1
ATOM 5420 C C . HIS B 1 282 ? -22.234 -22.125 -1.646 1 81.94 282 HIS B C 1
ATOM 5422 O O . HIS B 1 282 ? -22.734 -22.344 -2.756 1 81.94 282 HIS B O 1
ATOM 5428 N N . LYS B 1 283 ? -21.609 -21.094 -1.286 1 89.06 283 LYS B N 1
ATOM 5429 C CA . LYS B 1 283 ? -21.188 -20.219 -2.367 1 89.06 283 LYS B CA 1
ATOM 5430 C C . LYS B 1 283 ? -19.703 -20.375 -2.652 1 89.06 283 LYS B C 1
ATOM 5432 O O . LYS B 1 283 ? -18.891 -20.469 -1.727 1 89.06 283 LYS B O 1
ATOM 5437 N N . LEU B 1 284 ? -19.406 -20.516 -3.951 1 92.62 284 LEU B N 1
ATOM 5438 C CA . LEU B 1 284 ? -18.031 -20.625 -4.391 1 92.62 284 LEU B CA 1
ATOM 5439 C C . LEU B 1 284 ? -17.438 -19.266 -4.715 1 92.62 284 LEU B C 1
ATOM 5441 O O . LEU B 1 284 ? -18.125 -18.406 -5.281 1 92.62 284 LEU B O 1
ATOM 5445 N N . GLN B 1 285 ? -16.25 -19.094 -4.293 1 93.56 285 GLN B N 1
ATOM 5446 C CA . GLN B 1 285 ? -15.562 -17.844 -4.574 1 93.56 285 GLN B CA 1
ATOM 5447 C C . GLN B 1 285 ? -14.125 -18.109 -5.031 1 93.56 285 GLN B C 1
ATOM 5449 O O . GLN B 1 285 ? -13.438 -18.953 -4.469 1 93.56 285 GLN B O 1
ATOM 5454 N N . ASN B 1 286 ? -13.727 -17.406 -6.094 1 95.06 286 ASN B N 1
ATOM 5455 C CA . ASN B 1 286 ? -12.328 -17.438 -6.508 1 95.06 286 ASN B CA 1
ATOM 5456 C C . ASN B 1 286 ? -11.453 -16.609 -5.574 1 95.06 286 ASN B C 1
ATOM 5458 O O . ASN B 1 286 ? -11.578 -15.383 -5.516 1 95.06 286 ASN B O 1
ATOM 5462 N N . LEU B 1 287 ? -10.57 -17.234 -4.867 1 97.88 287 LEU B N 1
ATOM 5463 C CA . LEU B 1 287 ? -9.719 -16.562 -3.887 1 97.88 287 LEU B CA 1
ATOM 5464 C C . LEU B 1 287 ? -8.398 -16.141 -4.516 1 97.88 287 LEU B C 1
ATOM 5466 O O . LEU B 1 287 ? -7.684 -15.297 -3.963 1 97.88 287 LEU B O 1
ATOM 5470 N N . GLY B 1 288 ? -8.055 -16.734 -5.566 1 96.94 288 GLY B N 1
ATOM 5471 C CA . GLY B 1 288 ? -6.793 -16.453 -6.242 1 96.94 288 GLY B CA 1
ATOM 5472 C C . GLY B 1 288 ? -6.527 -17.391 -7.414 1 96.94 288 GLY B C 1
ATOM 5473 O O . GLY B 1 288 ? -7.305 -18.312 -7.672 1 96.94 288 GLY B O 1
ATOM 5474 N N . GLN B 1 289 ? -5.457 -17.109 -8.164 1 97.12 289 GLN B N 1
ATOM 5475 C CA . GLN B 1 289 ? -5.078 -17.906 -9.328 1 97.12 289 GLN B CA 1
ATOM 5476 C C . GLN B 1 289 ? -3.596 -17.734 -9.648 1 97.12 289 GLN B C 1
ATOM 5478 O O . GLN B 1 289 ? -2.951 -16.797 -9.164 1 97.12 289 GLN B O 1
ATOM 5483 N N . GLY B 1 290 ? -3.096 -18.625 -10.406 1 97.19 290 GLY B N 1
ATOM 5484 C CA . GLY B 1 290 ? -1.695 -18.609 -10.789 1 97.19 290 GLY B CA 1
ATOM 5485 C C . GLY B 1 290 ? -1.366 -19.609 -11.891 1 97.19 290 GLY B C 1
ATOM 5486 O O . GLY B 1 290 ? -2.262 -20.25 -12.445 1 97.19 290 GLY B O 1
ATOM 5487 N N . GLY B 1 291 ? -0.096 -19.609 -12.227 1 97.31 291 GLY B N 1
ATOM 5488 C CA . GLY B 1 291 ? 0.349 -20.516 -13.273 1 97.31 291 GLY B CA 1
ATOM 5489 C C . GLY B 1 291 ? 1.751 -20.219 -13.766 1 97.31 291 GLY B C 1
ATOM 5490 O O . GLY B 1 291 ? 2.402 -19.281 -13.281 1 97.31 291 GLY B O 1
ATOM 5491 N N . ARG B 1 292 ? 2.16 -21.125 -14.633 1 97.56 292 ARG B N 1
ATOM 5492 C CA . ARG B 1 292 ? 3.494 -21.016 -15.211 1 97.56 292 ARG B CA 1
ATOM 5493 C C . ARG B 1 292 ? 3.465 -20.234 -16.531 1 97.56 292 ARG B C 1
ATOM 5495 O O . ARG B 1 292 ? 2.576 -20.453 -17.359 1 97.56 292 ARG B O 1
ATOM 5502 N N . TYR B 1 293 ? 4.449 -19.312 -16.719 1 96.75 293 TYR B N 1
ATOM 5503 C CA . TYR B 1 293 ? 4.539 -18.453 -17.906 1 96.75 293 TYR B CA 1
ATOM 5504 C C . TYR B 1 293 ? 5.98 -18.328 -18.375 1 96.75 293 TYR B C 1
ATOM 5506 O O . TYR B 1 293 ? 6.605 -17.281 -18.234 1 96.75 293 TYR B O 1
ATOM 5514 N N . ASP B 1 294 ? 6.441 -19.25 -19.156 1 96.56 294 ASP B N 1
ATOM 5515 C CA . ASP B 1 294 ? 7.863 -19.406 -19.453 1 96.56 294 ASP B CA 1
ATOM 5516 C C . ASP B 1 294 ? 8.289 -18.469 -20.594 1 96.56 294 ASP B C 1
ATOM 5518 O O . ASP B 1 294 ? 9.477 -18.375 -20.906 1 96.56 294 ASP B O 1
ATOM 5522 N N . GLN B 1 295 ? 7.383 -17.734 -21.141 1 95.5 295 GLN B N 1
ATOM 5523 C CA . GLN B 1 295 ? 7.75 -16.906 -22.281 1 95.5 295 GLN B CA 1
ATOM 5524 C C . GLN B 1 295 ? 7.613 -15.422 -21.938 1 95.5 295 GLN B C 1
ATOM 5526 O O . GLN B 1 295 ? 8.055 -14.555 -22.703 1 95.5 295 GLN B O 1
ATOM 5531 N N . LEU B 1 296 ? 7.051 -15.125 -20.828 1 95.44 296 LEU B N 1
ATOM 5532 C CA . LEU B 1 296 ? 6.703 -13.742 -20.484 1 95.44 296 LEU B CA 1
ATOM 5533 C C . LEU B 1 296 ? 7.957 -12.906 -20.281 1 95.44 296 LEU B C 1
ATOM 5535 O O . LEU B 1 296 ? 8.008 -11.742 -20.703 1 95.44 296 LEU B O 1
ATOM 5539 N N . LEU B 1 297 ? 8.953 -13.422 -19.609 1 95.25 297 LEU B N 1
ATOM 5540 C CA . LEU B 1 297 ? 10.18 -12.672 -19.328 1 95.25 297 LEU B CA 1
ATOM 5541 C C . LEU B 1 297 ? 10.836 -12.227 -20.625 1 95.25 297 LEU B C 1
ATOM 5543 O O . LEU B 1 297 ? 11.445 -11.156 -20.688 1 95.25 297 LEU B O 1
ATOM 5547 N N . GLY B 1 298 ? 10.727 -13.016 -21.656 1 95.25 298 GLY B N 1
ATOM 5548 C CA . GLY B 1 298 ? 11.312 -12.688 -22.938 1 95.25 298 GLY B CA 1
ATOM 5549 C C . GLY B 1 298 ? 10.695 -11.461 -23.594 1 95.25 298 GLY B C 1
ATOM 5550 O O . GLY B 1 298 ? 11.344 -10.781 -24.391 1 95.25 298 GLY B O 1
ATOM 5551 N N . VAL B 1 299 ? 9.469 -11.234 -23.25 1 93.56 299 VAL B N 1
ATOM 5552 C CA . VAL B 1 299 ? 8.75 -10.078 -23.781 1 93.56 299 VAL B CA 1
ATOM 5553 C C . VAL B 1 299 ? 9.445 -8.789 -23.344 1 93.56 299 VAL B C 1
ATOM 5555 O O . VAL B 1 299 ? 9.461 -7.801 -24.078 1 93.56 299 VAL B O 1
ATOM 5558 N N . TYR B 1 300 ? 10.07 -8.812 -22.203 1 93.12 300 TYR B N 1
ATOM 5559 C CA . TYR B 1 300 ? 10.602 -7.594 -21.594 1 93.12 300 TYR B CA 1
ATOM 5560 C C . TYR B 1 300 ? 12.125 -7.578 -21.656 1 93.12 300 TYR B C 1
ATOM 5562 O O . TYR B 1 300 ? 12.75 -6.531 -21.469 1 93.12 300 TYR B O 1
ATOM 5570 N N . HIS B 1 301 ? 12.688 -8.68 -21.828 1 92.31 301 HIS B N 1
ATOM 5571 C CA . HIS B 1 301 ? 14.141 -8.789 -21.828 1 92.31 301 HIS B CA 1
ATOM 5572 C C . HIS B 1 301 ? 14.758 -8.008 -22.984 1 92.31 301 HIS B C 1
ATOM 5574 O O . HIS B 1 301 ? 14.281 -8.102 -24.109 1 92.31 301 HIS B O 1
ATOM 5580 N N . PRO B 1 302 ? 15.844 -7.332 -22.719 1 88.12 302 PRO B N 1
ATOM 5581 C CA . PRO B 1 302 ? 16.469 -6.523 -23.766 1 88.12 302 PRO B CA 1
ATOM 5582 C C . PRO B 1 302 ? 16.922 -7.355 -24.969 1 88.12 302 PRO B C 1
ATOM 5584 O O . PRO B 1 302 ? 16.844 -6.887 -26.109 1 88.12 302 PRO B O 1
ATOM 5587 N N . GLN B 1 303 ? 17.344 -8.547 -24.75 1 91.69 303 GLN B N 1
ATOM 5588 C CA . GLN B 1 303 ? 17.797 -9.43 -25.828 1 91.69 303 GLN B CA 1
ATOM 5589 C C . GLN B 1 303 ? 16.75 -10.484 -26.156 1 91.69 303 GLN B C 1
ATOM 5591 O O . GLN B 1 303 ? 17.047 -11.492 -26.797 1 91.69 303 GLN B O 1
ATOM 5596 N N . LYS B 1 304 ? 15.578 -10.367 -25.547 1 92.38 304 LYS B N 1
ATOM 5597 C CA . LYS B 1 304 ? 14.438 -11.242 -25.812 1 92.38 304 LYS B CA 1
ATOM 5598 C C . LYS B 1 304 ? 14.727 -12.672 -25.359 1 92.38 304 LYS B C 1
ATOM 5600 O O . LYS B 1 304 ? 14.328 -13.633 -26.031 1 92.38 304 LYS B O 1
ATOM 5605 N N . LYS B 1 305 ? 15.562 -12.766 -24.359 1 93 305 LYS B N 1
ATOM 5606 C CA . LYS B 1 305 ? 15.828 -14.07 -23.766 1 93 305 LYS B CA 1
ATOM 5607 C C . LYS B 1 305 ? 14.742 -14.461 -22.781 1 93 305 LYS B C 1
ATOM 5609 O O . LYS B 1 305 ? 14.469 -13.734 -21.828 1 93 305 LYS B O 1
ATOM 5614 N N . SER B 1 306 ? 14.18 -15.609 -23.047 1 93.81 306 SER B N 1
ATOM 5615 C CA . SER B 1 306 ? 13.125 -16.078 -22.156 1 93.81 306 SER B CA 1
ATOM 5616 C C . SER B 1 306 ? 13.688 -16.891 -21 1 93.81 306 SER B C 1
ATOM 5618 O O . SER B 1 306 ? 14.797 -17.422 -21.094 1 93.81 306 SER B O 1
ATOM 5620 N N . ALA B 1 307 ? 13 -16.938 -19.938 1 95.69 307 ALA B N 1
ATOM 5621 C CA . ALA B 1 307 ? 13.289 -17.734 -18.75 1 95.69 307 ALA B CA 1
ATOM 5622 C C . ALA B 1 307 ? 12 -18.172 -18.062 1 95.69 307 ALA B C 1
ATOM 5624 O O . ALA B 1 307 ? 10.961 -17.516 -18.203 1 95.69 307 ALA B O 1
ATOM 5625 N N . PRO B 1 308 ? 12.062 -19.281 -17.422 1 97.12 308 PRO B N 1
ATOM 5626 C CA . PRO B 1 308 ? 10.844 -19.781 -16.781 1 97.12 308 PRO B CA 1
ATOM 5627 C C . PRO B 1 308 ? 10.375 -18.891 -15.633 1 97.12 308 PRO B C 1
ATOM 5629 O O . PRO B 1 308 ? 11.188 -18.234 -14.969 1 97.12 308 PRO B O 1
ATOM 5632 N N . GLY B 1 309 ? 9.07 -18.812 -15.445 1 97.88 309 GLY B N 1
ATOM 5633 C CA . GLY B 1 309 ? 8.414 -18.141 -14.344 1 97.88 309 GLY B CA 1
ATOM 5634 C C . GLY B 1 309 ? 7.105 -18.797 -13.938 1 97.88 309 GLY B C 1
ATOM 5635 O O . GLY B 1 309 ? 6.387 -19.344 -14.773 1 97.88 309 GLY B O 1
ATOM 5636 N N . ILE B 1 310 ? 6.82 -18.781 -12.688 1 98.5 310 ILE B N 1
ATOM 5637 C CA . ILE B 1 310 ? 5.555 -19.281 -12.156 1 98.5 310 ILE B CA 1
ATOM 5638 C C . ILE B 1 310 ? 5.172 -18.484 -10.914 1 98.5 310 ILE B C 1
ATOM 5640 O O . ILE B 1 310 ? 6.039 -17.969 -10.195 1 98.5 310 ILE B O 1
ATOM 5644 N N . GLY B 1 311 ? 3.93 -18.266 -10.688 1 98.38 311 GLY B N 1
ATOM 5645 C CA . GLY B 1 311 ? 3.471 -17.516 -9.531 1 98.38 311 GLY B CA 1
ATOM 5646 C C . GLY B 1 311 ? 1.968 -17.578 -9.336 1 98.38 311 GLY B C 1
ATOM 5647 O O . GLY B 1 311 ? 1.283 -18.375 -9.992 1 98.38 311 GLY B O 1
ATOM 5648 N N . PHE B 1 312 ? 1.556 -16.875 -8.328 1 98.5 312 PHE B N 1
ATOM 5649 C CA . PHE B 1 312 ? 0.122 -16.766 -8.094 1 98.5 312 PHE B CA 1
ATOM 5650 C C . PHE B 1 312 ? -0.207 -15.438 -7.41 1 98.5 312 PHE B C 1
ATOM 5652 O O . PHE B 1 312 ? 0.69 -14.742 -6.926 1 98.5 312 PHE B O 1
ATOM 5659 N N . SER B 1 313 ? -1.42 -15.047 -7.469 1 98.19 313 SER B N 1
ATOM 5660 C CA . SER B 1 313 ? -1.97 -13.906 -6.742 1 98.19 313 SER B CA 1
ATOM 5661 C C . SER B 1 313 ? -3.248 -14.281 -6.004 1 98.19 313 SER B C 1
ATOM 5663 O O . SER B 1 313 ? -4.059 -15.055 -6.516 1 98.19 313 SER B O 1
ATOM 5665 N N . LEU B 1 314 ? -3.361 -13.828 -4.832 1 98.69 314 LEU B N 1
ATOM 5666 C CA . LEU B 1 314 ? -4.574 -13.977 -4.035 1 98.69 314 LEU B CA 1
ATOM 5667 C C . LEU B 1 314 ? -5.328 -12.656 -3.928 1 98.69 314 LEU B C 1
ATOM 5669 O O . LEU B 1 314 ? -4.711 -11.594 -3.801 1 98.69 314 LEU B O 1
ATOM 5673 N N . ASN B 1 315 ? -6.613 -12.766 -3.998 1 97.56 315 ASN B N 1
ATOM 5674 C CA . ASN B 1 315 ? -7.488 -11.609 -3.875 1 97.56 315 ASN B CA 1
ATOM 5675 C C . ASN B 1 315 ? -7.836 -11.32 -2.418 1 97.56 315 ASN B C 1
ATOM 5677 O O . ASN B 1 315 ? -8.617 -12.055 -1.806 1 97.56 315 ASN B O 1
ATOM 5681 N N . VAL B 1 316 ? -7.402 -10.211 -1.92 1 97.38 316 VAL B N 1
ATOM 5682 C CA . VAL B 1 316 ? -7.551 -9.898 -0.503 1 97.38 316 VAL B CA 1
ATOM 5683 C C . VAL B 1 316 ? -9.023 -9.672 -0.175 1 97.38 316 VAL B C 1
ATOM 5685 O O . VAL B 1 316 ? -9.492 -10.062 0.898 1 97.38 316 VAL B O 1
ATOM 5688 N N . GLY B 1 317 ? -9.742 -9.008 -1.042 1 95.25 317 GLY B N 1
ATOM 5689 C CA . GLY B 1 317 ? -11.164 -8.812 -0.84 1 95.25 317 GLY B CA 1
ATOM 5690 C C . GLY B 1 317 ? -11.93 -10.117 -0.733 1 95.25 317 GLY B C 1
ATOM 5691 O O . GLY B 1 317 ? -12.805 -10.266 0.125 1 95.25 317 GLY B O 1
ATOM 5692 N N . ALA B 1 318 ? -11.625 -11.016 -1.635 1 95.81 318 ALA B N 1
ATOM 5693 C CA . ALA B 1 318 ? -12.281 -12.32 -1.618 1 95.81 318 ALA B CA 1
ATOM 5694 C C . ALA B 1 318 ? -11.953 -13.086 -0.341 1 95.81 318 ALA B C 1
ATOM 5696 O O . ALA B 1 318 ? -12.828 -13.695 0.273 1 95.81 318 ALA B O 1
ATOM 5697 N N . LEU B 1 319 ? -10.688 -13.078 0.042 1 97.69 319 LEU B N 1
ATOM 5698 C CA . LEU B 1 319 ? -10.281 -13.727 1.282 1 97.69 319 LEU B CA 1
ATOM 5699 C C . LEU B 1 319 ? -11.008 -13.133 2.479 1 97.69 319 LEU B C 1
ATOM 5701 O O . LEU B 1 319 ? -11.477 -13.859 3.357 1 97.69 319 LEU B O 1
ATOM 5705 N N . HIS B 1 320 ? -11.109 -11.82 2.518 1 96.81 320 HIS B N 1
ATOM 5706 C CA . HIS B 1 320 ? -11.812 -11.117 3.586 1 96.81 320 HIS B CA 1
ATOM 5707 C C . HIS B 1 320 ? -13.258 -11.586 3.695 1 96.81 320 HIS B C 1
ATOM 5709 O O . HIS B 1 320 ? -13.734 -11.898 4.789 1 96.81 320 HIS B O 1
ATOM 5715 N N . ARG B 1 321 ? -13.938 -11.664 2.572 1 94.5 321 ARG B N 1
ATOM 5716 C CA . ARG B 1 321 ? -15.336 -12.086 2.551 1 94.5 321 ARG B CA 1
ATOM 5717 C C . ARG B 1 321 ? -15.484 -13.508 3.088 1 94.5 321 ARG B C 1
ATOM 5719 O O . ARG B 1 321 ? -16.406 -13.797 3.842 1 94.5 321 ARG B O 1
ATOM 5726 N N . CYS B 1 322 ? -14.555 -14.328 2.713 1 94.69 322 CYS B N 1
ATOM 5727 C CA . CYS B 1 322 ? -14.586 -15.719 3.16 1 94.69 322 CYS B CA 1
ATOM 5728 C C . CYS B 1 322 ? -14.414 -15.805 4.672 1 94.69 322 CYS B C 1
ATOM 5730 O O . CYS B 1 322 ? -15 -16.672 5.316 1 94.69 322 CYS B O 1
ATOM 5732 N N . LEU B 1 323 ? -13.648 -14.922 5.199 1 96.19 323 LEU B N 1
ATOM 5733 C CA . LEU B 1 323 ? -13.273 -15.016 6.605 1 96.19 323 LEU B CA 1
ATOM 5734 C C . LEU B 1 323 ? -14.273 -14.281 7.488 1 96.19 323 LEU B C 1
ATOM 5736 O O . LEU B 1 323 ? -14.281 -14.453 8.711 1 96.19 323 LEU B O 1
ATOM 5740 N N . LEU B 1 324 ? -15.117 -13.438 6.895 1 92.31 324 LEU B N 1
ATOM 5741 C CA . LEU B 1 324 ? -16.094 -12.672 7.656 1 92.31 324 LEU B CA 1
ATOM 5742 C C . LEU B 1 324 ? -17.016 -13.602 8.445 1 92.31 324 LEU B C 1
ATOM 5744 O O . LEU B 1 324 ? -17.547 -13.219 9.492 1 92.31 324 LEU B O 1
ATOM 5748 N N . SER B 1 325 ? -17.172 -14.812 7.949 1 86.69 325 SER B N 1
ATOM 5749 C CA . SER B 1 325 ? -18.078 -15.766 8.594 1 86.69 325 SER B CA 1
ATOM 5750 C C . SER B 1 325 ? -17.391 -16.484 9.75 1 86.69 325 SER B C 1
ATOM 5752 O O . SER B 1 325 ? -18.016 -17.281 10.461 1 86.69 325 SER B O 1
ATOM 5754 N N . THR B 1 326 ? -16.141 -16.219 9.906 1 91.19 326 THR B N 1
ATOM 5755 C CA . THR B 1 326 ? -15.359 -16.859 10.961 1 91.19 326 THR B CA 1
ATOM 5756 C C . THR B 1 326 ? -15.016 -15.859 12.062 1 91.19 326 THR B C 1
ATOM 5758 O O . THR B 1 326 ? -15.32 -14.672 11.945 1 91.19 326 THR B O 1
ATOM 5761 N N . ASP B 1 327 ? -14.398 -16.344 13.172 1 91.94 327 ASP B N 1
ATOM 5762 C CA . ASP B 1 327 ? -14.016 -15.477 14.273 1 91.94 327 ASP B CA 1
ATOM 5763 C C . ASP B 1 327 ? -12.508 -15.227 14.273 1 91.94 327 ASP B C 1
ATOM 5765 O O . ASP B 1 327 ? -11.938 -14.852 15.297 1 91.94 327 ASP B O 1
ATOM 5769 N N . ILE B 1 328 ? -11.969 -15.43 13.141 1 93.81 328 ILE B N 1
ATOM 5770 C CA . ILE B 1 328 ? -10.516 -15.359 13.055 1 93.81 328 ILE B CA 1
ATOM 5771 C C . ILE B 1 328 ? -10.078 -13.906 12.898 1 93.81 328 ILE B C 1
ATOM 5773 O O . ILE B 1 328 ? -9.031 -13.508 13.422 1 93.81 328 ILE B O 1
ATOM 5777 N N . LEU B 1 329 ? -10.859 -13.07 12.258 1 95.25 329 LEU B N 1
ATOM 5778 C CA . LEU B 1 329 ? -10.508 -11.68 11.992 1 95.25 329 LEU B CA 1
ATOM 5779 C C . LEU B 1 329 ? -10.734 -10.812 13.234 1 95.25 329 LEU B C 1
ATOM 5781 O O . LEU B 1 329 ? -11.625 -11.094 14.031 1 95.25 329 LEU B O 1
ATOM 5785 N N . PRO B 1 330 ? -9.891 -9.758 13.352 1 93.69 330 PRO B N 1
ATOM 5786 C CA . PRO B 1 330 ? -10.148 -8.805 14.43 1 93.69 330 PRO B CA 1
ATOM 5787 C C . PRO B 1 330 ? -11.578 -8.273 14.422 1 93.69 330 PRO B C 1
ATOM 5789 O O . PRO B 1 330 ? -12.125 -7.984 13.352 1 93.69 330 PRO B O 1
ATOM 5792 N N . GLN B 1 331 ? -12.188 -8.164 15.609 1 91.88 331 GLN B N 1
ATOM 5793 C CA . GLN B 1 331 ? -13.594 -7.793 15.688 1 91.88 331 GLN B CA 1
ATOM 5794 C C . GLN B 1 331 ? -13.758 -6.309 16 1 91.88 331 GLN B C 1
ATOM 5796 O O . GLN B 1 331 ? -14.844 -5.75 15.852 1 91.88 331 GLN B O 1
ATOM 5801 N N . LYS B 1 332 ? -12.711 -5.684 16.547 1 88.81 332 LYS B N 1
ATOM 5802 C CA . LYS B 1 332 ? -12.719 -4.258 16.859 1 88.81 332 LYS B CA 1
ATOM 5803 C C . LYS B 1 332 ? -11.438 -3.584 16.359 1 88.81 332 LYS B C 1
ATOM 5805 O O . LYS B 1 332 ? -10.398 -4.234 16.219 1 88.81 332 LYS B O 1
ATOM 5810 N N . PRO B 1 333 ? -11.633 -2.275 16.047 1 86.94 333 PRO B N 1
ATOM 5811 C CA . PRO B 1 333 ? -10.391 -1.548 15.789 1 86.94 333 PRO B CA 1
ATOM 5812 C C . PRO B 1 333 ? -9.5 -1.446 17.031 1 86.94 333 PRO B C 1
ATOM 5814 O O . PRO B 1 333 ? -9.898 -1.88 18.109 1 86.94 333 PRO B O 1
ATOM 5817 N N . LEU B 1 334 ? -8.352 -0.921 16.828 1 85.12 334 LEU B N 1
ATOM 5818 C CA . LEU B 1 334 ? -7.426 -0.784 17.938 1 85.12 334 LEU B CA 1
ATOM 5819 C C . LEU B 1 334 ? -7.961 0.211 18.969 1 85.12 334 LEU B C 1
ATOM 5821 O O . LEU B 1 334 ? -8.297 1.346 18.625 1 85.12 334 LEU B O 1
ATOM 5825 N N . LEU B 1 335 ? -7.984 -0.19 20.156 1 87.75 335 LEU B N 1
ATOM 5826 C CA . LEU B 1 335 ? -8.602 0.609 21.203 1 87.75 335 LEU B CA 1
ATOM 5827 C C . LEU B 1 335 ? -7.586 1.548 21.844 1 87.75 335 LEU B C 1
ATOM 5829 O O . LEU B 1 335 ? -6.379 1.31 21.766 1 87.75 335 LEU B O 1
ATOM 5833 N N . ILE B 1 336 ? -8.109 2.592 22.438 1 95.06 336 ILE B N 1
ATOM 5834 C CA . ILE B 1 336 ? -7.305 3.549 23.188 1 95.06 336 ILE B CA 1
ATOM 5835 C C . ILE B 1 336 ? -7.137 3.062 24.625 1 95.06 336 ILE B C 1
ATOM 5837 O O . ILE B 1 336 ? -8.109 2.68 25.266 1 95.06 336 ILE B O 1
ATOM 5841 N N . ASP B 1 337 ? -5.918 3.086 25.141 1 96.88 337 ASP B N 1
ATOM 5842 C CA . ASP B 1 337 ? -5.633 2.592 26.484 1 96.88 337 ASP B CA 1
ATOM 5843 C C . ASP B 1 337 ? -5.887 3.676 27.531 1 96.88 337 ASP B C 1
ATOM 5845 O O . ASP B 1 337 ? -6.434 3.396 28.594 1 96.88 337 ASP B O 1
ATOM 5849 N N . TYR B 1 338 ? -5.461 4.91 27.234 1 97.62 338 TYR B N 1
ATOM 5850 C CA . TYR B 1 338 ? -5.551 5.996 28.203 1 97.62 338 TYR B CA 1
ATOM 5851 C C . TYR B 1 338 ? -6.121 7.254 27.562 1 97.62 338 TYR B C 1
ATOM 5853 O O . TYR B 1 338 ? -5.684 7.664 26.484 1 97.62 338 TYR B O 1
ATOM 5861 N N . LEU B 1 339 ? -7.102 7.809 28.203 1 97.81 339 LEU B N 1
ATOM 5862 C CA . LEU B 1 339 ? -7.559 9.164 27.906 1 97.81 339 LEU B CA 1
ATOM 5863 C C . LEU B 1 339 ? -7.078 10.133 28.984 1 97.81 339 LEU B C 1
ATOM 5865 O O . LEU B 1 339 ? -7.516 10.055 30.141 1 97.81 339 LEU B O 1
ATOM 5869 N N . VAL B 1 340 ? -6.168 11.031 28.625 1 98 340 VAL B N 1
ATOM 5870 C CA . VAL B 1 340 ? -5.66 12.023 29.562 1 98 340 VAL B CA 1
ATOM 5871 C C . VAL B 1 340 ? -6.496 13.305 29.469 1 98 340 VAL B C 1
ATOM 5873 O O . VAL B 1 340 ? -6.707 13.828 28.375 1 98 340 VAL B O 1
ATOM 5876 N N . VAL B 1 341 ? -6.938 13.797 30.609 1 97.75 341 VAL B N 1
ATOM 5877 C CA . VAL B 1 341 ? -7.848 14.938 30.656 1 97.75 341 VAL B CA 1
ATOM 5878 C C . VAL B 1 341 ? -7.258 16.031 31.547 1 97.75 341 VAL B C 1
ATOM 5880 O O . VAL B 1 341 ? -6.953 15.789 32.719 1 97.75 341 VAL B O 1
ATOM 5883 N N . ALA B 1 342 ? -7.055 17.203 30.938 1 96.56 342 ALA B N 1
ATOM 5884 C CA . ALA B 1 342 ? -6.746 18.375 31.75 1 96.56 342 ALA B CA 1
ATOM 5885 C C . ALA B 1 342 ? -8 18.922 32.438 1 96.56 342 ALA B C 1
ATOM 5887 O O . ALA B 1 342 ? -8.93 19.359 31.75 1 96.56 342 ALA B O 1
ATOM 5888 N N . LYS B 1 343 ? -7.992 18.984 33.688 1 94.12 343 LYS B N 1
ATOM 5889 C CA . LYS B 1 343 ? -9.18 19.438 34.406 1 94.12 343 LYS B CA 1
ATOM 5890 C C . LYS B 1 343 ? -9.43 20.922 34.125 1 94.12 343 LYS B C 1
ATOM 5892 O O . LYS B 1 343 ? -10.57 21.391 34.188 1 94.12 343 LYS B O 1
ATOM 5897 N N . THR B 1 344 ? -8.305 21.656 33.906 1 91.81 344 THR B N 1
ATOM 5898 C CA . THR B 1 344 ? -8.391 23.078 33.594 1 91.81 344 THR B CA 1
ATOM 5899 C C . THR B 1 344 ? -7.441 23.422 32.438 1 91.81 344 THR B C 1
ATOM 5901 O O . THR B 1 344 ? -6.543 22.641 32.125 1 91.81 344 THR B O 1
ATOM 5904 N N . SER B 1 345 ? -7.645 24.562 31.859 1 89.94 345 SER B N 1
ATOM 5905 C CA . SER B 1 345 ? -6.785 25.016 30.766 1 89.94 345 SER B CA 1
ATOM 5906 C C . SER B 1 345 ? -5.34 25.156 31.219 1 89.94 345 SER B C 1
ATOM 5908 O O . SER B 1 345 ? -4.406 24.938 30.453 1 89.94 345 SER B O 1
ATOM 5910 N N . GLU B 1 346 ? -5.199 25.469 32.5 1 91 346 GLU B N 1
ATOM 5911 C CA . GLU B 1 346 ? -3.869 25.672 33.062 1 91 346 GLU B CA 1
ATOM 5912 C C . GLU B 1 346 ? -3.115 24.359 33.188 1 91 346 GLU B C 1
ATOM 5914 O O . GLU B 1 346 ? -1.89 24.344 33.312 1 91 346 GLU B O 1
ATOM 5919 N N . SER B 1 347 ? -3.865 23.25 33.094 1 95.25 347 SER B N 1
ATOM 5920 C CA . SER B 1 347 ? -3.262 21.938 33.312 1 95.25 347 SER B CA 1
ATOM 5921 C C . SER B 1 347 ? -2.918 21.25 31.984 1 95.25 347 SER B C 1
ATOM 5923 O O . SER B 1 347 ? -2.488 20.109 31.953 1 95.25 347 SER B O 1
ATOM 5925 N N . GLN B 1 348 ? -3.094 22 30.922 1 94.94 348 GLN B N 1
ATOM 5926 C CA . GLN B 1 348 ? -2.924 21.406 29.609 1 94.94 348 GLN B CA 1
ATOM 5927 C C . GLN B 1 348 ? -1.473 20.984 29.375 1 94.94 348 GLN B C 1
ATOM 5929 O O . GLN B 1 348 ? -1.207 19.922 28.812 1 94.94 348 GLN B O 1
ATOM 5934 N N . ILE B 1 349 ? -0.557 21.812 29.797 1 95.44 349 ILE B N 1
ATOM 5935 C CA . ILE B 1 349 ? 0.863 21.516 29.641 1 95.44 349 ILE B CA 1
ATOM 5936 C C . ILE B 1 349 ? 1.209 20.234 30.391 1 95.44 349 ILE B C 1
ATOM 5938 O O . ILE B 1 349 ? 1.859 19.344 29.844 1 95.44 349 ILE B O 1
ATOM 5942 N N . GLU B 1 350 ? 0.698 20.109 31.609 1 95.56 350 GLU B N 1
ATOM 5943 C CA . GLU B 1 350 ? 0.944 18.922 32.406 1 95.56 350 GLU B CA 1
ATOM 5944 C C . GLU B 1 350 ? 0.298 17.688 31.797 1 95.56 350 GLU B C 1
ATOM 5946 O O . GLU B 1 350 ? 0.854 16.594 31.859 1 95.56 350 GLU B O 1
ATOM 5951 N N . ALA B 1 351 ? -0.854 17.859 31.25 1 96.56 351 ALA B N 1
ATOM 5952 C CA . ALA B 1 351 ? -1.546 16.766 30.594 1 96.56 351 ALA B CA 1
ATOM 5953 C C . ALA B 1 351 ? -0.754 16.25 29.391 1 96.56 351 ALA B C 1
ATOM 5955 O O . ALA B 1 351 ? -0.601 15.047 29.219 1 96.56 351 ALA B O 1
ATOM 5956 N N . LEU B 1 352 ? -0.237 17.188 28.547 1 96.44 352 LEU B N 1
ATOM 5957 C CA . LEU B 1 352 ? 0.571 16.828 27.391 1 96.44 352 LEU B CA 1
ATOM 5958 C C . LEU B 1 352 ? 1.844 16.109 27.812 1 96.44 352 LEU B C 1
ATOM 5960 O O . LEU B 1 352 ? 2.215 15.094 27.219 1 96.44 352 LEU B O 1
ATOM 5964 N N . LYS B 1 353 ? 2.453 16.578 28.875 1 95.44 353 LYS B N 1
ATOM 5965 C CA . LYS B 1 353 ? 3.67 15.961 29.391 1 95.44 353 LYS B CA 1
ATOM 5966 C C . LYS B 1 353 ? 3.393 14.555 29.922 1 95.44 353 LYS B C 1
ATOM 5968 O O . LYS B 1 353 ? 4.176 13.641 29.688 1 95.44 353 LYS B O 1
ATOM 5973 N N . TYR B 1 354 ? 2.275 14.414 30.641 1 96.31 354 TYR B N 1
ATOM 5974 C CA . TYR B 1 354 ? 1.91 13.117 31.188 1 96.31 354 TYR B CA 1
ATOM 5975 C C . TYR B 1 354 ? 1.652 12.102 30.094 1 96.31 354 TYR B C 1
ATOM 5977 O O . TYR B 1 354 ? 2.094 10.953 30.172 1 96.31 354 TYR B O 1
ATOM 5985 N N . ALA B 1 355 ? 0.899 12.516 29.094 1 97 355 ALA B N 1
ATOM 5986 C CA . ALA B 1 355 ? 0.622 11.641 27.969 1 97 355 ALA B CA 1
ATOM 5987 C C . ALA B 1 355 ? 1.913 11.195 27.281 1 97 355 ALA B C 1
ATOM 5989 O O . ALA B 1 355 ? 2.066 10.031 26.922 1 97 355 ALA B O 1
ATOM 5990 N N . GLN B 1 356 ? 2.828 12.125 27.062 1 95.44 356 GLN B N 1
ATOM 5991 C CA . GLN B 1 356 ? 4.117 11.82 26.469 1 95.44 356 GLN B CA 1
ATOM 5992 C C . GLN B 1 356 ? 4.891 10.805 27.297 1 95.44 356 GLN B C 1
ATOM 5994 O O . GLN B 1 356 ? 5.512 9.891 26.75 1 95.44 356 GLN B O 1
ATOM 5999 N N . GLN B 1 357 ? 4.883 10.969 28.578 1 95.38 357 GLN B N 1
ATOM 6000 C CA . GLN B 1 357 ? 5.574 10.062 29.484 1 95.38 357 GLN B CA 1
ATOM 6001 C C . GLN B 1 357 ? 5 8.648 29.391 1 95.38 357 GLN B C 1
ATOM 6003 O O . GLN B 1 357 ? 5.75 7.668 29.391 1 95.38 357 GLN B O 1
ATOM 6008 N N . LEU B 1 358 ? 3.666 8.547 29.344 1 96.38 358 LEU B N 1
ATOM 6009 C CA . LEU B 1 358 ? 3.025 7.242 29.203 1 96.38 358 LEU B CA 1
ATOM 6010 C C . LEU B 1 358 ? 3.5 6.539 27.938 1 96.38 358 LEU B C 1
ATOM 6012 O O . LEU B 1 358 ? 3.818 5.348 27.969 1 96.38 358 LEU B O 1
ATOM 6016 N N . ARG B 1 359 ? 3.58 7.281 26.844 1 95.94 359 ARG B N 1
ATOM 6017 C CA . ARG B 1 359 ? 3.988 6.719 25.562 1 95.94 359 ARG B CA 1
ATOM 6018 C C . ARG B 1 359 ? 5.449 6.277 25.594 1 95.94 359 ARG B C 1
ATOM 6020 O O . ARG B 1 359 ? 5.82 5.293 24.953 1 95.94 359 ARG B O 1
ATOM 6027 N N . LYS B 1 360 ? 6.266 7.027 26.281 1 93.88 360 LYS B N 1
ATOM 6028 C CA . LYS B 1 360 ? 7.688 6.715 26.406 1 93.88 360 LYS B CA 1
ATOM 6029 C C . LYS B 1 360 ? 7.91 5.477 27.266 1 93.88 360 LYS B C 1
ATOM 6031 O O . LYS B 1 360 ? 8.789 4.664 26.984 1 93.88 360 LYS B O 1
ATOM 6036 N N . ASP B 1 361 ? 7.117 5.336 28.25 1 94.94 361 ASP B N 1
ATOM 6037 C CA . ASP B 1 361 ? 7.266 4.238 29.203 1 94.94 361 ASP B CA 1
ATOM 6038 C C . ASP B 1 361 ? 6.914 2.9 28.562 1 94.94 361 ASP B C 1
ATOM 6040 O O . ASP B 1 361 ? 7.531 1.878 28.859 1 94.94 361 ASP B O 1
ATOM 6044 N N . ASP B 1 362 ? 5.93 2.871 27.781 1 95.75 362 ASP B N 1
ATOM 6045 C CA . ASP B 1 362 ? 5.492 1.669 27.078 1 95.75 362 ASP B CA 1
ATOM 6046 C C . ASP B 1 362 ? 5.051 1.997 25.641 1 95.75 362 ASP B C 1
ATOM 6048 O O . ASP B 1 362 ? 3.967 2.545 25.438 1 95.75 362 ASP B O 1
ATOM 6052 N N . ASN B 1 363 ? 5.82 1.531 24.719 1 92.12 363 ASN B N 1
ATOM 6053 C CA . ASN B 1 363 ? 5.609 1.871 23.312 1 92.12 363 ASN B CA 1
ATOM 6054 C C . ASN B 1 363 ? 4.355 1.198 22.766 1 92.12 363 ASN B C 1
ATOM 6056 O O . ASN B 1 363 ? 3.9 1.536 21.672 1 92.12 363 ASN B O 1
ATOM 6060 N N . SER B 1 364 ? 3.785 0.344 23.438 1 93.31 364 SER B N 1
ATOM 6061 C CA . SER B 1 364 ? 2.604 -0.362 22.953 1 93.31 364 SER B CA 1
ATOM 6062 C C . SER B 1 364 ? 1.324 0.36 23.359 1 93.31 364 SER B C 1
ATOM 6064 O O . SER B 1 364 ? 0.243 0.051 22.844 1 93.31 364 SER B O 1
ATOM 6066 N N . LEU B 1 365 ? 1.467 1.352 24.188 1 95.94 365 LEU B N 1
ATOM 6067 C CA . LEU B 1 365 ? 0.289 2.033 24.719 1 95.94 365 LEU B CA 1
ATOM 6068 C C . LEU B 1 365 ? -0.244 3.051 23.719 1 95.94 365 LEU B C 1
ATOM 6070 O O . LEU B 1 365 ? 0.534 3.736 23.047 1 95.94 365 LEU B O 1
ATOM 6074 N N . ARG B 1 366 ? -1.512 3.123 23.609 1 97.31 366 ARG B N 1
ATOM 6075 C CA . ARG B 1 366 ? -2.23 4.148 22.859 1 97.31 366 ARG B CA 1
ATOM 6076 C C . ARG B 1 366 ? -2.848 5.18 23.812 1 97.31 366 ARG B C 1
ATOM 6078 O O . ARG B 1 366 ? -3.746 4.855 24.594 1 97.31 366 ARG B O 1
ATOM 6085 N N . VAL B 1 367 ? -2.348 6.441 23.719 1 98 367 VAL B N 1
ATOM 6086 C CA . VAL B 1 367 ? -2.695 7.484 24.672 1 98 367 VAL B CA 1
ATOM 6087 C C . VAL B 1 367 ? -3.23 8.711 23.938 1 98 367 VAL B C 1
ATOM 6089 O O . VAL B 1 367 ? -2.561 9.25 23.062 1 98 367 VAL B O 1
ATOM 6092 N N . THR B 1 368 ? -4.465 9.125 24.25 1 96.94 368 THR B N 1
ATOM 6093 C CA . THR B 1 368 ? -5.031 10.336 23.672 1 96.94 368 THR B CA 1
ATOM 6094 C C . THR B 1 368 ? -5.309 11.375 24.75 1 96.94 368 THR B C 1
ATOM 6096 O O . THR B 1 368 ? -5.355 11.047 25.938 1 96.94 368 THR B O 1
ATOM 6099 N N . ILE B 1 369 ? -5.395 12.617 24.344 1 96.62 369 ILE B N 1
ATOM 6100 C CA . ILE B 1 369 ? -5.754 13.734 25.219 1 96.62 369 ILE B CA 1
ATOM 6101 C C . ILE B 1 369 ? -7.125 14.273 24.812 1 96.62 369 ILE B C 1
ATOM 6103 O O . ILE B 1 369 ? -7.449 14.344 23.625 1 96.62 369 ILE B O 1
ATOM 6107 N N . ASP B 1 370 ? -7.934 14.609 25.797 1 96.19 370 ASP B N 1
ATOM 6108 C CA . ASP B 1 370 ? -9.195 15.273 25.484 1 96.19 370 ASP B CA 1
ATOM 6109 C C . ASP B 1 370 ? -8.953 16.672 24.906 1 96.19 370 ASP B C 1
ATOM 6111 O O . ASP B 1 370 ? -8.25 17.484 25.516 1 96.19 370 ASP B O 1
ATOM 6115 N N . LEU B 1 371 ? -9.578 16.922 23.797 1 95.38 371 LEU B N 1
ATOM 6116 C CA . LEU B 1 371 ? -9.336 18.172 23.109 1 95.38 371 LEU B CA 1
ATOM 6117 C C . LEU B 1 371 ? -10.555 19.094 23.203 1 95.38 371 LEU B C 1
ATOM 6119 O O . LEU B 1 371 ? -10.516 20.234 22.734 1 95.38 371 LEU B O 1
ATOM 6123 N N . GLU B 1 372 ? -11.664 18.641 23.766 1 89.56 372 GLU B N 1
ATOM 6124 C CA . GLU B 1 372 ? -12.938 19.344 23.641 1 89.56 372 GLU B CA 1
ATOM 6125 C C . GLU B 1 372 ? -13.312 20.016 24.969 1 89.56 372 GLU B C 1
ATOM 6127 O O . GLU B 1 372 ? -14.391 20.609 25.078 1 89.56 372 GLU B O 1
ATOM 6132 N N . ASN B 1 373 ? -12.43 20.062 25.906 1 85.56 373 ASN B N 1
ATOM 6133 C CA . ASN B 1 373 ? -12.734 20.641 27.219 1 85.56 373 ASN B CA 1
ATOM 6134 C C . ASN B 1 373 ? -14.086 20.172 27.734 1 85.56 373 ASN B C 1
ATOM 6136 O O . ASN B 1 373 ? -14.922 20.984 28.125 1 85.56 373 ASN B O 1
ATOM 6140 N N . ARG B 1 374 ? -14.367 18.906 27.688 1 89.25 374 ARG B N 1
ATOM 6141 C CA . ARG B 1 374 ? -15.594 18.281 28.156 1 89.25 374 ARG B CA 1
ATOM 6142 C C . ARG B 1 374 ? -15.672 18.281 29.672 1 89.25 374 ARG B C 1
ATOM 6144 O O . ARG B 1 374 ? -14.648 18.344 30.359 1 89.25 374 ARG B O 1
ATOM 6151 N N . ASN B 1 375 ? -16.906 18.25 30.109 1 93 375 ASN B N 1
ATOM 6152 C CA . ASN B 1 375 ? -17.062 18.047 31.547 1 93 375 ASN B CA 1
ATOM 6153 C C . ASN B 1 375 ? -16.891 16.594 31.922 1 93 375 ASN B C 1
ATOM 6155 O O . ASN B 1 375 ? -16.75 15.727 31.047 1 93 375 ASN B O 1
ATOM 6159 N N . GLU B 1 376 ? -16.922 16.328 33.219 1 94.12 376 GLU B N 1
ATOM 6160 C CA . GLU B 1 376 ? -16.594 15 33.719 1 94.12 376 GLU B CA 1
ATOM 6161 C C . GLU B 1 376 ? -17.578 13.953 33.188 1 94.12 376 GLU B C 1
ATOM 6163 O O . GLU B 1 376 ? -17.172 12.859 32.781 1 94.12 376 GLU B O 1
ATOM 6168 N N . GLU B 1 377 ? -18.812 14.305 33.188 1 95.12 377 GLU B N 1
ATOM 6169 C CA . GLU B 1 377 ? -19.828 13.367 32.75 1 95.12 377 GLU B CA 1
ATOM 6170 C C . GLU B 1 377 ? -19.656 13.047 31.266 1 95.12 377 GLU B C 1
ATOM 6172 O O . GLU B 1 377 ? -19.781 11.891 30.844 1 95.12 377 GLU B O 1
ATOM 6177 N N . GLU B 1 378 ? -19.453 14.07 30.547 1 95.06 378 GLU B N 1
ATOM 6178 C CA . GLU B 1 378 ? -19.25 13.898 29.109 1 95.06 378 GLU B CA 1
ATOM 6179 C C . GLU B 1 378 ? -18.016 13.062 28.812 1 95.06 378 GLU B C 1
ATOM 6181 O O . GLU B 1 378 ? -18 12.266 27.875 1 95.06 378 GLU B O 1
ATOM 6186 N N . ILE B 1 379 ? -16.984 13.242 29.594 1 95.94 379 ILE B N 1
ATOM 6187 C CA . ILE B 1 379 ? -15.742 12.492 29.453 1 95.94 379 ILE B CA 1
ATOM 6188 C C . ILE B 1 379 ? -15.992 11.008 29.703 1 95.94 379 ILE B C 1
ATOM 6190 O O . ILE B 1 379 ? -15.547 10.156 28.938 1 95.94 379 ILE B O 1
ATOM 6194 N N . LYS B 1 380 ? -16.688 10.688 30.75 1 95.38 380 LYS B N 1
ATOM 6195 C CA . LYS B 1 380 ? -16.984 9.305 31.094 1 95.38 380 LYS B CA 1
ATOM 6196 C C . LYS B 1 380 ? -17.828 8.633 30.016 1 95.38 380 LYS B C 1
ATOM 6198 O O . LYS B 1 380 ? -17.578 7.48 29.656 1 95.38 380 LYS B O 1
ATOM 6203 N N . LYS B 1 381 ? -18.781 9.383 29.516 1 94.69 381 LYS B N 1
ATOM 6204 C CA . LYS B 1 381 ? -19.625 8.867 28.438 1 94.69 381 LYS B CA 1
ATOM 6205 C C . LYS B 1 381 ? -18.797 8.602 27.188 1 94.69 381 LYS B C 1
ATOM 6207 O O . LYS B 1 381 ? -18.953 7.562 26.547 1 94.69 381 LYS B O 1
ATOM 6212 N N . TYR B 1 382 ? -17.938 9.57 26.859 1 94.19 382 TYR B N 1
ATOM 6213 C CA . TYR B 1 382 ? -17.062 9.438 25.703 1 94.19 382 TYR B CA 1
ATOM 6214 C C . TYR B 1 382 ? -16.172 8.211 25.844 1 94.19 382 TYR B C 1
ATOM 6216 O O . TYR B 1 382 ? -16.016 7.438 24.891 1 94.19 382 TYR B O 1
ATOM 6224 N N . ALA B 1 383 ? -15.57 8.062 26.953 1 94.5 383 ALA B N 1
ATOM 6225 C CA . ALA B 1 383 ? -14.688 6.934 27.203 1 94.5 383 ALA B CA 1
ATOM 6226 C C . ALA B 1 383 ? -15.438 5.609 27.078 1 94.5 383 ALA B C 1
ATOM 6228 O O . ALA B 1 383 ? -14.922 4.652 26.5 1 94.5 383 ALA B O 1
ATOM 6229 N N . GLN B 1 384 ? -16.609 5.539 27.625 1 93 384 GLN B N 1
ATOM 6230 C CA . GLN B 1 384 ? -17.422 4.328 27.562 1 93 384 GLN B CA 1
ATOM 6231 C C . GLN B 1 384 ? -17.812 3.994 26.125 1 93 384 GLN B C 1
ATOM 6233 O O . GLN B 1 384 ? -17.672 2.85 25.688 1 93 384 GLN B O 1
ATOM 6238 N N . GLU B 1 385 ? -18.203 4.973 25.406 1 89.69 385 GLU B N 1
ATOM 6239 C CA . GLU B 1 385 ? -18.656 4.793 24.031 1 89.69 385 GLU B CA 1
ATOM 6240 C C . GLU B 1 385 ? -17.516 4.344 23.125 1 89.69 385 GLU B C 1
ATOM 6242 O O . GLU B 1 385 ? -17.75 3.633 22.141 1 89.69 385 GLU B O 1
ATOM 6247 N N . ASN B 1 386 ? -16.312 4.707 23.453 1 90.56 386 ASN B N 1
ATOM 6248 C CA . ASN B 1 386 ? -15.18 4.41 22.578 1 90.56 386 ASN B CA 1
ATOM 6249 C C . ASN B 1 386 ? -14.328 3.279 23.156 1 90.56 386 ASN B C 1
ATOM 6251 O O . ASN B 1 386 ? -13.242 2.992 22.625 1 90.56 386 ASN B O 1
ATOM 6255 N N . GLY B 1 387 ? -14.789 2.717 24.203 1 90.25 387 GLY B N 1
ATOM 6256 C CA . GLY B 1 387 ? -14.117 1.562 24.781 1 90.25 387 GLY B CA 1
ATOM 6257 C C . GLY B 1 387 ? -12.766 1.894 25.375 1 90.25 387 GLY B C 1
ATOM 6258 O O . GLY B 1 387 ? -11.836 1.086 25.312 1 90.25 387 GLY B O 1
ATOM 6259 N N . ILE B 1 388 ? -12.594 3.148 25.875 1 93.88 388 ILE B N 1
ATOM 6260 C CA . ILE B 1 388 ? -11.336 3.557 26.469 1 93.88 388 ILE B CA 1
ATOM 6261 C C . ILE B 1 388 ? -11.211 2.945 27.875 1 93.88 388 ILE B C 1
ATOM 6263 O O . ILE B 1 388 ? -12.117 3.078 28.703 1 93.88 388 ILE B O 1
ATOM 6267 N N . LYS B 1 389 ? -10.133 2.408 28.156 1 89.81 389 LYS B N 1
ATOM 6268 C CA . LYS B 1 389 ? -9.938 1.586 29.344 1 89.81 389 LYS B CA 1
ATOM 6269 C C . LYS B 1 389 ? -9.742 2.451 30.594 1 89.81 389 LYS B C 1
ATOM 6271 O O . LYS B 1 389 ? -10.273 2.145 31.656 1 89.81 389 LYS B O 1
ATOM 6276 N N . THR B 1 390 ? -8.891 3.482 30.516 1 96.94 390 THR B N 1
ATOM 6277 C CA . THR B 1 390 ? -8.461 4.258 31.688 1 96.94 390 THR B CA 1
ATOM 6278 C C . THR B 1 390 ? -8.539 5.754 31.391 1 96.94 390 THR B C 1
ATOM 6280 O O . THR B 1 390 ? -8.109 6.207 30.328 1 96.94 390 THR B O 1
ATOM 6283 N N . ILE B 1 391 ? -9.086 6.484 32.344 1 97.81 391 ILE B N 1
ATOM 6284 C CA . ILE B 1 391 ? -9.086 7.941 32.25 1 97.81 391 ILE B CA 1
ATOM 6285 C C . ILE B 1 391 ? -8.094 8.5 33.281 1 97.81 391 ILE B C 1
ATOM 6287 O O . ILE B 1 391 ? -8.078 8.086 34.438 1 97.81 391 ILE B O 1
ATOM 6291 N N . VAL B 1 392 ? -7.254 9.375 32.906 1 98.06 392 VAL B N 1
ATOM 6292 C CA . VAL B 1 392 ? -6.305 10.047 33.781 1 98.06 392 VAL B CA 1
ATOM 6293 C C . VAL B 1 392 ? -6.648 11.531 33.875 1 98.06 392 VAL B C 1
ATOM 6295 O O . VAL B 1 392 ? -6.586 12.258 32.875 1 98.06 392 VAL B O 1
ATOM 6298 N N . TRP B 1 393 ? -6.949 11.961 35.062 1 97.5 393 TRP B N 1
ATOM 6299 C CA . TRP B 1 393 ? -7.27 13.367 35.312 1 97.5 393 TRP B CA 1
ATOM 6300 C C . TRP B 1 393 ? -6.051 14.117 35.844 1 97.5 393 TRP B C 1
ATOM 6302 O O . TRP B 1 393 ? -5.453 13.734 36.844 1 97.5 393 TRP B O 1
ATOM 6312 N N . ILE B 1 394 ? -5.73 15.203 35.125 1 97.5 394 ILE B N 1
ATOM 6313 C CA . ILE B 1 394 ? -4.543 15.977 35.469 1 97.5 394 ILE B CA 1
ATOM 6314 C C . ILE B 1 394 ? -4.957 17.359 35.969 1 97.5 394 ILE B C 1
ATOM 6316 O O . ILE B 1 394 ? -5.727 18.062 35.312 1 97.5 394 ILE B O 1
ATOM 6320 N N . GLU B 1 395 ? -4.496 17.719 37.094 1 95 395 GLU B N 1
ATOM 6321 C CA . GLU B 1 395 ? -4.617 19.062 37.656 1 95 395 GLU B CA 1
ATOM 6322 C C . GLU B 1 395 ? -3.258 19.609 38.094 1 95 395 GLU B C 1
ATOM 6324 O O . GLU B 1 395 ? -2.512 18.953 38.812 1 95 395 GLU B O 1
ATOM 6329 N N . LYS B 1 396 ? -3.037 20.812 37.594 1 93.38 396 LYS B N 1
ATOM 6330 C CA . LYS B 1 396 ? -1.746 21.438 37.875 1 93.38 396 LYS B CA 1
ATOM 6331 C C . LYS B 1 396 ? -1.466 21.438 39.375 1 93.38 396 LYS B C 1
ATOM 6333 O O . LYS B 1 396 ? -2.309 21.859 40.156 1 93.38 396 LYS B O 1
ATOM 6338 N N . GLY B 1 397 ? -0.356 21.016 39.781 1 91.75 397 GLY B N 1
ATOM 6339 C CA . GLY B 1 397 ? 0.075 21.047 41.156 1 91.75 397 GLY B CA 1
ATOM 6340 C C . GLY B 1 397 ? -0.462 19.875 41.969 1 91.75 397 GLY B C 1
ATOM 6341 O O . GLY B 1 397 ? -0.21 19.781 43.188 1 91.75 397 GLY B O 1
ATOM 6342 N N . LYS B 1 398 ? -1.215 18.938 41.406 1 93.81 398 LYS B N 1
ATOM 6343 C CA . LYS B 1 398 ? -1.78 17.797 42.094 1 93.81 398 LYS B CA 1
ATOM 6344 C C . LYS B 1 398 ? -1.351 16.484 41.438 1 93.81 398 LYS B C 1
ATOM 6346 O O . LYS B 1 398 ? -0.862 16.484 40.312 1 93.81 398 LYS B O 1
ATOM 6351 N N . GLU B 1 399 ? -1.44 15.461 42.156 1 93.62 399 GLU B N 1
ATOM 6352 C CA . GLU B 1 399 ? -1.168 14.148 41.594 1 93.62 399 GLU B CA 1
ATOM 6353 C C . GLU B 1 399 ? -2.262 13.727 40.625 1 93.62 399 GLU B C 1
ATOM 6355 O O . GLU B 1 399 ? -3.43 14.078 40.781 1 93.62 399 GLU B O 1
ATOM 6360 N N . ALA B 1 400 ? -1.803 12.977 39.625 1 95.38 400 ALA B N 1
ATOM 6361 C CA . ALA B 1 400 ? -2.756 12.492 38.625 1 95.38 400 ALA B CA 1
ATOM 6362 C C . ALA B 1 400 ? -3.775 11.547 39.281 1 95.38 400 ALA B C 1
ATOM 6364 O O . ALA B 1 400 ? -3.424 10.727 40.125 1 95.38 400 ALA B O 1
ATOM 6365 N N . ILE B 1 401 ? -5.004 11.633 38.938 1 95.12 401 ILE B N 1
ATOM 6366 C CA . ILE B 1 401 ? -6.062 10.727 39.375 1 95.12 401 ILE B CA 1
ATOM 6367 C C . ILE B 1 401 ? -6.402 9.75 38.25 1 95.12 401 ILE B C 1
ATOM 6369 O O . ILE B 1 401 ? -6.73 10.164 37.125 1 95.12 401 ILE B O 1
ATOM 6373 N N . ILE B 1 402 ? -6.367 8.523 38.531 1 94.75 402 ILE B N 1
ATOM 6374 C CA . ILE B 1 402 ? -6.551 7.484 37.531 1 94.75 402 ILE B CA 1
ATOM 6375 C C . ILE B 1 402 ? -7.844 6.723 37.812 1 94.75 402 ILE B C 1
ATOM 6377 O O . ILE B 1 402 ? -8.078 6.262 38.938 1 94.75 402 ILE B O 1
ATOM 6381 N N . ASN B 1 403 ? -8.648 6.758 36.844 1 89.38 403 ASN B N 1
ATOM 6382 C CA . ASN B 1 403 ? -9.906 6.02 36.938 1 89.38 403 ASN B CA 1
ATOM 6383 C C . ASN B 1 403 ? -10.016 4.973 35.844 1 89.38 403 ASN B C 1
ATOM 6385 O O . ASN B 1 403 ? -9.742 5.262 34.656 1 89.38 403 ASN B O 1
#

Secondary structure (DSSP, 8-state):
------SS-PPBPHHHHHHHHHHHHHHHHHHHHTT-EE-B--SEEEHHHHTGGGTS-GGGSPBB--SSSS-EEE-S-SHHHHHHHHHHH-TTS-SSEEEEEEEEEE-PPPTT------EEEEEEEEEES--HHHHHHHHHHHHHHHHHHTT-SSEEEEEEEHHHHHHHHTTS-HHHHHHHHHHHHTT-HHHHHTS--SSHHHHHHHHHHHT-EE-HHHHHHHHHTS---HHHHHHHHHHHHHHHHHHHHSSS---EEEETT---SSTT--SEEEEEEEEETTEEEEEEEEEE-TTHHHHHSTT-----EEEEEEEHHHHHHHHTTSS-S-SSPPPPSEEEEESSGGGHHHHHHHHHHHHHH-TT--EEE--S---HHHHHHHHHHTT--EEEEE-TTS--EE-/------SS-PPBPHHHHHHHHHHHHHHHHHHHHTT-EE-B--SEEEHHHHTGGGTS-GGGSPBB--SSSS-EEE-S-SHHHHHHHHHHH-TTS-SSEEEEEEEEEE-PPPTT------EEEEEEEEEES--HHHHHHHHHHHHHHHHHHTT-SSEEEEEEEHHHHHHHHTTS-HHHHHHHHHHHHTT-HHHHHTS--SSHHHHHHHHHHHT-EE-HHHHHHHHHTS---HHHHHHHHHHHHHHHHHHHSSSS---EEEETT---SSTT--SEEEEEEEEETTEEEEEEEEEE-TTHHHHH-TT-----EEEEEEEHHHHHHHHTTSS-S-SS-PPPSEEEEESSGGGHHHHHHHHHHHHHH-TT--EEE--S---HHHHHHHHHHTT--EEEEE-TTSPPEE-

Sequence (806 aa):
MIHQPPAGARDLLPLEVVQKAWINDTLQQVFGQWGYQRIVTSTIERLDTLKAGGAIEDETVIQLHNNSREQLGLRPELTASVARAAVTRMANTSYPQRLCYRANVFRNPPSGHHGRQLEFYQAGVELLFSGGTLADAEILLLVAECLQKLQIPSWYLILGDAGLTRSLLSPFPEALRQEVRHCLATLDYVKLDNLSYPNEELKHRASLLFNLRGKPEDVLSKVVDLTLDQTGKHCLNNLKSLIELVNHSTSYKLPLTLDLSLIQTFDYYTGIIFKAIGQTNHKLQNLGQGGRYDQLLGVYHPQKKSAPGIGFSLNVGALHRCLLSTDILPQKPLLIDYLVVAKTSESQIEALKYAQQLRKDDNSLRVTIDLENRNEEEIKKYAQENGIKTIVWIEKGKEAIINMIHQPPAGARDLLPLEVVQKAWINDTLQQVFGQWGYQRIVTSTIERLDTLKAGGAIEDETVIQLHNNSREQLGLRPELTASVARAAVTRMANTSYPQRLCYRANVFRNPPSGHHGRQLEFYQAGVELLFSGGTLADAEILLLVAECLQKLQIPSWYLILGDAGLTRSLLSPFPEALRQEVRHCLATLDYVKLDNLSYPNEELKHRASLLFNLRGKPEDVLSKVVDLTLDQTGKHCLNNLKSLIELVNHSTSYKLPLTLDLSLIQTFDYYTGIIFKAIGQTNHKLQNLGQGGRYDQLLGVYHPQKKSAPGIGFSLNVGALHRCLLSTDILPQKPLLIDYLVVAKTSESQIEALKYAQQLRKDDNSLRVTIDLENRNEEEIKKYAQENGIKTIVWIEKGKEAIIN

Foldseek 3Di:
DPPDADLAAHDDDQQSVQQLVVLVVLLVVLLVVLPAAEDDFDQKDFLLLQCLVVLRDSQFWAWDDDPDPTTMTGRQDCPSRVLLCCQPPVVPDDDFHKYKYKDKHFTDDPPPDPDSYGIFIKIKIKGWQDDALVVVLSFVVSVVVSCVSLPQPDKAKEKAWPQLLCQLLVVDPPVVSVVLLVCLQVVPVVSLQPDDDPDVVVSVSSVLLSVLKFDPVVNLVSCVPDDGDPSNVVLSVRVVVNLVVNCPVDPHGGRYMYRHSHDDSGPQAHTMKMWMWGADPNDIDTFKIWHKGFQSSLSNHPVSDTGIMIMMMGTSVRSSVSCVVDPSGDPDRDAAAEEEEEQDPVQVVVSVVVQVVVCVVPVVHHYYYDDPNDDPVVVVVVCVVRVHHKYWYTYPPDDIDID/DPPDADLAAHDDDQQSCQQLVVLVVLLVVLLVVLPAAEDDFDQKDFLLLQCLVVLRDSQFWAWDDDPDPTTMTGRQDCPSRVLLCCQPPVVPDDDFHKYKYKDKHFTDDPPPDPDSYGIFIKIKIKGWQDDALVVVLSFVVSVVVSCVSLPQPDKAKEKAWPQLLCQLLVVDPPVVSVVLLVCLQVVPVVSLQPDDDPDVVVSVSSVLLSVLKFDPVVNLVSCVPDDGDPSNVVQSVRVVVNLVVNCPVDPHGGRYMYRHSHDDSGPQAHTMKMWMWGADPNDIDTFKIWHKGFQSSLSNHPVSDTGIMIMMMGTSVRSSVSCVVDPSGDPDRDAAAEEEEEQDPVQVVVSVVVQVVVCVVPVVHHYHYDDPNDDPVVVVVVCVVRVHHKYWYTYPPDDIDID

Organism: Crocosphaera subtropica (strain ATCC 51142 / BH68) (NCBI:txid43989)

pLDDT: mean 91.23, std 9.18, range [32.62, 98.75]

InterPro domains:
  IPR004516 Histidine-tRNA ligase/ATP phosphoribosyltransferase regulatory subunit [PIRSF001549] (3-396)
  IPR004516 Histidine-tRNA ligase/ATP phosphoribosyltransferase regulatory subunit [PTHR43707] (3-396)
  IPR004517 ATP phosphoribosyltransferase regulatory subunit [MF_00125] (15-379)
  IPR004517 ATP phosphoribosyltransferase regulatory subunit [TIGR00443] (10-323)
  IPR041715 Class II Histidinyl-tRNA synthetase (HisRS)-like catalytic core domain [PF13393] (8-318)
  IPR041715 Class II Histidinyl-tRNA synthetase (HisRS)-like catalytic core domain [cd00773] (16-323)
  IPR045864 Class II Aminoacyl-tRNA synthetase/Biotinyl protein ligase (BPL) and lipoyl protein ligase (LPL) [G3DSA:3.30.930.10] (1-323)
  IPR045864 Class II Aminoacyl-tRNA synthetase/Biotinyl protein ligase (BPL) and lipoyl protein ligase (LPL) [SSF55681] (2-323)

Nearest PDB structures (foldseek):
  3od1-assembly1_A  TM=8.780E-01  e=9.259E-33  Halalkalibacterium halodurans
  3od1-assembly1_B  TM=8.935E-01  e=1.100E-31  Halalkalibacterium halodurans
  4phc-assembly1_A  TM=8.519E-01  e=1.552E-30  Homo sapiens
  4phc-assembly2_C  TM=8.409E-01  e=4.632E-30  Homo sapiens
  3hrk-assembly1_A  TM=7.802E-01  e=2.453E-26  Trypanosoma cruzi